Protein AF-0000000079066111 (afdb_homodimer)

Structure (mmCIF, N/CA/C/O backbone):
data_AF-0000000079066111-model_v1
#
loop_
_entity.id
_entity.type
_entity.pdbx_description
1 polymer 'Family 1 glycosylhydrolase'
#
loop_
_atom_site.group_PDB
_atom_site.id
_atom_site.type_symbol
_atom_site.label_atom_id
_atom_site.label_alt_id
_atom_site.label_comp_id
_atom_site.label_asym_id
_atom_site.label_entity_id
_atom_site.label_seq_id
_atom_site.pdbx_PDB_ins_code
_atom_site.Cartn_x
_atom_site.Cartn_y
_atom_site.Cartn_z
_atom_site.occupancy
_atom_site.B_iso_or_equiv
_atom_site.auth_seq_id
_atom_site.auth_comp_id
_atom_site.auth_asym_id
_atom_site.auth_atom_id
_atom_site.pdbx_PDB_model_num
ATOM 1 N N . MET A 1 1 ? -6.266 -58.594 0.038 1 38.34 1 MET A N 1
ATOM 2 C CA . MET A 1 1 ? -5.582 -57.531 0.809 1 38.34 1 MET A CA 1
ATOM 3 C C . MET A 1 1 ? -5.059 -56.438 -0.106 1 38.34 1 MET A C 1
ATOM 5 O O . MET A 1 1 ? -4.258 -56.719 -1.003 1 38.34 1 MET A O 1
ATOM 9 N N . THR A 1 2 ? -5.836 -55.469 -0.441 1 48.97 2 THR A N 1
ATOM 10 C CA . THR A 1 2 ? -5.512 -54.5 -1.471 1 48.97 2 THR A CA 1
ATOM 11 C C . THR A 1 2 ? -4.16 -53.844 -1.193 1 48.97 2 THR A C 1
ATOM 13 O O . THR A 1 2 ? -3.957 -53.25 -0.135 1 48.97 2 THR A O 1
ATOM 16 N N . ASN A 1 3 ? -3.055 -54.312 -1.551 1 56.44 3 ASN A N 1
ATOM 17 C CA . ASN A 1 3 ? -1.661 -54 -1.243 1 56.44 3 ASN A CA 1
ATOM 18 C C . ASN A 1 3 ? -1.297 -52.562 -1.631 1 56.44 3 ASN A C 1
ATOM 20 O O . ASN A 1 3 ? -1.183 -52.25 -2.816 1 56.44 3 ASN A O 1
ATOM 24 N N . THR A 1 4 ? -1.567 -51.594 -0.716 1 74.12 4 THR A N 1
ATOM 25 C CA . THR A 1 4 ? -1.062 -50.25 -0.922 1 74.12 4 THR A CA 1
ATOM 26 C C . THR A 1 4 ? 0.464 -50.219 -0.949 1 74.12 4 THR A C 1
ATOM 28 O O . THR A 1 4 ? 1.109 -50.688 -0.011 1 74.12 4 THR A O 1
ATOM 31 N N . PRO A 1 5 ? 0.958 -49.875 -2.152 1 80.81 5 PRO A N 1
ATOM 32 C CA . PRO A 1 5 ? 2.42 -49.812 -2.227 1 80.81 5 PRO A CA 1
ATOM 33 C C . PRO A 1 5 ? 3.023 -48.969 -1.094 1 80.81 5 PRO A C 1
ATOM 35 O O . PRO A 1 5 ? 2.332 -48.156 -0.49 1 80.81 5 PRO A O 1
ATOM 38 N N . ALA A 1 6 ? 4.27 -49.219 -0.738 1 88.12 6 ALA A N 1
ATOM 39 C CA . ALA A 1 6 ? 5.004 -48.5 0.298 1 88.12 6 ALA A CA 1
ATOM 40 C C . ALA A 1 6 ? 5.223 -47.031 -0.095 1 88.12 6 ALA A C 1
ATOM 42 O O . ALA A 1 6 ? 5.352 -46.719 -1.28 1 88.12 6 ALA A O 1
ATOM 43 N N . PRO A 1 7 ? 5.211 -46.188 0.885 1 92 7 PRO A N 1
ATOM 44 C CA . PRO A 1 7 ? 5.516 -44.781 0.597 1 92 7 PRO A CA 1
ATOM 45 C C . PRO A 1 7 ? 6.895 -44.594 -0.033 1 92 7 PRO A C 1
ATOM 47 O O . PRO A 1 7 ? 7.762 -45.469 0.102 1 92 7 PRO A O 1
ATOM 50 N N . VAL A 1 8 ? 7.039 -43.562 -0.779 1 95.25 8 VAL A N 1
ATOM 51 C CA . VAL A 1 8 ? 8.289 -43.219 -1.453 1 95.25 8 VAL A CA 1
ATOM 52 C C . VAL A 1 8 ? 8.977 -42.062 -0.714 1 95.25 8 VAL A C 1
ATOM 54 O O . VAL A 1 8 ? 8.375 -41.031 -0.484 1 95.25 8 VAL A O 1
ATOM 57 N N . PRO A 1 9 ? 10.227 -42.25 -0.341 1 96.69 9 PRO A N 1
ATOM 58 C CA . PRO A 1 9 ? 10.922 -41.188 0.369 1 96.69 9 PRO A CA 1
ATOM 59 C C . PRO A 1 9 ? 11.156 -39.969 -0.505 1 96.69 9 PRO A C 1
ATOM 61 O O . PRO A 1 9 ? 11.344 -40.094 -1.718 1 96.69 9 PRO A O 1
ATOM 64 N N . PHE A 1 10 ? 11.172 -38.781 0.158 1 96.5 10 PHE A N 1
ATOM 65 C CA . PHE A 1 10 ? 11.578 -37.562 -0.538 1 96.5 10 PHE A CA 1
ATOM 66 C C . PHE A 1 10 ? 12.992 -37.719 -1.092 1 96.5 10 PHE A C 1
ATOM 68 O O . PHE A 1 10 ? 13.891 -38.188 -0.396 1 96.5 10 PHE A O 1
ATOM 75 N N . PRO A 1 11 ? 13.172 -37.344 -2.369 1 96.75 11 PRO A N 1
ATOM 76 C CA . PRO A 1 11 ? 14.57 -37.156 -2.779 1 96.75 11 PRO A CA 1
ATOM 77 C C . PRO A 1 11 ? 15.312 -36.156 -1.908 1 96.75 11 PRO A C 1
ATOM 79 O O . PRO A 1 11 ? 14.688 -35.344 -1.215 1 96.75 11 PRO A O 1
ATOM 82 N N . GLU A 1 12 ? 16.656 -36.219 -1.906 1 95.25 12 GLU A N 1
ATOM 83 C CA . GLU A 1 12 ? 17.453 -35.25 -1.168 1 95.25 12 GLU A CA 1
ATOM 84 C C . GLU A 1 12 ? 17.172 -33.844 -1.65 1 95.25 12 GLU A C 1
ATOM 86 O O . GLU A 1 12 ? 17.141 -33.594 -2.855 1 95.25 12 GLU A O 1
ATOM 91 N N . GLY A 1 13 ? 16.891 -32.938 -0.754 1 95.88 13 GLY A N 1
ATOM 92 C CA . GLY A 1 13 ? 16.688 -31.547 -1.09 1 95.88 13 GLY A CA 1
ATOM 93 C C . GLY A 1 13 ? 15.305 -31.266 -1.646 1 95.88 13 GLY A C 1
ATOM 94 O O . GLY A 1 13 ? 15.023 -30.156 -2.107 1 95.88 13 GLY A O 1
ATOM 95 N N . PHE A 1 14 ? 14.406 -32.219 -1.533 1 98.38 14 PHE A N 1
ATOM 96 C CA . PHE A 1 14 ? 13.07 -32.125 -2.098 1 98.38 14 PHE A CA 1
ATOM 97 C C . PHE A 1 14 ? 12.305 -30.969 -1.48 1 98.38 14 PHE A C 1
ATOM 99 O O . PHE A 1 14 ? 12.164 -30.891 -0.259 1 98.38 14 PHE A O 1
ATOM 106 N N . LEU A 1 15 ? 11.875 -30.031 -2.359 1 98.75 15 LEU A N 1
ATOM 107 C CA . LEU A 1 15 ? 11.07 -28.906 -1.89 1 98.75 15 LEU A CA 1
ATOM 108 C C . LEU A 1 15 ? 9.664 -29.359 -1.512 1 98.75 15 LEU A C 1
ATOM 110 O O . LEU A 1 15 ? 9.023 -30.094 -2.264 1 98.75 15 LEU A O 1
ATOM 114 N N . TRP A 1 16 ? 9.188 -28.969 -0.365 1 98.88 16 TRP A N 1
ATOM 115 C CA . TRP A 1 16 ? 7.859 -29.297 0.13 1 98.88 16 TRP A CA 1
ATOM 116 C C . TRP A 1 16 ? 7.168 -28.078 0.713 1 98.88 16 TRP A C 1
ATOM 118 O O . TRP A 1 16 ? 7.523 -27.609 1.798 1 98.88 16 TRP A O 1
ATOM 128 N N . GLY A 1 17 ? 6.215 -27.516 0.001 1 98.69 17 GLY A N 1
ATOM 129 C CA . GLY A 1 17 ? 5.617 -26.297 0.512 1 98.69 17 GLY A CA 1
ATOM 130 C C . GLY A 1 17 ? 4.309 -25.938 -0.17 1 98.69 17 GLY A C 1
ATOM 131 O O . GLY A 1 17 ? 3.584 -26.828 -0.63 1 98.69 17 GLY A O 1
ATOM 132 N N . ALA A 1 18 ? 3.91 -24.734 -0.039 1 98.81 18 ALA A N 1
ATOM 133 C CA . ALA A 1 18 ? 2.707 -24.172 -0.644 1 98.81 18 ALA A CA 1
ATOM 134 C C . ALA A 1 18 ? 3.029 -22.891 -1.422 1 98.81 18 ALA A C 1
ATOM 136 O O . ALA A 1 18 ? 4.09 -22.297 -1.232 1 98.81 18 ALA A O 1
ATOM 137 N N . SER A 1 19 ? 2.137 -22.547 -2.293 1 98.88 19 SER A N 1
ATOM 138 C CA . SER A 1 19 ? 2.342 -21.406 -3.176 1 98.88 19 SER A CA 1
ATOM 139 C C . SER A 1 19 ? 1.239 -20.359 -3 1 98.88 19 SER A C 1
ATOM 141 O O . SER A 1 19 ? 0.108 -20.703 -2.648 1 98.88 19 SER A O 1
ATOM 143 N N . THR A 1 20 ? 1.582 -19.141 -3.143 1 98.88 20 THR A N 1
ATOM 144 C CA . THR A 1 20 ? 0.655 -18.016 -3.268 1 98.88 20 THR A CA 1
ATOM 145 C C . THR A 1 20 ? 1.082 -17.094 -4.398 1 98.88 20 THR A C 1
ATOM 147 O O . THR A 1 20 ? 2.107 -17.312 -5.043 1 98.88 20 THR A O 1
ATOM 150 N N . ALA A 1 21 ? 0.278 -16.141 -4.707 1 98.69 21 ALA A N 1
ATOM 151 C CA . ALA A 1 21 ? 0.57 -15.094 -5.672 1 98.69 21 ALA A CA 1
ATOM 152 C C . ALA A 1 21 ? 0.113 -13.734 -5.152 1 98.69 21 ALA A C 1
ATOM 154 O O . ALA A 1 21 ? -0.992 -13.602 -4.617 1 98.69 21 ALA A O 1
ATOM 155 N N . ALA A 1 22 ? 0.893 -12.781 -5.355 1 98.69 22 ALA A N 1
ATOM 156 C CA . ALA A 1 22 ? 0.767 -11.477 -4.711 1 98.69 22 ALA A CA 1
ATOM 157 C C . ALA A 1 22 ? -0.623 -10.891 -4.93 1 98.69 22 ALA A C 1
ATOM 159 O O . ALA A 1 22 ? -1.352 -10.625 -3.973 1 98.69 22 ALA A O 1
ATOM 160 N N . HIS A 1 23 ? -1.064 -10.75 -6.164 1 98.69 23 HIS A N 1
ATOM 161 C CA . HIS A 1 23 ? -2.338 -10.109 -6.465 1 98.69 23 HIS A CA 1
ATOM 162 C C . HIS A 1 23 ? -3.502 -10.859 -5.832 1 98.69 23 HIS A C 1
ATOM 164 O O . HIS A 1 23 ? -4.504 -10.258 -5.445 1 98.69 23 HIS A O 1
ATOM 170 N N . GLN A 1 24 ? -3.387 -12.125 -5.707 1 98.69 24 GLN A N 1
ATOM 171 C CA . GLN A 1 24 ? -4.504 -12.961 -5.277 1 98.69 24 GLN A CA 1
ATOM 172 C C . GLN A 1 24 ? -4.625 -12.984 -3.756 1 98.69 24 GLN A C 1
ATOM 174 O O . GLN A 1 24 ? -5.648 -13.406 -3.215 1 98.69 24 GLN A O 1
ATOM 179 N N . ILE A 1 25 ? -3.533 -12.516 -3.045 1 98.88 25 ILE A N 1
ATOM 180 C CA . ILE A 1 25 ? -3.652 -12.672 -1.601 1 98.88 25 ILE A CA 1
ATOM 181 C C . ILE A 1 25 ? -3.287 -11.359 -0.909 1 98.88 25 ILE A C 1
ATOM 183 O O . ILE A 1 25 ? -3.682 -11.125 0.235 1 98.88 25 ILE A O 1
ATOM 187 N N . GLU A 1 26 ? -2.471 -10.461 -1.505 1 98.81 26 GLU A N 1
ATOM 188 C CA . GLU A 1 26 ? -1.911 -9.312 -0.792 1 98.81 26 GLU A CA 1
ATOM 189 C C . GLU A 1 26 ? -2.965 -8.234 -0.568 1 98.81 26 GLU A C 1
ATOM 191 O O . GLU A 1 26 ? -3.006 -7.609 0.495 1 98.81 26 GLU A O 1
ATOM 196 N N . GLY A 1 27 ? -3.785 -8.016 -1.603 1 98.38 27 GLY A N 1
ATOM 197 C CA . GLY A 1 27 ? -4.828 -7.008 -1.504 1 98.38 27 GLY A CA 1
ATOM 198 C C . GLY A 1 27 ? -4.363 -5.625 -1.923 1 98.38 27 GLY A C 1
ATOM 199 O O . GLY A 1 27 ? -3.164 -5.348 -1.943 1 98.38 27 GLY A O 1
ATOM 200 N N . ASN A 1 28 ? -5.277 -4.773 -2.361 1 98.12 28 ASN A N 1
ATOM 201 C CA . ASN A 1 28 ? -5.117 -3.355 -2.664 1 98.12 28 ASN A CA 1
ATOM 202 C C . ASN A 1 28 ? -3.973 -3.117 -3.643 1 98.12 28 ASN A C 1
ATOM 204 O O . ASN A 1 28 ? -3.143 -2.23 -3.432 1 98.12 28 ASN A O 1
ATOM 208 N N . ASN A 1 29 ? -3.838 -4.016 -4.59 1 98.12 29 ASN A N 1
ATOM 209 C CA . ASN A 1 29 ? -2.891 -3.828 -5.684 1 98.12 29 ASN A CA 1
ATOM 210 C C . ASN A 1 29 ? -3.402 -2.812 -6.699 1 98.12 29 ASN A C 1
ATOM 212 O O . ASN A 1 29 ? -3.588 -3.141 -7.875 1 98.12 29 ASN A O 1
ATOM 216 N N . THR A 1 30 ? -3.535 -1.548 -6.25 1 97.56 30 THR A N 1
ATOM 217 C CA . THR A 1 30 ? -4.332 -0.535 -6.934 1 97.56 30 THR A CA 1
ATOM 218 C C . THR A 1 30 ? -3.623 -0.043 -8.188 1 97.56 30 THR A C 1
ATOM 220 O O . THR A 1 30 ? -4.242 0.581 -9.055 1 97.56 30 THR A O 1
ATOM 223 N N . ASN A 1 31 ? -2.344 -0.291 -8.32 1 97.31 31 ASN A N 1
ATOM 224 C CA . ASN A 1 31 ? -1.555 0.231 -9.43 1 97.31 31 ASN A CA 1
ATOM 225 C C . ASN A 1 31 ? -1.329 -0.829 -10.5 1 97.31 31 ASN A C 1
ATOM 227 O O . ASN A 1 31 ? -0.495 -0.649 -11.391 1 97.31 31 ASN A O 1
ATOM 231 N N . SER A 1 32 ? -2.066 -1.927 -10.484 1 98.19 32 SER A N 1
ATOM 232 C CA . SER A 1 32 ? -1.919 -3.01 -11.453 1 98.19 32 SER A CA 1
ATOM 233 C C . SER A 1 32 ? -2.969 -2.914 -12.555 1 98.19 32 SER A C 1
ATOM 235 O O . SER A 1 32 ? -4.004 -2.268 -12.383 1 98.19 32 SER A O 1
ATOM 237 N N . ASP A 1 33 ? -2.719 -3.545 -13.68 1 97.62 33 ASP A N 1
ATOM 238 C CA . ASP A 1 33 ? -3.664 -3.613 -14.789 1 97.62 33 ASP A CA 1
ATOM 239 C C . ASP A 1 33 ? -4.938 -4.348 -14.383 1 97.62 33 ASP A C 1
ATOM 241 O O . ASP A 1 33 ? -6.035 -3.986 -14.812 1 97.62 33 ASP A O 1
ATOM 245 N N . TRP A 1 34 ? -4.816 -5.371 -13.547 1 97.81 34 TRP A N 1
ATOM 246 C CA . TRP A 1 34 ? -5.977 -6.148 -13.125 1 97.81 34 TRP A CA 1
ATOM 247 C C . TRP A 1 34 ? -6.91 -5.316 -12.258 1 97.81 34 TRP A C 1
ATOM 249 O O . TRP A 1 34 ? -8.133 -5.48 -12.312 1 97.81 34 TRP A O 1
ATOM 259 N N . TRP A 1 35 ? -6.348 -4.41 -11.445 1 97.81 35 TRP A N 1
ATOM 260 C CA . TRP A 1 35 ? -7.211 -3.523 -10.672 1 97.81 35 TRP A CA 1
ATOM 261 C C . TRP A 1 35 ? -8.109 -2.703 -11.594 1 97.81 35 TRP A C 1
ATOM 263 O O . TRP A 1 35 ? -9.305 -2.561 -11.336 1 97.81 35 TRP A O 1
ATOM 273 N N . ILE A 1 36 ? -7.527 -2.18 -12.633 1 96.06 36 ILE A N 1
ATOM 274 C CA . ILE A 1 36 ? -8.305 -1.412 -13.602 1 96.06 36 ILE A CA 1
ATOM 275 C C . ILE A 1 36 ? -9.391 -2.299 -14.211 1 96.06 36 ILE A C 1
ATOM 277 O O . ILE A 1 36 ? -10.555 -1.904 -14.289 1 96.06 36 ILE A O 1
ATOM 281 N N . LYS A 1 37 ? -8.984 -3.527 -14.594 1 95.5 37 LYS A N 1
ATOM 282 C CA . LYS A 1 37 ? -9.938 -4.457 -15.188 1 95.5 37 LYS A CA 1
ATOM 283 C C . LYS A 1 37 ? -11.086 -4.758 -14.227 1 95.5 37 LYS A C 1
ATOM 285 O O . LYS A 1 37 ? -12.242 -4.812 -14.641 1 95.5 37 LYS A O 1
ATOM 290 N N . GLU A 1 38 ? -10.789 -4.961 -13.008 1 97.44 38 GLU A N 1
ATOM 291 C CA . GLU A 1 38 ? -11.75 -5.34 -11.984 1 97.44 38 GLU A CA 1
ATOM 292 C C . GLU A 1 38 ? -12.758 -4.223 -11.727 1 97.44 38 GLU A C 1
ATOM 294 O O . GLU A 1 38 ? -13.883 -4.48 -11.297 1 97.44 38 GLU A O 1
ATOM 299 N N . HIS A 1 39 ? -12.375 -2.947 -12.016 1 96.19 39 HIS A N 1
ATOM 300 C CA . HIS A 1 39 ? -13.195 -1.832 -11.562 1 96.19 39 HIS A CA 1
ATOM 301 C C . HIS A 1 39 ? -13.68 -0.995 -12.742 1 96.19 39 HIS A C 1
ATOM 303 O O . HIS A 1 39 ? -14.336 0.034 -12.555 1 96.19 39 HIS A O 1
ATOM 309 N N . SER A 1 40 ? -13.375 -1.439 -13.906 1 94.19 40 SER A N 1
ATOM 310 C CA . SER A 1 40 ? -13.82 -0.725 -15.102 1 94.19 40 SER A CA 1
ATOM 311 C C . SER A 1 40 ? -15.32 -0.895 -15.32 1 94.19 40 SER A C 1
ATOM 313 O O . SER A 1 40 ? -15.883 -1.938 -14.984 1 94.19 40 SER A O 1
ATOM 315 N N . THR A 1 41 ? -15.898 0.193 -15.852 1 91.25 41 THR A N 1
ATOM 316 C CA . THR A 1 41 ? -17.312 0.097 -16.219 1 91.25 41 THR A CA 1
ATOM 317 C C . THR A 1 41 ? -17.516 -0.987 -17.281 1 91.25 41 THR A C 1
ATOM 319 O O . THR A 1 41 ? -16.781 -1.048 -18.266 1 91.25 41 THR A O 1
ATOM 322 N N . GLY A 1 42 ? -18.469 -1.86 -17.078 1 90.06 42 GLY A N 1
ATOM 323 C CA . GLY A 1 42 ? -18.766 -2.895 -18.047 1 90.06 42 GLY A CA 1
ATOM 324 C C . GLY A 1 42 ? -17.859 -4.102 -17.938 1 90.06 42 GLY A C 1
ATOM 325 O O . GLY A 1 42 ? -17.875 -4.977 -18.812 1 90.06 42 GLY A O 1
ATOM 326 N N . THR A 1 43 ? -17.094 -4.184 -16.969 1 90 43 THR A N 1
ATOM 327 C CA . THR A 1 43 ? -16.172 -5.301 -16.797 1 90 43 THR A CA 1
ATOM 328 C C . THR A 1 43 ? -16.938 -6.621 -16.703 1 90 43 THR A C 1
ATOM 330 O O . THR A 1 43 ? -18.062 -6.66 -16.188 1 90 43 THR A O 1
ATOM 333 N N . HIS A 1 44 ? -16.234 -7.688 -17.203 1 88.56 44 HIS A N 1
ATOM 334 C CA . HIS A 1 44 ? -16.797 -9.031 -17.125 1 88.56 44 HIS A CA 1
ATOM 335 C C . HIS A 1 44 ? -16.359 -9.734 -15.844 1 88.56 44 HIS A C 1
ATOM 337 O O . HIS A 1 44 ? -16.812 -10.852 -15.555 1 88.56 44 HIS A O 1
ATOM 343 N N . ILE A 1 45 ? -15.461 -9.109 -15.172 1 93.06 45 ILE A N 1
ATOM 344 C CA . ILE A 1 45 ? -14.992 -9.68 -13.914 1 93.06 45 ILE A CA 1
ATOM 345 C C . ILE A 1 45 ? -16.094 -9.609 -12.867 1 93.06 45 ILE A C 1
ATOM 347 O O . ILE A 1 45 ? -16.609 -8.531 -12.562 1 93.06 45 ILE A O 1
ATOM 351 N N . GLN A 1 46 ? -16.453 -10.688 -12.305 1 93.56 46 GLN A N 1
ATOM 352 C CA . GLN A 1 46 ? -17.641 -10.812 -11.445 1 93.56 46 GLN A CA 1
ATOM 353 C C . GLN A 1 46 ? -17.438 -10.094 -10.117 1 93.56 46 GLN A C 1
ATOM 355 O O . GLN A 1 46 ? -18.344 -9.422 -9.625 1 93.56 46 GLN A O 1
ATOM 360 N N . GLU A 1 47 ? -16.234 -10.312 -9.508 1 95.81 47 GLU A N 1
ATOM 361 C CA . GLU A 1 47 ? -15.922 -9.734 -8.203 1 95.81 47 GLU A CA 1
ATOM 362 C C . GLU A 1 47 ? -14.492 -9.195 -8.172 1 95.81 47 GLU A C 1
ATOM 364 O O . GLU A 1 47 ? -13.555 -9.867 -8.609 1 95.81 47 GLU A O 1
ATOM 369 N N . PRO A 1 48 ? -14.352 -7.957 -7.629 1 97.75 48 PRO A N 1
ATOM 370 C CA . PRO A 1 48 ? -12.992 -7.418 -7.531 1 97.75 48 PRO A CA 1
ATOM 371 C C . PRO A 1 48 ? -12.203 -8.023 -6.375 1 97.75 48 PRO A C 1
ATOM 373 O O . PRO A 1 48 ? -12.789 -8.562 -5.434 1 97.75 48 PRO A O 1
ATOM 376 N N . SER A 1 49 ? -10.914 -7.934 -6.422 1 98.38 49 SER A N 1
ATOM 377 C CA . SER A 1 49 ? -10.016 -8.539 -5.441 1 98.38 49 SER A CA 1
ATOM 378 C C . SER A 1 49 ? -10.031 -7.762 -4.129 1 98.38 49 SER A C 1
ATOM 380 O O . SER A 1 49 ? -9.977 -8.352 -3.049 1 98.38 49 SER A O 1
ATOM 382 N N . LEU A 1 50 ? -10.031 -6.324 -4.191 1 98.25 50 LEU A N 1
ATOM 383 C CA . LEU A 1 50 ? -10.07 -5.434 -3.037 1 98.25 50 LEU A CA 1
ATOM 384 C C . LEU A 1 50 ? -9.008 -5.816 -2.018 1 98.25 50 LEU A C 1
ATOM 386 O O . LEU A 1 50 ? -7.816 -5.832 -2.332 1 98.25 50 LEU A O 1
ATOM 390 N N . ASP A 1 51 ? -9.305 -6.23 -0.877 1 98.62 51 ASP A N 1
ATOM 391 C CA . ASP A 1 51 ? -8.367 -6.523 0.203 1 98.62 51 ASP A CA 1
ATOM 392 C C . ASP A 1 51 ? -7.73 -7.898 0.022 1 98.62 51 ASP A C 1
ATOM 394 O O . ASP A 1 51 ? -6.75 -8.227 0.692 1 98.62 51 ASP A O 1
ATOM 398 N N . ALA A 1 52 ? -8.328 -8.727 -0.882 1 98.5 52 ALA A N 1
ATOM 399 C CA . ALA A 1 52 ? -7.957 -10.133 -0.963 1 98.5 52 ALA A CA 1
ATOM 400 C C . ALA A 1 52 ? -7.859 -10.758 0.427 1 98.5 52 ALA A C 1
ATOM 402 O O . ALA A 1 52 ? -8.828 -10.734 1.192 1 98.5 52 ALA A O 1
ATOM 403 N N . CYS A 1 53 ? -6.688 -11.328 0.769 1 98.75 53 CYS A N 1
ATOM 404 C CA . CYS A 1 53 ? -6.523 -11.953 2.074 1 98.75 53 CYS A CA 1
ATOM 405 C C . CYS A 1 53 ? -5.812 -11.016 3.045 1 98.75 53 CYS A C 1
ATOM 407 O O . CYS A 1 53 ? -5.477 -11.414 4.164 1 98.75 53 CYS A O 1
ATOM 409 N N . ASP A 1 54 ? -5.457 -9.828 2.662 1 98.69 54 ASP A N 1
ATOM 410 C CA . ASP A 1 54 ? -4.652 -8.867 3.408 1 98.69 54 ASP A CA 1
ATOM 411 C C . ASP A 1 54 ? -3.289 -9.453 3.77 1 98.69 54 ASP A C 1
ATOM 413 O O . ASP A 1 54 ? -2.727 -9.141 4.82 1 98.69 54 ASP A O 1
ATOM 417 N N . SER A 1 55 ? -2.793 -10.32 2.9 1 98.88 55 SER A N 1
ATOM 418 C CA . SER A 1 55 ? -1.504 -10.953 3.166 1 98.88 55 SER A CA 1
ATOM 419 C C . SER A 1 55 ? -0.365 -9.945 3.086 1 98.88 55 SER A C 1
ATOM 421 O O . SER A 1 55 ? 0.726 -10.188 3.605 1 98.88 55 SER A O 1
ATOM 423 N N . TYR A 1 56 ? -0.588 -8.773 2.453 1 98.75 56 TYR A N 1
ATOM 424 C CA . TYR A 1 56 ? 0.43 -7.73 2.418 1 98.75 56 TYR A CA 1
ATOM 425 C C . TYR A 1 56 ? 0.86 -7.344 3.826 1 98.75 56 TYR A C 1
ATOM 427 O O . TYR A 1 56 ? 2.045 -7.113 4.082 1 98.75 56 TYR A O 1
ATOM 435 N N . HIS A 1 57 ? -0.108 -7.273 4.734 1 98.56 57 HIS A N 1
ATOM 436 C CA . HIS A 1 57 ? 0.18 -6.891 6.113 1 98.56 57 HIS A CA 1
ATOM 437 C C . HIS A 1 57 ? 0.406 -8.117 6.992 1 98.56 57 HIS A C 1
ATOM 439 O O . HIS A 1 57 ? 1.067 -8.031 8.031 1 98.56 57 HIS A O 1
ATOM 445 N N . ARG A 1 58 ? -0.094 -9.273 6.539 1 98.62 58 ARG A N 1
ATOM 446 C CA . ARG A 1 58 ? -0.221 -10.398 7.453 1 98.62 58 ARG A CA 1
ATOM 447 C C . ARG A 1 58 ? 0.687 -11.555 7.035 1 98.62 58 ARG A C 1
ATOM 449 O O . ARG A 1 58 ? 0.531 -12.68 7.508 1 98.62 58 ARG A O 1
ATOM 456 N N . TRP A 1 59 ? 1.636 -11.297 6.172 1 98.69 59 TRP A N 1
ATOM 457 C CA . TRP A 1 59 ? 2.521 -12.344 5.66 1 98.69 59 TRP A CA 1
ATOM 458 C C . TRP A 1 59 ? 3.236 -13.055 6.801 1 98.69 59 TRP A C 1
ATOM 460 O O . TRP A 1 59 ? 3.508 -14.258 6.719 1 98.69 59 TRP A O 1
ATOM 470 N N . PRO A 1 60 ? 3.588 -12.336 7.926 1 98.75 60 PRO A N 1
ATOM 471 C CA . PRO A 1 60 ? 4.219 -13.102 9.008 1 98.75 60 PRO A CA 1
ATOM 472 C C . PRO A 1 60 ? 3.314 -14.203 9.555 1 98.75 60 PRO A C 1
ATOM 474 O O . PRO A 1 60 ? 3.775 -15.32 9.797 1 98.75 60 PRO A O 1
ATOM 477 N N . GLU A 1 61 ? 2.027 -13.859 9.734 1 98.75 61 GLU A N 1
ATOM 478 C CA . GLU A 1 61 ? 1.053 -14.828 10.219 1 98.75 61 GLU A CA 1
ATOM 479 C C . GLU A 1 61 ? 0.926 -16 9.25 1 98.75 61 GLU A C 1
ATOM 481 O O . GLU A 1 61 ? 0.842 -17.156 9.672 1 98.75 61 GLU A O 1
ATOM 486 N N . ASP A 1 62 ? 0.9 -15.742 8 1 98.88 62 ASP A N 1
ATOM 487 C CA . ASP A 1 62 ? 0.804 -16.766 6.969 1 98.88 62 ASP A CA 1
ATOM 488 C C . ASP A 1 62 ? 1.99 -17.734 7.039 1 98.88 62 ASP A C 1
ATOM 490 O O . ASP A 1 62 ? 1.812 -18.953 7.016 1 98.88 62 ASP A O 1
ATOM 494 N N . MET A 1 63 ? 3.199 -17.172 7.156 1 98.88 63 MET A N 1
ATOM 495 C CA . MET A 1 63 ? 4.414 -17.984 7.148 1 98.88 63 MET A CA 1
ATOM 496 C C . MET A 1 63 ? 4.555 -18.766 8.453 1 98.88 63 MET A C 1
ATOM 498 O O . MET A 1 63 ? 5.055 -19.891 8.461 1 98.88 63 MET A O 1
ATOM 502 N N . ASP A 1 64 ? 4.074 -18.141 9.586 1 98.88 64 ASP A N 1
ATOM 503 C CA . ASP A 1 64 ? 4.039 -18.875 10.852 1 98.88 64 ASP A CA 1
ATOM 504 C C . ASP A 1 64 ? 3.184 -20.125 10.727 1 98.88 64 ASP A C 1
ATOM 506 O O . ASP A 1 64 ? 3.58 -21.203 11.188 1 98.88 64 ASP A O 1
ATOM 510 N N . LEU A 1 65 ? 2.07 -19.969 10.102 1 98.88 65 LEU A N 1
ATOM 511 C CA . LEU A 1 65 ? 1.154 -21.094 9.945 1 98.88 65 LEU A CA 1
ATOM 512 C C . LEU A 1 65 ? 1.751 -22.156 9.039 1 98.88 65 LEU A C 1
ATOM 514 O O . LEU A 1 65 ? 1.685 -23.359 9.344 1 98.88 65 LEU A O 1
ATOM 518 N N . LEU A 1 66 ? 2.359 -21.75 7.93 1 98.88 66 LEU A N 1
ATOM 519 C CA . LEU A 1 66 ? 2.969 -22.719 7.02 1 98.88 66 LEU A CA 1
ATOM 520 C C . LEU A 1 66 ? 4.055 -23.516 7.723 1 98.88 66 LEU A C 1
ATOM 522 O O . LEU A 1 66 ? 4.098 -24.75 7.613 1 98.88 66 LEU A O 1
ATOM 526 N N . ALA A 1 67 ? 4.926 -22.812 8.438 1 98.81 67 ALA A N 1
ATOM 527 C CA . ALA A 1 67 ? 6 -23.469 9.172 1 98.81 67 ALA A CA 1
ATOM 528 C C . ALA A 1 67 ? 5.438 -24.422 10.227 1 98.81 67 ALA A C 1
ATOM 530 O O . ALA A 1 67 ? 5.895 -25.562 10.352 1 98.81 67 ALA A O 1
ATOM 531 N N . SER A 1 68 ? 4.395 -23.984 10.922 1 98.62 68 SER A N 1
ATOM 532 C CA . SER A 1 68 ? 3.816 -24.781 12 1 98.62 68 SER A CA 1
ATOM 533 C C . SER A 1 68 ? 3.158 -26.047 11.461 1 98.62 68 SER A C 1
ATOM 535 O O . SER A 1 68 ? 3.109 -27.062 12.148 1 98.62 68 SER A O 1
ATOM 537 N N . LEU A 1 69 ? 2.678 -26 10.266 1 98.56 69 LEU A N 1
ATOM 538 C CA . LEU A 1 69 ? 1.992 -27.125 9.648 1 98.56 69 LEU A CA 1
ATOM 539 C C . LEU A 1 69 ? 2.99 -28.203 9.211 1 98.56 69 LEU A C 1
ATOM 541 O O . LEU A 1 69 ? 2.611 -29.344 8.969 1 98.56 69 LEU A O 1
ATOM 545 N N . GLY A 1 70 ? 4.262 -27.766 9.016 1 98.25 70 GLY A N 1
ATOM 546 C CA . GLY A 1 70 ? 5.289 -28.734 8.672 1 98.25 70 GLY A CA 1
ATOM 547 C C . GLY A 1 70 ? 5.855 -28.531 7.277 1 98.25 70 GLY A C 1
ATOM 548 O O . GLY A 1 70 ? 6.688 -29.312 6.816 1 98.25 70 GLY A O 1
ATOM 549 N N . PHE A 1 71 ? 5.449 -27.469 6.633 1 98.75 71 PHE A N 1
ATOM 550 C CA . PHE A 1 71 ? 6.02 -27.156 5.328 1 98.75 71 PHE A CA 1
ATOM 551 C C . PHE A 1 71 ? 7.438 -26.609 5.473 1 98.75 71 PHE A C 1
ATOM 553 O O . PHE A 1 71 ? 7.77 -26 6.484 1 98.75 71 PHE A O 1
ATOM 560 N N . THR A 1 72 ? 8.258 -26.859 4.445 1 98.44 72 THR A N 1
ATOM 561 C CA . THR A 1 72 ? 9.648 -26.438 4.496 1 98.44 72 THR A CA 1
ATOM 562 C C . THR A 1 72 ? 9.93 -25.359 3.457 1 98.44 72 THR A C 1
ATOM 564 O O . THR A 1 72 ? 10.969 -24.703 3.496 1 98.44 72 THR A O 1
ATOM 567 N N . ASP A 1 73 ? 9.016 -25.141 2.561 1 98.81 73 ASP A N 1
ATOM 568 C CA . ASP A 1 73 ? 9.211 -24.219 1.45 1 98.81 73 ASP A CA 1
ATOM 569 C C . ASP A 1 73 ? 7.965 -23.359 1.222 1 98.81 73 ASP A C 1
ATOM 571 O O . ASP A 1 73 ? 6.855 -23.766 1.586 1 98.81 73 ASP A O 1
ATOM 575 N N . TYR A 1 74 ? 8.141 -22.219 0.726 1 98.88 74 TYR A N 1
ATOM 576 C CA . TYR A 1 74 ? 7.051 -21.297 0.422 1 98.88 74 TYR A CA 1
ATOM 577 C C . TYR A 1 74 ? 7.34 -20.516 -0.858 1 98.88 74 TYR A C 1
ATOM 579 O O . TYR A 1 74 ? 8.344 -19.812 -0.951 1 98.88 74 TYR A O 1
ATOM 587 N N . ARG A 1 75 ? 6.504 -20.703 -1.871 1 98.94 75 ARG A N 1
ATOM 588 C CA . ARG A 1 75 ? 6.605 -19.938 -3.115 1 98.94 75 ARG A CA 1
ATOM 589 C C . ARG A 1 75 ? 5.652 -18.75 -3.115 1 98.94 75 ARG A C 1
ATOM 591 O O . ARG A 1 75 ? 4.438 -18.938 -2.988 1 98.94 75 ARG A O 1
ATOM 598 N N . PHE A 1 76 ? 6.172 -17.578 -3.172 1 98.94 76 PHE A N 1
ATOM 599 C CA . PHE A 1 76 ? 5.363 -16.375 -3.291 1 98.94 76 PHE A CA 1
ATOM 600 C C . PHE A 1 76 ? 5.898 -15.469 -4.395 1 98.94 76 PHE A C 1
ATOM 602 O O . PHE A 1 76 ? 7.02 -15.664 -4.871 1 98.94 76 PHE A O 1
ATOM 609 N N . SER A 1 77 ? 5.074 -14.602 -4.875 1 98.88 77 SER A N 1
ATOM 610 C CA . SER A 1 77 ? 5.508 -13.695 -5.934 1 98.88 77 SER A CA 1
ATOM 611 C C . SER A 1 77 ? 5.688 -12.273 -5.406 1 98.88 77 SER A C 1
ATOM 613 O O . SER A 1 77 ? 5.164 -11.93 -4.344 1 98.88 77 SER A O 1
ATOM 615 N N . VAL A 1 78 ? 6.512 -11.547 -6.035 1 98.62 78 VAL A N 1
ATOM 616 C CA . VAL A 1 78 ? 6.605 -10.109 -5.82 1 98.62 78 VAL A CA 1
ATOM 617 C C . VAL A 1 78 ? 5.773 -9.375 -6.871 1 98.62 78 VAL A C 1
ATOM 619 O O . VAL A 1 78 ? 5.52 -9.906 -7.953 1 98.62 78 VAL A O 1
ATOM 622 N N . GLU A 1 79 ? 5.328 -8.219 -6.555 1 98.81 79 GLU A N 1
ATOM 623 C CA . GLU A 1 79 ? 4.383 -7.504 -7.402 1 98.81 79 GLU A CA 1
ATOM 624 C C . GLU A 1 79 ? 5.074 -6.371 -8.164 1 98.81 79 GLU A C 1
ATOM 626 O O . GLU A 1 79 ? 5.461 -5.367 -7.566 1 98.81 79 GLU A O 1
ATOM 631 N N . TRP A 1 80 ? 5.211 -6.555 -9.516 1 98.94 80 TRP A N 1
ATOM 632 C CA . TRP A 1 80 ? 5.871 -5.578 -10.383 1 98.94 80 TRP A CA 1
ATOM 633 C C . TRP A 1 80 ? 5.223 -4.207 -10.242 1 98.94 80 TRP A C 1
ATOM 635 O O . TRP A 1 80 ? 5.914 -3.188 -10.18 1 98.94 80 TRP A O 1
ATOM 645 N N . ALA A 1 81 ? 3.957 -4.121 -10.086 1 98.69 81 ALA A N 1
ATOM 646 C CA . ALA A 1 81 ? 3.219 -2.861 -10.016 1 98.69 81 ALA A CA 1
ATOM 647 C C . ALA A 1 81 ? 3.557 -2.104 -8.734 1 98.69 81 ALA A C 1
ATOM 649 O O . ALA A 1 81 ? 3.49 -0.872 -8.695 1 98.69 81 ALA A O 1
ATOM 650 N N . ARG A 1 82 ? 3.906 -2.828 -7.652 1 98.69 82 ARG A N 1
ATOM 651 C CA . ARG A 1 82 ? 4.332 -2.197 -6.406 1 98.69 82 ARG A CA 1
ATOM 652 C C . ARG A 1 82 ? 5.797 -1.767 -6.484 1 98.69 82 ARG A C 1
ATOM 654 O O . ARG A 1 82 ? 6.156 -0.685 -6.016 1 98.69 82 ARG A O 1
ATOM 661 N N . ILE A 1 83 ? 6.605 -2.557 -7.086 1 98.81 83 ILE A N 1
ATOM 662 C CA . ILE A 1 83 ? 8.047 -2.342 -7.121 1 98.81 83 ILE A CA 1
ATOM 663 C C . ILE A 1 83 ? 8.375 -1.199 -8.078 1 98.81 83 ILE A C 1
ATOM 665 O O . ILE A 1 83 ? 9.281 -0.4 -7.82 1 98.81 83 ILE A O 1
ATOM 669 N N . GLU A 1 84 ? 7.672 -1.1 -9.195 1 98.75 84 GLU A N 1
ATOM 670 C CA . GLU A 1 84 ? 7.84 -0.037 -10.18 1 98.75 84 GLU A CA 1
ATOM 671 C C . GLU A 1 84 ? 6.512 0.65 -10.484 1 98.75 84 GLU A C 1
ATOM 673 O O . GLU A 1 84 ? 5.98 0.523 -11.586 1 98.75 84 GLU A O 1
ATOM 678 N N . PRO A 1 85 ? 6.035 1.434 -9.523 1 97.94 85 PRO A N 1
ATOM 679 C CA . PRO A 1 85 ? 4.707 2.025 -9.695 1 97.94 85 PRO A CA 1
ATOM 680 C C . PRO A 1 85 ? 4.641 3.008 -10.859 1 97.94 85 PRO A C 1
ATOM 682 O O . PRO A 1 85 ? 3.568 3.23 -11.422 1 97.94 85 PRO A O 1
ATOM 685 N N . VAL A 1 86 ? 5.762 3.648 -11.172 1 96.62 86 VAL A N 1
ATOM 686 C CA . VAL A 1 86 ? 5.938 4.504 -12.336 1 96.62 86 VAL A CA 1
ATOM 687 C C . VAL A 1 86 ? 7.156 4.051 -13.141 1 96.62 86 VAL A C 1
ATOM 689 O O . VAL A 1 86 ? 8.141 3.574 -12.562 1 96.62 86 VAL A O 1
ATOM 692 N N . GLU A 1 87 ? 6.992 4.133 -14.484 1 96.88 87 GLU A N 1
ATOM 693 C CA . GLU A 1 87 ? 8.07 3.637 -15.336 1 96.88 87 GLU A CA 1
ATOM 694 C C . GLU A 1 87 ? 9.414 4.246 -14.938 1 96.88 87 GLU A C 1
ATOM 696 O O . GLU A 1 87 ? 9.555 5.473 -14.906 1 96.88 87 GLU A O 1
ATOM 701 N N . GLY A 1 88 ? 10.289 3.387 -14.578 1 96.88 88 GLY A N 1
ATOM 702 C CA . GLY A 1 88 ? 11.656 3.824 -14.328 1 96.88 88 GLY A CA 1
ATOM 703 C C . GLY A 1 88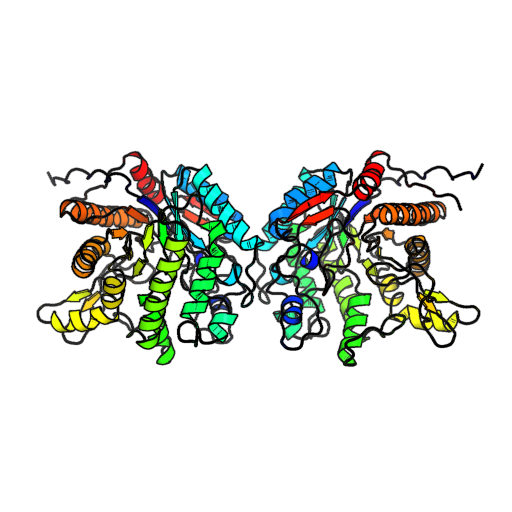 ? 11.922 4.16 -12.875 1 96.88 88 GLY A C 1
ATOM 704 O O . GLY A 1 88 ? 13.062 4.398 -12.484 1 96.88 88 GLY A O 1
ATOM 705 N N . SER A 1 89 ? 10.953 4.227 -12.055 1 96.62 89 SER A N 1
ATOM 706 C CA . SER A 1 89 ? 11.117 4.504 -10.625 1 96.62 89 SER A CA 1
ATOM 707 C C . SER A 1 89 ? 10.852 3.256 -9.789 1 96.62 89 SER A C 1
ATOM 709 O O . SER A 1 89 ? 9.695 2.871 -9.586 1 96.62 89 SER A O 1
ATOM 711 N N . PHE A 1 90 ? 11.906 2.666 -9.273 1 98.5 90 PHE A N 1
ATOM 712 C CA . PHE A 1 90 ? 11.797 1.452 -8.469 1 98.5 90 PHE A CA 1
ATOM 713 C C . PHE A 1 90 ? 11.695 1.791 -6.984 1 98.5 90 PHE A C 1
ATOM 715 O O . PHE A 1 90 ? 12.578 2.457 -6.434 1 98.5 90 PHE A O 1
ATOM 722 N N . SER A 1 91 ? 10.672 1.416 -6.359 1 98.75 91 SER A N 1
ATOM 723 C CA . SER A 1 91 ? 10.414 1.71 -4.953 1 98.75 91 SER A CA 1
ATOM 724 C C . SER A 1 91 ? 11.352 0.927 -4.039 1 98.75 91 SER A C 1
ATOM 726 O O . SER A 1 91 ? 11.273 -0.302 -3.971 1 98.75 91 SER A O 1
ATOM 728 N N . ARG A 1 92 ? 12.172 1.607 -3.289 1 98.56 92 ARG A N 1
ATOM 729 C CA . ARG A 1 92 ? 13.039 0.962 -2.307 1 98.56 92 ARG A CA 1
ATOM 730 C C . ARG A 1 92 ? 12.227 0.424 -1.133 1 98.56 92 ARG A C 1
ATOM 732 O O . ARG A 1 92 ? 12.578 -0.604 -0.548 1 98.56 92 ARG A O 1
ATOM 739 N N . ALA A 1 93 ? 11.148 1.123 -0.853 1 98.69 93 ALA A N 1
ATOM 740 C CA . ALA A 1 93 ? 10.266 0.7 0.232 1 98.69 93 ALA A CA 1
ATOM 741 C C . ALA A 1 93 ? 9.641 -0.659 -0.067 1 98.69 93 ALA A C 1
ATOM 743 O O . ALA A 1 93 ? 9.609 -1.537 0.798 1 98.69 93 ALA A O 1
ATOM 744 N N . GLU A 1 94 ? 9.141 -0.867 -1.312 1 98.81 94 GLU A N 1
ATOM 745 C CA . GLU A 1 94 ? 8.5 -2.123 -1.688 1 98.81 94 GLU A CA 1
ATOM 746 C C . GLU A 1 94 ? 9.531 -3.24 -1.844 1 98.81 94 GLU A C 1
ATOM 748 O O . GLU A 1 94 ? 9.258 -4.395 -1.501 1 98.81 94 GLU A O 1
ATOM 753 N N . LEU A 1 95 ? 10.703 -2.889 -2.359 1 98.81 95 LEU A N 1
ATOM 754 C CA . LEU A 1 95 ? 11.789 -3.865 -2.387 1 98.81 95 LEU A CA 1
ATOM 755 C C . LEU A 1 95 ? 12.148 -4.32 -0.977 1 98.81 95 LEU A C 1
ATOM 757 O O . LEU A 1 95 ? 12.344 -5.512 -0.736 1 98.81 95 LEU A O 1
ATOM 761 N N . ALA A 1 96 ? 12.188 -3.367 -0.048 1 98.5 96 ALA A N 1
ATOM 762 C CA . ALA A 1 96 ? 12.484 -3.699 1.344 1 98.5 96 ALA A CA 1
ATOM 763 C C . ALA A 1 96 ? 11.391 -4.582 1.941 1 98.5 96 ALA A C 1
ATOM 765 O O . ALA A 1 96 ? 11.68 -5.488 2.727 1 98.5 96 ALA A O 1
ATOM 766 N N . HIS A 1 97 ? 10.164 -4.312 1.574 1 98.62 97 HIS A N 1
ATOM 767 C CA . HIS A 1 97 ? 9.047 -5.129 2.033 1 98.62 97 HIS A CA 1
ATOM 768 C C . HIS A 1 97 ? 9.219 -6.586 1.614 1 98.62 97 HIS A C 1
ATOM 770 O O . HIS A 1 97 ? 9.117 -7.492 2.443 1 98.62 97 HIS A O 1
ATOM 776 N N . TYR A 1 98 ? 9.477 -6.848 0.4 1 98.88 98 TYR A N 1
ATOM 777 C CA . TYR A 1 98 ? 9.602 -8.219 -0.088 1 98.88 98 TYR A CA 1
ATOM 778 C C . TYR A 1 98 ? 10.891 -8.852 0.415 1 98.88 98 TYR A C 1
ATOM 780 O O . TYR A 1 98 ? 10.938 -10.062 0.657 1 98.88 98 TYR A O 1
ATOM 788 N N . ARG A 1 99 ? 11.93 -8.023 0.602 1 98.75 99 ARG A N 1
ATOM 789 C CA . ARG A 1 99 ? 13.133 -8.531 1.253 1 98.75 99 ARG A CA 1
ATOM 790 C C . ARG A 1 99 ? 12.828 -9.016 2.664 1 98.75 99 ARG A C 1
ATOM 792 O O . ARG A 1 99 ? 13.312 -10.078 3.076 1 98.75 99 ARG A O 1
ATOM 799 N N . LEU A 1 100 ? 12.023 -8.25 3.361 1 98.56 100 LEU A N 1
ATOM 800 C CA . LEU A 1 100 ? 11.625 -8.641 4.711 1 98.56 100 LEU A CA 1
ATOM 801 C C . LEU A 1 100 ? 10.844 -9.945 4.688 1 98.56 100 LEU A C 1
ATOM 803 O O . LEU A 1 100 ? 10.945 -10.75 5.617 1 98.56 100 LEU A O 1
ATOM 807 N N . MET A 1 101 ? 10.055 -10.148 3.68 1 98.88 101 MET A N 1
ATOM 808 C CA . MET A 1 101 ? 9.328 -11.406 3.543 1 98.88 101 MET A CA 1
ATOM 809 C C . MET A 1 101 ? 10.289 -12.578 3.381 1 98.88 101 MET A C 1
ATOM 811 O O . MET A 1 101 ? 10.109 -13.625 3.992 1 98.88 101 MET A O 1
ATOM 815 N N . VAL A 1 102 ? 11.312 -12.391 2.539 1 98.88 102 VAL A N 1
ATOM 816 C CA . VAL A 1 102 ? 12.32 -13.422 2.346 1 98.88 102 VAL A CA 1
ATOM 817 C C . VAL A 1 102 ? 13.008 -13.734 3.674 1 98.88 102 VAL A C 1
ATOM 819 O O . VAL A 1 102 ? 13.117 -14.891 4.07 1 98.88 102 VAL A O 1
ATOM 822 N N . GLU A 1 103 ? 13.398 -12.68 4.395 1 98.81 103 GLU A N 1
ATOM 823 C CA . GLU A 1 103 ? 14.039 -12.859 5.691 1 98.81 103 GLU A CA 1
ATOM 824 C C . GLU A 1 103 ? 13.102 -13.539 6.684 1 98.81 103 GLU A C 1
ATOM 826 O O . GLU A 1 103 ? 13.531 -14.375 7.48 1 98.81 103 GLU A O 1
ATOM 831 N N . GLY A 1 104 ? 11.867 -13.141 6.605 1 98.81 104 GLY A N 1
ATOM 832 C CA . GLY A 1 104 ? 10.859 -13.75 7.469 1 98.81 104 GLY A CA 1
ATOM 833 C C . GLY A 1 104 ? 10.68 -15.234 7.223 1 98.81 104 GLY A C 1
ATOM 834 O O . GLY A 1 104 ? 10.547 -16.016 8.164 1 98.81 104 GLY A O 1
ATOM 835 N N . ALA A 1 105 ? 10.672 -15.609 5.969 1 98.88 105 ALA A N 1
ATOM 836 C CA . ALA A 1 105 ? 10.586 -17.031 5.633 1 98.88 105 ALA A CA 1
ATOM 837 C C . ALA A 1 105 ? 11.758 -17.797 6.219 1 98.88 105 ALA A C 1
ATOM 839 O O . ALA A 1 105 ? 11.57 -18.812 6.902 1 98.88 105 ALA A O 1
ATOM 840 N N . ILE A 1 106 ? 12.945 -17.281 6.039 1 98.81 106 ILE A N 1
ATOM 841 C CA . ILE A 1 106 ? 14.172 -17.938 6.473 1 98.81 106 ILE A CA 1
ATOM 842 C C . ILE A 1 106 ? 14.188 -18.047 7.996 1 98.81 106 ILE A C 1
ATOM 844 O O . ILE A 1 106 ? 14.531 -19.094 8.547 1 98.81 106 ILE A O 1
ATOM 848 N N . ALA A 1 107 ? 13.758 -17 8.641 1 98.69 107 ALA A N 1
ATOM 849 C CA . ALA A 1 107 ? 13.742 -16.984 10.102 1 98.69 107 ALA A CA 1
ATOM 850 C C . ALA A 1 107 ? 12.812 -18.047 10.656 1 98.69 107 ALA A C 1
ATOM 852 O O . ALA A 1 107 ? 12.977 -18.5 11.789 1 98.69 107 ALA A O 1
ATOM 853 N N . ARG A 1 108 ? 11.883 -18.516 9.852 1 98.56 108 ARG A N 1
ATOM 854 C CA . ARG A 1 108 ? 10.883 -19.5 10.273 1 98.56 108 ARG A CA 1
ATOM 855 C C . ARG A 1 108 ? 11.234 -20.891 9.758 1 98.56 108 ARG A C 1
ATOM 857 O O . ARG A 1 108 ? 10.43 -21.828 9.883 1 98.56 108 ARG A O 1
ATOM 864 N N . GLY A 1 109 ? 12.367 -20.984 9.031 1 98.06 109 GLY A N 1
ATOM 865 C CA . GLY A 1 109 ? 12.828 -22.266 8.508 1 98.06 109 GLY A CA 1
ATOM 866 C C . GLY A 1 109 ? 12.219 -22.594 7.16 1 98.06 109 GLY A C 1
ATOM 867 O O . GLY A 1 109 ? 12.281 -23.75 6.715 1 98.06 109 GLY A O 1
ATOM 868 N N . LEU A 1 110 ? 11.547 -21.641 6.562 1 98.69 110 LEU A N 1
ATOM 869 C CA . LEU A 1 110 ? 10.984 -21.828 5.227 1 98.69 110 LEU A CA 1
ATOM 870 C C . LEU A 1 110 ? 11.984 -21.406 4.156 1 98.69 110 LEU A C 1
ATOM 872 O O . LEU A 1 110 ? 12.609 -20.359 4.266 1 98.69 110 LEU A O 1
ATOM 876 N N . ARG A 1 111 ? 12.234 -22.297 3.162 1 98.5 111 ARG A N 1
ATOM 877 C CA . ARG A 1 111 ? 12.992 -21.875 1.987 1 98.5 111 ARG A CA 1
ATOM 878 C C . ARG A 1 111 ? 12.102 -21.109 1.01 1 98.5 111 ARG A C 1
ATOM 880 O O . ARG A 1 111 ? 11.109 -21.656 0.514 1 98.5 111 ARG A O 1
ATOM 887 N N . PRO A 1 112 ? 12.43 -19.828 0.726 1 98.81 112 PRO A N 1
ATOM 888 C CA . PRO A 1 112 ? 11.586 -19.047 -0.186 1 98.81 112 PRO A CA 1
ATOM 889 C C . PRO A 1 112 ? 11.891 -19.328 -1.656 1 98.81 112 PRO A C 1
ATOM 891 O O . PRO A 1 112 ? 13.055 -19.438 -2.039 1 98.81 112 PRO A O 1
ATOM 894 N N . MET A 1 113 ? 10.914 -19.578 -2.438 1 98.88 113 MET A N 1
ATOM 895 C CA . MET A 1 113 ? 10.945 -19.5 -3.895 1 98.88 113 MET A CA 1
ATOM 896 C C . MET A 1 113 ? 10.227 -18.25 -4.383 1 98.88 113 MET A C 1
ATOM 898 O O . MET A 1 113 ? 9.039 -18.062 -4.117 1 98.88 113 MET A O 1
ATOM 902 N N . VAL A 1 114 ? 10.938 -17.391 -5.066 1 98.94 114 VAL A N 1
ATOM 903 C CA . VAL A 1 114 ? 10.367 -16.094 -5.434 1 98.94 114 VAL A CA 1
ATOM 904 C C . VAL A 1 114 ? 9.969 -16.109 -6.906 1 98.94 114 VAL A C 1
ATOM 906 O O . VAL A 1 114 ? 10.773 -16.469 -7.77 1 98.94 114 VAL A O 1
ATOM 909 N N . THR A 1 115 ? 8.727 -15.805 -7.16 1 98.94 115 THR A N 1
ATOM 910 C CA . THR A 1 115 ? 8.234 -15.602 -8.516 1 98.94 115 THR A CA 1
ATOM 911 C C . THR A 1 115 ? 8.25 -14.117 -8.883 1 98.94 115 THR A C 1
ATOM 913 O O . THR A 1 115 ? 7.66 -13.297 -8.18 1 98.94 115 THR A O 1
ATOM 916 N N . LEU A 1 116 ? 8.867 -13.797 -10.008 1 98.94 116 LEU A N 1
ATOM 917 C CA . LEU A 1 116 ? 9.094 -12.406 -10.359 1 98.94 116 LEU A CA 1
ATOM 918 C C . LEU A 1 116 ? 7.887 -11.828 -11.102 1 98.94 116 LEU A C 1
ATOM 920 O O . LEU A 1 116 ? 7.672 -10.609 -11.094 1 98.94 116 LEU A O 1
ATOM 924 N N . HIS A 1 117 ? 7.125 -12.68 -11.766 1 98.94 117 HIS A N 1
ATOM 925 C CA . HIS A 1 117 ? 5.926 -12.227 -12.469 1 98.94 117 HIS A CA 1
ATOM 926 C C . HIS A 1 117 ? 4.809 -13.258 -12.367 1 98.94 117 HIS A C 1
ATOM 928 O O . HIS A 1 117 ? 4.992 -14.422 -12.75 1 98.94 117 HIS A O 1
ATOM 934 N N . HIS A 1 118 ? 3.695 -12.875 -11.852 1 98.75 118 HIS A N 1
ATOM 935 C CA . HIS A 1 118 ? 2.498 -13.703 -11.758 1 98.75 118 HIS A CA 1
ATOM 936 C C . HIS A 1 118 ? 1.267 -12.961 -12.258 1 98.75 118 HIS A C 1
ATOM 938 O O . HIS A 1 118 ? 0.42 -12.547 -11.461 1 98.75 118 HIS A O 1
ATOM 944 N N . PHE A 1 119 ? 1.111 -12.773 -13.57 1 98 119 PHE A N 1
ATOM 945 C CA . PHE A 1 119 ? -0.022 -12.344 -14.383 1 98 119 PHE A CA 1
ATOM 946 C C . PHE A 1 119 ? -0.162 -10.828 -14.359 1 98 119 PHE A C 1
ATOM 948 O O . PHE A 1 119 ? -0.225 -10.195 -15.414 1 98 119 PHE A O 1
ATOM 955 N N . THR A 1 120 ? -0.157 -10.102 -13.195 1 98.44 120 THR A N 1
ATOM 956 C CA . THR A 1 120 ? -0.411 -8.672 -13.133 1 98.44 120 THR A CA 1
ATOM 957 C C . THR A 1 120 ? 0.825 -7.879 -13.555 1 98.44 120 THR A C 1
ATOM 959 O O . THR A 1 120 ? 1.954 -8.289 -13.273 1 98.44 120 THR A O 1
ATOM 962 N N . VAL A 1 121 ? 0.612 -6.82 -14.203 1 98.75 121 VAL A N 1
ATOM 963 C CA . VAL A 1 121 ? 1.661 -5.891 -14.602 1 98.75 121 VAL A CA 1
ATOM 964 C C . VAL A 1 121 ? 1.283 -4.473 -14.18 1 98.75 121 VAL A C 1
ATOM 966 O O . VAL A 1 121 ? 0.12 -4.199 -13.867 1 98.75 121 VAL A O 1
ATOM 969 N N . PRO A 1 122 ? 2.295 -3.568 -14.086 1 98.69 122 PRO A N 1
ATOM 970 C CA . PRO A 1 122 ? 1.951 -2.172 -13.805 1 98.69 122 PRO A CA 1
ATOM 971 C C . PRO A 1 122 ? 1.027 -1.566 -14.859 1 98.69 122 PRO A C 1
ATOM 973 O O . PRO A 1 122 ? 1.142 -1.89 -16.047 1 98.69 122 PRO A O 1
ATOM 976 N N . GLN A 1 123 ? 0.195 -0.61 -14.422 1 97.5 123 GLN A N 1
ATOM 977 C CA . GLN A 1 123 ? -0.707 0.079 -15.344 1 97.5 123 GLN A CA 1
ATOM 978 C C . GLN A 1 123 ? 0.067 0.743 -16.469 1 97.5 123 GLN A C 1
ATOM 980 O O . GLN A 1 123 ? -0.367 0.713 -17.625 1 97.5 123 GLN A O 1
ATOM 985 N N . TRP A 1 124 ? 1.207 1.369 -16.156 1 97.5 124 TRP A N 1
ATOM 986 C CA . TRP A 1 124 ? 1.982 2.076 -17.172 1 97.5 124 TRP A CA 1
ATOM 987 C C . TRP A 1 124 ? 2.508 1.11 -18.219 1 97.5 124 TRP A C 1
ATOM 989 O O . TRP A 1 124 ? 2.621 1.466 -19.391 1 97.5 124 TRP A O 1
ATOM 999 N N . PHE A 1 125 ? 2.893 -0.16 -17.891 1 98.62 125 PHE A N 1
ATOM 1000 C CA . PHE A 1 125 ? 3.371 -1.172 -18.828 1 98.62 125 PHE A CA 1
ATOM 1001 C C . PHE A 1 125 ? 2.25 -1.623 -19.75 1 98.62 125 PHE A C 1
ATOM 1003 O O . PHE A 1 125 ? 2.451 -1.748 -20.969 1 98.62 125 PHE A O 1
ATOM 1010 N N . GLU A 1 126 ? 1.072 -1.859 -19.156 1 97.94 126 GLU A N 1
ATOM 1011 C CA . GLU A 1 126 ? -0.101 -2.201 -19.953 1 97.94 126 GLU A CA 1
ATOM 1012 C C . GLU A 1 126 ? -0.442 -1.088 -20.938 1 97.94 126 GLU A C 1
ATOM 1014 O O . GLU A 1 126 ? -0.777 -1.355 -22.094 1 97.94 126 GLU A O 1
ATOM 1019 N N . ALA A 1 127 ? -0.37 0.143 -20.469 1 96 127 ALA A N 1
ATOM 1020 C CA . ALA A 1 127 ? -0.696 1.302 -21.297 1 96 127 ALA A CA 1
ATOM 1021 C C . ALA A 1 127 ? 0.247 1.404 -22.484 1 96 127 ALA A C 1
ATOM 1023 O O . ALA A 1 127 ? -0.137 1.903 -23.547 1 96 127 ALA A O 1
ATOM 1024 N N . ARG A 1 128 ? 1.443 0.851 -22.391 1 96.19 128 ARG A N 1
ATOM 1025 C CA . ARG A 1 128 ? 2.432 0.868 -23.453 1 96.19 128 ARG A CA 1
ATOM 1026 C C . ARG A 1 128 ? 2.129 -0.205 -24.5 1 96.19 128 ARG A C 1
ATOM 1028 O O . ARG A 1 128 ? 2.703 -0.199 -25.594 1 96.19 128 ARG A O 1
ATOM 1035 N N . GLY A 1 129 ? 1.312 -1.122 -24.141 1 96.38 129 GLY A N 1
ATOM 1036 C CA . GLY A 1 129 ? 1.024 -2.229 -25.047 1 96.38 129 GLY A CA 1
ATOM 1037 C C . GLY A 1 129 ? 1.381 -3.582 -24.453 1 96.38 129 GLY A C 1
ATOM 1038 O O . GLY A 1 129 ? 1.289 -4.602 -25.141 1 96.38 129 GLY A O 1
ATOM 1039 N N . GLY A 1 130 ? 1.816 -3.582 -23.188 1 97.88 130 GLY A N 1
ATOM 1040 C CA . GLY A 1 130 ? 2.09 -4.836 -22.5 1 97.88 130 GLY A CA 1
ATOM 1041 C C . GLY A 1 130 ? 3.281 -5.582 -23.062 1 97.88 130 GLY A C 1
ATOM 1042 O O . GLY A 1 130 ? 4.285 -4.969 -23.438 1 97.88 130 GLY A O 1
ATOM 1043 N N . TRP A 1 131 ? 3.217 -6.859 -23.156 1 98.44 131 TRP A N 1
ATOM 1044 C CA . TRP A 1 131 ? 4.328 -7.742 -23.484 1 98.44 131 TRP A CA 1
ATOM 1045 C C . TRP A 1 131 ? 4.75 -7.555 -24.938 1 98.44 131 TRP A C 1
ATOM 1047 O O . TRP A 1 131 ? 5.883 -7.875 -25.312 1 98.44 131 TRP A O 1
ATOM 1057 N N . THR A 1 132 ? 3.859 -7.078 -25.75 1 97.56 132 THR A N 1
ATOM 1058 C CA . THR A 1 132 ? 4.168 -6.969 -27.172 1 97.56 132 THR A CA 1
ATOM 1059 C C . THR A 1 132 ? 4.609 -5.551 -27.516 1 97.56 132 THR A C 1
ATOM 1061 O O . THR A 1 132 ? 4.82 -5.234 -28.688 1 97.56 132 THR A O 1
ATOM 1064 N N . ALA A 1 133 ? 4.66 -4.68 -26.516 1 97.81 133 ALA A N 1
ATOM 1065 C CA . ALA A 1 133 ? 5.16 -3.324 -26.734 1 97.81 133 ALA A CA 1
ATOM 1066 C C . ALA A 1 133 ? 6.633 -3.338 -27.125 1 97.81 133 ALA A C 1
ATOM 1068 O O . ALA A 1 133 ? 7.363 -4.27 -26.766 1 97.81 133 ALA A O 1
ATOM 1069 N N . GLU A 1 134 ? 7.051 -2.277 -27.891 1 97.44 134 GLU A N 1
ATOM 1070 C CA . GLU A 1 134 ? 8.469 -2.107 -28.188 1 97.44 134 GLU A CA 1
ATOM 1071 C C . GLU A 1 134 ? 9.289 -1.975 -26.891 1 97.44 134 GLU A C 1
ATOM 1073 O O . GLU A 1 134 ? 8.945 -1.182 -26.016 1 97.44 134 GLU A O 1
ATOM 1078 N N . GLY A 1 135 ? 10.273 -2.822 -26.75 1 98.12 135 GLY A N 1
ATOM 1079 C CA . GLY A 1 135 ? 11.164 -2.721 -25.609 1 98.12 135 GLY A CA 1
ATOM 1080 C C . GLY A 1 135 ? 10.664 -3.459 -24.375 1 98.12 135 GLY A C 1
ATOM 1081 O O . GLY A 1 135 ? 11.266 -3.381 -23.312 1 98.12 135 GLY A O 1
ATOM 1082 N N . ALA A 1 136 ? 9.586 -4.191 -24.516 1 98.56 136 ALA A N 1
ATOM 1083 C CA . ALA A 1 136 ? 8.961 -4.855 -23.375 1 98.56 136 ALA A CA 1
ATOM 1084 C C . ALA A 1 136 ? 9.922 -5.828 -22.703 1 98.56 136 ALA A C 1
ATOM 1086 O O . ALA A 1 136 ? 9.992 -5.902 -21.469 1 98.56 136 ALA A O 1
ATOM 1087 N N . THR A 1 137 ? 10.656 -6.621 -23.516 1 98.62 137 THR A N 1
ATOM 1088 C CA . THR A 1 137 ? 11.617 -7.582 -22.984 1 98.62 137 THR A CA 1
ATOM 1089 C C . THR A 1 137 ? 12.664 -6.883 -22.125 1 98.62 137 THR A C 1
ATOM 1091 O O . THR A 1 137 ? 12.969 -7.324 -21.016 1 98.62 137 THR A O 1
ATOM 1094 N N . GLU A 1 138 ? 13.133 -5.746 -22.594 1 98.56 138 GLU A N 1
ATOM 1095 C CA . GLU A 1 138 ? 14.148 -4.973 -21.891 1 98.56 138 GLU A CA 1
ATOM 1096 C C . GLU A 1 138 ? 13.578 -4.355 -20.609 1 98.56 138 GLU A C 1
ATOM 1098 O O . GLU A 1 138 ? 14.266 -4.285 -19.594 1 98.56 138 GLU A O 1
ATOM 1103 N N . LEU A 1 139 ? 12.375 -3.863 -20.719 1 98.75 139 LEU A N 1
ATOM 1104 C CA . LEU A 1 139 ? 11.719 -3.289 -19.562 1 98.75 139 LEU A CA 1
ATOM 1105 C C . LEU A 1 139 ? 11.555 -4.336 -18.453 1 98.75 139 LEU A C 1
ATOM 1107 O O . LEU A 1 139 ? 11.789 -4.051 -17.281 1 98.75 139 LEU A O 1
ATOM 1111 N N . PHE A 1 140 ? 11.203 -5.574 -18.828 1 98.88 140 PHE A N 1
ATOM 1112 C CA . PHE A 1 140 ? 11.055 -6.648 -17.844 1 98.88 140 PHE A CA 1
ATOM 1113 C C . PHE A 1 140 ? 12.406 -7.031 -17.25 1 98.88 140 PHE A C 1
ATOM 1115 O O . PHE A 1 140 ? 12.531 -7.234 -16.047 1 98.88 140 PHE A O 1
ATOM 1122 N N . ALA A 1 141 ? 13.383 -7.129 -18.094 1 98.81 141 ALA A N 1
ATOM 1123 C CA . ALA A 1 141 ? 14.734 -7.441 -17.625 1 98.81 141 ALA A CA 1
ATOM 1124 C C . ALA A 1 141 ? 15.219 -6.402 -16.609 1 98.81 141 ALA A C 1
ATOM 1126 O O . ALA A 1 141 ? 15.859 -6.742 -15.617 1 98.81 141 ALA A O 1
ATOM 1127 N N . ARG A 1 142 ? 14.953 -5.125 -16.906 1 98.69 142 ARG A N 1
ATOM 1128 C CA . ARG A 1 142 ? 15.32 -4.031 -16 1 98.69 142 ARG A CA 1
ATOM 1129 C C . ARG A 1 142 ? 14.633 -4.184 -14.656 1 98.69 142 ARG A C 1
ATOM 1131 O O . ARG A 1 142 ? 15.25 -3.979 -13.609 1 98.69 142 ARG A O 1
ATOM 1138 N N . TYR A 1 143 ? 13.375 -4.527 -14.695 1 98.88 143 TYR A N 1
ATOM 1139 C CA . TYR A 1 143 ? 12.617 -4.809 -13.477 1 98.88 143 TYR A CA 1
ATOM 1140 C C . TYR A 1 143 ? 13.227 -5.977 -12.711 1 98.88 143 TYR A C 1
ATOM 1142 O O . TYR A 1 143 ? 13.391 -5.91 -11.492 1 98.88 143 TYR A O 1
ATOM 1150 N N . VAL A 1 144 ? 13.555 -7.062 -13.406 1 98.88 144 VAL A N 1
ATOM 1151 C CA . VAL A 1 144 ? 14.172 -8.234 -12.781 1 98.88 144 VAL A CA 1
ATOM 1152 C C . VAL A 1 144 ? 15.469 -7.828 -12.094 1 98.88 144 VAL A C 1
ATOM 1154 O O . VAL A 1 144 ? 15.719 -8.203 -10.945 1 98.88 144 VAL A O 1
ATOM 1157 N N . ALA A 1 145 ? 16.281 -7.055 -12.766 1 98.62 145 ALA A N 1
ATOM 1158 C CA . ALA A 1 145 ? 17.516 -6.562 -12.188 1 98.62 145 ALA A CA 1
ATOM 1159 C C . ALA A 1 145 ? 17.25 -5.746 -10.93 1 98.62 145 ALA A C 1
ATOM 1161 O O . ALA A 1 145 ? 18 -5.84 -9.945 1 98.62 145 ALA A O 1
ATOM 1162 N N . ALA A 1 146 ? 16.219 -4.973 -10.961 1 98.56 146 ALA A N 1
ATOM 1163 C CA . ALA A 1 146 ? 15.859 -4.117 -9.828 1 98.56 146 ALA A CA 1
ATOM 1164 C C . ALA A 1 146 ? 15.438 -4.953 -8.625 1 98.56 146 ALA A C 1
ATOM 1166 O O . ALA A 1 146 ? 15.453 -4.469 -7.492 1 98.56 146 ALA A O 1
ATOM 1167 N N . CYS A 1 147 ? 15.078 -6.215 -8.781 1 98.69 147 CYS A N 1
ATOM 1168 C CA . CYS A 1 147 ? 14.641 -7.09 -7.707 1 98.69 147 CYS A CA 1
ATOM 1169 C C . CYS A 1 147 ? 15.828 -7.707 -6.98 1 98.69 147 CYS A C 1
ATOM 1171 O O . CYS A 1 147 ? 15.656 -8.508 -6.059 1 98.69 147 CYS A O 1
ATOM 1173 N N . ALA A 1 148 ? 17.047 -7.367 -7.305 1 98.44 148 ALA A N 1
ATOM 1174 C CA . ALA A 1 148 ? 18.266 -7.934 -6.75 1 98.44 148 ALA A CA 1
ATOM 1175 C C . ALA A 1 148 ? 18.25 -7.902 -5.223 1 98.44 148 ALA A C 1
ATOM 1177 O O . ALA A 1 148 ? 18.562 -8.898 -4.574 1 98.44 148 ALA A O 1
ATOM 1178 N N . PRO A 1 149 ? 17.781 -6.77 -4.598 1 97.69 149 PRO A N 1
ATOM 1179 C CA . PRO A 1 149 ? 17.797 -6.738 -3.133 1 97.69 149 PRO A CA 1
ATOM 1180 C C . PRO A 1 149 ? 16.922 -7.824 -2.512 1 97.69 149 PRO A C 1
ATOM 1182 O O . PRO A 1 149 ? 17.156 -8.234 -1.372 1 97.69 149 PRO A O 1
ATOM 1185 N N . VAL A 1 150 ? 15.961 -8.297 -3.254 1 98.62 150 VAL A N 1
ATOM 1186 C CA . VAL A 1 150 ? 15.016 -9.281 -2.736 1 98.62 150 VAL A CA 1
ATOM 1187 C C . VAL A 1 150 ? 15.594 -10.688 -2.891 1 98.62 150 VAL A C 1
ATOM 1189 O O . VAL A 1 150 ? 15.461 -11.523 -1.995 1 98.62 150 VAL A O 1
ATOM 1192 N N . ILE A 1 151 ? 16.344 -10.961 -3.984 1 98.19 151 ILE A N 1
ATOM 1193 C CA . ILE A 1 151 ? 16.562 -12.359 -4.32 1 98.19 151 ILE A CA 1
ATOM 1194 C C . ILE A 1 151 ? 18.047 -12.695 -4.199 1 98.19 151 ILE A C 1
ATOM 1196 O O . ILE A 1 151 ? 18.438 -13.859 -4.266 1 98.19 151 ILE A O 1
ATOM 1200 N N . SER A 1 152 ? 18.906 -11.766 -3.85 1 94.62 152 SER A N 1
ATOM 1201 C CA . SER A 1 152 ? 20.344 -11.984 -3.916 1 94.62 152 SER A CA 1
ATOM 1202 C C . SER A 1 152 ? 20.844 -12.742 -2.689 1 94.62 152 SER A C 1
ATOM 1204 O O . SER A 1 152 ? 21.938 -13.305 -2.703 1 94.62 152 SER A O 1
ATOM 1206 N N . GLU A 1 153 ? 20.078 -12.711 -1.64 1 96.19 153 GLU A N 1
ATOM 1207 C CA . GLU A 1 153 ? 20.469 -13.414 -0.421 1 96.19 153 GLU A CA 1
ATOM 1208 C C . GLU A 1 153 ? 19.328 -14.266 0.12 1 96.19 153 GLU A C 1
ATOM 1210 O O . GLU A 1 153 ? 18.234 -13.758 0.367 1 96.19 153 GLU A O 1
ATOM 1215 N N . GLY A 1 154 ? 19.594 -15.469 0.244 1 97.31 154 GLY A N 1
ATOM 1216 C CA . GLY A 1 154 ? 18.641 -16.328 0.944 1 97.31 154 GLY A CA 1
ATOM 1217 C C . GLY A 1 154 ? 17.609 -16.938 0.027 1 97.31 154 GLY A C 1
ATOM 1218 O O . GLY A 1 154 ? 16.766 -17.719 0.473 1 97.31 154 GLY A O 1
ATOM 1219 N N . VAL A 1 155 ? 17.625 -16.641 -1.228 1 98.44 155 VAL A N 1
ATOM 1220 C CA . VAL A 1 155 ? 16.703 -17.219 -2.199 1 98.44 155 VAL A CA 1
ATOM 1221 C C . VAL A 1 155 ? 17.438 -18.188 -3.107 1 98.44 155 VAL A C 1
ATOM 1223 O O . VAL A 1 155 ? 18.391 -17.812 -3.803 1 98.44 155 VAL A O 1
ATOM 1226 N N . THR A 1 156 ? 17.016 -19.391 -3.076 1 96.75 156 THR A N 1
ATOM 1227 C CA . THR A 1 156 ? 17.719 -20.406 -3.857 1 96.75 156 THR A CA 1
ATOM 1228 C C . THR A 1 156 ? 16.984 -20.688 -5.164 1 96.75 156 THR A C 1
ATOM 1230 O O . THR A 1 156 ? 17.594 -21.109 -6.148 1 96.75 156 THR A O 1
ATOM 1233 N N . HIS A 1 157 ? 15.695 -20.5 -5.18 1 98.75 157 HIS A N 1
ATOM 1234 C CA . HIS A 1 157 ? 14.898 -20.75 -6.375 1 98.75 157 HIS A CA 1
ATOM 1235 C C . HIS A 1 157 ? 14.141 -19.484 -6.809 1 98.75 157 HIS A C 1
ATOM 1237 O O . HIS A 1 157 ? 13.5 -18.844 -5.988 1 98.75 157 HIS A O 1
ATOM 1243 N N . VAL A 1 158 ? 14.234 -19.172 -8.047 1 98.94 158 VAL A N 1
ATOM 1244 C CA . VAL A 1 158 ? 13.523 -18.031 -8.617 1 98.94 158 VAL A CA 1
ATOM 1245 C C . VAL A 1 158 ? 12.703 -18.484 -9.828 1 98.94 158 VAL A C 1
ATOM 1247 O O . VAL A 1 158 ? 13.211 -19.219 -10.68 1 98.94 158 VAL A O 1
ATOM 1250 N N . CYS A 1 159 ? 11.438 -18.219 -9.805 1 98.94 159 CYS A N 1
ATOM 1251 C CA . CYS A 1 159 ? 10.562 -18.375 -10.969 1 98.94 159 CYS A CA 1
ATOM 1252 C C . CYS A 1 159 ? 10.43 -17.047 -11.719 1 98.94 159 CYS A C 1
ATOM 1254 O O . CYS A 1 159 ? 9.984 -16.047 -11.156 1 98.94 159 CYS A O 1
ATOM 1256 N N . THR A 1 160 ? 10.789 -17 -13.008 1 98.94 160 THR A N 1
ATOM 1257 C CA . THR A 1 160 ? 10.758 -15.742 -13.742 1 98.94 160 THR A CA 1
ATOM 1258 C C . THR A 1 160 ? 9.32 -15.336 -14.047 1 98.94 160 THR A C 1
ATOM 1260 O O . THR A 1 160 ? 8.883 -14.242 -13.68 1 98.94 160 THR A O 1
ATOM 1263 N N . ILE A 1 161 ? 8.594 -16.219 -14.727 1 98.94 161 ILE A N 1
ATOM 1264 C CA . ILE A 1 161 ? 7.223 -15.945 -15.141 1 98.94 161 ILE A CA 1
ATOM 1265 C C . ILE A 1 161 ? 6.336 -17.141 -14.828 1 98.94 161 ILE A C 1
ATOM 1267 O O . ILE A 1 161 ? 6.66 -18.281 -15.195 1 98.94 161 ILE A O 1
ATOM 1271 N N . ASN A 1 162 ? 5.27 -16.891 -14.07 1 98.94 162 ASN A N 1
ATOM 1272 C CA . ASN A 1 162 ? 4.258 -17.906 -13.836 1 98.94 162 ASN A CA 1
ATOM 1273 C C . ASN A 1 162 ? 3.332 -18.078 -15.039 1 98.94 162 ASN A C 1
ATOM 1275 O O . ASN A 1 162 ? 2.746 -17.094 -15.516 1 98.94 162 ASN A O 1
ATOM 1279 N N . GLU A 1 163 ? 3.193 -19.266 -15.562 1 98.88 163 GLU A N 1
ATOM 1280 C CA . GLU A 1 163 ? 2.238 -19.703 -16.578 1 98.88 163 GLU A CA 1
ATOM 1281 C C . GLU A 1 163 ? 2.285 -18.781 -17.812 1 98.88 163 GLU A C 1
ATOM 1283 O O . GLU A 1 163 ? 1.257 -18.266 -18.234 1 98.88 163 GLU A O 1
ATOM 1288 N N . PRO A 1 164 ? 3.426 -18.688 -18.438 1 98.81 164 PRO A N 1
ATOM 1289 C CA . PRO A 1 164 ? 3.535 -17.891 -19.656 1 98.81 164 PRO A CA 1
ATOM 1290 C C . PRO A 1 164 ? 2.557 -18.328 -20.734 1 98.81 164 PRO A C 1
ATOM 1292 O O . PRO A 1 164 ? 2.096 -17.5 -21.531 1 98.81 164 PRO A O 1
ATOM 1295 N N . ASN A 1 165 ? 2.246 -19.625 -20.766 1 98.62 165 ASN A N 1
ATOM 1296 C CA . ASN A 1 165 ? 1.312 -20.109 -21.766 1 98.62 165 ASN A CA 1
ATOM 1297 C C . ASN A 1 165 ? -0.086 -19.531 -21.562 1 98.62 165 ASN A C 1
ATOM 1299 O O . ASN A 1 165 ? -0.784 -19.234 -22.531 1 98.62 165 ASN A O 1
ATOM 1303 N N . MET A 1 166 ? -0.467 -19.344 -20.328 1 97.88 166 MET A N 1
ATOM 1304 C CA . MET A 1 166 ? -1.773 -18.75 -20.078 1 97.88 166 MET A CA 1
ATOM 1305 C C . MET A 1 166 ? -1.775 -17.266 -20.438 1 97.88 166 MET A C 1
ATOM 1307 O O . MET A 1 166 ? -2.791 -16.734 -20.875 1 97.88 166 MET A O 1
ATOM 1311 N N . ILE A 1 167 ? -0.656 -16.594 -20.25 1 98.19 167 ILE A N 1
ATOM 1312 C CA . ILE A 1 167 ? -0.532 -15.203 -20.672 1 98.19 167 ILE A CA 1
ATOM 1313 C C . ILE A 1 167 ? -0.798 -15.102 -22.172 1 98.19 167 ILE A C 1
ATOM 1315 O O . ILE A 1 167 ? -1.575 -14.258 -22.625 1 98.19 167 ILE A O 1
ATOM 1319 N N . ALA A 1 168 ? -0.211 -15.992 -22.938 1 98.25 168 ALA A N 1
ATOM 1320 C CA . ALA A 1 168 ? -0.363 -16 -24.391 1 98.25 168 ALA A CA 1
ATOM 1321 C C . ALA A 1 168 ? -1.791 -16.359 -24.781 1 98.25 168 ALA A C 1
ATOM 1323 O O . ALA A 1 168 ? -2.336 -15.797 -25.734 1 98.25 168 ALA A O 1
ATOM 1324 N N . VAL A 1 169 ? -2.4 -17.328 -24.094 1 97.06 169 VAL A N 1
ATOM 1325 C CA . VAL A 1 169 ? -3.77 -17.75 -24.359 1 97.06 169 VAL A CA 1
ATOM 1326 C C . VAL A 1 169 ? -4.73 -16.594 -24.125 1 97.06 169 VAL A C 1
ATOM 1328 O O . VAL A 1 169 ? -5.586 -16.312 -24.969 1 97.06 169 VAL A O 1
ATOM 1331 N N . MET A 1 170 ? -4.555 -15.914 -23.016 1 94.44 170 MET A N 1
ATOM 1332 C CA . MET A 1 170 ? -5.418 -14.781 -22.688 1 94.44 170 MET A CA 1
ATOM 1333 C C . MET A 1 170 ? -5.254 -13.656 -23.703 1 94.44 170 MET A C 1
ATOM 1335 O O . MET A 1 170 ? -6.23 -13 -24.062 1 94.44 170 MET A O 1
ATOM 1339 N N . ALA A 1 171 ? -4.039 -13.406 -24.125 1 95.12 171 ALA A N 1
ATOM 1340 C CA . ALA A 1 171 ? -3.793 -12.406 -25.156 1 95.12 171 ALA A CA 1
ATOM 1341 C C . ALA A 1 171 ? -4.508 -12.766 -26.453 1 95.12 171 ALA A C 1
ATOM 1343 O O . ALA A 1 171 ? -5.082 -11.898 -27.109 1 95.12 171 ALA A O 1
ATOM 1344 N N . GLY A 1 172 ? -4.434 -14.062 -26.812 1 94.19 172 GLY A N 1
ATOM 1345 C CA . GLY A 1 172 ? -5.125 -14.516 -28.016 1 94.19 172 GLY A CA 1
ATOM 1346 C C . GLY A 1 172 ? -6.629 -14.328 -27.938 1 94.19 172 GLY A C 1
ATOM 1347 O O . GLY A 1 172 ? -7.258 -13.914 -28.906 1 94.19 172 GLY A O 1
ATOM 1348 N N . GLN A 1 173 ? -7.113 -14.617 -26.812 1 92.19 173 GLN A N 1
ATOM 1349 C CA . GLN A 1 173 ? -8.539 -14.43 -26.562 1 92.19 173 GLN A CA 1
ATOM 1350 C C . GLN A 1 173 ? -8.93 -12.961 -26.688 1 92.19 173 GLN A C 1
ATOM 1352 O O . GLN A 1 173 ? -9.922 -12.625 -27.344 1 92.19 173 GLN A O 1
ATOM 1357 N N . ALA A 1 174 ? -8.227 -12.125 -26.047 1 88.69 174 ALA A N 1
ATOM 1358 C CA . ALA A 1 174 ? -8.508 -10.688 -26.062 1 88.69 174 ALA A CA 1
ATOM 1359 C C . ALA A 1 174 ? -8.484 -10.141 -27.484 1 88.69 174 ALA A C 1
ATOM 1361 O O . ALA A 1 174 ? -9.344 -9.336 -27.859 1 88.69 174 ALA A O 1
ATOM 1362 N N . LYS A 1 175 ? -7.531 -10.523 -28.266 1 89.12 175 LYS A N 1
ATOM 1363 C CA . LYS A 1 175 ? -7.387 -10.047 -29.625 1 89.12 175 LYS A CA 1
ATOM 1364 C C . LYS A 1 175 ? -8.586 -10.461 -30.484 1 89.12 175 LYS A C 1
ATOM 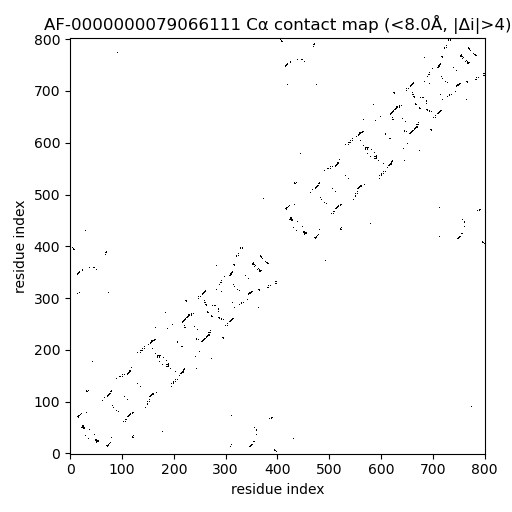1366 O O . LYS A 1 175 ? -8.961 -9.75 -31.422 1 89.12 175 LYS A O 1
ATOM 1371 N N . ARG A 1 176 ? -9.141 -11.539 -30.094 1 88 176 ARG A N 1
ATOM 1372 C CA . ARG A 1 176 ? -10.281 -12.031 -30.875 1 88 176 ARG A CA 1
ATOM 1373 C C . ARG A 1 176 ? -11.586 -11.438 -30.359 1 88 176 ARG A C 1
ATOM 1375 O O . ARG A 1 176 ? -12.648 -11.688 -30.922 1 88 176 ARG A O 1
ATOM 1382 N N . GLY A 1 177 ? -11.539 -10.656 -29.328 1 80.38 177 GLY A N 1
ATOM 1383 C CA . GLY A 1 177 ? -12.711 -10.008 -28.766 1 80.38 177 GLY A CA 1
ATOM 1384 C C . GLY A 1 177 ? -13.617 -10.953 -28.016 1 80.38 177 GLY A C 1
ATOM 1385 O O . GLY A 1 177 ? -14.82 -10.711 -27.891 1 80.38 177 GLY A O 1
ATOM 1386 N N . ASP A 1 178 ? -13.062 -12.102 -27.672 1 73.75 178 ASP A N 1
ATOM 1387 C CA . ASP A 1 178 ? -13.844 -13.094 -26.938 1 73.75 178 ASP A CA 1
ATOM 1388 C C . ASP A 1 178 ? -13.617 -12.969 -25.438 1 73.75 178 ASP A C 1
ATOM 1390 O O . ASP A 1 178 ? -12.5 -12.695 -24.984 1 73.75 178 ASP A O 1
ATOM 1394 N N . ASN A 1 179 ? -14.75 -12.891 -24.766 1 67.38 179 ASN A N 1
ATOM 1395 C CA . ASN A 1 179 ? -14.609 -12.695 -23.328 1 67.38 179 ASN A CA 1
ATOM 1396 C C . ASN A 1 179 ? -14.852 -14 -22.562 1 67.38 179 ASN A C 1
ATOM 1398 O O . ASN A 1 179 ? -14.836 -14.008 -21.328 1 67.38 179 ASN A O 1
ATOM 1402 N N . SER A 1 180 ? -15.109 -15.062 -23.344 1 67.75 180 SER A N 1
ATOM 1403 C CA . SER A 1 180 ? -15.375 -16.312 -22.641 1 67.75 180 SER A CA 1
ATOM 1404 C C . SER A 1 180 ? -14.508 -17.438 -23.172 1 67.75 180 SER A C 1
ATOM 1406 O O . SER A 1 180 ? -14.102 -17.422 -24.328 1 67.75 180 SER A O 1
ATOM 1408 N N . PHE A 1 181 ? -14.102 -18.312 -22.219 1 69.44 181 PHE A N 1
ATOM 1409 C CA . PHE A 1 181 ? -13.406 -19.531 -22.625 1 69.44 181 PHE A CA 1
ATOM 1410 C C . PHE A 1 181 ? -14.359 -20.484 -23.312 1 69.44 181 PHE A C 1
ATOM 1412 O O . PHE A 1 181 ? -15.555 -20.516 -23 1 69.44 181 PHE A O 1
ATOM 1419 N N . PRO A 1 182 ? -13.781 -21.188 -24.281 1 73.88 182 PRO A N 1
ATOM 1420 C CA . PRO A 1 182 ? -14.609 -22.188 -24.953 1 73.88 182 PRO A CA 1
ATOM 1421 C C . PRO A 1 182 ? -15.125 -23.281 -24.016 1 73.88 182 PRO A C 1
ATOM 1423 O O . PRO A 1 182 ? -14.602 -23.422 -22.906 1 73.88 182 PRO A O 1
ATOM 1426 N N . PRO A 1 183 ? -16.172 -23.906 -24.438 1 71.12 183 PRO A N 1
ATOM 1427 C CA . PRO A 1 183 ? -16.734 -24.953 -23.594 1 71.12 183 PRO A CA 1
ATOM 1428 C C . PRO A 1 183 ? -15.719 -26.016 -23.219 1 71.12 183 PRO A C 1
ATOM 1430 O O . PRO A 1 183 ? -15.883 -26.703 -22.203 1 71.12 183 PRO A O 1
ATOM 1433 N N . ALA A 1 184 ? -14.812 -26.203 -24.156 1 82.25 184 ALA A N 1
ATOM 1434 C CA . ALA A 1 184 ? -13.75 -27.156 -23.875 1 82.25 184 ALA A CA 1
ATOM 1435 C C . ALA A 1 184 ? -12.406 -26.672 -24.391 1 82.25 184 ALA A C 1
ATOM 1437 O O . ALA A 1 184 ? -12.328 -26.078 -25.469 1 82.25 184 ALA A O 1
ATOM 1438 N N . GLY A 1 185 ? -11.477 -26.984 -23.547 1 88.38 185 GLY A N 1
ATOM 1439 C CA . GLY A 1 185 ? -10.125 -26.609 -23.953 1 88.38 185 GLY A CA 1
ATOM 1440 C C . GLY A 1 185 ? -9.828 -25.141 -23.734 1 88.38 185 GLY A C 1
ATOM 1441 O O . GLY A 1 185 ? -10.484 -24.484 -22.922 1 88.38 185 GLY A O 1
ATOM 1442 N N . LEU A 1 186 ? -8.68 -24.641 -24.344 1 92 186 LEU A N 1
ATOM 1443 C CA . LEU A 1 186 ? -8.203 -23.266 -24.188 1 92 186 LEU A CA 1
ATOM 1444 C C . LEU A 1 186 ? -8.188 -22.547 -25.531 1 92 186 LEU A C 1
ATOM 1446 O O . LEU A 1 186 ? -7.988 -23.172 -26.578 1 92 186 LEU A O 1
ATOM 1450 N N . PRO A 1 187 ? -8.383 -21.219 -25.531 1 92.31 187 PRO A N 1
ATOM 1451 C CA . PRO A 1 187 ? -8.203 -20.453 -26.766 1 92.31 187 PRO A CA 1
ATOM 1452 C C . PRO A 1 187 ? -6.793 -20.578 -27.328 1 92.31 187 PRO A C 1
ATOM 1454 O O . PRO A 1 187 ? -5.859 -20.953 -26.609 1 92.31 187 PRO A O 1
ATOM 1457 N N . THR A 1 188 ? -6.738 -20.312 -28.641 1 93 188 THR A N 1
ATOM 1458 C CA . THR A 1 188 ? -5.43 -20.312 -29.281 1 93 188 THR A CA 1
ATOM 1459 C C . THR A 1 188 ? -4.578 -19.156 -28.766 1 93 188 THR A C 1
ATOM 1461 O O . THR A 1 188 ? -5.031 -18.016 -28.734 1 93 188 THR A O 1
ATOM 1464 N N . PRO A 1 189 ? -3.352 -19.438 -28.359 1 97.12 189 PRO A N 1
ATOM 1465 C CA . PRO A 1 189 ? -2.477 -18.375 -27.859 1 97.12 189 PRO A CA 1
ATOM 1466 C C . PRO A 1 189 ? -2.094 -17.375 -28.953 1 97.12 189 PRO A C 1
ATOM 1468 O O . PRO A 1 189 ? -2.117 -17.719 -30.141 1 97.12 189 PRO A O 1
ATOM 1471 N N . ASP A 1 190 ? -1.825 -16.172 -28.594 1 97.5 190 ASP A N 1
ATOM 1472 C CA . ASP A 1 190 ? -1.29 -15.172 -29.5 1 97.5 190 ASP A CA 1
ATOM 1473 C C . ASP A 1 190 ? 0.19 -15.414 -29.781 1 97.5 190 ASP A C 1
ATOM 1475 O O . ASP A 1 190 ? 1.007 -15.453 -28.859 1 97.5 190 ASP A O 1
ATOM 1479 N N . ASP A 1 191 ? 0.53 -15.516 -31.016 1 98 191 ASP A N 1
ATOM 1480 C CA . ASP A 1 191 ? 1.889 -15.859 -31.438 1 98 191 ASP A CA 1
ATOM 1481 C C . ASP A 1 191 ? 2.881 -14.781 -31 1 98 191 ASP A C 1
ATOM 1483 O O . ASP A 1 191 ? 3.99 -15.094 -30.562 1 98 191 ASP A O 1
ATOM 1487 N N . GLU A 1 192 ? 2.516 -13.57 -31.188 1 97.94 192 GLU A N 1
ATOM 1488 C CA . GLU A 1 192 ? 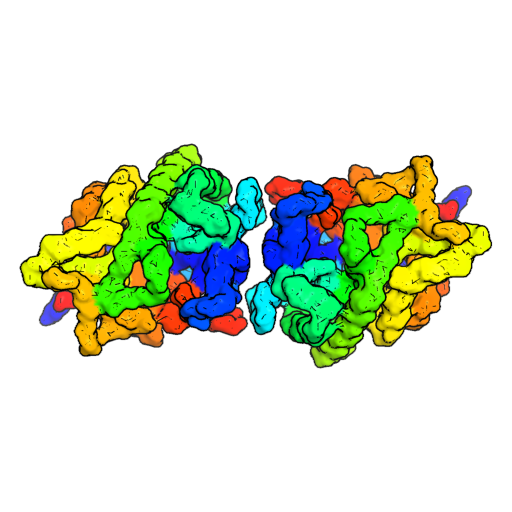3.404 -12.469 -30.828 1 97.94 192 GLU A CA 1
ATOM 1489 C C . GLU A 1 192 ? 3.676 -12.453 -29.328 1 97.94 192 GLU A C 1
ATOM 1491 O O . GLU A 1 192 ? 4.816 -12.273 -28.906 1 97.94 192 GLU A O 1
ATOM 1496 N N . THR A 1 193 ? 2.646 -12.633 -28.547 1 98.56 193 THR A N 1
ATOM 1497 C CA . THR A 1 193 ? 2.791 -12.68 -27.094 1 98.56 193 THR A CA 1
ATOM 1498 C C . THR A 1 193 ? 3.621 -13.891 -26.672 1 98.56 193 THR A C 1
ATOM 1500 O O . THR A 1 193 ? 4.453 -13.797 -25.766 1 98.56 193 THR A O 1
ATOM 1503 N N . THR A 1 194 ? 3.393 -15.031 -27.328 1 98.81 194 THR A N 1
ATOM 1504 C CA . THR A 1 194 ? 4.18 -16.234 -27.062 1 98.81 194 THR A CA 1
ATOM 1505 C C . THR A 1 194 ? 5.672 -15.945 -27.219 1 98.81 194 THR A C 1
ATOM 1507 O O . THR A 1 194 ? 6.457 -16.203 -26.297 1 98.81 194 THR A O 1
ATOM 1510 N N . ALA A 1 195 ? 5.988 -15.375 -28.344 1 98.75 195 ALA A N 1
ATOM 1511 C CA . ALA A 1 195 ? 7.387 -15.055 -28.609 1 98.75 195 ALA A CA 1
ATOM 1512 C C . ALA A 1 195 ? 7.926 -14.055 -27.594 1 98.75 195 ALA A C 1
ATOM 1514 O O . ALA A 1 195 ? 9.062 -14.18 -27.125 1 98.75 195 ALA A O 1
ATOM 1515 N N . ALA A 1 196 ? 7.141 -13.086 -27.266 1 98.75 196 ALA A N 1
ATOM 1516 C CA . ALA A 1 196 ? 7.547 -12.008 -26.375 1 98.75 196 ALA A CA 1
ATOM 1517 C C . ALA A 1 196 ? 7.816 -12.531 -24.969 1 98.75 196 ALA A C 1
ATOM 1519 O O . ALA A 1 196 ? 8.82 -12.18 -24.344 1 98.75 196 ALA A O 1
ATOM 1520 N N . VAL A 1 197 ? 6.953 -13.359 -24.422 1 98.88 197 VAL A N 1
ATOM 1521 C CA . VAL A 1 197 ? 7.109 -13.836 -23.047 1 98.88 197 VAL A CA 1
ATOM 1522 C C . VAL A 1 197 ? 8.273 -14.82 -22.969 1 98.88 197 VAL A C 1
ATOM 1524 O O . VAL A 1 197 ? 8.977 -14.883 -21.969 1 98.88 197 VAL A O 1
ATOM 1527 N N . ILE A 1 198 ? 8.508 -15.602 -24.047 1 98.94 198 ILE A N 1
ATOM 1528 C CA . ILE A 1 198 ? 9.664 -16.484 -24.094 1 98.94 198 ILE A CA 1
ATOM 1529 C C . ILE A 1 198 ? 10.945 -15.648 -24.078 1 98.94 198 ILE A C 1
ATOM 1531 O O . ILE A 1 198 ? 11.875 -15.945 -23.328 1 98.94 198 ILE A O 1
ATOM 1535 N N . ALA A 1 199 ? 10.945 -14.57 -24.875 1 98.88 199 ALA A N 1
ATOM 1536 C CA . ALA A 1 199 ? 12.094 -13.672 -24.891 1 98.88 199 ALA A CA 1
ATOM 1537 C C . ALA A 1 199 ? 12.312 -13.047 -23.516 1 98.88 199 ALA A C 1
ATOM 1539 O O . ALA A 1 199 ? 13.445 -12.93 -23.047 1 98.88 199 ALA A O 1
ATOM 1540 N N . ALA A 1 200 ? 11.25 -12.648 -22.891 1 98.94 200 ALA A N 1
ATOM 1541 C CA . ALA A 1 200 ? 11.32 -12.047 -21.562 1 98.94 200 ALA A CA 1
ATOM 1542 C C . ALA A 1 200 ? 11.875 -13.039 -20.547 1 98.94 200 ALA A C 1
ATOM 1544 O O . ALA A 1 200 ? 12.688 -12.672 -19.688 1 98.94 200 ALA A O 1
ATOM 1545 N N . HIS A 1 201 ? 11.461 -14.273 -20.625 1 98.94 201 HIS A N 1
ATOM 1546 C CA . HIS A 1 201 ? 11.977 -15.32 -19.75 1 98.94 201 HIS A CA 1
ATOM 1547 C C . HIS A 1 201 ? 13.484 -15.477 -19.906 1 98.94 201 HIS A C 1
ATOM 1549 O O . HIS A 1 201 ? 14.227 -15.453 -18.922 1 98.94 201 HIS A O 1
ATOM 1555 N N . HIS A 1 202 ? 13.898 -15.609 -21.125 1 98.88 202 HIS A N 1
ATOM 1556 C CA . HIS A 1 202 ? 15.32 -15.812 -21.375 1 98.88 202 HIS A CA 1
ATOM 1557 C C . HIS A 1 202 ? 16.141 -14.625 -20.906 1 98.88 202 HIS A C 1
ATOM 1559 O O . HIS A 1 202 ? 17.234 -14.797 -20.359 1 98.88 202 HIS A O 1
ATOM 1565 N N . ALA A 1 203 ? 15.625 -13.422 -21.109 1 98.81 203 ALA A N 1
ATOM 1566 C CA . ALA A 1 203 ? 16.297 -12.219 -20.625 1 98.81 203 ALA A CA 1
ATOM 1567 C C . ALA A 1 203 ? 16.359 -12.211 -19.094 1 98.81 203 ALA A C 1
ATOM 1569 O O . ALA A 1 203 ? 17.391 -11.836 -18.516 1 98.81 203 ALA A O 1
ATOM 1570 N N . ALA A 1 204 ? 15.305 -12.602 -18.453 1 98.88 204 ALA A N 1
ATOM 1571 C CA . ALA A 1 204 ? 15.25 -12.648 -17 1 98.88 204 ALA A CA 1
ATOM 1572 C C . ALA A 1 204 ? 16.234 -13.672 -16.438 1 98.88 204 ALA A C 1
ATOM 1574 O O . ALA A 1 204 ? 16.891 -13.422 -15.43 1 98.88 204 ALA A O 1
ATOM 1575 N N . VAL A 1 205 ? 16.328 -14.828 -17.094 1 98.81 205 VAL A N 1
ATOM 1576 C CA . VAL A 1 205 ? 17.266 -15.867 -16.672 1 98.81 205 VAL A CA 1
ATOM 1577 C C . VAL A 1 205 ? 18.688 -15.305 -16.672 1 98.81 205 VAL A C 1
ATOM 1579 O O . VAL A 1 205 ? 19.438 -15.516 -15.719 1 98.81 205 VAL A O 1
ATOM 1582 N N . LYS A 1 206 ? 19 -14.594 -17.719 1 98.44 206 LYS A N 1
ATOM 1583 C CA . LYS A 1 206 ? 20.328 -13.992 -17.812 1 98.44 206 LYS A CA 1
ATOM 1584 C C . LYS A 1 206 ? 20.578 -13.016 -16.672 1 98.44 206 LYS A C 1
ATOM 1586 O O . LYS A 1 206 ? 21.656 -13.008 -16.078 1 98.44 206 LYS A O 1
ATOM 1591 N N . GLU A 1 207 ? 19.578 -12.203 -16.359 1 98.44 207 GLU A N 1
ATOM 1592 C CA . GLU A 1 207 ? 19.703 -11.227 -15.281 1 98.44 207 GLU A CA 1
ATOM 1593 C C . GLU A 1 207 ? 19.906 -11.914 -13.938 1 98.44 207 GLU A C 1
ATOM 1595 O O . GLU A 1 207 ? 20.734 -11.492 -13.141 1 98.44 207 GLU A O 1
ATOM 1600 N N . VAL A 1 208 ? 19.125 -12.969 -13.633 1 98.62 208 VAL A N 1
ATOM 1601 C CA . VAL A 1 208 ? 19.188 -13.672 -12.359 1 98.62 208 VAL A CA 1
ATOM 1602 C C . VAL A 1 208 ? 20.547 -14.344 -12.211 1 98.62 208 VAL A C 1
ATOM 1604 O O . VAL A 1 208 ? 21.188 -14.266 -11.156 1 98.62 208 VAL A O 1
ATOM 1607 N N . ARG A 1 209 ? 21.047 -14.961 -13.266 1 97.56 209 ARG A N 1
ATOM 1608 C CA . ARG A 1 209 ? 22.344 -15.648 -13.242 1 97.56 209 ARG A CA 1
ATOM 1609 C C . ARG A 1 209 ? 23.484 -14.656 -13.047 1 97.56 209 ARG A C 1
ATOM 1611 O O . ARG A 1 209 ? 24.484 -14.969 -12.398 1 97.56 209 ARG A O 1
ATOM 1618 N N . ALA A 1 210 ? 23.297 -13.492 -13.633 1 96.88 210 ALA A N 1
ATOM 1619 C CA . ALA A 1 210 ? 24.297 -12.445 -13.484 1 96.88 210 ALA A CA 1
ATOM 1620 C C . ALA A 1 210 ? 24.359 -11.938 -12.047 1 96.88 210 ALA A C 1
ATOM 1622 O O . ALA A 1 210 ? 25.422 -11.531 -11.562 1 96.88 210 ALA A O 1
ATOM 1623 N N . LEU A 1 211 ? 23.281 -11.953 -11.375 1 94.94 211 LEU A N 1
ATOM 1624 C CA . LEU A 1 211 ? 23.203 -11.523 -9.984 1 94.94 211 LEU A CA 1
ATOM 1625 C C . LEU A 1 211 ? 23.891 -12.531 -9.07 1 94.94 211 LEU A C 1
ATOM 1627 O O . LEU A 1 211 ? 24.688 -12.148 -8.211 1 94.94 211 LEU A O 1
ATOM 1631 N N . ASP A 1 212 ? 23.531 -13.766 -9.234 1 93.06 212 ASP A N 1
ATOM 1632 C CA . ASP A 1 212 ? 24.094 -14.867 -8.445 1 93.06 212 ASP A CA 1
ATOM 1633 C C . ASP A 1 212 ? 23.953 -16.188 -9.188 1 93.06 212 ASP A C 1
ATOM 1635 O O . ASP A 1 212 ? 22.844 -16.719 -9.328 1 93.06 212 ASP A O 1
ATOM 1639 N N . ALA A 1 213 ? 25.031 -16.781 -9.477 1 91.69 213 ALA A N 1
ATOM 1640 C CA . ALA A 1 213 ? 25.047 -18.016 -10.25 1 91.69 213 ALA A CA 1
ATOM 1641 C C . ALA A 1 213 ? 24.531 -19.188 -9.422 1 91.69 213 ALA A C 1
ATOM 1643 O O . ALA A 1 213 ? 24.219 -20.25 -9.969 1 91.69 213 ALA A O 1
ATOM 1644 N N . GLY A 1 214 ? 24.484 -18.938 -8.188 1 95.19 214 GLY A N 1
ATOM 1645 C CA . GLY A 1 214 ? 24.016 -20 -7.309 1 95.19 214 GLY A CA 1
ATOM 1646 C C . GLY A 1 214 ? 22.5 -20.125 -7.27 1 95.19 214 GLY A C 1
ATOM 1647 O O . GLY A 1 214 ? 21.969 -21.141 -6.844 1 95.19 214 GLY A O 1
ATOM 1648 N N . ILE A 1 215 ? 21.75 -19.109 -7.703 1 97.81 215 ILE A N 1
ATOM 1649 C CA . ILE A 1 215 ? 20.297 -19.156 -7.734 1 97.81 215 ILE A CA 1
ATOM 1650 C C . ILE A 1 215 ? 19.828 -20.078 -8.844 1 97.81 215 ILE A C 1
ATOM 1652 O O . ILE A 1 215 ? 20.297 -19.984 -9.984 1 97.81 215 ILE A O 1
ATOM 1656 N N . GLN A 1 216 ? 19.016 -21.031 -8.523 1 98.44 216 GLN A N 1
ATOM 1657 C CA . GLN A 1 216 ? 18.359 -21.859 -9.516 1 98.44 216 GLN A CA 1
ATOM 1658 C C . GLN A 1 216 ? 17.156 -21.156 -10.133 1 98.44 216 GLN A C 1
ATOM 1660 O O . GLN A 1 216 ? 16.188 -20.828 -9.438 1 98.44 216 GLN A O 1
ATOM 1665 N N . VAL A 1 217 ? 17.219 -20.953 -11.438 1 98.75 217 VAL A N 1
ATOM 1666 C CA . VAL A 1 217 ? 16.203 -20.125 -12.078 1 98.75 217 VAL A CA 1
ATOM 1667 C C . VAL A 1 217 ? 15.461 -20.953 -13.125 1 98.75 217 VAL A C 1
ATOM 1669 O O . VAL A 1 217 ? 16.047 -21.797 -13.805 1 98.75 217 VAL A O 1
ATOM 1672 N N . GLY A 1 218 ? 14.203 -20.844 -13.234 1 98.88 218 GLY A N 1
ATOM 1673 C CA . GLY A 1 218 ? 13.289 -21.438 -14.188 1 98.88 218 GLY A CA 1
ATOM 1674 C C . GLY A 1 218 ? 11.961 -20.719 -14.281 1 98.88 218 GLY A C 1
ATOM 1675 O O . GLY A 1 218 ? 11.828 -19.578 -13.805 1 98.88 218 GLY A O 1
ATOM 1676 N N . TRP A 1 219 ? 11.008 -21.172 -15.039 1 98.88 219 TRP A N 1
ATOM 1677 C CA . TRP A 1 219 ? 9.633 -20.703 -15.047 1 98.88 219 TRP A CA 1
ATOM 1678 C C . TRP A 1 219 ? 8.656 -21.875 -14.93 1 98.88 219 TRP A C 1
ATOM 1680 O O . TRP A 1 219 ? 9.07 -23.016 -14.75 1 98.88 219 TRP A O 1
ATOM 1690 N N . THR A 1 220 ? 7.375 -21.609 -14.805 1 98.94 220 THR A N 1
ATOM 1691 C CA . THR A 1 220 ? 6.406 -22.656 -14.516 1 98.94 220 THR A CA 1
ATOM 1692 C C . THR A 1 220 ? 5.262 -22.625 -15.523 1 98.94 220 THR A C 1
ATOM 1694 O O . THR A 1 220 ? 4.797 -21.562 -15.914 1 98.94 220 THR A O 1
ATOM 1697 N N . ILE A 1 221 ? 4.836 -23.781 -15.984 1 98.75 221 ILE A N 1
ATOM 1698 C CA . ILE A 1 221 ? 3.889 -23.938 -17.094 1 98.75 221 ILE A CA 1
ATOM 1699 C C . ILE A 1 221 ? 2.549 -24.438 -16.547 1 98.75 221 ILE A C 1
ATOM 1701 O O . ILE A 1 221 ? 2.506 -25.312 -15.672 1 98.75 221 ILE A O 1
ATOM 1705 N N . ALA A 1 222 ? 1.48 -23.828 -17.031 1 98.56 222 ALA A N 1
ATOM 1706 C CA . ALA A 1 222 ? 0.154 -24.391 -16.781 1 98.56 222 ALA A CA 1
ATOM 1707 C C . ALA A 1 222 ? -0.109 -25.594 -17.672 1 98.56 222 ALA A C 1
ATOM 1709 O O . ALA A 1 222 ? -0.506 -25.453 -18.828 1 98.56 222 ALA A O 1
ATOM 1710 N N . ASN A 1 223 ? -0.013 -26.797 -17.141 1 98 223 ASN A N 1
ATOM 1711 C CA . ASN A 1 223 ? -0.207 -28.016 -17.906 1 98 223 ASN A CA 1
ATOM 1712 C C . ASN A 1 223 ? -1.675 -28.438 -17.938 1 98 223 ASN A C 1
ATOM 1714 O O . ASN A 1 223 ? -2.322 -28.531 -16.891 1 98 223 ASN A O 1
ATOM 1718 N N . GLN A 1 224 ? -2.201 -28.75 -19.094 1 94.88 224 GLN A N 1
ATOM 1719 C CA . GLN A 1 224 ? -3.625 -29.047 -19.25 1 94.88 224 GLN A CA 1
ATOM 1720 C C . GLN A 1 224 ? -3.871 -30.531 -19.406 1 94.88 224 GLN A C 1
ATOM 1722 O O . GLN A 1 224 ? -5.016 -31 -19.359 1 94.88 224 GLN A O 1
ATOM 1727 N N . VAL A 1 225 ? -2.809 -31.344 -19.547 1 97.06 225 VAL A N 1
ATOM 1728 C CA . VAL A 1 225 ? -2.893 -32.781 -19.734 1 97.06 225 VAL A CA 1
ATOM 1729 C C . VAL A 1 225 ? -3.822 -33.125 -20.891 1 97.06 225 VAL A C 1
ATOM 1731 O O . VAL A 1 225 ? -4.926 -33.625 -20.688 1 97.06 225 VAL A O 1
ATOM 1734 N N . TYR A 1 226 ? -3.35 -33 -22.125 1 97.62 226 TYR A N 1
ATOM 1735 C CA . TYR A 1 226 ? -4.117 -33.281 -23.328 1 97.62 226 TYR A CA 1
ATOM 1736 C C . TYR A 1 226 ? -4.117 -34.781 -23.625 1 97.62 226 TYR A C 1
ATOM 1738 O O . TYR A 1 226 ? -3.078 -35.344 -23.953 1 97.62 226 TYR A O 1
ATOM 1746 N N . GLN A 1 227 ? -5.266 -35.406 -23.516 1 97.62 227 GLN A N 1
ATOM 1747 C CA . GLN A 1 227 ? -5.406 -36.844 -23.766 1 97.62 227 GLN A CA 1
ATOM 1748 C C . GLN A 1 227 ? -6.066 -37.094 -25.109 1 97.62 227 GLN A C 1
ATOM 1750 O O . GLN A 1 227 ? -7.246 -36.781 -25.297 1 97.62 227 GLN A O 1
ATOM 1755 N N . ALA A 1 228 ? -5.328 -37.719 -25.953 1 97.69 228 ALA A N 1
ATOM 1756 C CA . ALA A 1 228 ? -5.836 -38 -27.297 1 97.69 228 ALA A CA 1
ATOM 1757 C C . ALA A 1 228 ? -6.801 -39.188 -27.266 1 97.69 228 ALA A C 1
ATOM 1759 O O . ALA A 1 228 ? -6.492 -40.25 -26.703 1 97.69 228 ALA A O 1
ATOM 1760 N N . LEU A 1 229 ? -7.969 -39 -27.844 1 96.62 229 LEU A N 1
ATOM 1761 C CA . LEU A 1 229 ? -8.781 -40.156 -28.172 1 96.62 229 LEU A CA 1
ATOM 1762 C C . LEU A 1 229 ? -8.133 -40.969 -29.297 1 96.62 229 LEU A C 1
ATOM 1764 O O . LEU A 1 229 ? -7.305 -40.438 -30.047 1 96.62 229 LEU A O 1
ATOM 1768 N N . PRO A 1 230 ? -8.57 -42.25 -29.328 1 96.62 230 PRO A N 1
ATOM 1769 C CA . PRO A 1 230 ? -7.98 -43.062 -30.391 1 96.62 230 PRO A CA 1
ATOM 1770 C C . PRO A 1 230 ? -8.117 -42.438 -31.766 1 96.62 230 PRO A C 1
ATOM 1772 O O . PRO A 1 230 ? -9.219 -42.031 -32.156 1 96.62 230 PRO A O 1
ATOM 1775 N N . GLY A 1 231 ? -6.961 -42.312 -32.438 1 96.94 231 GLY A N 1
ATOM 1776 C CA . GLY A 1 231 ? -6.961 -41.75 -33.781 1 96.94 231 GLY A CA 1
ATOM 1777 C C . GLY A 1 231 ? -6.758 -40.25 -33.812 1 96.94 231 GLY A C 1
ATOM 1778 O O . GLY A 1 231 ? -6.586 -39.656 -34.875 1 96.94 231 GLY A O 1
ATOM 1779 N N . ALA A 1 232 ? -6.73 -39.625 -32.656 1 98.12 232 ALA A N 1
ATOM 1780 C CA . ALA A 1 232 ? -6.652 -38.188 -32.625 1 98.12 232 ALA A CA 1
ATOM 1781 C C . ALA A 1 232 ? -5.277 -37.719 -32.156 1 98.12 232 ALA A C 1
ATOM 1783 O O . ALA A 1 232 ? -5.129 -36.594 -31.688 1 98.12 232 ALA A O 1
ATOM 1784 N N . GLU A 1 233 ? -4.305 -38.531 -32.188 1 97.75 233 GLU A N 1
ATOM 1785 C CA . GLU A 1 233 ? -2.975 -38.25 -31.672 1 97.75 233 GLU A CA 1
ATOM 1786 C C . GLU A 1 233 ? -2.367 -37.031 -32.375 1 97.75 233 GLU A C 1
ATOM 1788 O O . GLU A 1 233 ? -1.793 -36.156 -31.719 1 97.75 233 GLU A O 1
ATOM 1793 N N . ASP A 1 234 ? -2.514 -36.969 -33.719 1 97.81 234 ASP A N 1
ATOM 1794 C CA . ASP A 1 234 ? -1.959 -35.844 -34.469 1 97.81 234 ASP A CA 1
ATOM 1795 C C . ASP A 1 234 ? -2.689 -34.531 -34.156 1 97.81 234 ASP A C 1
ATOM 1797 O O . ASP A 1 234 ? -2.064 -33.5 -34 1 97.81 234 ASP A O 1
ATOM 1801 N N . VAL A 1 235 ? -3.967 -34.656 -34.062 1 97.81 235 VAL A N 1
ATOM 1802 C CA . VAL A 1 235 ? -4.781 -33.5 -33.719 1 97.81 235 VAL A CA 1
ATOM 1803 C C . VAL A 1 235 ? -4.383 -33 -32.312 1 97.81 235 VAL A C 1
ATOM 1805 O O . VAL A 1 235 ? -4.273 -31.797 -32.094 1 97.81 235 VAL A O 1
ATOM 1808 N N . THR A 1 236 ? -4.133 -33.875 -31.453 1 98.06 236 THR A N 1
ATOM 1809 C CA . THR A 1 236 ? -3.75 -33.531 -30.094 1 98.06 236 THR A CA 1
ATOM 1810 C C . THR A 1 236 ? -2.393 -32.844 -30.062 1 98.06 236 THR A C 1
ATOM 1812 O O . THR A 1 236 ? -2.221 -31.812 -29.391 1 98.06 236 THR A O 1
ATOM 1815 N N . ALA A 1 237 ? -1.449 -33.406 -30.75 1 97.81 237 ALA A N 1
ATOM 1816 C CA . ALA A 1 237 ? -0.115 -32.812 -30.797 1 97.81 237 ALA A CA 1
ATOM 1817 C C . ALA A 1 237 ? -0.166 -31.391 -31.375 1 97.81 237 ALA A C 1
ATOM 1819 O O . ALA A 1 237 ? 0.492 -30.484 -30.859 1 97.81 237 ALA A O 1
ATOM 1820 N N . ALA A 1 238 ? -0.915 -31.188 -32.406 1 97.69 238 ALA A N 1
ATOM 1821 C CA . ALA A 1 238 ? -1.049 -29.891 -33.062 1 97.69 238 ALA A CA 1
ATOM 1822 C C . ALA A 1 238 ? -1.734 -28.891 -32.125 1 97.69 238 ALA A C 1
ATOM 1824 O O . ALA A 1 238 ? -1.418 -27.703 -32.156 1 97.69 238 ALA A O 1
ATOM 1825 N N . TYR A 1 239 ? -2.68 -29.359 -31.391 1 97.56 239 TYR A N 1
ATOM 1826 C CA . TYR A 1 239 ? -3.408 -28.547 -30.422 1 97.56 239 TYR A CA 1
ATOM 1827 C C . TYR A 1 239 ? -2.518 -28.156 -29.25 1 97.56 239 TYR A C 1
ATOM 1829 O O . TYR A 1 239 ? -2.52 -27 -28.828 1 97.56 239 TYR A O 1
ATOM 1837 N N . ARG A 1 240 ? -1.72 -29.047 -28.797 1 97.94 240 ARG A N 1
ATOM 1838 C CA . ARG A 1 240 ? -0.928 -28.906 -27.578 1 97.94 240 ARG A CA 1
ATOM 1839 C C . ARG A 1 240 ? 0.294 -28.031 -27.812 1 97.94 240 ARG A C 1
ATOM 1841 O O . ARG A 1 240 ? 0.669 -27.234 -26.938 1 97.94 240 ARG A O 1
ATOM 1848 N N . HIS A 1 241 ? 0.889 -28.109 -28.906 1 98.25 241 HIS A N 1
ATOM 1849 C CA . HIS A 1 241 ? 2.209 -27.531 -29.141 1 98.25 241 HIS A CA 1
ATOM 1850 C C . HIS A 1 241 ? 2.195 -26.031 -28.906 1 98.25 241 HIS A C 1
ATOM 1852 O O . HIS A 1 241 ? 2.977 -25.516 -28.094 1 98.25 241 HIS A O 1
ATOM 1858 N N . PRO A 1 242 ? 1.262 -25.25 -29.547 1 98 242 PRO A N 1
ATOM 1859 C CA . PRO A 1 242 ? 1.287 -23.812 -29.312 1 98 242 PRO A CA 1
ATOM 1860 C C . PRO A 1 242 ? 0.814 -23.422 -27.922 1 98 242 PRO A C 1
ATOM 1862 O O . PRO A 1 242 ? 1.12 -22.312 -27.438 1 98 242 PRO A O 1
ATOM 1865 N N . ARG A 1 243 ? 0.14 -24.297 -27.25 1 98.12 243 ARG A N 1
ATOM 1866 C CA . ARG A 1 243 ? -0.493 -23.969 -25.969 1 98.12 243 ARG A CA 1
ATOM 1867 C C . ARG A 1 243 ? 0.389 -24.391 -24.797 1 98.12 243 ARG A C 1
ATOM 1869 O O . ARG A 1 243 ? 0.177 -23.938 -23.672 1 98.12 243 ARG A O 1
ATOM 1876 N N . GLU A 1 244 ? 1.344 -25.234 -25.062 1 98.44 244 GLU A N 1
ATOM 1877 C CA . GLU A 1 244 ? 2.08 -25.797 -23.922 1 98.44 244 GLU A CA 1
ATOM 1878 C C . GLU A 1 244 ? 3.514 -26.141 -24.312 1 98.44 244 GLU A C 1
ATOM 1880 O O . GLU A 1 244 ? 4.465 -25.609 -23.734 1 98.44 244 GLU A O 1
ATOM 1885 N N . ASP A 1 245 ? 3.801 -26.984 -25.375 1 98.75 245 ASP A N 1
ATOM 1886 C CA . ASP A 1 245 ? 5.102 -27.562 -25.688 1 98.75 245 ASP A CA 1
ATOM 1887 C C . ASP A 1 245 ? 6.117 -26.469 -26.047 1 98.75 245 ASP A C 1
ATOM 1889 O O . ASP A 1 245 ? 7.297 -26.578 -25.703 1 98.75 245 ASP A O 1
ATOM 1893 N N . VAL A 1 246 ? 5.648 -25.453 -26.781 1 98.81 246 VAL A N 1
ATOM 1894 C CA . VAL A 1 246 ? 6.562 -24.391 -27.188 1 98.81 246 VAL A CA 1
ATOM 1895 C C . VAL A 1 246 ? 7.184 -23.719 -25.969 1 98.81 246 VAL A C 1
ATOM 1897 O O . VAL A 1 246 ? 8.352 -23.344 -25.984 1 98.81 246 VAL A O 1
ATOM 1900 N N . PHE A 1 247 ? 6.477 -23.578 -24.906 1 98.94 247 PHE A N 1
ATOM 1901 C CA . PHE A 1 247 ? 6.961 -22.984 -23.672 1 98.94 247 PHE A CA 1
ATOM 1902 C C . PHE A 1 247 ? 7.844 -23.953 -22.906 1 98.94 247 PHE A C 1
ATOM 1904 O O . PHE A 1 247 ? 8.82 -23.547 -22.281 1 98.94 247 PHE A O 1
ATOM 1911 N N . ILE A 1 248 ? 7.473 -25.266 -22.891 1 98.94 248 ILE A N 1
ATOM 1912 C CA . ILE A 1 248 ? 8.305 -26.281 -22.25 1 98.94 248 ILE A CA 1
ATOM 1913 C C . ILE A 1 248 ? 9.664 -26.344 -22.953 1 98.94 248 ILE A C 1
ATOM 1915 O O . ILE A 1 248 ? 10.703 -26.391 -22.281 1 98.94 248 ILE A O 1
ATOM 1919 N N . GLU A 1 249 ? 9.648 -26.328 -24.234 1 98.88 249 GLU A N 1
ATOM 1920 C CA . GLU A 1 249 ? 10.883 -26.359 -25.016 1 98.88 249 GLU A CA 1
ATOM 1921 C C . GLU A 1 249 ? 11.758 -25.156 -24.703 1 98.88 249 GLU A C 1
ATOM 1923 O O . GLU A 1 249 ? 12.992 -25.266 -24.672 1 98.88 249 GLU A O 1
ATOM 1928 N N . ALA A 1 250 ? 11.133 -24.031 -24.422 1 98.81 250 ALA A N 1
ATOM 1929 C CA . ALA A 1 250 ? 11.852 -22.781 -24.156 1 98.81 250 ALA A CA 1
ATOM 1930 C C . ALA A 1 250 ? 12.594 -22.859 -22.828 1 98.81 250 ALA A C 1
ATOM 1932 O O . ALA A 1 250 ? 13.453 -22.031 -22.531 1 98.81 250 ALA A O 1
ATOM 1933 N N . ALA A 1 251 ? 12.289 -23.844 -22.047 1 98.75 251 ALA A N 1
ATOM 1934 C CA . ALA A 1 251 ? 12.898 -24 -20.719 1 98.75 251 ALA A CA 1
ATOM 1935 C C . ALA A 1 251 ? 14.172 -24.828 -20.797 1 98.75 251 ALA A C 1
ATOM 1937 O O . ALA A 1 251 ? 14.859 -25.016 -19.781 1 98.75 251 ALA A O 1
ATOM 1938 N N . ARG A 1 252 ? 14.461 -25.391 -22.047 1 98.38 252 ARG A N 1
ATOM 1939 C CA . ARG A 1 252 ? 15.719 -26.125 -22.188 1 98.38 252 ARG A CA 1
ATOM 1940 C C . ARG A 1 252 ? 16.906 -25.234 -21.812 1 98.38 252 ARG A C 1
ATOM 1942 O O . ARG A 1 252 ? 17.031 -24.125 -22.312 1 98.38 252 ARG A O 1
ATOM 1949 N N . GLY A 1 253 ? 17.719 -25.656 -20.844 1 96.62 253 GLY A N 1
ATOM 1950 C CA . GLY A 1 253 ? 18.844 -24.891 -20.344 1 96.62 253 GLY A CA 1
ATOM 1951 C C . GLY A 1 253 ? 18.594 -24.219 -19.016 1 96.62 253 GLY A C 1
ATOM 1952 O O . GLY A 1 253 ? 19.516 -23.75 -18.359 1 96.62 253 GLY A O 1
ATOM 1953 N N . ASP A 1 254 ? 17.328 -24.156 -18.594 1 98.56 254 ASP A N 1
ATOM 1954 C CA . ASP A 1 254 ? 17.016 -23.656 -17.266 1 98.56 254 ASP A CA 1
ATOM 1955 C C . ASP A 1 254 ? 17.516 -24.609 -16.188 1 98.56 254 ASP A C 1
ATOM 1957 O O . ASP A 1 254 ? 17.906 -25.734 -16.469 1 98.56 254 ASP A O 1
ATOM 1961 N N . ASP A 1 255 ? 17.547 -24.109 -14.961 1 98.75 255 ASP A N 1
ATOM 1962 C CA . ASP A 1 255 ? 17.938 -24.953 -13.844 1 98.75 255 ASP A CA 1
ATOM 1963 C C . ASP A 1 255 ? 16.797 -25.875 -13.414 1 98.75 255 ASP A C 1
ATOM 1965 O O . ASP A 1 255 ? 17.031 -26.922 -12.82 1 98.75 255 ASP A O 1
ATOM 1969 N N . TRP A 1 256 ? 15.625 -25.469 -13.695 1 98.88 256 TRP A N 1
ATOM 1970 C CA . TRP A 1 256 ? 14.43 -26.266 -13.43 1 98.88 256 TRP A CA 1
ATOM 1971 C C . TRP A 1 256 ? 13.242 -25.75 -14.234 1 98.88 256 TRP A C 1
ATOM 1973 O O . TRP A 1 256 ? 13.305 -24.656 -14.82 1 98.88 256 TRP A O 1
ATOM 1983 N N . ILE A 1 257 ? 12.188 -26.516 -14.367 1 98.94 257 ILE A N 1
ATOM 1984 C CA . ILE A 1 257 ? 10.914 -26.094 -14.945 1 98.94 257 ILE A CA 1
ATOM 1985 C C . ILE A 1 257 ? 9.766 -26.516 -14.023 1 98.94 257 ILE A C 1
ATOM 1987 O O . ILE A 1 257 ? 9.789 -27.609 -13.453 1 98.94 257 ILE A O 1
ATOM 1991 N N . GLY A 1 258 ? 8.852 -25.594 -13.844 1 98.94 258 GLY A N 1
ATOM 1992 C CA . GLY A 1 258 ? 7.711 -25.859 -12.977 1 98.94 258 GLY A CA 1
ATOM 1993 C C . GLY A 1 258 ? 6.535 -26.484 -13.711 1 98.94 258 GLY A C 1
ATOM 1994 O O . GLY A 1 258 ? 6.25 -26.125 -14.852 1 98.94 258 GLY A O 1
ATOM 1995 N N . VAL A 1 259 ? 5.828 -27.375 -13.031 1 98.88 259 VAL A N 1
ATOM 1996 C CA . VAL A 1 259 ? 4.633 -28.047 -13.531 1 98.88 259 VAL A CA 1
ATOM 1997 C C . VAL A 1 259 ? 3.43 -27.672 -12.672 1 98.88 259 VAL A C 1
ATOM 1999 O O . VAL A 1 259 ? 3.471 -27.797 -11.445 1 98.88 259 VAL A O 1
ATOM 2002 N N . GLN A 1 260 ? 2.459 -27.141 -13.297 1 98.88 260 GLN A N 1
ATOM 2003 C CA . GLN A 1 260 ? 1.179 -26.844 -12.664 1 98.88 260 GLN A CA 1
ATOM 2004 C C . GLN A 1 260 ? 0.035 -27.562 -13.375 1 98.88 260 GLN A C 1
ATOM 2006 O O . GLN A 1 260 ? -0.256 -27.297 -14.539 1 98.88 260 GLN A O 1
ATOM 2011 N N . SER A 1 261 ? -0.594 -28.469 -12.734 1 98.25 261 SER A N 1
ATOM 2012 C CA . SER A 1 261 ? -1.632 -29.266 -13.383 1 98.25 261 SER A CA 1
ATOM 2013 C C . SER A 1 261 ? -2.764 -29.594 -12.414 1 98.25 261 SER A C 1
ATOM 2015 O O . SER A 1 261 ? -2.516 -29.953 -11.266 1 98.25 261 SER A O 1
ATOM 2017 N N . TYR A 1 262 ? -4.004 -29.516 -12.93 1 96.69 262 TYR A N 1
ATOM 2018 C CA . TYR A 1 262 ? -5.172 -29.641 -12.062 1 96.69 262 TYR A CA 1
ATOM 2019 C C . TYR A 1 262 ? -6.172 -30.625 -12.633 1 96.69 262 TYR A C 1
ATOM 2021 O O . TYR A 1 262 ? -6.973 -31.203 -11.898 1 96.69 262 TYR A O 1
ATOM 2029 N N . THR A 1 263 ? -6.184 -30.734 -13.93 1 95.38 263 THR A N 1
ATOM 2030 C CA . THR A 1 263 ? -7.203 -31.531 -14.602 1 95.38 263 THR A CA 1
ATOM 2031 C C . THR A 1 263 ? -6.703 -32.031 -15.961 1 95.38 263 THR A C 1
ATOM 2033 O O . THR A 1 263 ? -5.496 -32.031 -16.203 1 95.38 263 THR A O 1
ATOM 2036 N N . ARG A 1 264 ? -7.672 -32.594 -16.734 1 96.06 264 ARG A N 1
ATOM 2037 C CA . ARG A 1 264 ? -7.34 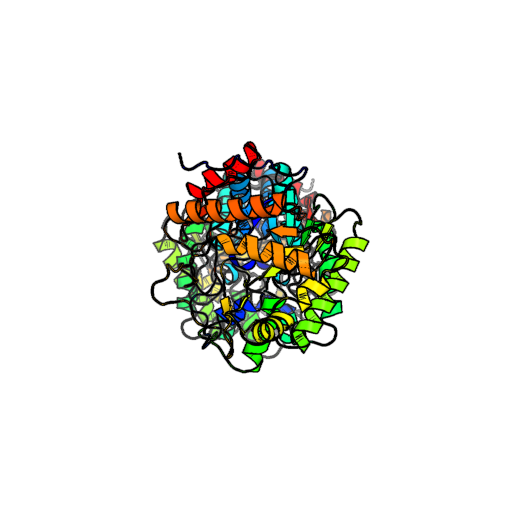-33.125 -18.062 1 96.06 264 ARG A CA 1
ATOM 2038 C C . ARG A 1 264 ? -8.266 -32.531 -19.125 1 96.06 264 ARG A C 1
ATOM 2040 O O . ARG A 1 264 ? -9.328 -32 -18.797 1 96.06 264 ARG A O 1
ATOM 2047 N N . THR A 1 265 ? -7.797 -32.5 -20.297 1 95.75 265 THR A N 1
ATOM 2048 C CA . THR A 1 265 ? -8.57 -32.188 -21.484 1 95.75 265 THR A CA 1
ATOM 2049 C C . THR A 1 265 ? -8.5 -33.312 -22.5 1 95.75 265 THR A C 1
ATOM 2051 O O . THR A 1 265 ? -7.422 -33.656 -23 1 95.75 265 THR A O 1
ATOM 2054 N N . ARG A 1 266 ? -9.641 -33.844 -22.812 1 96.5 266 ARG A N 1
ATOM 2055 C CA . ARG A 1 266 ? -9.688 -34.844 -23.859 1 96.5 266 ARG A CA 1
ATOM 2056 C C . ARG A 1 266 ? -9.812 -34.219 -25.234 1 96.5 266 ARG A C 1
ATOM 2058 O O . ARG A 1 266 ? -10.5 -33.219 -25.406 1 96.5 266 ARG A O 1
ATOM 2065 N N . ILE A 1 267 ? -9.039 -34.844 -26.172 1 97.69 267 ILE A N 1
ATOM 2066 C CA . ILE A 1 267 ? -9.016 -34.281 -27.531 1 97.69 267 ILE A CA 1
ATOM 2067 C C . ILE A 1 267 ? -9.469 -35.344 -28.531 1 97.69 267 ILE A C 1
ATOM 2069 O O . ILE A 1 267 ? -8.898 -36.438 -28.562 1 97.69 267 ILE A O 1
ATOM 2073 N N . GLY A 1 268 ? -10.508 -35.031 -29.297 1 96.81 268 GLY A N 1
ATOM 2074 C CA . GLY A 1 268 ? -10.961 -35.875 -30.391 1 96.81 268 GLY A CA 1
ATOM 2075 C C . GLY A 1 268 ? -10.484 -35.375 -31.75 1 96.81 268 GLY A C 1
ATOM 2076 O O . GLY A 1 268 ? -9.68 -34.438 -31.828 1 96.81 268 GLY A O 1
ATOM 2077 N N . PRO A 1 269 ? -10.992 -36.062 -32.781 1 95.62 269 PRO A N 1
ATOM 2078 C CA . PRO A 1 269 ? -10.555 -35.688 -34.125 1 95.62 269 PRO A CA 1
ATOM 2079 C C . PRO A 1 269 ? -10.883 -34.25 -34.469 1 95.62 269 PRO A C 1
ATOM 2081 O O . PRO A 1 269 ? -10.211 -33.656 -35.312 1 95.62 269 PRO A O 1
ATOM 2084 N N . ASP A 1 270 ? -11.914 -33.688 -33.844 1 94.19 270 ASP A N 1
ATOM 2085 C CA . ASP A 1 270 ? -12.344 -32.344 -34.156 1 94.19 270 ASP A CA 1
ATOM 2086 C C . ASP A 1 270 ? -11.859 -31.344 -33.125 1 94.19 270 ASP A C 1
ATOM 2088 O O . ASP A 1 270 ? -12.258 -30.172 -33.125 1 94.19 270 ASP A O 1
ATOM 2092 N N . GLY A 1 271 ? -11.023 -31.859 -32.188 1 95 271 GLY A N 1
ATOM 2093 C CA . GLY A 1 271 ? -10.516 -30.953 -31.156 1 95 271 GLY A CA 1
ATOM 2094 C C . GLY A 1 271 ? -10.945 -31.344 -29.75 1 95 271 GLY A C 1
ATOM 2095 O O . GLY A 1 271 ? -11.32 -32.5 -29.5 1 95 271 GLY A O 1
ATOM 2096 N N . PRO A 1 272 ? -10.836 -30.391 -28.812 1 95.81 272 PRO A N 1
ATOM 2097 C CA . PRO A 1 272 ? -11.164 -30.688 -27.422 1 95.81 272 PRO A CA 1
ATOM 2098 C C . PRO A 1 272 ? -12.625 -31.109 -27.234 1 95.81 272 PRO A C 1
ATOM 2100 O O . PRO A 1 272 ? -13.516 -30.547 -27.875 1 95.81 272 PRO A O 1
ATOM 2103 N N . ILE A 1 273 ? -12.828 -32 -26.312 1 93.94 273 ILE A N 1
ATOM 2104 C CA . ILE A 1 273 ? -14.156 -32.5 -25.969 1 93.94 273 ILE A CA 1
ATOM 2105 C C . ILE A 1 273 ? -14.492 -32.125 -24.531 1 93.94 273 ILE A C 1
ATOM 2107 O O . ILE A 1 273 ? -13.68 -32.312 -23.625 1 93.94 273 ILE A O 1
ATOM 2111 N N . PRO A 1 274 ? -15.68 -31.641 -24.312 1 91.06 274 PRO A N 1
ATOM 2112 C CA . PRO A 1 274 ? -16.062 -31.344 -22.938 1 91.06 274 PRO A CA 1
ATOM 2113 C C . PRO A 1 274 ? -16.062 -32.594 -22.047 1 91.06 274 PRO A C 1
ATOM 2115 O O . PRO A 1 274 ? -16.281 -33.688 -22.531 1 91.06 274 PRO A O 1
ATOM 2118 N N . ALA A 1 275 ? -15.773 -32.375 -20.781 1 89.69 275 ALA A N 1
ATOM 2119 C CA . ALA A 1 275 ? -15.906 -33.469 -19.828 1 89.69 275 ALA A CA 1
ATOM 2120 C C . ALA A 1 275 ? -17.328 -34 -19.812 1 89.69 275 ALA A C 1
ATOM 2122 O O . ALA A 1 275 ? -18.297 -33.25 -20.031 1 89.69 275 ALA A O 1
ATOM 2123 N N . ALA A 1 276 ? -17.391 -35.25 -19.547 1 90 276 ALA A N 1
ATOM 2124 C CA . ALA A 1 276 ? -18.719 -35.875 -19.484 1 90 276 ALA A CA 1
ATOM 2125 C C . ALA A 1 276 ? -19.578 -35.219 -18.406 1 90 276 ALA A C 1
ATOM 2127 O O . ALA A 1 276 ? -19.062 -34.719 -17.422 1 90 276 ALA A O 1
ATOM 2128 N N . ASP A 1 277 ? -20.844 -35.281 -18.625 1 90 277 ASP A N 1
ATOM 2129 C CA . ASP A 1 277 ? -21.781 -34.625 -17.703 1 90 277 ASP A CA 1
ATOM 2130 C C . ASP A 1 277 ? -21.766 -35.281 -16.344 1 90 277 ASP A C 1
ATOM 2132 O O . ASP A 1 277 ? -22.062 -34.656 -15.328 1 90 277 ASP A O 1
ATOM 2136 N N . ASP A 1 278 ? -21.406 -36.469 -16.234 1 92.81 278 ASP A N 1
ATOM 2137 C CA . ASP A 1 278 ? -21.594 -37.219 -15.008 1 92.81 278 ASP A CA 1
ATOM 2138 C C . ASP A 1 278 ? -20.297 -37.312 -14.219 1 92.81 278 ASP A C 1
ATOM 2140 O O . ASP A 1 278 ? -20.219 -38 -13.203 1 92.81 278 ASP A O 1
ATOM 2144 N N . VAL A 1 279 ? -19.344 -36.594 -14.641 1 93.44 279 VAL A N 1
ATOM 2145 C CA . VAL A 1 279 ? -18.078 -36.625 -13.891 1 93.44 279 VAL A CA 1
ATOM 2146 C C . VAL A 1 279 ? -18.156 -35.688 -12.688 1 93.44 279 VAL A C 1
ATOM 2148 O O . VAL A 1 279 ? -18.906 -34.719 -12.711 1 93.44 279 VAL A O 1
ATOM 2151 N N . GLU A 1 280 ? -17.453 -36.062 -11.648 1 95.94 280 GLU A N 1
ATOM 2152 C CA . GLU A 1 280 ? -17.312 -35.156 -10.531 1 95.94 280 GLU A CA 1
ATOM 2153 C C . GLU A 1 280 ? -16.547 -33.875 -10.93 1 95.94 280 GLU A C 1
ATOM 2155 O O . GLU A 1 280 ? -15.508 -33.969 -11.594 1 95.94 280 GLU A O 1
ATOM 2160 N N . ARG A 1 281 ? -17.109 -32.719 -10.578 1 95.31 281 ARG A N 1
ATOM 2161 C CA . ARG A 1 281 ? -16.484 -31.438 -10.938 1 95.31 281 ARG A CA 1
ATOM 2162 C C . ARG A 1 281 ? -16.125 -30.641 -9.695 1 95.31 281 ARG A C 1
ATOM 2164 O O . ARG A 1 281 ? -16.766 -30.766 -8.648 1 95.31 281 ARG A O 1
ATOM 2171 N N . THR A 1 282 ? -15.102 -29.891 -9.82 1 95.88 282 THR A N 1
ATOM 2172 C CA . THR A 1 282 ? -14.633 -28.984 -8.766 1 95.88 282 THR A CA 1
ATOM 2173 C C . THR A 1 282 ? -15.406 -27.672 -8.797 1 95.88 282 THR A C 1
ATOM 2175 O O . THR A 1 282 ? -16.266 -27.469 -9.656 1 95.88 282 THR A O 1
ATOM 2178 N N . LEU A 1 283 ? -15.07 -26.766 -7.848 1 95 283 LEU A N 1
ATOM 2179 C CA . LEU A 1 283 ? -15.758 -25.484 -7.773 1 95 283 LEU A CA 1
ATOM 2180 C C . LEU A 1 283 ? -15.406 -24.609 -8.977 1 95 283 LEU A C 1
ATOM 2182 O O . LEU A 1 283 ? -16.109 -23.625 -9.266 1 95 283 LEU A O 1
ATOM 2186 N N . THR A 1 284 ? -14.312 -24.875 -9.695 1 92.5 284 THR A N 1
ATOM 2187 C CA . THR A 1 284 ? -13.953 -24.172 -10.93 1 92.5 284 THR A CA 1
ATOM 2188 C C . THR A 1 284 ? -14.586 -24.859 -12.141 1 92.5 284 THR A C 1
ATOM 2190 O O . THR A 1 284 ? -14.297 -24.5 -13.281 1 92.5 284 THR A O 1
ATOM 2193 N N . THR A 1 285 ? -15.312 -25.922 -11.891 1 90.62 285 THR A N 1
ATOM 2194 C CA . THR A 1 285 ? -16.047 -26.703 -12.883 1 90.62 285 THR A CA 1
ATOM 2195 C C . THR A 1 285 ? -15.094 -27.594 -13.672 1 90.62 285 THR A C 1
ATOM 2197 O O . THR A 1 285 ? -15.461 -28.125 -14.734 1 90.62 285 THR A O 1
ATOM 2200 N N . TRP A 1 286 ? -13.922 -27.797 -13.203 1 92.81 286 TRP A N 1
ATOM 2201 C CA . TRP A 1 286 ? -12.984 -28.75 -13.789 1 92.81 286 TRP A CA 1
ATOM 2202 C C . TRP A 1 286 ? -13.305 -30.172 -13.352 1 92.81 286 TRP A C 1
ATOM 2204 O O . TRP A 1 286 ? -13.852 -30.391 -12.266 1 92.81 286 TRP A O 1
ATOM 2214 N N . GLU A 1 287 ? -13 -31.109 -14.227 1 95.44 287 GLU A N 1
ATOM 2215 C CA . GLU A 1 287 ? -13.141 -32.5 -13.828 1 95.44 287 GLU A CA 1
ATOM 2216 C C . GLU A 1 287 ? -12.219 -32.844 -12.656 1 95.44 287 GLU A C 1
ATOM 2218 O O . GLU A 1 287 ? -11.062 -32.438 -12.633 1 95.44 287 GLU A O 1
ATOM 2223 N N . TYR A 1 288 ? -12.789 -33.562 -11.648 1 97.19 288 TYR A N 1
ATOM 2224 C CA . TYR A 1 288 ? -11.969 -34.125 -10.586 1 97.19 288 TYR A CA 1
ATOM 2225 C C . TYR A 1 288 ? -11.023 -35.188 -11.133 1 97.19 288 TYR A C 1
ATOM 2227 O O . TYR A 1 288 ? -11.461 -36.281 -11.492 1 97.19 288 TYR A O 1
ATOM 2235 N N . TYR A 1 289 ? -9.758 -34.906 -11.211 1 97 289 TYR A N 1
ATOM 2236 C CA . TYR A 1 289 ? -8.789 -35.781 -11.828 1 97 289 TYR A CA 1
ATOM 2237 C C . TYR A 1 289 ? -7.422 -35.656 -11.18 1 97 289 TYR A C 1
ATOM 2239 O O . TYR A 1 289 ? -6.488 -35.125 -11.781 1 97 289 TYR A O 1
ATOM 2247 N N . PRO A 1 290 ? -7.195 -36.281 -10 1 97.31 290 PRO A N 1
ATOM 2248 C CA . PRO A 1 290 ? -5.945 -36.156 -9.25 1 97.31 290 PRO A CA 1
ATOM 2249 C C . PRO A 1 290 ? -4.73 -36.625 -10.039 1 97.31 290 PRO A C 1
ATOM 2251 O O . PRO A 1 290 ? -3.609 -36.188 -9.789 1 97.31 290 PRO A O 1
ATOM 2254 N N . GLY A 1 291 ? -4.895 -37.5 -11.016 1 97.44 291 GLY A N 1
ATOM 2255 C CA . GLY A 1 291 ? -3.803 -38.094 -11.789 1 97.44 291 GLY A CA 1
ATOM 2256 C C . GLY A 1 291 ? -3.176 -37.094 -12.758 1 97.44 291 GLY A C 1
ATOM 2257 O O . GLY A 1 291 ? -2.102 -37.375 -13.305 1 97.44 291 GLY A O 1
ATOM 2258 N N . ALA A 1 292 ? -3.77 -35.906 -12.883 1 98.25 292 ALA A N 1
ATOM 2259 C CA . ALA A 1 292 ? -3.328 -34.938 -13.867 1 98.25 292 ALA A CA 1
ATOM 2260 C C . ALA A 1 292 ? -1.853 -34.594 -13.68 1 98.25 292 ALA A C 1
ATOM 2262 O O . ALA A 1 292 ? -1.095 -34.5 -14.648 1 98.25 292 ALA A O 1
ATOM 2263 N N . VAL A 1 293 ? -1.434 -34.406 -12.453 1 98.69 293 VAL A N 1
ATOM 2264 C CA . VAL A 1 293 ? -0.072 -33.969 -12.172 1 98.69 293 VAL A CA 1
ATOM 2265 C C . VAL A 1 293 ? 0.922 -35.031 -12.633 1 98.69 293 VAL A C 1
ATOM 2267 O O . VAL A 1 293 ? 1.989 -34.688 -13.156 1 98.69 293 VAL A O 1
ATOM 2270 N N . GLY A 1 294 ? 0.654 -36.312 -12.438 1 98.56 294 GLY A N 1
ATOM 2271 C CA . GLY A 1 294 ? 1.527 -37.375 -12.914 1 98.56 294 GLY A CA 1
ATOM 2272 C C . GLY A 1 294 ? 1.695 -37.375 -14.422 1 98.56 294 GLY A C 1
ATOM 2273 O O . GLY A 1 294 ? 2.811 -37.5 -14.93 1 98.56 294 GLY A O 1
ATOM 2274 N N . GLU A 1 295 ? 0.588 -37.219 -15.086 1 98.56 295 GLU A N 1
ATOM 2275 C CA . GLU A 1 295 ? 0.625 -37.188 -16.547 1 98.56 295 GLU A CA 1
ATOM 2276 C C . GLU A 1 295 ? 1.38 -35.938 -17.031 1 98.56 295 GLU A C 1
ATOM 2278 O O . GLU A 1 295 ? 2.15 -36.031 -18 1 98.56 295 GLU A O 1
ATOM 2283 N N . ALA A 1 296 ? 1.157 -34.844 -16.406 1 98.81 296 ALA A N 1
ATOM 2284 C CA . ALA A 1 296 ? 1.842 -33.594 -16.766 1 98.81 296 ALA A CA 1
ATOM 2285 C C . ALA A 1 296 ? 3.35 -33.719 -16.562 1 98.81 296 ALA A C 1
ATOM 2287 O O . ALA A 1 296 ? 4.133 -33.281 -17.406 1 98.81 296 ALA A O 1
ATOM 2288 N N . LEU A 1 297 ? 3.762 -34.312 -15.445 1 98.88 297 LEU A N 1
ATOM 2289 C CA . LEU A 1 297 ? 5.176 -34.531 -15.156 1 98.88 297 LEU A CA 1
ATOM 2290 C C . LEU A 1 297 ? 5.832 -35.375 -16.234 1 98.88 297 LEU A C 1
ATOM 2292 O O . LEU A 1 297 ? 6.895 -35.031 -16.75 1 98.88 297 LEU A O 1
ATOM 2296 N N . ARG A 1 298 ? 5.223 -36.469 -16.609 1 98.62 298 ARG A N 1
ATOM 2297 C CA . ARG A 1 298 ? 5.785 -37.375 -17.609 1 98.62 298 ARG A CA 1
ATOM 2298 C C . ARG A 1 298 ? 5.887 -36.688 -18.969 1 98.62 298 ARG A C 1
ATOM 2300 O O . ARG A 1 298 ? 6.91 -36.812 -19.641 1 98.62 298 ARG A O 1
ATOM 2307 N N . HIS A 1 299 ? 4.828 -35.969 -19.328 1 98.62 299 HIS A N 1
ATOM 2308 C CA . HIS A 1 299 ? 4.852 -35.281 -20.609 1 98.62 299 HIS A CA 1
ATOM 2309 C C . HIS A 1 299 ? 5.938 -34.188 -20.625 1 98.62 299 HIS A C 1
ATOM 2311 O O . HIS A 1 299 ? 6.684 -34.094 -21.609 1 98.62 299 HIS A O 1
ATOM 2317 N N . THR A 1 300 ? 5.988 -33.344 -19.578 1 98.88 300 THR A N 1
ATOM 2318 C CA . THR A 1 300 ? 6.973 -32.281 -19.516 1 98.88 300 THR A CA 1
ATOM 2319 C C . THR A 1 300 ? 8.391 -32.844 -19.578 1 98.88 300 THR A C 1
ATOM 2321 O O . THR A 1 300 ? 9.242 -32.312 -20.281 1 98.88 300 THR A O 1
ATOM 2324 N N . ALA A 1 301 ? 8.633 -33.906 -18.844 1 98.75 301 ALA A N 1
ATOM 2325 C CA . ALA A 1 301 ? 9.945 -34.562 -18.875 1 98.75 301 ALA A CA 1
ATOM 2326 C C . ALA A 1 301 ? 10.312 -35 -20.297 1 98.75 301 ALA A C 1
ATOM 2328 O O . ALA A 1 301 ? 11.453 -34.812 -20.719 1 98.75 301 ALA A O 1
ATOM 2329 N N . GLU A 1 302 ? 9.367 -35.562 -20.938 1 98.25 302 GLU A N 1
ATOM 2330 C CA . GLU A 1 302 ? 9.594 -36.031 -22.312 1 98.25 302 GLU A CA 1
ATOM 2331 C C . GLU A 1 302 ? 9.984 -34.875 -23.234 1 98.25 302 GLU A C 1
ATOM 2333 O O . GLU A 1 302 ? 10.852 -35.031 -24.078 1 98.25 302 GLU A O 1
ATOM 2338 N N . VAL A 1 303 ? 9.359 -33.781 -23.109 1 98.69 303 VAL A N 1
ATOM 2339 C CA . VAL A 1 303 ? 9.516 -32.656 -24.031 1 98.69 303 VAL A CA 1
ATOM 2340 C C . VAL A 1 303 ? 10.797 -31.891 -23.703 1 98.69 303 VAL A C 1
ATOM 2342 O O . VAL A 1 303 ? 11.578 -31.547 -24.594 1 98.69 303 VAL A O 1
ATOM 2345 N N . VAL A 1 304 ? 11.039 -31.641 -22.406 1 98.69 304 VAL A N 1
ATOM 2346 C CA . VAL A 1 304 ? 12.094 -30.703 -22.016 1 98.69 304 VAL A CA 1
ATOM 2347 C C . VAL A 1 304 ? 13.422 -31.438 -21.891 1 98.69 304 VAL A C 1
ATOM 2349 O O . VAL A 1 304 ? 14.492 -30.828 -21.938 1 98.69 304 VAL A O 1
ATOM 2352 N N . GLY A 1 305 ? 13.453 -32.75 -21.656 1 97 305 GLY A N 1
ATOM 2353 C CA . GLY A 1 305 ? 14.68 -33.531 -21.531 1 97 305 GLY A CA 1
ATOM 2354 C C . GLY A 1 305 ? 15.234 -33.562 -20.125 1 97 305 GLY A C 1
ATOM 2355 O O . GLY A 1 305 ? 14.516 -33.906 -19.172 1 97 305 GLY A O 1
ATOM 2356 N N . ASP A 1 306 ? 16.406 -33.094 -19.875 1 96.81 306 ASP A N 1
ATOM 2357 C CA . ASP A 1 306 ? 17.156 -33.344 -18.641 1 96.81 306 ASP A CA 1
ATOM 2358 C C . ASP A 1 306 ? 16.906 -32.219 -17.625 1 96.81 306 ASP A C 1
ATOM 2360 O O . ASP A 1 306 ? 17.516 -32.219 -16.562 1 96.81 306 ASP A O 1
ATOM 2364 N N . VAL A 1 307 ? 16.062 -31.328 -17.922 1 98.62 307 VAL A N 1
ATOM 2365 C CA . VAL A 1 307 ? 15.766 -30.234 -17 1 98.62 307 VAL A CA 1
ATOM 2366 C C . VAL A 1 307 ? 14.953 -30.766 -15.82 1 98.62 307 VAL A C 1
ATOM 2368 O O . VAL A 1 307 ? 13.914 -31.391 -16.016 1 98.62 307 VAL A O 1
ATOM 2371 N N . PRO A 1 308 ? 15.477 -30.594 -14.539 1 98.75 308 PRO A N 1
ATOM 2372 C CA . PRO A 1 308 ? 14.711 -31.047 -13.367 1 98.75 308 PRO A CA 1
ATOM 2373 C C . PRO A 1 308 ? 13.32 -30.406 -13.312 1 98.75 308 PRO A C 1
ATOM 2375 O O . PRO A 1 308 ? 13.117 -29.297 -13.789 1 98.75 308 PRO A O 1
ATOM 2378 N N . LEU A 1 309 ? 12.367 -31.172 -12.734 1 98.94 309 LEU A N 1
ATOM 2379 C CA . LEU A 1 309 ? 10.984 -30.703 -12.617 1 98.94 309 LEU A CA 1
ATOM 2380 C C . LEU A 1 309 ? 10.648 -30.375 -11.164 1 98.94 309 LEU A C 1
ATOM 2382 O O . LEU A 1 309 ? 11.148 -31.016 -10.242 1 98.94 309 LEU A O 1
ATOM 2386 N N . ILE A 1 310 ? 9.867 -29.359 -10.953 1 98.94 310 ILE A N 1
ATOM 2387 C CA . ILE A 1 310 ? 9.258 -29.016 -9.664 1 98.94 310 ILE A CA 1
ATOM 2388 C C . ILE A 1 310 ? 7.754 -28.828 -9.836 1 98.94 310 ILE A C 1
ATOM 2390 O O . ILE A 1 310 ? 7.312 -28.078 -10.711 1 98.94 310 ILE A O 1
ATOM 2394 N N . VAL A 1 311 ? 6.926 -29.562 -9.094 1 98.94 311 VAL A N 1
ATOM 2395 C CA . VAL A 1 311 ? 5.508 -29.219 -9.047 1 98.94 311 VAL A CA 1
ATOM 2396 C C . VAL A 1 311 ? 5.316 -27.922 -8.258 1 98.94 311 VAL A C 1
ATOM 2398 O O . VAL A 1 311 ? 5.426 -27.922 -7.031 1 98.94 311 VAL A O 1
ATOM 2401 N N . THR A 1 312 ? 4.98 -26.875 -8.984 1 98.94 312 THR A N 1
ATOM 2402 C CA . THR A 1 312 ? 4.941 -25.562 -8.336 1 98.94 312 THR A CA 1
ATOM 2403 C C . THR A 1 312 ? 3.516 -25.203 -7.93 1 98.94 312 THR A C 1
ATOM 2405 O O . THR A 1 312 ? 3.305 -24.297 -7.125 1 98.94 312 THR A O 1
ATOM 2408 N N . GLU A 1 313 ? 2.559 -25.812 -8.555 1 98.88 313 GLU A N 1
ATOM 2409 C CA . GLU A 1 313 ? 1.163 -25.688 -8.148 1 98.88 313 GLU A CA 1
ATOM 2410 C C . GLU A 1 313 ? 0.382 -26.969 -8.422 1 98.88 313 GLU A C 1
ATOM 2412 O O . GLU A 1 313 ? 0.534 -27.578 -9.477 1 98.88 313 GLU A O 1
ATOM 2417 N N . ASN A 1 314 ? -0.369 -27.391 -7.555 1 98.81 314 ASN A N 1
ATOM 2418 C CA . ASN A 1 314 ? -1.327 -28.484 -7.656 1 98.81 314 ASN A CA 1
ATOM 2419 C C . ASN A 1 314 ? -2.355 -28.438 -6.527 1 98.81 314 ASN A C 1
ATOM 2421 O O . ASN A 1 314 ? -2.037 -28.031 -5.41 1 98.81 314 ASN A O 1
ATOM 2425 N N . GLY A 1 315 ? -3.463 -28.828 -6.852 1 98.19 315 GLY A N 1
ATOM 2426 C CA . GLY A 1 315 ? -4.512 -28.797 -5.844 1 98.19 315 GLY A CA 1
ATOM 2427 C C . GLY A 1 315 ? -5.91 -28.859 -6.434 1 98.19 315 GLY A C 1
ATOM 2428 O O . GLY A 1 315 ? -6.09 -29.312 -7.562 1 98.19 315 GLY A O 1
ATOM 2429 N N . ILE A 1 316 ? -6.934 -28.469 -5.605 1 98.38 316 ILE A N 1
ATOM 2430 C CA . ILE A 1 316 ? -8.328 -28.594 -5.996 1 98.38 316 ILE A CA 1
ATOM 2431 C C . ILE A 1 316 ? -9.148 -27.469 -5.352 1 98.38 316 ILE A C 1
ATOM 2433 O O . ILE A 1 316 ? -8.93 -27.125 -4.191 1 98.38 316 ILE A O 1
ATOM 2437 N N . ALA A 1 317 ? -10.055 -26.859 -6.164 1 98.25 317 ALA A N 1
ATOM 2438 C CA . ALA A 1 317 ? -11.062 -25.969 -5.598 1 98.25 317 ALA A CA 1
ATOM 2439 C C . ALA A 1 317 ? -12.266 -26.766 -5.09 1 98.25 317 ALA A C 1
ATOM 2441 O O . ALA A 1 317 ? -13.008 -27.359 -5.879 1 98.25 317 ALA A O 1
ATOM 2442 N N . THR A 1 318 ? -12.453 -26.781 -3.787 1 98.12 318 THR A N 1
ATOM 2443 C CA . THR A 1 318 ? -13.547 -27.562 -3.201 1 98.12 318 THR A CA 1
ATOM 2444 C C . THR A 1 318 ? -13.953 -26.984 -1.853 1 98.12 318 THR A C 1
ATOM 2446 O O . THR A 1 318 ? -13.195 -26.234 -1.231 1 98.12 318 THR A O 1
ATOM 2449 N N . ASP A 1 319 ? -15.188 -27.203 -1.499 1 96.62 319 ASP A N 1
ATOM 2450 C CA . ASP A 1 319 ? -15.664 -26.812 -0.175 1 96.62 319 ASP A CA 1
ATOM 2451 C C . ASP A 1 319 ? -15.688 -28.016 0.771 1 96.62 319 ASP A C 1
ATOM 2453 O O . ASP A 1 319 ? -16.109 -27.891 1.926 1 96.62 319 ASP A O 1
ATOM 2457 N N . ASP A 1 320 ? -15.227 -29.156 0.283 1 98.06 320 ASP A N 1
ATOM 2458 C CA . ASP A 1 320 ? -15.125 -30.375 1.069 1 98.06 320 ASP A CA 1
ATOM 2459 C C . ASP A 1 320 ? -13.664 -30.719 1.353 1 98.06 320 ASP A C 1
ATOM 2461 O O . ASP A 1 320 ? -12.969 -31.281 0.496 1 98.06 320 ASP A O 1
ATOM 2465 N N . ASP A 1 321 ? -13.289 -30.547 2.555 1 98.44 321 ASP A N 1
ATOM 2466 C CA . ASP A 1 321 ? -11.875 -30.688 2.912 1 98.44 321 ASP A CA 1
ATOM 2467 C C . ASP A 1 321 ? -11.43 -32.156 2.836 1 98.44 321 ASP A C 1
ATOM 2469 O O . ASP A 1 321 ? -10.258 -32.438 2.592 1 98.44 321 ASP A O 1
ATOM 2473 N N . SER A 1 322 ? -12.312 -33.031 3.1 1 98.12 322 SER A N 1
ATOM 2474 C CA . SER A 1 322 ? -11.953 -34.438 2.951 1 98.12 322 SER A CA 1
ATOM 2475 C C . SER A 1 322 ? -11.648 -34.781 1.498 1 98.12 322 SER A C 1
ATOM 2477 O O . SER A 1 322 ? -10.742 -35.594 1.22 1 98.12 322 SER A O 1
ATOM 2479 N N . ARG A 1 323 ? -12.445 -34.188 0.623 1 97.62 323 ARG A N 1
ATOM 2480 C CA . ARG A 1 323 ? -12.195 -34.406 -0.801 1 97.62 323 ARG A CA 1
ATOM 2481 C C . ARG A 1 323 ? -10.875 -33.75 -1.225 1 97.62 323 ARG A C 1
ATOM 2483 O O . ARG A 1 323 ? -10.188 -34.25 -2.115 1 97.62 323 ARG A O 1
ATOM 2490 N N . ARG A 1 324 ? -10.531 -32.688 -0.559 1 98.44 324 ARG A N 1
ATOM 2491 C CA . ARG A 1 324 ? -9.234 -32.062 -0.785 1 98.44 324 ARG A CA 1
ATOM 2492 C C . ARG A 1 324 ? -8.094 -33 -0.421 1 98.44 324 ARG A C 1
ATOM 2494 O O . ARG A 1 324 ? -7.152 -33.188 -1.193 1 98.44 324 ARG A O 1
ATOM 2501 N N . ALA A 1 325 ? -8.227 -33.594 0.708 1 98.12 325 ALA A N 1
ATOM 2502 C CA . ALA A 1 325 ? -7.219 -34.562 1.144 1 98.12 325 ALA A CA 1
ATOM 2503 C C . ALA A 1 325 ? -7.113 -35.719 0.164 1 98.12 325 ALA A C 1
ATOM 2505 O O . ALA A 1 325 ? -6.012 -36.188 -0.152 1 98.12 325 ALA A O 1
ATOM 2506 N N . ASP A 1 326 ? -8.305 -36.188 -0.247 1 98 326 ASP A N 1
ATOM 2507 C CA . ASP A 1 326 ? -8.32 -37.25 -1.221 1 98 326 ASP A CA 1
ATOM 2508 C C . ASP A 1 326 ? -7.594 -36.875 -2.502 1 98 326 ASP A C 1
ATOM 2510 O O . ASP A 1 326 ? -6.852 -37.656 -3.074 1 98 326 ASP A O 1
ATOM 2514 N N . TYR A 1 327 ? -7.844 -35.688 -2.936 1 98.44 327 TYR A N 1
ATOM 2515 C CA . TYR A 1 327 ? -7.203 -35.188 -4.148 1 98.44 327 TYR A CA 1
ATOM 2516 C C . TYR A 1 327 ? -5.688 -35.188 -4 1 98.44 327 TYR A C 1
ATOM 2518 O O . TYR A 1 327 ? -4.969 -35.688 -4.859 1 98.44 327 TYR A O 1
ATOM 2526 N N . TYR A 1 328 ? -5.191 -34.625 -2.898 1 98.5 328 TYR A N 1
ATOM 2527 C CA . TYR A 1 328 ? -3.752 -34.562 -2.676 1 98.5 328 TYR A CA 1
ATOM 2528 C C . TYR A 1 328 ? -3.15 -35.969 -2.574 1 98.5 328 TYR A C 1
ATOM 2530 O O . TYR A 1 328 ? -2.062 -36.219 -3.1 1 98.5 328 TYR A O 1
ATOM 2538 N N . ALA A 1 329 ? -3.844 -36.844 -1.918 1 97.75 329 ALA A N 1
ATOM 2539 C CA . ALA A 1 329 ? -3.338 -38.219 -1.79 1 97.75 329 ALA A CA 1
ATOM 2540 C C . ALA A 1 329 ? -3.176 -38.875 -3.158 1 97.75 329 ALA A C 1
ATOM 2542 O O . ALA A 1 329 ? -2.164 -39.5 -3.424 1 97.75 329 ALA A O 1
ATOM 2543 N N . GLY A 1 330 ? -4.207 -38.688 -3.949 1 98 330 GLY A N 1
ATOM 2544 C CA . GLY A 1 330 ? -4.129 -39.219 -5.301 1 98 330 GLY A CA 1
ATOM 2545 C C . GLY A 1 330 ? -3.029 -38.594 -6.133 1 98 330 GLY A C 1
ATOM 2546 O O . GLY A 1 330 ? -2.295 -39.281 -6.836 1 98 330 GLY A O 1
ATOM 2547 N N . ALA A 1 331 ? -2.92 -37.312 -6.102 1 98.56 331 ALA A N 1
ATOM 2548 C CA . ALA A 1 331 ? -1.902 -36.562 -6.848 1 98.56 331 ALA A CA 1
ATOM 2549 C C . ALA A 1 331 ? -0.498 -37 -6.414 1 98.56 331 ALA A C 1
ATOM 2551 O O . ALA A 1 331 ? 0.365 -37.25 -7.254 1 98.56 331 ALA A O 1
ATOM 2552 N N . LEU A 1 332 ? -0.306 -37.062 -5.102 1 98.5 332 LEU A N 1
ATOM 2553 C CA . LEU A 1 332 ? 1.013 -37.375 -4.566 1 98.5 332 LEU A CA 1
ATOM 2554 C C . LEU A 1 332 ? 1.401 -38.812 -4.902 1 98.5 332 LEU A C 1
ATOM 2556 O O . LEU A 1 332 ? 2.58 -39.094 -5.117 1 98.5 332 LEU A O 1
ATOM 2560 N N . SER A 1 333 ? 0.399 -39.656 -4.91 1 98.06 333 SER A N 1
ATOM 2561 C CA . SER A 1 333 ? 0.668 -41.031 -5.355 1 98.06 333 SER A CA 1
ATOM 2562 C C . SER A 1 333 ? 1.206 -41.031 -6.785 1 98.06 333 SER A C 1
ATOM 2564 O O . SER A 1 333 ? 2.096 -41.812 -7.109 1 98.06 333 SER A O 1
ATOM 2566 N N . GLU A 1 334 ? 0.662 -40.219 -7.605 1 97.81 334 GLU A N 1
ATOM 2567 C CA . GLU A 1 334 ? 1.122 -40.094 -8.984 1 97.81 334 GLU A CA 1
ATOM 2568 C C . GLU A 1 334 ? 2.52 -39.5 -9.055 1 97.81 334 GLU A C 1
ATOM 2570 O O . GLU A 1 334 ? 3.326 -39.875 -9.914 1 97.81 334 GLU A O 1
ATOM 2575 N N . VAL A 1 335 ? 2.83 -38.531 -8.25 1 98.69 335 VAL A N 1
ATOM 2576 C CA . VAL A 1 335 ? 4.168 -37.938 -8.188 1 98.69 335 VAL A CA 1
ATOM 2577 C C . VAL A 1 335 ? 5.176 -39 -7.773 1 98.69 335 VAL A C 1
ATOM 2579 O O . VAL A 1 335 ? 6.25 -39.125 -8.367 1 98.69 335 VAL A O 1
ATOM 2582 N N . ALA A 1 336 ? 4.789 -39.781 -6.742 1 98.12 336 ALA A N 1
ATOM 2583 C CA . ALA A 1 336 ? 5.637 -40.875 -6.285 1 98.12 336 ALA A CA 1
ATOM 2584 C C . ALA A 1 336 ? 5.926 -41.875 -7.422 1 98.12 336 ALA A C 1
ATOM 2586 O O . ALA A 1 336 ? 7.066 -42.312 -7.598 1 98.12 336 ALA A O 1
ATOM 2587 N N . SER A 1 337 ? 4.887 -42.188 -8.102 1 97.44 337 SER A N 1
ATOM 2588 C CA . SER A 1 337 ? 5.035 -43.094 -9.234 1 97.44 337 SER A CA 1
ATOM 2589 C C . SER A 1 337 ? 5.98 -42.531 -10.281 1 97.44 337 SER A C 1
ATOM 2591 O O . SER A 1 337 ? 6.805 -43.25 -10.852 1 97.44 337 SER A O 1
ATOM 2593 N N . ALA A 1 338 ? 5.84 -41.25 -10.594 1 98 338 ALA A N 1
ATOM 2594 C CA . ALA A 1 338 ? 6.715 -40.594 -11.555 1 98 338 ALA A CA 1
ATOM 2595 C C . ALA A 1 338 ? 8.164 -40.594 -11.086 1 98 338 ALA A C 1
ATOM 2597 O O . ALA A 1 338 ? 9.086 -40.75 -11.891 1 98 338 ALA A O 1
ATOM 2598 N N . LEU A 1 339 ? 8.383 -40.438 -9.805 1 97.88 339 LEU A N 1
ATOM 2599 C CA . LEU A 1 339 ? 9.719 -40.531 -9.227 1 97.88 339 LEU A CA 1
ATOM 2600 C C . LEU A 1 339 ? 10.289 -41.938 -9.445 1 97.88 339 LEU A C 1
ATOM 2602 O O . LEU A 1 339 ? 11.453 -42.094 -9.82 1 97.88 339 LEU A O 1
ATOM 2606 N N . GLU A 1 340 ? 9.484 -42.875 -9.227 1 96.06 340 GLU A N 1
ATOM 2607 C CA . GLU A 1 340 ? 9.914 -44.25 -9.391 1 96.06 340 GLU A CA 1
ATOM 2608 C C . GLU A 1 340 ? 10.227 -44.562 -10.852 1 96.06 340 GLU A C 1
ATOM 2610 O O . GLU A 1 340 ? 11.055 -45.438 -11.141 1 96.06 340 GLU A O 1
ATOM 2615 N N . ASP A 1 341 ? 9.555 -43.875 -11.727 1 95.75 341 ASP A N 1
ATOM 2616 C CA . ASP A 1 341 ? 9.836 -44 -13.156 1 95.75 341 ASP A CA 1
ATOM 2617 C C . ASP A 1 341 ? 11.18 -43.375 -13.516 1 95.75 341 ASP A C 1
ATOM 2619 O O . ASP A 1 341 ? 11.633 -43.469 -14.656 1 95.75 341 ASP A O 1
ATOM 2623 N N . GLY A 1 342 ? 11.789 -42.719 -12.609 1 97.06 342 GLY A N 1
ATOM 2624 C CA . GLY A 1 342 ? 13.109 -42.156 -12.828 1 97.06 342 GLY A CA 1
ATOM 2625 C C . GLY A 1 342 ? 13.086 -40.688 -13.211 1 97.06 342 GLY A C 1
ATOM 2626 O O . GLY A 1 342 ? 14.125 -40.094 -13.547 1 97.06 342 GLY A O 1
ATOM 2627 N N . ILE A 1 343 ? 11.93 -40.031 -13.219 1 98.38 343 ILE A N 1
ATOM 2628 C CA . ILE A 1 343 ? 11.828 -38.625 -13.555 1 98.38 343 ILE A CA 1
ATOM 2629 C C . ILE A 1 343 ? 12.438 -37.781 -12.43 1 98.38 343 ILE A C 1
ATOM 2631 O O . ILE A 1 343 ? 12.211 -38.062 -11.25 1 98.38 343 ILE A O 1
ATOM 2635 N N . ASP A 1 344 ? 13.273 -36.781 -12.734 1 98.62 344 ASP A N 1
ATOM 2636 C CA . ASP A 1 344 ? 13.945 -35.906 -11.781 1 98.62 344 ASP A CA 1
ATOM 2637 C C . ASP A 1 344 ? 13 -34.844 -11.25 1 98.62 344 ASP A C 1
ATOM 2639 O O . ASP A 1 344 ? 12.984 -33.719 -11.75 1 98.62 344 ASP A O 1
ATOM 2643 N N . ILE A 1 345 ? 12.227 -35.219 -10.305 1 98.81 345 ILE A N 1
ATOM 2644 C CA . ILE A 1 345 ? 11.289 -34.312 -9.633 1 98.81 345 ILE A CA 1
ATOM 2645 C C . ILE A 1 345 ? 11.891 -33.844 -8.32 1 98.81 345 ILE A C 1
ATOM 2647 O O . ILE A 1 345 ? 12.234 -34.656 -7.449 1 98.81 345 ILE A O 1
ATOM 2651 N N . ARG A 1 346 ? 11.914 -32.469 -8.117 1 98.81 346 ARG A N 1
ATOM 2652 C CA . ARG A 1 346 ? 12.711 -31.984 -7.004 1 98.81 346 ARG A CA 1
ATOM 2653 C C . ARG A 1 346 ? 11.844 -31.219 -6.004 1 98.81 346 ARG A C 1
ATOM 2655 O O . ARG A 1 346 ? 12.352 -30.609 -5.066 1 98.81 346 ARG A O 1
ATOM 2662 N N . GLY A 1 347 ? 10.539 -31.281 -6.199 1 98.81 347 GLY A N 1
ATOM 2663 C CA . GLY A 1 347 ? 9.703 -30.609 -5.219 1 98.81 347 GLY A CA 1
ATOM 2664 C C . GLY A 1 347 ? 8.227 -30.688 -5.539 1 98.81 347 GLY A C 1
ATOM 2665 O O . GLY A 1 347 ? 7.844 -31.047 -6.656 1 98.81 347 GLY A O 1
ATOM 2666 N N . TYR A 1 348 ? 7.426 -30.344 -4.574 1 98.88 348 TYR A N 1
ATOM 2667 C CA . TYR A 1 348 ? 5.969 -30.266 -4.645 1 98.88 348 TYR A CA 1
ATOM 2668 C C . TYR A 1 348 ? 5.441 -29.125 -3.781 1 98.88 348 TYR A C 1
ATOM 2670 O O . TYR A 1 348 ? 5.574 -29.156 -2.555 1 98.88 348 TYR A O 1
ATOM 2678 N N . LEU A 1 349 ? 4.887 -28.172 -4.414 1 98.94 349 LEU A N 1
ATOM 2679 C CA . LEU A 1 349 ? 4.27 -27.031 -3.738 1 98.94 349 LEU A CA 1
ATOM 2680 C C . LEU A 1 349 ? 2.771 -26.984 -4.012 1 98.94 349 LEU A C 1
ATOM 2682 O O . LEU A 1 349 ? 2.35 -26.922 -5.172 1 98.94 349 LEU A O 1
ATOM 2686 N N . ALA A 1 350 ? 2.025 -26.969 -3.01 1 98.81 350 ALA A N 1
ATOM 2687 C CA . ALA A 1 350 ? 0.567 -26.984 -3.104 1 98.81 350 ALA A CA 1
ATOM 2688 C C . ALA A 1 350 ? 0.027 -25.625 -3.51 1 98.81 350 ALA A C 1
ATOM 2690 O O . ALA A 1 350 ? 0.613 -24.594 -3.17 1 98.81 350 ALA A O 1
ATOM 2691 N N . TRP A 1 351 ? -0.939 -25.656 -4.32 1 98.62 351 TRP A N 1
ATOM 2692 C CA . TRP A 1 351 ? -1.806 -24.5 -4.543 1 98.62 351 TRP A CA 1
ATOM 2693 C C . TRP A 1 351 ? -3.188 -24.734 -3.939 1 98.62 351 TRP A C 1
ATOM 2695 O O . TRP A 1 351 ? -3.857 -25.719 -4.266 1 98.62 351 TRP A O 1
ATOM 2705 N N . SER A 1 352 ? -3.525 -23.797 -3.061 1 98.5 352 SER A N 1
ATOM 2706 C CA . SER A 1 352 ? -2.76 -22.641 -2.602 1 98.5 352 SER A CA 1
ATOM 2707 C C . SER A 1 352 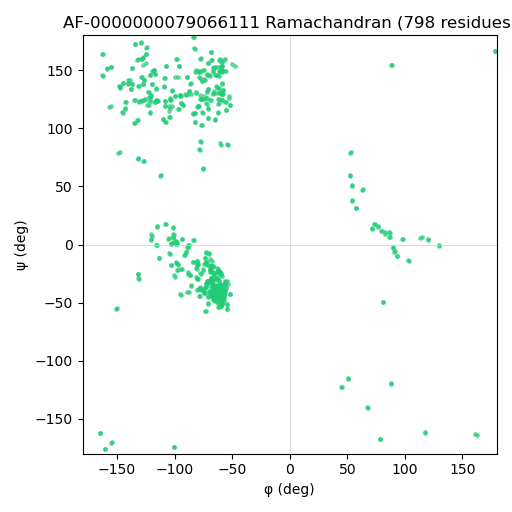? -2.635 -22.625 -1.082 1 98.5 352 SER A C 1
ATOM 2709 O O . SER A 1 352 ? -3.297 -23.406 -0.394 1 98.5 352 SER A O 1
ATOM 2711 N N . ALA A 1 353 ? -1.713 -21.844 -0.586 1 98.88 353 ALA A N 1
ATOM 2712 C CA . ALA A 1 353 ? -1.573 -21.719 0.863 1 98.88 353 ALA A CA 1
ATOM 2713 C C . ALA A 1 353 ? -2.859 -21.203 1.499 1 98.88 353 ALA A C 1
ATOM 2715 O O . ALA A 1 353 ? -3.359 -21.781 2.465 1 98.88 353 ALA A O 1
ATOM 2716 N N . LEU A 1 354 ? -3.414 -20.172 0.912 1 98.88 354 LEU A N 1
ATOM 2717 C CA . LEU A 1 354 ? -4.605 -19.5 1.428 1 98.88 354 LEU A CA 1
ATOM 2718 C C . LEU A 1 354 ? -5.762 -19.625 0.443 1 98.88 354 LEU A C 1
ATOM 2720 O O . LEU A 1 354 ? -5.551 -19.641 -0.772 1 98.88 354 LEU A O 1
ATOM 2724 N N . ASP A 1 355 ? -7.027 -19.719 1.036 1 98.5 355 ASP A N 1
ATOM 2725 C CA . ASP A 1 355 ? -8.117 -19.344 0.141 1 98.5 355 ASP A CA 1
ATOM 2726 C C . ASP A 1 355 ? -7.902 -17.938 -0.418 1 98.5 355 ASP A C 1
ATOM 2728 O O . ASP A 1 355 ? -7.75 -16.969 0.34 1 98.5 355 ASP A O 1
ATOM 2732 N N . ASN A 1 356 ? -7.73 -17.891 -1.73 1 98.19 356 ASN A N 1
ATOM 2733 C CA . ASN A 1 356 ? -7.352 -16.609 -2.332 1 98.19 356 ASN A CA 1
ATOM 2734 C C . ASN A 1 356 ? -8.328 -16.188 -3.426 1 98.19 356 ASN A C 1
ATOM 2736 O O . ASN A 1 356 ? -9.266 -16.938 -3.744 1 98.19 356 ASN A O 1
ATOM 2740 N N . TYR A 1 357 ? -8.203 -14.938 -3.904 1 98.31 357 TYR A N 1
ATOM 2741 C CA . TYR A 1 357 ? -8.953 -14.406 -5.039 1 98.31 357 TYR A CA 1
ATOM 2742 C C . TYR A 1 357 ? -8.633 -15.18 -6.312 1 98.31 357 TYR A C 1
ATOM 2744 O O . TYR A 1 357 ? -7.465 -15.422 -6.625 1 98.31 357 TYR A O 1
ATOM 2752 N N . GLU A 1 358 ? -9.625 -15.695 -6.984 1 96.94 358 GLU A N 1
ATOM 2753 C CA . GLU A 1 358 ? -9.414 -16.484 -8.195 1 96.94 358 GLU A CA 1
ATOM 2754 C C . GLU A 1 358 ? -9.938 -15.758 -9.43 1 96.94 358 GLU A C 1
ATOM 2756 O O . GLU A 1 358 ? -10.859 -16.234 -10.094 1 96.94 358 GLU A O 1
ATOM 2761 N N . TRP A 1 359 ? -9.391 -14.586 -9.688 1 95.12 359 TRP A N 1
ATOM 2762 C CA . TRP A 1 359 ? -9.539 -13.797 -10.906 1 95.12 359 TRP A CA 1
ATOM 2763 C C . TRP A 1 359 ? -11.008 -13.57 -11.227 1 95.12 359 TRP A C 1
ATOM 2765 O O . TRP A 1 359 ? -11.445 -13.797 -12.359 1 95.12 359 TRP A O 1
ATOM 2775 N N . GLY A 1 360 ? -11.75 -13.125 -10.281 1 96 360 GLY A N 1
ATOM 2776 C CA . GLY A 1 360 ? -13.133 -12.734 -10.484 1 96 360 GLY A CA 1
ATOM 2777 C C . GLY A 1 360 ? -14.086 -13.367 -9.484 1 96 360 GLY A C 1
ATOM 2778 O O . GLY A 1 360 ? -15.297 -13.117 -9.523 1 96 360 GLY A O 1
ATOM 2779 N N . THR A 1 361 ? -13.484 -14.219 -8.539 1 96.19 361 THR A N 1
ATOM 2780 C CA . THR A 1 361 ? -14.383 -14.844 -7.57 1 96.19 361 THR A CA 1
ATOM 2781 C C . THR A 1 361 ? -13.609 -15.289 -6.332 1 96.19 361 THR A C 1
ATOM 2783 O O . THR A 1 361 ? -12.406 -15.578 -6.414 1 96.19 361 THR A O 1
ATOM 2786 N N . TYR A 1 362 ? -14.281 -15.312 -5.246 1 96.88 362 TYR A N 1
ATOM 2787 C CA . TYR A 1 362 ? -13.75 -15.883 -4.016 1 96.88 362 TYR A CA 1
ATOM 2788 C C . TYR A 1 362 ? -14.391 -17.234 -3.715 1 96.88 362 TYR A C 1
ATOM 2790 O O . TYR A 1 362 ? -14.062 -17.875 -2.715 1 96.88 362 TYR A O 1
ATOM 2798 N N . LYS A 1 363 ? -15.18 -17.688 -4.59 1 95.81 363 LYS A N 1
ATOM 2799 C CA . LYS A 1 363 ? -15.945 -18.906 -4.352 1 95.81 363 LYS A CA 1
ATOM 2800 C C . LYS A 1 363 ? -15.094 -20.156 -4.574 1 95.81 363 LYS A C 1
ATOM 2802 O O . LYS A 1 363 ? -15.383 -21.219 -4.023 1 95.81 363 LYS A O 1
ATOM 2807 N N . ALA A 1 364 ? -14.109 -20.078 -5.465 1 96.31 364 ALA A N 1
ATOM 2808 C CA . ALA A 1 364 ? -13.219 -21.203 -5.738 1 96.31 364 ALA A CA 1
ATOM 2809 C C . ALA A 1 364 ? -12.172 -21.359 -4.637 1 96.31 364 ALA A C 1
ATOM 2811 O O . ALA A 1 364 ? -11.062 -20.844 -4.754 1 96.31 364 ALA A O 1
ATOM 2812 N N . THR A 1 365 ? -12.523 -22.109 -3.631 1 97.19 365 THR A N 1
ATOM 2813 C CA . THR A 1 365 ? -11.641 -22.234 -2.475 1 97.19 365 THR A CA 1
ATOM 2814 C C . THR A 1 365 ? -10.555 -23.281 -2.736 1 97.19 365 THR A C 1
ATOM 2816 O O . THR A 1 365 ? -10.805 -24.484 -2.635 1 97.19 365 THR A O 1
ATOM 2819 N N . PHE A 1 366 ? -9.312 -22.828 -2.992 1 97.75 366 PHE A N 1
ATOM 2820 C CA . PHE A 1 366 ? -8.148 -23.672 -3.236 1 97.75 366 PHE A CA 1
ATOM 2821 C C . PHE A 1 366 ? -7.309 -23.812 -1.971 1 97.75 366 PHE A C 1
ATOM 2823 O O . PHE A 1 366 ? -6.48 -24.719 -1.869 1 97.75 366 PHE A O 1
ATOM 2830 N N . GLY A 1 367 ? -7.527 -23 -1.021 1 98.62 367 GLY A N 1
ATOM 2831 C CA . GLY A 1 367 ? -6.562 -22.781 0.045 1 98.62 367 GLY A CA 1
ATOM 2832 C C . GLY A 1 367 ? -6.5 -23.922 1.041 1 98.62 367 GLY A C 1
ATOM 2833 O O . GLY A 1 367 ? -7.535 -24.469 1.434 1 98.62 367 GLY A O 1
ATOM 2834 N N . LEU A 1 368 ? -5.289 -24.234 1.512 1 98.81 368 LEU A N 1
ATOM 2835 C CA . LEU A 1 368 ? -5.051 -25.078 2.672 1 98.81 368 LEU A CA 1
ATOM 2836 C C . LEU A 1 368 ? -5.5 -24.391 3.955 1 98.81 368 LEU A C 1
ATOM 2838 O O . LEU A 1 368 ? -5.855 -25.062 4.934 1 98.81 368 LEU A O 1
ATOM 2842 N N . ILE A 1 369 ? -5.445 -23.125 3.939 1 98.88 369 ILE A N 1
ATOM 2843 C CA . ILE A 1 369 ? -5.852 -22.281 5.055 1 98.88 369 ILE A CA 1
ATOM 2844 C C . ILE A 1 369 ? -7.07 -21.453 4.656 1 98.88 369 ILE A C 1
ATOM 2846 O O . ILE A 1 369 ? -7.035 -20.734 3.66 1 98.88 369 ILE A O 1
ATOM 2850 N N . ALA A 1 370 ? -8.125 -21.562 5.398 1 98.75 370 ALA A N 1
ATOM 2851 C CA . ALA A 1 370 ? -9.336 -20.781 5.172 1 98.75 370 ALA A CA 1
ATOM 2852 C C . ALA A 1 370 ? -9.18 -19.359 5.695 1 98.75 370 ALA A C 1
ATOM 2854 O O . ALA A 1 370 ? -8.469 -19.125 6.68 1 98.75 370 ALA A O 1
ATOM 2855 N N . ILE A 1 371 ? -9.859 -18.438 5.039 1 98.5 371 ILE A N 1
ATOM 2856 C CA . ILE A 1 371 ? -9.781 -17.031 5.406 1 98.5 371 ILE A CA 1
ATOM 2857 C C . ILE A 1 371 ? -11.18 -16.5 5.73 1 98.5 371 ILE A C 1
ATOM 2859 O O . ILE A 1 371 ? -12.125 -16.719 4.965 1 98.5 371 ILE A O 1
ATOM 2863 N N . ASP A 1 372 ? -11.375 -15.906 6.859 1 97.94 372 ASP A N 1
ATOM 2864 C CA . ASP A 1 372 ? -12.539 -15.062 7.105 1 97.94 372 ASP A CA 1
ATOM 2865 C C . ASP A 1 372 ? -12.398 -13.711 6.41 1 97.94 372 ASP A C 1
ATOM 2867 O O . ASP A 1 372 ? -11.562 -12.891 6.805 1 97.94 372 ASP A O 1
ATOM 2871 N N . TRP A 1 373 ? -13.195 -13.445 5.457 1 94.56 373 TRP A N 1
ATOM 2872 C CA . TRP A 1 373 ? -12.992 -12.312 4.566 1 94.56 373 TRP A CA 1
ATOM 2873 C C . TRP A 1 373 ? -13.32 -11 5.273 1 94.56 373 TRP A C 1
ATOM 2875 O O . TRP A 1 373 ? -13 -9.922 4.773 1 94.56 373 TRP A O 1
ATOM 2885 N N . GLU A 1 374 ? -13.922 -11.039 6.418 1 94.19 374 GLU A N 1
ATOM 2886 C CA . GLU A 1 374 ? -14.25 -9.844 7.184 1 94.19 374 GLU A CA 1
ATOM 2887 C C . GLU A 1 374 ? -13.164 -9.531 8.211 1 94.19 374 GLU A C 1
ATOM 2889 O O . GLU A 1 374 ? -12.734 -8.383 8.352 1 94.19 374 GLU A O 1
ATOM 2894 N N . THR A 1 375 ? -12.688 -10.57 8.898 1 96.94 375 THR A N 1
ATOM 2895 C CA . THR A 1 375 ? -11.75 -10.367 10 1 96.94 375 THR A CA 1
ATOM 2896 C C . THR A 1 375 ? -10.328 -10.711 9.562 1 96.94 375 THR A C 1
ATOM 2898 O O . THR A 1 375 ? -9.367 -10.375 10.258 1 96.94 375 THR A O 1
ATOM 2901 N N . PHE A 1 376 ? -10.188 -11.469 8.445 1 98.19 376 PHE A N 1
ATOM 2902 C CA . PHE A 1 376 ? -8.945 -11.969 7.875 1 98.19 376 PHE A CA 1
ATOM 2903 C C . PHE A 1 376 ? -8.359 -13.078 8.734 1 98.19 376 PHE A C 1
ATOM 2905 O O . PHE A 1 376 ? -7.191 -13.445 8.578 1 98.19 376 PHE A O 1
ATOM 2912 N N . GLU A 1 377 ? -9.203 -13.594 9.672 1 98.56 377 GLU A N 1
ATOM 2913 C CA . GLU A 1 377 ? -8.727 -14.711 10.477 1 98.56 377 GLU A CA 1
ATOM 2914 C C . GLU A 1 377 ? -8.344 -15.906 9.602 1 98.56 377 GLU A C 1
ATOM 2916 O O . GLU A 1 377 ? -9.047 -16.219 8.641 1 98.56 377 GLU A O 1
ATOM 2921 N N . ARG A 1 378 ? -7.219 -16.594 9.922 1 98.75 378 ARG A N 1
ATOM 2922 C CA . ARG A 1 378 ? -6.711 -17.781 9.227 1 98.75 378 ARG A CA 1
ATOM 2923 C C . ARG A 1 378 ? -7.023 -19.047 10.008 1 98.75 378 ARG A C 1
ATOM 2925 O O . ARG A 1 378 ? -6.773 -19.125 11.211 1 98.75 378 ARG A O 1
ATOM 2932 N N . THR A 1 379 ? -7.527 -19.984 9.266 1 98.75 379 THR A N 1
ATOM 2933 C CA . THR A 1 379 ? -7.836 -21.281 9.891 1 98.75 379 THR A CA 1
ATOM 2934 C C . THR A 1 379 ? -7.293 -22.422 9.047 1 98.75 379 THR A C 1
ATOM 2936 O O . THR A 1 379 ? -7.855 -22.75 8 1 98.75 379 THR A O 1
ATOM 2939 N N . PRO A 1 380 ? -6.227 -23.062 9.516 1 98.75 380 PRO A N 1
ATOM 2940 C CA . PRO A 1 380 ? -5.727 -24.219 8.781 1 98.75 380 PRO A CA 1
ATOM 2941 C C . PRO A 1 380 ? -6.73 -25.375 8.734 1 98.75 380 PRO A C 1
ATOM 2943 O O . PRO A 1 380 ? -7.344 -25.703 9.758 1 98.75 380 PRO A O 1
ATOM 2946 N N . ARG A 1 381 ? -6.902 -25.984 7.59 1 98.69 381 ARG A N 1
ATOM 2947 C CA . ARG A 1 381 ? -7.793 -27.125 7.418 1 98.69 381 ARG A CA 1
ATOM 2948 C C . ARG A 1 381 ? -7.105 -28.422 7.84 1 98.69 381 ARG A C 1
ATOM 2950 O O . ARG A 1 381 ? -5.887 -28.453 8.016 1 98.69 381 ARG A O 1
ATOM 2957 N N . ASP A 1 382 ? -7.891 -29.438 7.941 1 98.62 382 ASP A N 1
ATOM 2958 C CA . ASP A 1 382 ? -7.324 -30.734 8.273 1 98.62 382 ASP A CA 1
ATOM 2959 C C . ASP A 1 382 ? -6.449 -31.266 7.137 1 98.62 382 ASP A C 1
ATOM 2961 O O . ASP A 1 382 ? -5.434 -31.922 7.379 1 98.62 382 ASP A O 1
ATOM 2965 N N . SER A 1 383 ? -6.859 -31.016 5.914 1 98.62 383 SER A N 1
ATOM 2966 C CA . SER A 1 383 ? -6.031 -31.391 4.77 1 98.62 383 SER A CA 1
ATOM 2967 C C . SER A 1 383 ? -4.664 -30.703 4.836 1 98.62 383 SER A C 1
ATOM 2969 O O . SER A 1 383 ? -3.658 -31.297 4.422 1 98.62 383 SER A O 1
ATOM 2971 N N . ALA A 1 384 ? -4.641 -29.5 5.34 1 98.75 384 ALA A N 1
ATOM 2972 C CA . ALA A 1 384 ? -3.383 -28.781 5.492 1 98.75 384 ALA A CA 1
ATOM 2973 C C . ALA A 1 384 ? -2.477 -29.469 6.516 1 98.75 384 ALA A C 1
ATOM 2975 O O . ALA A 1 384 ? -1.274 -29.609 6.289 1 98.75 384 ALA A O 1
ATOM 2976 N N . LYS A 1 385 ? -3.055 -29.812 7.617 1 98.62 385 LYS A N 1
ATOM 2977 C CA . LYS A 1 385 ? -2.305 -30.516 8.656 1 98.62 385 LYS A CA 1
ATOM 2978 C C . LYS A 1 385 ? -1.729 -31.828 8.125 1 98.62 385 LYS A C 1
ATOM 2980 O O . LYS A 1 385 ? -0.565 -32.156 8.375 1 98.62 385 LYS A O 1
ATOM 2985 N N . TRP A 1 386 ? -2.574 -32.5 7.453 1 98.44 386 TRP A N 1
ATOM 2986 C CA . TRP A 1 386 ? -2.143 -33.781 6.879 1 98.44 386 TRP A CA 1
ATOM 2987 C C . TRP A 1 386 ? -1.016 -33.562 5.875 1 98.44 386 TRP A C 1
ATOM 2989 O O . TRP A 1 386 ? 0.037 -34.188 5.969 1 98.44 386 TRP A O 1
ATOM 2999 N N . LEU A 1 387 ? -1.23 -32.719 4.93 1 98.56 387 LEU A N 1
ATOM 3000 C CA . LEU A 1 387 ? -0.243 -32.469 3.887 1 98.56 387 LEU A CA 1
ATOM 3001 C C . LEU A 1 387 ? 1.07 -31.969 4.488 1 98.56 387 LEU A C 1
ATOM 3003 O O . LEU A 1 387 ? 2.145 -32.438 4.105 1 98.56 387 LEU A O 1
ATOM 3007 N N . GLY A 1 388 ? 0.958 -31.016 5.402 1 98.25 388 GLY A N 1
ATOM 3008 C CA . GLY A 1 388 ? 2.145 -30.484 6.066 1 98.25 388 GLY A CA 1
ATOM 3009 C C . GLY A 1 388 ? 2.916 -31.562 6.824 1 98.25 388 GLY A C 1
ATOM 3010 O O . GLY A 1 388 ? 4.148 -31.531 6.863 1 98.25 388 GLY A O 1
ATOM 3011 N N . SER A 1 389 ? 2.24 -32.469 7.406 1 97.25 389 SER A N 1
ATOM 3012 C CA . SER A 1 389 ? 2.873 -33.531 8.203 1 97.25 389 SER A CA 1
ATOM 3013 C C . SER A 1 389 ? 3.785 -34.406 7.348 1 97.25 389 SER A C 1
ATOM 3015 O O . SER A 1 389 ? 4.746 -34.969 7.855 1 97.25 389 SER A O 1
ATOM 3017 N N . LEU A 1 390 ? 3.51 -34.406 6.062 1 97.75 390 LEU A N 1
ATOM 3018 C CA . LEU A 1 390 ? 4.355 -35.188 5.156 1 97.75 390 LEU A CA 1
ATOM 3019 C C . LEU A 1 390 ? 5.742 -34.562 5.043 1 97.75 390 LEU A C 1
ATOM 3021 O O . LEU A 1 390 ? 6.707 -35.25 4.688 1 97.75 390 LEU A O 1
ATOM 3025 N N . GLY A 1 391 ? 5.824 -33.312 5.359 1 96.25 391 GLY A N 1
ATOM 3026 C CA . GLY A 1 391 ? 7.117 -32.625 5.402 1 96.25 391 GLY A CA 1
ATOM 3027 C C . GLY A 1 391 ? 7.988 -33.094 6.555 1 96.25 391 GLY A C 1
ATOM 3028 O O . GLY A 1 391 ? 9.211 -33 6.5 1 96.25 391 GLY A O 1
ATOM 3029 N N . ARG A 1 392 ? 7.379 -33.656 7.512 1 94.94 392 ARG A N 1
ATOM 3030 C CA . ARG A 1 392 ? 8.102 -34.156 8.672 1 94.94 392 ARG A CA 1
ATOM 3031 C C . ARG A 1 392 ? 8.547 -35.594 8.445 1 94.94 392 ARG A C 1
ATOM 3033 O O . ARG A 1 392 ? 9.672 -35.969 8.797 1 94.94 392 ARG A O 1
ATOM 3040 N N . THR A 1 393 ? 7.648 -36.344 7.844 1 94.88 393 THR A N 1
ATOM 3041 C CA . THR A 1 393 ? 7.969 -37.75 7.609 1 94.88 393 THR A CA 1
ATOM 3042 C C . THR A 1 393 ? 8.844 -37.906 6.371 1 94.88 393 THR A C 1
ATOM 3044 O O . THR A 1 393 ? 9.547 -38.906 6.223 1 94.88 393 THR A O 1
ATOM 3047 N N . ARG A 1 394 ? 8.68 -37.031 5.492 1 97.06 394 ARG A N 1
ATOM 3048 C CA . ARG A 1 394 ? 9.469 -36.938 4.262 1 97.06 394 ARG A CA 1
ATOM 3049 C C . ARG A 1 394 ? 9.234 -38.188 3.396 1 97.06 394 ARG A C 1
ATOM 3051 O O . ARG A 1 394 ? 10.195 -38.812 2.939 1 97.06 394 ARG A O 1
ATOM 3058 N N . GLU A 1 395 ? 8.016 -38.5 3.254 1 96.62 395 GLU A N 1
ATOM 3059 C CA . GLU A 1 395 ? 7.59 -39.594 2.412 1 96.62 395 GLU A CA 1
ATOM 3060 C C . GLU A 1 395 ? 6.316 -39.25 1.643 1 96.62 395 GLU A C 1
ATOM 3062 O O . GLU A 1 395 ? 5.414 -38.625 2.186 1 96.62 395 GLU A O 1
ATOM 3067 N N . LEU A 1 396 ? 6.289 -39.625 0.388 1 96.81 396 LEU A N 1
ATOM 3068 C CA . LEU A 1 396 ? 5.086 -39.5 -0.426 1 96.81 396 LEU A CA 1
ATOM 3069 C C . LEU A 1 396 ? 4.172 -40.719 -0.257 1 96.81 396 LEU A C 1
ATOM 3071 O O . LEU A 1 396 ? 4.613 -41.844 -0.4 1 96.81 396 LEU A O 1
ATOM 3075 N N . PRO A 1 397 ? 2.949 -40.438 0.012 1 93.62 397 PRO A N 1
ATOM 3076 C CA . PRO A 1 397 ? 2.018 -41.562 0.165 1 93.62 397 PRO A CA 1
ATOM 3077 C C . PRO A 1 397 ? 1.708 -42.25 -1.159 1 93.62 397 PRO A C 1
ATOM 3079 O O . PRO A 1 397 ? 1.895 -41.656 -2.229 1 93.62 397 PRO A O 1
ATOM 3082 N N . ARG A 1 398 ? 1.306 -43.531 -1.03 1 93.38 398 ARG A N 1
ATOM 3083 C CA . ARG A 1 398 ? 0.84 -44.312 -2.172 1 93.38 398 ARG A CA 1
ATOM 3084 C C . ARG A 1 398 ? -0.589 -44.781 -1.957 1 93.38 398 ARG A C 1
ATOM 3086 O O . ARG A 1 398 ? -0.956 -45.188 -0.849 1 93.38 398 ARG A O 1
ATOM 3093 N N . THR A 1 399 ? -1.362 -44.5 -2.887 1 84.88 399 THR A N 1
ATOM 3094 C CA . THR A 1 399 ? -2.734 -45 -2.812 1 84.88 399 THR A CA 1
ATOM 3095 C C . THR A 1 399 ? -2.896 -46.281 -3.615 1 84.88 399 THR A C 1
ATOM 3097 O O . THR A 1 399 ? -2.127 -46.531 -4.543 1 84.88 399 THR A O 1
ATOM 3100 N N . ALA A 1 400 ? -3.717 -47.156 -3.107 1 73.75 400 ALA A N 1
ATOM 3101 C CA . ALA A 1 400 ? -3.998 -48.406 -3.812 1 73.75 400 ALA A CA 1
ATOM 3102 C C . ALA A 1 400 ? -4.594 -48.156 -5.191 1 73.75 400 ALA A C 1
ATOM 3104 O O . ALA A 1 400 ? -5.355 -47.188 -5.367 1 73.75 400 ALA A O 1
ATOM 3105 N N . ALA A 1 401 ? -3.863 -48.938 -6.332 1 55.62 401 ALA A N 1
ATOM 3106 C CA . ALA A 1 401 ? -4.379 -48.844 -7.695 1 55.62 401 ALA A CA 1
ATOM 3107 C C . ALA A 1 401 ? -5.84 -49.281 -7.754 1 55.62 401 ALA A C 1
ATOM 3109 O O . ALA A 1 401 ? -6.258 -50.188 -7.02 1 55.62 401 ALA A O 1
ATOM 3110 N N . MET B 1 1 ? 21.797 42.312 33.844 1 38.06 1 MET B N 1
ATOM 3111 C CA . MET B 1 1 ? 21.484 40.875 33.906 1 38.06 1 MET B CA 1
ATOM 3112 C C . MET B 1 1 ? 20.188 40.594 33.156 1 38.06 1 MET B C 1
ATOM 3114 O O . MET B 1 1 ? 19.141 41.125 33.469 1 38.06 1 MET B O 1
ATOM 3118 N N . THR B 1 2 ? 20.25 40.375 31.875 1 49.16 2 THR B N 1
ATOM 3119 C CA . THR B 1 2 ? 19.062 40.281 31.031 1 49.16 2 THR B CA 1
ATOM 3120 C C . THR B 1 2 ? 18.062 39.25 31.578 1 49.16 2 THR B C 1
ATOM 3122 O O . THR B 1 2 ? 18.406 38.094 31.719 1 49.16 2 THR B O 1
ATOM 3125 N N . ASN B 1 3 ? 17.203 39.5 32.438 1 57.38 3 ASN B N 1
ATOM 3126 C CA . ASN B 1 3 ? 16.312 38.688 33.25 1 57.38 3 ASN B CA 1
ATOM 3127 C C . ASN B 1 3 ? 15.359 37.875 32.375 1 57.38 3 ASN B C 1
ATOM 3129 O O . ASN B 1 3 ? 14.438 38.406 31.766 1 57.38 3 ASN B O 1
ATOM 3133 N N . THR B 1 4 ? 15.805 36.656 31.938 1 75.5 4 THR B N 1
ATOM 3134 C CA . THR B 1 4 ? 14.898 35.719 31.281 1 75.5 4 THR B CA 1
ATOM 3135 C C . THR B 1 4 ? 13.773 35.281 32.219 1 75.5 4 THR B C 1
ATOM 3137 O O . THR B 1 4 ? 14.031 34.812 33.344 1 75.5 4 THR B O 1
ATOM 3140 N N . PRO B 1 5 ? 12.578 35.719 31.828 1 81.94 5 PRO B N 1
ATOM 3141 C CA . PRO B 1 5 ? 11.453 35.281 32.656 1 81.94 5 PRO B CA 1
ATOM 3142 C C . PRO B 1 5 ? 11.469 33.781 32.969 1 81.94 5 PRO B C 1
ATOM 3144 O O . PRO B 1 5 ? 12.102 33.031 32.25 1 81.94 5 PRO B O 1
ATOM 3147 N N . ALA B 1 6 ? 10.867 33.406 34.062 1 88.44 6 ALA B N 1
ATOM 3148 C CA . ALA B 1 6 ? 10.766 32 34.5 1 88.44 6 ALA B CA 1
ATOM 3149 C C . ALA B 1 6 ? 9.945 31.188 33.5 1 88.44 6 ALA B C 1
ATOM 3151 O O . ALA B 1 6 ? 9.016 31.703 32.875 1 88.44 6 ALA B O 1
ATOM 3152 N N . PRO B 1 7 ? 10.312 29.953 33.344 1 92.69 7 PRO B N 1
ATOM 3153 C CA . PRO B 1 7 ? 9.508 29.078 32.5 1 92.69 7 PRO B CA 1
ATOM 3154 C C . PRO B 1 7 ? 8.062 28.953 32.969 1 92.69 7 PRO B C 1
ATOM 3156 O O . PRO B 1 7 ? 7.766 29.234 34.125 1 92.69 7 PRO B O 1
ATOM 3159 N N . VAL B 1 8 ? 7.199 28.672 32.062 1 95.56 8 VAL B N 1
ATOM 3160 C CA . VAL B 1 8 ? 5.773 28.516 32.312 1 95.56 8 VAL B CA 1
ATOM 3161 C C . VAL B 1 8 ? 5.402 27.031 32.312 1 95.56 8 VAL B C 1
ATOM 3163 O O . VAL B 1 8 ? 5.684 26.312 31.359 1 95.56 8 VAL B O 1
ATOM 3166 N N . PRO B 1 9 ? 4.777 26.578 33.375 1 96.88 9 PRO B N 1
ATOM 3167 C CA . PRO B 1 9 ? 4.402 25.156 33.438 1 96.88 9 PRO B CA 1
ATOM 3168 C C . PRO B 1 9 ? 3.334 24.797 32.406 1 96.88 9 PRO B C 1
ATOM 3170 O O . PRO B 1 9 ? 2.477 25.625 32.062 1 96.88 9 PRO B O 1
ATOM 3173 N N . PHE B 1 10 ? 3.389 23.547 31.922 1 96.81 10 PHE B N 1
ATOM 3174 C CA . PHE B 1 10 ? 2.309 23.031 31.094 1 96.81 10 PHE B CA 1
ATOM 3175 C C . PHE B 1 10 ? 0.977 23.094 31.828 1 96.81 10 PHE B C 1
ATOM 3177 O O . PHE B 1 10 ? 0.893 22.719 33 1 96.81 10 PHE B O 1
ATOM 3184 N N . PRO B 1 11 ? -0.06 23.609 31.141 1 96.94 11 PRO B N 1
ATOM 3185 C CA . PRO B 1 11 ? -1.38 23.359 31.719 1 96.94 11 PRO B CA 1
ATOM 3186 C C . PRO B 1 11 ? -1.668 21.875 31.906 1 96.94 11 PRO B C 1
ATOM 3188 O O . PRO B 1 11 ? -1.013 21.031 31.297 1 96.94 11 PRO B O 1
ATOM 3191 N N . GLU B 1 12 ? -2.633 21.531 32.812 1 95.38 12 GLU B N 1
ATOM 3192 C CA . GLU B 1 12 ? -3.029 20.141 33 1 95.38 12 GLU B CA 1
ATOM 3193 C C . GLU B 1 12 ? -3.531 19.531 31.672 1 95.38 12 GLU B C 1
ATOM 3195 O O . GLU B 1 12 ? -4.332 20.141 30.969 1 95.38 12 GLU B O 1
ATOM 3200 N N . GLY B 1 13 ? -3.018 18.406 31.312 1 95.94 13 GLY B N 1
ATOM 3201 C CA . GLY B 1 13 ? -3.475 17.703 30.125 1 95.94 13 GLY B CA 1
ATOM 3202 C C . GLY B 1 13 ? -2.9 18.266 28.844 1 95.94 13 GLY B C 1
ATOM 3203 O O . GLY B 1 13 ? -3.303 17.859 27.75 1 95.94 13 GLY B O 1
ATOM 3204 N N . PHE B 1 14 ? -1.91 19.125 28.969 1 98.38 14 PHE B N 1
ATOM 3205 C CA . PHE B 1 14 ? -1.321 19.797 27.812 1 98.38 14 PHE B CA 1
ATOM 3206 C C . PHE B 1 14 ? -0.714 18.797 26.844 1 98.38 14 PHE B C 1
ATOM 3208 O O . PHE B 1 14 ? 0.135 17.984 27.234 1 98.38 14 PHE B O 1
ATOM 3215 N N . LEU B 1 15 ? -1.217 18.828 25.594 1 98.75 15 LEU B N 1
ATOM 3216 C CA . LEU B 1 15 ? -0.659 17.953 24.562 1 98.75 15 LEU B CA 1
ATOM 3217 C C . LEU B 1 15 ? 0.731 18.422 24.141 1 98.75 15 LEU B C 1
ATOM 3219 O O . LEU B 1 15 ? 0.942 19.609 23.906 1 98.75 15 LEU B O 1
ATOM 3223 N N . TRP B 1 16 ? 1.678 17.531 24.078 1 98.88 16 TRP B N 1
ATOM 3224 C CA . TRP B 1 16 ? 3.053 17.812 23.688 1 98.88 16 TRP B CA 1
ATOM 3225 C C . TRP B 1 16 ? 3.57 16.766 22.703 1 98.88 16 TRP B C 1
ATOM 3227 O O . TRP B 1 16 ? 3.838 15.633 23.094 1 98.88 16 TRP B O 1
ATOM 3237 N N . GLY B 1 17 ? 3.668 17.109 21.453 1 98.75 17 GLY B N 1
ATOM 3238 C CA . GLY B 1 17 ? 4.07 16.094 20.5 1 98.75 17 GLY B CA 1
ATOM 3239 C C . GLY B 1 17 ? 4.5 16.656 19.156 1 98.75 17 GLY B C 1
ATOM 3240 O O . GLY B 1 17 ? 5.004 17.781 19.094 1 98.75 17 GLY B O 1
ATOM 3241 N N . ALA B 1 18 ? 4.527 15.844 18.172 1 98.81 18 ALA B N 1
ATOM 3242 C CA . ALA B 1 18 ? 4.867 16.188 16.797 1 98.81 18 ALA B CA 1
ATOM 3243 C C . ALA B 1 18 ? 3.785 15.711 15.828 1 98.81 18 ALA B C 1
ATOM 3245 O O . ALA B 1 18 ? 2.959 14.859 16.188 1 98.81 18 ALA B O 1
ATOM 3246 N N . SER B 1 19 ? 3.795 16.281 14.672 1 98.88 19 SER B N 1
ATOM 3247 C CA . SER B 1 19 ? 2.773 16 13.672 1 98.88 19 SER B CA 1
ATOM 3248 C C . SER B 1 19 ? 3.395 15.469 12.383 1 98.88 19 SER B C 1
ATOM 3250 O O . SER B 1 19 ? 4.535 15.797 12.055 1 98.88 19 SER B O 1
ATOM 3252 N N . THR B 1 20 ? 2.713 14.609 11.742 1 98.88 20 THR B N 1
ATOM 3253 C CA . THR B 1 20 ? 2.996 14.164 10.383 1 98.88 20 THR B CA 1
ATOM 3254 C C . THR B 1 20 ? 1.718 14.133 9.547 1 98.88 20 THR B C 1
ATOM 3256 O O . THR B 1 20 ? 0.632 14.422 10.055 1 98.88 20 THR B O 1
ATOM 3259 N N . ALA B 1 21 ? 1.849 13.898 8.305 1 98.62 21 ALA B N 1
ATOM 3260 C CA . ALA B 1 21 ? 0.74 13.703 7.371 1 98.62 21 ALA B CA 1
ATOM 3261 C C . ALA B 1 21 ? 1.013 12.531 6.43 1 98.62 21 ALA B C 1
ATOM 3263 O O . ALA B 1 21 ? 2.113 12.414 5.883 1 98.62 21 ALA B O 1
ATOM 3264 N N . ALA B 1 22 ? 0.045 11.773 6.207 1 98.69 22 ALA B N 1
ATOM 3265 C CA . ALA B 1 22 ? 0.172 10.469 5.559 1 98.69 22 ALA B CA 1
ATOM 3266 C C . ALA B 1 22 ? 0.878 10.594 4.211 1 98.69 22 ALA B C 1
ATOM 3268 O O . ALA B 1 22 ? 1.934 9.992 3.998 1 98.69 22 ALA B O 1
ATOM 3269 N N . HIS B 1 23 ? 0.388 11.422 3.314 1 98.69 23 HIS B N 1
ATOM 3270 C CA . HIS B 1 23 ? 0.943 11.531 1.97 1 98.69 23 HIS B CA 1
ATOM 3271 C C . HIS B 1 23 ? 2.398 11.984 2.008 1 98.69 23 HIS B C 1
ATOM 3273 O O . HIS B 1 23 ? 3.195 11.594 1.149 1 98.69 23 HIS B O 1
ATOM 3279 N N . GLN B 1 24 ? 2.758 12.758 2.965 1 98.69 24 GLN B N 1
ATOM 3280 C CA . GLN B 1 24 ? 4.074 13.383 2.998 1 98.69 24 GLN B CA 1
ATOM 3281 C C . GLN B 1 24 ? 5.117 12.438 3.6 1 98.69 24 GLN B C 1
ATOM 3283 O O . GLN B 1 24 ? 6.32 12.672 3.473 1 98.69 24 GLN B O 1
ATOM 3288 N N . ILE B 1 25 ? 4.629 11.344 4.281 1 98.88 25 ILE B N 1
ATOM 3289 C CA . ILE B 1 25 ? 5.66 10.539 4.934 1 98.88 25 ILE B CA 1
ATOM 3290 C C . ILE B 1 25 ? 5.449 9.062 4.605 1 98.88 25 ILE B C 1
ATOM 3292 O O . ILE B 1 25 ? 6.383 8.258 4.703 1 98.88 25 ILE B O 1
ATOM 3296 N N . GLU B 1 26 ? 4.227 8.586 4.27 1 98.81 26 GLU B N 1
ATOM 3297 C CA . GLU B 1 26 ? 3.939 7.16 4.18 1 98.81 26 GLU B CA 1
ATOM 3298 C C . GLU B 1 26 ? 4.547 6.555 2.916 1 98.81 26 GLU B C 1
ATOM 3300 O O . GLU B 1 26 ? 5.066 5.438 2.943 1 98.81 26 GLU B O 1
ATOM 3305 N N . GLY B 1 27 ? 4.438 7.309 1.82 1 98.38 27 GLY B N 1
ATOM 3306 C CA . GLY B 1 27 ? 4.977 6.836 0.556 1 98.38 27 GLY B CA 1
ATOM 3307 C C . GLY B 1 27 ? 3.986 6 -0.238 1 98.38 27 GLY B C 1
ATOM 3308 O O . GLY B 1 27 ? 3.029 5.465 0.322 1 98.38 27 GLY B O 1
ATOM 3309 N N . ASN B 1 28 ? 4.133 5.957 -1.546 1 98.12 28 ASN B N 1
ATOM 3310 C CA . ASN B 1 28 ? 3.428 5.113 -2.504 1 98.12 28 ASN B CA 1
ATOM 3311 C C . ASN B 1 28 ? 1.914 5.254 -2.365 1 98.12 28 ASN B C 1
ATOM 3313 O O . ASN B 1 28 ? 1.194 4.254 -2.342 1 98.12 28 ASN B O 1
ATOM 3317 N N . ASN B 1 29 ? 1.463 6.457 -2.107 1 98 29 ASN B N 1
ATOM 3318 C CA . ASN B 1 29 ? 0.034 6.754 -2.129 1 98 29 ASN B CA 1
ATOM 3319 C C . ASN B 1 29 ? -0.497 6.852 -3.557 1 98 29 ASN B C 1
ATOM 3321 O O . ASN B 1 29 ? -0.993 7.902 -3.965 1 98 29 ASN B O 1
ATOM 3325 N N . THR B 1 30 ? -0.469 5.715 -4.262 1 97.5 30 THR B N 1
ATOM 3326 C CA . THR B 1 30 ? -0.591 5.68 -5.715 1 97.5 30 THR B CA 1
ATOM 3327 C C . THR B 1 30 ? -2.029 5.953 -6.145 1 97.5 30 THR B C 1
ATOM 3329 O O . THR B 1 30 ? -2.289 6.246 -7.312 1 97.5 30 THR B O 1
ATOM 3332 N N . ASN B 1 31 ? -2.971 5.855 -5.246 1 97.38 31 ASN B N 1
ATOM 3333 C CA . ASN B 1 31 ? -4.387 5.98 -5.582 1 97.38 31 ASN B CA 1
ATOM 3334 C C . ASN B 1 31 ? -4.93 7.359 -5.211 1 97.38 31 ASN B C 1
ATOM 3336 O O . ASN B 1 31 ? -6.141 7.57 -5.199 1 97.38 31 ASN B O 1
ATOM 3340 N N . SER B 1 32 ? -4.066 8.336 -4.934 1 98.19 32 SER B N 1
ATOM 3341 C CA . SER B 1 32 ? -4.473 9.688 -4.555 1 98.19 32 SER B CA 1
ATOM 3342 C C . SER B 1 32 ? -4.43 10.633 -5.75 1 98.19 32 SER B C 1
ATOM 3344 O O . SER B 1 32 ? -3.754 10.359 -6.742 1 98.19 32 SER B O 1
ATOM 3346 N N . ASP B 1 33 ? -5.137 11.734 -5.672 1 97.62 33 ASP B N 1
ATOM 3347 C CA . ASP B 1 33 ? -5.117 12.773 -6.699 1 97.62 33 ASP B CA 1
ATOM 3348 C C . ASP B 1 33 ? -3.727 13.383 -6.844 1 97.62 33 ASP B C 1
ATOM 3350 O O . ASP B 1 33 ? -3.299 13.719 -7.949 1 97.62 33 ASP B O 1
ATOM 3354 N N . TRP B 1 34 ? -3.006 13.531 -5.738 1 97.75 34 TRP B N 1
ATOM 3355 C CA . TRP B 1 34 ? -1.679 14.141 -5.777 1 97.75 34 TRP B CA 1
ATOM 3356 C C . TRP B 1 34 ? -0.696 13.25 -6.527 1 97.75 34 TRP B C 1
ATOM 3358 O O . TRP B 1 34 ? 0.208 13.742 -7.207 1 97.75 34 TRP B O 1
ATOM 3368 N N . TRP B 1 35 ? -0.859 11.914 -6.422 1 97.75 35 TRP B N 1
ATOM 3369 C CA . TRP B 1 35 ? -0.002 11.031 -7.203 1 97.75 35 TRP B CA 1
ATOM 3370 C C . TRP B 1 35 ? -0.15 11.312 -8.695 1 97.75 35 TRP B C 1
ATOM 3372 O O . TRP B 1 35 ? 0.843 11.375 -9.422 1 97.75 35 TRP B O 1
ATOM 3382 N N . ILE B 1 36 ? -1.373 11.469 -9.125 1 96 36 ILE B N 1
ATOM 3383 C CA . ILE B 1 36 ? -1.623 11.797 -10.531 1 96 36 ILE B CA 1
ATOM 3384 C C . ILE B 1 36 ? -0.953 13.117 -10.883 1 96 36 ILE B C 1
ATOM 3386 O O . ILE B 1 36 ? -0.26 13.219 -11.898 1 96 36 ILE B O 1
ATOM 3390 N N . LYS B 1 37 ? -1.14 14.109 -9.984 1 95.44 37 LYS B N 1
ATOM 3391 C CA . LYS B 1 37 ? -0.547 15.422 -10.234 1 95.44 37 LYS B CA 1
ATOM 3392 C C . LYS B 1 37 ? 0.973 15.328 -10.328 1 95.44 37 LYS B C 1
ATOM 3394 O O . LYS B 1 37 ? 1.583 15.961 -11.195 1 95.44 37 LYS B O 1
ATOM 3399 N N . GLU B 1 38 ? 1.569 14.586 -9.484 1 97.44 38 GLU B N 1
ATOM 3400 C CA . GLU B 1 38 ? 3.02 14.453 -9.391 1 97.44 38 GLU B CA 1
ATOM 3401 C C . GLU B 1 38 ? 3.598 13.789 -10.633 1 97.44 38 GLU B C 1
ATOM 3403 O O . GLU B 1 38 ? 4.758 14.008 -10.984 1 97.44 38 GLU B O 1
ATOM 3408 N N . HIS B 1 39 ? 2.781 12.969 -11.352 1 96.19 39 HIS B N 1
ATOM 3409 C CA . HIS B 1 39 ? 3.348 12.133 -12.398 1 96.19 39 HIS B CA 1
ATOM 3410 C C . HIS B 1 39 ? 2.729 12.453 -13.758 1 96.19 39 HIS B C 1
ATOM 3412 O O . HIS B 1 39 ? 3.027 11.789 -14.75 1 96.19 39 HIS B O 1
ATOM 3418 N N . SER B 1 40 ? 1.903 13.438 -13.789 1 94.12 40 SER B N 1
ATOM 3419 C CA . SER B 1 40 ? 1.286 13.844 -15.047 1 94.12 40 SER B CA 1
ATOM 3420 C C . SER B 1 40 ? 2.295 14.523 -15.969 1 94.12 40 SER B C 1
ATOM 3422 O O . SER B 1 40 ? 3.217 15.195 -15.492 1 94.12 40 SER B O 1
ATOM 3424 N N . THR B 1 41 ? 2.072 14.281 -17.266 1 91.25 41 THR B N 1
ATOM 3425 C CA . THR B 1 41 ? 2.896 14.984 -18.234 1 91.25 41 THR B CA 1
ATOM 3426 C C . THR B 1 41 ? 2.707 16.5 -18.125 1 91.25 41 THR B C 1
ATOM 3428 O O . THR B 1 41 ? 1.575 16.984 -18.047 1 91.25 41 THR B O 1
ATOM 3431 N N . GLY B 1 42 ? 3.771 17.234 -18.047 1 89.81 42 GLY B N 1
ATOM 3432 C CA . GLY B 1 42 ? 3.691 18.688 -17.984 1 89.81 42 GLY B CA 1
ATOM 3433 C C . GLY B 1 42 ? 3.434 19.203 -16.578 1 89.81 42 GLY B C 1
ATOM 3434 O O . GLY B 1 42 ? 3.154 20.391 -16.406 1 89.81 42 GLY B O 1
ATOM 3435 N N . THR B 1 43 ? 3.518 18.391 -15.633 1 89.75 43 THR B N 1
ATOM 3436 C CA . THR B 1 43 ? 3.271 18.812 -14.258 1 89.75 43 THR B CA 1
ATOM 3437 C C . THR B 1 43 ? 4.254 19.891 -13.828 1 89.75 43 THR B C 1
ATOM 3439 O O . THR B 1 43 ? 5.402 19.906 -14.281 1 89.75 43 THR B O 1
ATOM 3442 N N . HIS B 1 44 ? 3.725 20.781 -12.906 1 88.44 44 HIS B N 1
ATOM 3443 C CA . HIS B 1 44 ? 4.559 21.828 -12.344 1 88.44 44 HIS B CA 1
ATOM 3444 C C . HIS B 1 44 ? 5.238 21.359 -11.055 1 88.44 44 HIS B C 1
ATOM 3446 O O . HIS B 1 44 ? 6.051 22.094 -10.484 1 88.44 44 HIS B O 1
ATOM 3452 N N . ILE B 1 45 ? 4.824 20.234 -10.617 1 92.94 45 ILE B N 1
ATOM 3453 C CA . ILE B 1 45 ? 5.422 19.672 -9.406 1 92.94 45 ILE B CA 1
ATOM 3454 C C . ILE B 1 45 ? 6.863 19.266 -9.688 1 92.94 45 ILE B C 1
ATOM 3456 O O . ILE B 1 45 ? 7.117 18.453 -10.578 1 92.94 45 ILE B O 1
ATOM 3460 N N . GLN B 1 46 ? 7.777 19.75 -8.961 1 93.44 46 GLN B N 1
ATOM 3461 C CA . GLN B 1 46 ? 9.203 19.609 -9.242 1 93.44 46 GLN B CA 1
ATOM 3462 C C . GLN B 1 46 ? 9.68 18.188 -9.008 1 93.44 46 GLN B C 1
ATOM 3464 O O . GLN B 1 46 ? 10.469 17.641 -9.797 1 93.44 46 GLN B O 1
ATOM 3469 N N . GLU B 1 47 ? 9.242 17.594 -7.867 1 95.75 47 GLU B N 1
ATOM 3470 C CA . GLU B 1 47 ? 9.656 16.25 -7.484 1 95.75 47 GLU B CA 1
ATOM 3471 C C . GLU B 1 47 ? 8.484 15.438 -6.938 1 95.75 47 GLU B C 1
ATOM 3473 O O . GLU B 1 47 ? 7.715 15.938 -6.109 1 95.75 47 GLU B O 1
ATOM 3478 N N . PRO B 1 48 ? 8.367 14.172 -7.414 1 97.75 48 PRO B N 1
ATOM 3479 C CA . PRO B 1 48 ? 7.285 13.344 -6.879 1 97.75 48 PRO B CA 1
ATOM 3480 C C . PRO B 1 48 ? 7.598 12.789 -5.492 1 97.75 48 PRO B C 1
ATOM 3482 O O . PRO B 1 48 ? 8.766 12.719 -5.102 1 97.75 48 PRO B O 1
ATOM 3485 N N . SER B 1 49 ? 6.602 12.406 -4.766 1 98.31 49 SER B N 1
ATOM 3486 C CA . SER B 1 49 ? 6.73 11.938 -3.391 1 98.31 49 SER B CA 1
ATOM 3487 C C . SER B 1 49 ? 7.336 10.539 -3.336 1 98.31 49 SER B C 1
ATOM 3489 O O . SER B 1 49 ? 8.141 10.242 -2.449 1 98.31 49 SER B O 1
ATOM 3491 N N . LEU B 1 50 ? 6.887 9.562 -4.297 1 98.19 50 LEU B N 1
ATOM 3492 C CA . LEU B 1 50 ? 7.387 8.195 -4.402 1 98.19 50 LEU B CA 1
ATOM 3493 C C . LEU B 1 50 ? 7.359 7.5 -3.045 1 98.19 50 LEU B C 1
ATOM 3495 O O . LEU B 1 50 ? 6.297 7.379 -2.428 1 98.19 50 LEU B O 1
ATOM 3499 N N . ASP B 1 51 ? 8.398 7.133 -2.475 1 98.62 51 ASP B N 1
ATOM 3500 C CA . ASP B 1 51 ? 8.469 6.371 -1.234 1 98.62 51 ASP B CA 1
ATOM 3501 C C . ASP B 1 51 ? 8.289 7.277 -0.019 1 98.62 51 ASP B C 1
ATOM 3503 O O . ASP B 1 51 ? 8.086 6.793 1.098 1 98.62 51 ASP B O 1
ATOM 3507 N N . ALA B 1 52 ? 8.391 8.609 -0.243 1 98.5 52 ALA B N 1
ATOM 3508 C CA . ALA B 1 52 ? 8.477 9.555 0.87 1 98.5 52 ALA B CA 1
ATOM 3509 C C . ALA B 1 52 ? 9.445 9.055 1.939 1 98.5 52 ALA B C 1
ATOM 3511 O O . ALA B 1 52 ? 10.617 8.805 1.656 1 98.5 52 ALA B O 1
ATOM 3512 N N . CYS B 1 53 ? 8.969 8.906 3.188 1 98.75 53 CYS B N 1
ATOM 3513 C CA . CYS B 1 53 ? 9.836 8.445 4.266 1 98.75 53 CYS B CA 1
ATOM 3514 C C . CYS B 1 53 ? 9.648 6.953 4.516 1 98.75 53 CYS B C 1
ATOM 3516 O O . CYS B 1 53 ? 10.211 6.402 5.465 1 98.75 53 CYS B O 1
ATOM 3518 N N . ASP B 1 54 ? 8.82 6.258 3.793 1 98.69 54 ASP B N 1
ATOM 3519 C CA . ASP B 1 54 ? 8.422 4.871 3.99 1 98.69 54 ASP B CA 1
ATOM 3520 C C . ASP B 1 54 ? 7.812 4.664 5.379 1 98.69 54 ASP B C 1
ATOM 3522 O O . ASP B 1 54 ? 7.957 3.592 5.969 1 98.69 54 ASP B O 1
ATOM 3526 N N . SER B 1 55 ? 7.168 5.695 5.879 1 98.88 55 SER B N 1
ATOM 3527 C CA . SER B 1 55 ? 6.57 5.598 7.207 1 98.88 55 SER B CA 1
ATOM 3528 C C . SER B 1 55 ? 5.398 4.621 7.215 1 98.88 55 SER B C 1
ATOM 3530 O O . SER B 1 55 ? 4.992 4.141 8.273 1 98.88 55 SER B O 1
ATOM 3532 N N . TYR B 1 56 ? 4.828 4.281 6.043 1 98.75 56 TYR B N 1
ATOM 3533 C CA . TYR B 1 56 ? 3.77 3.281 5.977 1 98.75 56 TYR B CA 1
ATOM 3534 C C . TYR B 1 56 ? 4.219 1.965 6.594 1 98.75 56 TYR B C 1
ATOM 3536 O O . TYR B 1 56 ? 3.447 1.302 7.289 1 98.75 56 TYR B O 1
ATOM 3544 N N . HIS B 1 57 ? 5.477 1.596 6.344 1 98.56 57 HIS B N 1
ATOM 3545 C CA . HIS B 1 57 ? 6.016 0.345 6.867 1 98.56 57 HIS B CA 1
ATOM 3546 C C . HIS B 1 57 ? 6.746 0.568 8.188 1 98.56 57 HIS B C 1
ATOM 3548 O O . HIS B 1 57 ? 6.875 -0.355 8.992 1 98.56 57 HIS B O 1
ATOM 3554 N N . ARG B 1 58 ? 7.168 1.817 8.438 1 98.69 58 ARG B N 1
ATOM 3555 C CA . ARG B 1 58 ? 8.148 2.045 9.492 1 98.69 58 ARG B CA 1
ATOM 3556 C C . ARG B 1 58 ? 7.555 2.873 10.625 1 98.69 58 ARG B C 1
ATOM 3558 O O . ARG B 1 58 ? 8.281 3.4 11.469 1 98.69 58 ARG B O 1
ATOM 3565 N N . TRP B 1 59 ? 6.25 2.994 10.68 1 98.69 59 TRP B N 1
ATOM 3566 C CA . TRP B 1 59 ? 5.582 3.812 11.688 1 98.69 59 TRP B CA 1
ATOM 3567 C C . TRP B 1 59 ? 5.977 3.371 13.094 1 98.69 59 TRP B C 1
ATOM 3569 O O . TRP B 1 59 ? 6.066 4.195 14.008 1 98.69 59 TRP B O 1
ATOM 3579 N N . PRO B 1 60 ? 6.219 2.029 13.328 1 98.75 60 PRO B N 1
ATOM 3580 C CA . PRO B 1 60 ? 6.645 1.687 14.688 1 98.75 60 PRO B CA 1
ATOM 3581 C C . PRO B 1 60 ? 7.957 2.361 15.086 1 98.75 60 PRO B C 1
ATOM 3583 O O . PRO B 1 60 ? 8.086 2.857 16.203 1 98.75 60 PRO B O 1
ATOM 3586 N N . GLU B 1 61 ? 8.906 2.359 14.141 1 98.75 61 GLU B N 1
ATOM 3587 C CA . GLU B 1 61 ? 10.195 3.01 14.375 1 98.75 61 GLU B CA 1
ATOM 3588 C C . GLU B 1 61 ? 10.016 4.5 14.641 1 98.75 61 GLU B C 1
ATOM 3590 O O . GLU B 1 61 ? 10.672 5.062 15.523 1 98.75 61 GLU B O 1
ATOM 3595 N N . ASP B 1 62 ? 9.188 5.141 13.906 1 98.88 62 ASP B N 1
ATOM 3596 C CA . ASP B 1 62 ? 8.906 6.566 14.07 1 98.88 62 ASP B CA 1
ATOM 3597 C C . ASP B 1 62 ? 8.352 6.859 15.461 1 98.88 62 ASP B C 1
ATOM 3599 O O . ASP B 1 62 ? 8.812 7.785 16.141 1 98.88 62 ASP B O 1
ATOM 3603 N N . MET B 1 63 ? 7.391 6.051 15.906 1 98.88 63 MET B N 1
ATOM 3604 C CA . MET B 1 63 ? 6.727 6.281 17.188 1 98.88 63 MET B CA 1
ATOM 3605 C C . MET B 1 63 ? 7.652 5.934 18.344 1 98.88 63 MET B C 1
ATOM 3607 O O . MET B 1 63 ? 7.605 6.582 19.391 1 98.88 63 MET B O 1
ATOM 3611 N N . ASP B 1 64 ? 8.531 4.887 18.141 1 98.88 64 ASP B N 1
ATOM 3612 C CA . ASP B 1 64 ? 9.547 4.59 19.141 1 98.88 64 ASP B CA 1
ATOM 3613 C C . ASP B 1 64 ? 10.453 5.797 19.375 1 98.88 64 ASP B C 1
ATOM 3615 O O . ASP B 1 64 ? 10.758 6.137 20.531 1 98.88 64 ASP B O 1
ATOM 3619 N N . LEU B 1 65 ? 10.836 6.402 18.312 1 98.88 65 LEU B N 1
ATOM 3620 C CA . LEU B 1 65 ? 11.727 7.551 18.406 1 98.88 65 LEU B CA 1
ATOM 3621 C C . LEU B 1 65 ? 11.031 8.727 19.078 1 98.88 65 LEU B C 1
ATOM 3623 O O . LEU B 1 65 ? 11.609 9.383 19.938 1 98.88 65 LEU B O 1
ATOM 3627 N N . LEU B 1 66 ? 9.781 8.992 18.703 1 98.88 66 LEU B N 1
ATOM 3628 C CA . LEU B 1 66 ? 9.039 10.094 19.312 1 98.88 66 LEU B CA 1
ATOM 3629 C C . LEU B 1 66 ? 8.914 9.891 20.828 1 98.88 66 LEU B C 1
ATOM 3631 O O . LEU B 1 66 ? 9.164 10.812 21.609 1 98.88 66 LEU B O 1
ATOM 3635 N N . ALA B 1 67 ? 8.523 8.68 21.219 1 98.81 67 ALA B N 1
ATOM 3636 C CA . ALA B 1 67 ? 8.391 8.359 22.625 1 98.81 67 ALA B CA 1
ATOM 3637 C C . ALA B 1 67 ? 9.719 8.508 23.359 1 98.81 67 ALA B C 1
ATOM 3639 O O . ALA B 1 67 ? 9.789 9.094 24.438 1 98.81 67 ALA B O 1
ATOM 3640 N N . SER B 1 68 ? 10.781 8.039 22.719 1 98.62 68 SER B N 1
ATOM 3641 C CA . SER B 1 68 ? 12.094 8.062 23.344 1 98.62 68 SER B CA 1
ATOM 3642 C C . SER B 1 68 ? 12.602 9.492 23.531 1 98.62 68 SER B C 1
ATOM 3644 O O . SER B 1 68 ? 13.359 9.773 24.469 1 98.62 68 SER B O 1
ATOM 3646 N N . LEU B 1 69 ? 12.195 10.383 22.688 1 98.5 69 LEU B N 1
ATOM 3647 C CA . LEU B 1 69 ? 12.625 11.773 22.734 1 98.5 69 LEU B CA 1
ATOM 3648 C C . LEU B 1 69 ? 11.93 12.531 23.859 1 98.5 69 LEU B C 1
ATOM 3650 O O . LEU B 1 69 ? 12.367 13.609 24.25 1 98.5 69 LEU B O 1
ATOM 3654 N N . GLY B 1 70 ? 10.766 11.977 24.297 1 98.25 70 GLY B N 1
ATOM 3655 C CA . GLY B 1 70 ? 10.07 12.602 25.406 1 98.25 70 GLY B CA 1
ATOM 3656 C C . GLY B 1 70 ? 8.734 13.203 25.031 1 98.25 70 GLY B C 1
ATOM 3657 O O . GLY B 1 70 ? 8.055 13.812 25.859 1 98.25 70 GLY B O 1
ATOM 3658 N N . PHE B 1 71 ? 8.32 12.984 23.812 1 98.75 71 PHE B N 1
ATOM 3659 C CA . PHE B 1 71 ? 7.004 13.453 23.391 1 98.75 71 PHE B CA 1
ATOM 3660 C C . PHE B 1 71 ? 5.906 12.57 23.969 1 98.75 71 PHE B C 1
ATOM 3662 O O . PHE B 1 71 ? 6.121 11.383 24.219 1 98.75 71 PHE B O 1
ATOM 3669 N N . THR B 1 72 ? 4.738 13.172 24.203 1 98.44 72 THR B N 1
ATOM 3670 C CA . THR B 1 72 ? 3.631 12.445 24.812 1 98.44 72 THR B CA 1
ATOM 3671 C C . THR B 1 72 ? 2.479 12.289 23.828 1 98.44 72 THR B C 1
ATOM 3673 O O . THR B 1 72 ? 1.553 11.508 24.062 1 98.44 72 THR B O 1
ATOM 3676 N N . ASP B 1 73 ? 2.525 12.977 22.75 1 98.81 73 ASP B N 1
ATOM 3677 C CA . ASP B 1 73 ? 1.431 13 21.781 1 98.81 73 ASP B CA 1
ATOM 3678 C C . ASP B 1 73 ? 1.957 12.906 20.344 1 98.81 73 ASP B C 1
ATOM 3680 O O . ASP B 1 73 ? 3.104 13.266 20.078 1 98.81 73 ASP B O 1
ATOM 3684 N N . TYR B 1 74 ? 1.206 12.383 19.5 1 98.88 74 TYR B N 1
ATOM 3685 C CA . TYR B 1 74 ? 1.549 12.234 18.094 1 98.88 74 TYR B CA 1
ATOM 3686 C C . TYR B 1 74 ? 0.324 12.445 17.203 1 98.88 74 TYR B C 1
ATOM 3688 O O . TYR B 1 74 ? -0.668 11.727 17.328 1 98.88 74 TYR B O 1
ATOM 3696 N N . ARG B 1 75 ? 0.353 13.469 16.359 1 98.94 75 ARG B N 1
ATOM 3697 C CA . ARG B 1 75 ? -0.71 13.727 15.391 1 98.94 75 ARG B CA 1
ATOM 3698 C C . ARG B 1 75 ? -0.348 13.156 14.023 1 98.94 75 ARG B C 1
ATOM 3700 O O . ARG B 1 75 ? 0.67 13.539 13.438 1 98.94 75 ARG B O 1
ATOM 3707 N N . PHE B 1 76 ? -1.095 12.227 13.562 1 98.94 76 PHE B N 1
ATOM 3708 C CA . PHE B 1 76 ? -0.918 11.688 12.219 1 98.94 76 PHE B CA 1
ATOM 3709 C C . PHE B 1 76 ? -2.252 11.609 11.484 1 98.94 76 PHE B C 1
ATOM 3711 O O . PHE B 1 76 ? -3.312 11.727 12.102 1 98.94 76 PHE B O 1
ATOM 3718 N N . SER B 1 77 ? -2.197 11.555 10.188 1 98.88 77 SER B N 1
ATOM 3719 C CA . SER B 1 77 ? -3.43 11.492 9.406 1 98.88 77 SER B CA 1
ATOM 3720 C C . SER B 1 77 ? -3.633 10.102 8.812 1 98.88 77 SER B C 1
ATOM 3722 O O . SER B 1 77 ? -2.689 9.312 8.727 1 98.88 77 SER B O 1
ATOM 3724 N N . VAL B 1 78 ? -4.836 9.766 8.57 1 98.62 78 VAL B N 1
ATOM 3725 C CA . VAL B 1 78 ? -5.184 8.594 7.777 1 98.62 78 VAL B CA 1
ATOM 3726 C C . VAL B 1 78 ? -5.434 9 6.328 1 98.62 78 VAL B C 1
ATOM 3728 O O . VAL B 1 78 ? -5.773 10.156 6.051 1 98.62 78 VAL B O 1
ATOM 3731 N N . GLU B 1 79 ? -5.234 8.109 5.426 1 98.81 79 GLU B N 1
ATOM 3732 C CA . GLU B 1 79 ? -5.293 8.422 4 1 98.81 79 GLU B CA 1
ATOM 3733 C C . GLU B 1 79 ? -6.594 7.926 3.381 1 98.81 79 GLU B C 1
ATOM 3735 O O . GLU B 1 79 ? -6.797 6.719 3.23 1 98.81 79 GLU B O 1
ATOM 3740 N N . TRP B 1 80 ? -7.484 8.906 3.012 1 98.94 80 TRP B N 1
ATOM 3741 C CA . TRP B 1 80 ? -8.781 8.586 2.418 1 98.94 80 TRP B CA 1
ATOM 3742 C C . TRP B 1 80 ? -8.609 7.715 1.181 1 98.94 80 TRP B C 1
ATOM 3744 O O . TRP B 1 80 ? -9.367 6.762 0.981 1 98.94 80 TRP B O 1
ATOM 3754 N N . ALA B 1 81 ? -7.625 7.906 0.397 1 98.69 81 ALA B N 1
ATOM 3755 C CA . ALA B 1 81 ? -7.398 7.176 -0.847 1 98.69 81 ALA B CA 1
ATOM 3756 C C . ALA B 1 81 ? -7.059 5.715 -0.571 1 98.69 81 ALA B C 1
ATOM 3758 O O . ALA B 1 81 ? -7.348 4.84 -1.391 1 98.69 81 ALA B O 1
ATOM 3759 N N . ARG B 1 82 ? -6.43 5.418 0.585 1 98.69 82 ARG B N 1
ATOM 3760 C CA . ARG B 1 82 ? -6.145 4.043 0.981 1 98.69 82 ARG B CA 1
ATOM 3761 C C . ARG B 1 82 ? -7.383 3.379 1.577 1 98.69 82 ARG B C 1
ATOM 3763 O O . ARG B 1 82 ? -7.66 2.211 1.298 1 98.69 82 ARG B O 1
ATOM 3770 N N . ILE B 1 83 ? -8.133 4.105 2.332 1 98.81 83 ILE B N 1
ATOM 3771 C CA . ILE B 1 83 ? -9.266 3.568 3.07 1 98.81 83 ILE B CA 1
ATOM 3772 C C . ILE B 1 83 ? -10.422 3.295 2.111 1 98.81 83 ILE B C 1
ATOM 3774 O O . ILE B 1 83 ? -11.141 2.303 2.262 1 98.81 83 ILE B O 1
ATOM 3778 N N . GLU B 1 84 ? -10.625 4.145 1.127 1 98.75 84 GLU B N 1
ATOM 3779 C CA . GLU B 1 84 ? -11.664 3.992 0.111 1 98.75 84 GLU B CA 1
ATOM 3780 C C . GLU B 1 84 ? -11.07 4.086 -1.295 1 98.75 84 GLU B C 1
ATOM 3782 O O . GLU B 1 84 ? -11.336 5.047 -2.021 1 98.75 84 GLU B O 1
ATOM 3787 N N . PRO B 1 85 ? -10.344 3.041 -1.684 1 97.94 85 PRO B N 1
ATOM 3788 C CA . PRO B 1 85 ? -9.648 3.113 -2.967 1 97.94 85 PRO B CA 1
ATOM 3789 C C . PRO B 1 85 ? -10.602 3.203 -4.156 1 97.94 85 PRO B C 1
ATOM 3791 O O . PRO B 1 85 ? -10.227 3.719 -5.215 1 97.94 85 PRO B O 1
ATOM 3794 N N . VAL B 1 86 ? -11.797 2.641 -4.016 1 96.62 86 VAL B N 1
ATOM 3795 C CA . VAL B 1 86 ? -12.891 2.748 -4.977 1 96.62 86 VAL B CA 1
ATOM 3796 C C . VAL B 1 86 ? -14.156 3.24 -4.27 1 96.62 86 VAL B C 1
ATOM 3798 O O . VAL B 1 86 ? -14.383 2.922 -3.102 1 96.62 86 VAL B O 1
ATOM 3801 N N . GLU B 1 87 ? -14.891 4.102 -5 1 96.94 87 GLU B N 1
ATOM 3802 C CA . GLU B 1 87 ? -16.062 4.699 -4.375 1 96.94 87 GLU B CA 1
ATOM 3803 C C . GLU B 1 87 ? -16.969 3.627 -3.77 1 96.94 87 GLU B C 1
ATOM 3805 O O . GLU B 1 87 ? -17.406 2.705 -4.465 1 96.94 87 GLU B O 1
ATOM 3810 N N . GLY B 1 88 ? -17.141 3.746 -2.502 1 96.88 88 GLY B N 1
ATOM 3811 C CA . GLY B 1 88 ? -18.094 2.889 -1.831 1 96.88 88 GLY B CA 1
ATOM 3812 C C . GLY B 1 88 ? -17.484 1.627 -1.258 1 96.88 88 GLY B C 1
ATOM 3813 O O . GLY B 1 88 ? -18.141 0.877 -0.537 1 96.88 88 GLY B O 1
ATOM 3814 N N . SER B 1 89 ? -16.297 1.317 -1.552 1 96.69 89 SER B N 1
ATOM 3815 C CA . SER B 1 89 ? -15.602 0.149 -1.014 1 96.69 89 SER B CA 1
ATOM 3816 C C . SER B 1 89 ? -14.539 0.555 0.001 1 96.69 89 SER B C 1
ATOM 3818 O O . SER B 1 89 ? -13.453 1.013 -0.374 1 96.69 89 SER B O 1
ATOM 3820 N N . PHE B 1 90 ? -14.828 0.328 1.273 1 98.56 90 PHE B N 1
ATOM 3821 C CA . PHE B 1 90 ? -13.914 0.689 2.346 1 98.56 90 PHE B CA 1
ATOM 3822 C C . PHE B 1 90 ? -13.008 -0.485 2.703 1 98.56 90 PHE B C 1
ATOM 3824 O O . PHE B 1 90 ? -13.492 -1.564 3.049 1 98.56 90 PHE B O 1
ATOM 3831 N N . SER B 1 91 ? -11.766 -0.335 2.586 1 98.75 91 SER B N 1
ATOM 3832 C CA . SER B 1 91 ? -10.781 -1.382 2.84 1 98.75 91 SER B CA 1
ATOM 3833 C C . SER B 1 91 ? -10.672 -1.691 4.328 1 98.75 91 SER B C 1
ATOM 3835 O O . SER B 1 91 ? -10.227 -0.851 5.113 1 98.75 91 SER B O 1
ATOM 3837 N N . ARG B 1 92 ? -11 -2.889 4.723 1 98.56 92 ARG B N 1
ATOM 3838 C CA . ARG B 1 92 ? -10.836 -3.32 6.105 1 98.56 92 ARG B CA 1
ATOM 3839 C C . ARG B 1 92 ? -9.359 -3.48 6.461 1 98.56 92 ARG B C 1
ATOM 3841 O O . ARG B 1 92 ? -8.961 -3.242 7.602 1 98.56 92 ARG B O 1
ATOM 3848 N N . ALA B 1 93 ? -8.594 -3.848 5.457 1 98.69 93 ALA B N 1
ATOM 3849 C CA . ALA B 1 93 ? -7.156 -4.008 5.652 1 98.69 93 ALA B CA 1
ATOM 3850 C C . ALA B 1 93 ? -6.5 -2.68 6.023 1 98.69 93 ALA B C 1
ATOM 3852 O O . ALA B 1 93 ? -5.688 -2.617 6.945 1 98.69 93 ALA B O 1
ATOM 3853 N N . GLU B 1 94 ? -6.859 -1.58 5.309 1 98.81 94 GLU B N 1
ATOM 3854 C CA . GLU B 1 94 ? -6.27 -0.27 5.566 1 98.81 94 GLU B CA 1
ATOM 3855 C C . GLU B 1 94 ? -6.797 0.327 6.867 1 98.81 94 GLU B C 1
ATOM 3857 O O . GLU B 1 94 ? -6.059 0.993 7.598 1 98.81 94 GLU B O 1
ATOM 3862 N N . LEU B 1 95 ? -8.07 0.087 7.145 1 98.81 95 LEU B N 1
ATOM 3863 C CA . LEU B 1 95 ? -8.602 0.486 8.445 1 98.81 95 LEU B CA 1
ATOM 3864 C C . LEU B 1 95 ? -7.855 -0.216 9.578 1 98.81 95 LEU B C 1
ATOM 3866 O O . LEU B 1 95 ? -7.512 0.409 10.578 1 98.81 95 LEU B O 1
ATOM 3870 N N . ALA B 1 96 ? -7.574 -1.504 9.367 1 98.5 96 ALA B N 1
ATOM 3871 C CA . ALA B 1 96 ? -6.832 -2.264 10.375 1 98.5 96 ALA B CA 1
ATOM 3872 C C . ALA B 1 96 ? -5.414 -1.723 10.531 1 98.5 96 ALA B C 1
ATOM 3874 O O . ALA B 1 96 ? -4.879 -1.68 11.641 1 98.5 96 ALA B O 1
ATOM 3875 N N . HIS B 1 97 ? -4.816 -1.326 9.43 1 98.62 97 HIS B N 1
ATOM 3876 C CA . HIS B 1 97 ? -3.484 -0.734 9.469 1 98.62 97 HIS B CA 1
ATOM 3877 C C . HIS B 1 97 ? -3.461 0.512 10.344 1 98.62 97 HIS B C 1
ATOM 3879 O O . HIS B 1 97 ? -2.615 0.633 11.234 1 98.62 97 HIS B O 1
ATOM 3885 N N . TYR B 1 98 ? -4.336 1.41 10.156 1 98.88 98 TYR B N 1
ATOM 3886 C CA . TYR B 1 98 ? -4.344 2.654 10.914 1 98.88 98 TYR B CA 1
ATOM 3887 C C . TYR B 1 98 ? -4.789 2.41 12.352 1 98.88 98 TYR B C 1
ATOM 3889 O O . TYR B 1 98 ? -4.332 3.086 13.273 1 98.88 98 TYR B O 1
ATOM 3897 N N . ARG B 1 99 ? -5.66 1.414 12.539 1 98.75 99 ARG B N 1
ATOM 3898 C CA . ARG B 1 99 ? -5.996 1.001 13.898 1 98.75 99 ARG B CA 1
ATOM 3899 C C . ARG B 1 99 ? -4.758 0.509 14.641 1 98.75 99 ARG B C 1
ATOM 3901 O O . ARG B 1 99 ? -4.555 0.845 15.812 1 98.75 99 ARG B O 1
ATOM 3908 N N . LEU B 1 100 ? -3.951 -0.257 13.945 1 98.56 100 LEU B N 1
ATOM 3909 C CA . LEU B 1 100 ? -2.713 -0.753 14.531 1 98.56 100 LEU B CA 1
ATOM 3910 C C . LEU B 1 100 ? -1.78 0.4 14.891 1 98.56 100 LEU B C 1
ATOM 3912 O O . LEU B 1 100 ? -1.049 0.33 15.883 1 98.56 100 LEU B O 1
ATOM 3916 N N . MET B 1 101 ? -1.778 1.421 14.086 1 98.88 101 MET B N 1
ATOM 3917 C CA . MET B 1 101 ? -0.975 2.6 14.391 1 98.88 101 MET B CA 1
ATOM 3918 C C . MET B 1 101 ? -1.447 3.256 15.688 1 98.88 101 MET B C 1
ATOM 3920 O O . MET B 1 101 ? -0.631 3.652 16.516 1 98.88 101 MET B O 1
ATOM 3924 N N . VAL B 1 102 ? -2.764 3.383 15.844 1 98.88 102 VAL B N 1
ATOM 3925 C CA . VAL B 1 102 ? -3.326 3.953 17.062 1 98.88 102 VAL B CA 1
ATOM 3926 C C . VAL B 1 102 ? -2.914 3.107 18.266 1 98.88 102 VAL B C 1
ATOM 3928 O O . VAL B 1 102 ? -2.418 3.637 19.266 1 98.88 102 VAL B O 1
ATOM 3931 N N . GLU B 1 103 ? -3.049 1.786 18.125 1 98.81 103 GLU B N 1
ATOM 3932 C CA . GLU B 1 103 ? -2.656 0.882 19.203 1 98.81 103 GLU B CA 1
ATOM 3933 C C . GLU B 1 103 ? -1.16 0.98 19.484 1 98.81 103 GLU B C 1
ATOM 3935 O O . GLU B 1 103 ? -0.739 0.931 20.641 1 98.81 103 GLU B O 1
ATOM 3940 N N . GLY B 1 104 ? -0.414 1.099 18.438 1 98.81 104 GLY B N 1
ATOM 3941 C CA . GLY B 1 104 ? 1.025 1.249 18.578 1 98.81 104 GLY B CA 1
ATOM 3942 C C . GLY B 1 104 ? 1.423 2.506 19.328 1 98.81 104 GLY B C 1
ATOM 3943 O O . GLY B 1 104 ? 2.332 2.477 20.156 1 98.81 104 GLY B O 1
ATOM 3944 N N . ALA B 1 105 ? 0.747 3.592 19.016 1 98.88 105 ALA B N 1
ATOM 3945 C CA . ALA B 1 105 ? 1.001 4.832 19.75 1 98.88 105 ALA B CA 1
ATOM 3946 C C . ALA B 1 105 ? 0.729 4.664 21.234 1 98.88 105 ALA B C 1
ATOM 3948 O O . ALA B 1 105 ? 1.582 4.98 22.062 1 98.88 105 ALA B O 1
ATOM 3949 N N . ILE B 1 106 ? -0.395 4.07 21.547 1 98.81 106 ILE B N 1
ATOM 3950 C CA . ILE B 1 106 ? -0.832 3.904 22.938 1 98.81 106 ILE B CA 1
ATOM 3951 C C . ILE B 1 106 ? 0.139 2.988 23.672 1 98.81 106 ILE B C 1
ATOM 3953 O O . ILE B 1 106 ? 0.527 3.271 24.812 1 98.81 106 ILE B O 1
ATOM 3957 N N . ALA B 1 107 ? 0.555 1.953 23 1 98.69 107 ALA B N 1
ATOM 3958 C CA . ALA B 1 107 ? 1.473 0.991 23.609 1 98.69 107 ALA B CA 1
ATOM 3959 C C . ALA B 1 107 ? 2.801 1.65 23.969 1 98.69 107 ALA B C 1
ATOM 3961 O O . ALA B 1 107 ? 3.514 1.183 24.859 1 98.69 107 ALA B O 1
ATOM 3962 N N . ARG B 1 108 ? 3.109 2.768 23.344 1 98.56 108 ARG B N 1
ATOM 3963 C CA . ARG B 1 108 ? 4.375 3.463 23.547 1 98.56 108 ARG B CA 1
ATOM 3964 C C . ARG B 1 108 ? 4.191 4.684 24.453 1 98.56 108 ARG B C 1
ATOM 3966 O O . ARG B 1 108 ? 5.109 5.488 24.609 1 98.56 108 ARG B O 1
ATOM 3973 N N . GLY B 1 109 ? 2.938 4.891 24.906 1 98.06 109 GLY B N 1
ATOM 3974 C CA . GLY B 1 109 ? 2.633 6 25.797 1 98.06 109 GLY B CA 1
ATOM 3975 C C . GLY B 1 109 ? 2.338 7.293 25.062 1 98.06 109 GLY B C 1
ATOM 3976 O O . GLY B 1 109 ? 2.35 8.367 25.656 1 98.06 109 GLY B O 1
ATOM 3977 N N . LEU B 1 110 ? 2.176 7.191 23.766 1 98.69 110 LEU B N 1
ATOM 3978 C CA . LEU B 1 110 ? 1.806 8.359 22.969 1 98.69 110 LEU B CA 1
ATOM 3979 C C . LEU B 1 110 ? 0.29 8.477 22.844 1 98.69 110 LEU B C 1
ATOM 3981 O O . LEU B 1 110 ? -0.399 7.484 22.609 1 98.69 110 LEU B O 1
ATOM 3985 N N . ARG B 1 111 ? -0.256 9.68 23.141 1 98.5 111 ARG B N 1
ATOM 3986 C CA . ARG B 1 111 ? -1.657 9.938 22.828 1 98.5 111 ARG B CA 1
ATOM 3987 C C . ARG B 1 111 ? -1.827 10.297 21.359 1 98.5 111 ARG B C 1
ATOM 3989 O O . ARG B 1 111 ? -1.259 11.281 20.875 1 98.5 111 ARG B O 1
ATOM 3996 N N . PRO B 1 112 ? -2.602 9.477 20.594 1 98.81 112 PRO B N 1
ATOM 3997 C CA . PRO B 1 112 ? -2.775 9.766 19.172 1 98.81 112 PRO B CA 1
ATOM 3998 C C . PRO B 1 112 ? -3.832 10.836 18.906 1 98.81 112 PRO B C 1
ATOM 4000 O O . PRO B 1 112 ? -4.891 10.828 19.531 1 98.81 112 PRO B O 1
ATOM 4003 N N . MET B 1 113 ? -3.529 11.812 18.141 1 98.88 113 MET B N 1
ATOM 4004 C CA . MET B 1 113 ? -4.48 12.695 17.469 1 98.88 113 MET B CA 1
ATOM 4005 C C . MET B 1 113 ? -4.617 12.328 15.992 1 98.88 113 MET B C 1
ATOM 4007 O O . MET B 1 113 ? -3.633 12.359 15.25 1 98.88 113 MET B O 1
ATOM 4011 N N . VAL B 1 114 ? -5.812 11.969 15.57 1 98.94 114 VAL B N 1
ATOM 4012 C CA . VAL B 1 114 ? -5.984 11.461 14.211 1 98.94 114 VAL B CA 1
ATOM 4013 C C . VAL B 1 114 ? -6.609 12.547 13.336 1 98.94 114 VAL B C 1
ATOM 4015 O O . VAL B 1 114 ? -7.637 13.125 13.688 1 98.94 114 VAL B O 1
ATOM 4018 N N . THR B 1 115 ? -5.945 12.859 12.266 1 98.94 115 THR B N 1
ATOM 4019 C CA . THR B 1 115 ? -6.488 13.734 11.234 1 98.94 115 THR B CA 1
ATOM 4020 C C . THR B 1 115 ? -7.148 12.922 10.125 1 98.94 115 THR B C 1
ATOM 4022 O O . THR B 1 115 ? -6.508 12.062 9.516 1 98.94 115 THR B O 1
ATOM 4025 N N . LEU B 1 116 ? -8.391 13.258 9.812 1 98.94 116 LEU B N 1
ATOM 4026 C CA . LEU B 1 116 ? -9.172 12.445 8.891 1 98.94 116 LEU B CA 1
ATOM 4027 C C . LEU B 1 116 ? -8.914 12.867 7.441 1 98.94 116 LEU B C 1
ATOM 4029 O O . LEU B 1 116 ? -9.102 12.07 6.52 1 98.94 116 LEU B O 1
ATOM 4033 N N . HIS B 1 117 ? -8.539 14.117 7.238 1 98.94 117 HIS B N 1
ATOM 4034 C CA . HIS B 1 117 ? -8.219 14.594 5.895 1 98.94 117 HIS B CA 1
ATOM 4035 C C . HIS B 1 117 ? -7.051 15.57 5.914 1 98.94 117 HIS B C 1
ATOM 4037 O O . HIS B 1 117 ? -7.098 16.594 6.613 1 98.94 117 HIS B O 1
ATOM 4043 N N . HIS B 1 118 ? -6.02 15.281 5.195 1 98.75 118 HIS B N 1
ATOM 4044 C CA . HIS B 1 118 ? -4.852 16.141 5.035 1 98.75 118 HIS B CA 1
ATOM 4045 C C . HIS B 1 118 ? -4.477 16.281 3.566 1 98.75 118 HIS B C 1
ATOM 4047 O O . HIS B 1 118 ? -3.471 15.727 3.115 1 98.75 118 HIS B O 1
ATOM 4053 N N . PHE B 1 119 ? -5.234 17.047 2.777 1 97.94 119 PHE B N 1
ATOM 4054 C CA . PHE B 1 119 ? -5.039 17.594 1.442 1 97.94 119 PHE B CA 1
ATOM 4055 C C . PHE B 1 119 ? -5.352 16.562 0.375 1 97.94 119 PHE B C 1
ATOM 4057 O O . PHE B 1 119 ? -6.145 16.812 -0.536 1 97.94 119 PHE B O 1
ATOM 4064 N N . THR B 1 120 ? -4.84 15.305 0.401 1 98.44 120 THR B N 1
ATOM 4065 C CA . THR B 1 120 ? -5.02 14.32 -0.664 1 98.44 120 THR B CA 1
ATOM 4066 C C . THR B 1 120 ? -6.41 13.695 -0.591 1 98.44 120 THR B C 1
ATOM 4068 O O . THR B 1 120 ? -6.945 13.484 0.499 1 98.44 120 THR B O 1
ATOM 4071 N N . VAL B 1 121 ? -6.965 13.438 -1.694 1 98.75 121 VAL B N 1
ATOM 4072 C CA . VAL B 1 121 ? -8.242 12.742 -1.824 1 98.75 121 VAL B CA 1
ATOM 4073 C C . VAL B 1 121 ? -8.102 11.578 -2.799 1 98.75 121 VAL B C 1
ATOM 4075 O O . VAL B 1 121 ? -7.137 11.516 -3.568 1 98.75 121 VAL B O 1
ATOM 4078 N N . PRO B 1 122 ? -9.039 10.594 -2.725 1 98.69 122 PRO B N 1
ATOM 4079 C CA . PRO B 1 122 ? -9.008 9.523 -3.727 1 98.69 122 PRO B CA 1
ATOM 4080 C C . PRO B 1 122 ? -9.156 10.047 -5.152 1 98.69 122 PRO B C 1
ATOM 4082 O O . PRO B 1 122 ? -9.883 11.016 -5.387 1 98.69 122 PRO B O 1
ATOM 4085 N N . GLN B 1 123 ? -8.547 9.32 -6.105 1 97.56 123 GLN B N 1
ATOM 4086 C CA . GLN B 1 123 ? -8.648 9.695 -7.512 1 97.56 123 GLN B CA 1
ATOM 4087 C C . GLN B 1 123 ? -10.109 9.742 -7.961 1 97.56 123 GLN B C 1
ATOM 4089 O O . GLN B 1 123 ? -10.5 10.641 -8.711 1 97.56 123 GLN B O 1
ATOM 4094 N N . TRP B 1 124 ? -10.914 8.773 -7.52 1 97.5 124 TRP B N 1
ATOM 4095 C CA . TRP B 1 124 ? -12.312 8.719 -7.938 1 97.5 124 TRP B CA 1
ATOM 4096 C C . TRP B 1 124 ? -13.078 9.938 -7.441 1 97.5 124 TRP B C 1
ATOM 4098 O O . TRP B 1 124 ? -13.992 10.422 -8.117 1 97.5 124 TRP B O 1
ATOM 4108 N N . PHE B 1 125 ? -12.797 10.508 -6.227 1 98.62 125 PHE B N 1
ATOM 4109 C CA . PHE B 1 125 ? -13.445 11.688 -5.672 1 98.62 125 PHE B CA 1
ATOM 4110 C C . PHE B 1 125 ? -13.07 12.93 -6.477 1 98.62 125 PHE B C 1
ATOM 4112 O O . PHE B 1 125 ? -13.938 13.758 -6.789 1 98.62 125 PHE B O 1
ATOM 4119 N N . GLU B 1 126 ? -11.773 13.039 -6.793 1 97.94 126 GLU B N 1
ATOM 4120 C CA . GLU B 1 126 ? -11.32 14.133 -7.645 1 97.94 126 GLU B CA 1
ATOM 4121 C C . GLU B 1 126 ? -12 14.094 -9.008 1 97.94 126 GLU B C 1
ATOM 4123 O O . GLU B 1 126 ? -12.398 15.133 -9.539 1 97.94 126 GLU B O 1
ATOM 4128 N N . ALA B 1 127 ? -12.094 12.898 -9.555 1 96 127 ALA B N 1
ATOM 4129 C CA . ALA B 1 127 ? -12.703 12.719 -10.875 1 96 127 ALA B CA 1
ATOM 4130 C C . ALA B 1 127 ? -14.164 13.156 -10.875 1 96 127 ALA B C 1
ATOM 4132 O O . ALA B 1 127 ? -14.68 13.609 -11.898 1 96 127 ALA B O 1
ATOM 4133 N N . ARG B 1 128 ? -14.82 13.141 -9.734 1 96.19 128 ARG B N 1
ATOM 4134 C CA . ARG B 1 128 ? -16.219 13.547 -9.594 1 96.19 128 ARG B CA 1
ATOM 4135 C C . ARG B 1 128 ? -16.344 15.062 -9.531 1 96.19 128 ARG B C 1
ATOM 4137 O O . ARG B 1 128 ? -17.438 15.609 -9.648 1 96.19 128 ARG B O 1
ATOM 4144 N N . GLY B 1 129 ? -15.266 15.711 -9.281 1 96.31 129 GLY B N 1
ATOM 4145 C CA . GLY B 1 129 ? -15.297 17.156 -9.125 1 96.31 129 GLY B CA 1
ATOM 4146 C C . GLY B 1 129 ? -14.812 17.625 -7.766 1 96.31 129 GLY B C 1
ATOM 4147 O O . GLY B 1 129 ? -14.875 18.812 -7.449 1 96.31 129 GLY B O 1
ATOM 4148 N N . GLY B 1 130 ? -14.336 16.672 -6.938 1 97.81 130 GLY B N 1
ATOM 4149 C CA . GLY B 1 130 ? -13.75 17.016 -5.652 1 97.81 130 GLY B CA 1
ATOM 4150 C C . GLY B 1 130 ? -14.766 17.578 -4.672 1 97.81 130 GLY B C 1
ATOM 4151 O O . GLY B 1 130 ? -15.898 17.094 -4.602 1 97.81 130 GLY B O 1
ATOM 4152 N N . TRP B 1 131 ? -14.406 18.562 -3.928 1 98.44 131 TRP B N 1
ATOM 4153 C CA . TRP B 1 131 ? -15.18 19.078 -2.807 1 98.44 131 TRP B CA 1
ATOM 4154 C C . TRP B 1 131 ? -16.453 19.781 -3.297 1 98.44 131 TRP B C 1
ATOM 4156 O O . TRP B 1 131 ? -17.406 19.922 -2.545 1 98.44 131 TRP B O 1
ATOM 4166 N N . THR B 1 132 ? -16.438 20.219 -4.516 1 97.44 132 THR B N 1
ATOM 4167 C CA . THR B 1 132 ? -17.578 20.969 -5.008 1 97.44 132 THR B CA 1
ATOM 4168 C C . THR B 1 132 ? -18.516 20.078 -5.809 1 97.44 132 THR B C 1
ATOM 4170 O O . THR B 1 132 ? -19.484 20.562 -6.391 1 97.44 132 THR B O 1
ATOM 4173 N N . ALA B 1 133 ? -18.188 18.797 -5.895 1 97.75 133 ALA B N 1
ATOM 4174 C CA . ALA B 1 133 ? -19.062 17.844 -6.562 1 97.75 133 ALA B CA 1
ATOM 4175 C C . ALA B 1 133 ? -20.375 17.688 -5.805 1 97.75 133 ALA B C 1
ATOM 4177 O O . ALA B 1 133 ? -20.438 17.922 -4.594 1 97.75 133 ALA B O 1
ATOM 4178 N N . GLU B 1 134 ? -21.453 17.328 -6.574 1 97.5 134 GLU B N 1
ATOM 4179 C CA . GLU B 1 134 ? -22.719 17 -5.926 1 97.5 134 GLU B CA 1
ATOM 4180 C C . GLU B 1 134 ? -22.562 15.844 -4.949 1 97.5 134 GLU B C 1
ATOM 4182 O O . GLU B 1 134 ? -21.984 14.805 -5.301 1 97.5 134 GLU B O 1
ATOM 4187 N N . GLY B 1 135 ? -22.938 16.062 -3.715 1 98.12 135 GLY B N 1
ATOM 4188 C CA . GLY B 1 135 ? -22.922 15 -2.729 1 98.12 135 GLY B CA 1
ATOM 4189 C C . GLY B 1 135 ? -21.578 14.859 -2.031 1 98.12 135 GLY B C 1
ATOM 4190 O O . GLY B 1 135 ? -21.375 13.938 -1.245 1 98.12 135 GLY B O 1
ATOM 4191 N N . ALA B 1 136 ? -20.672 15.758 -2.291 1 98.5 136 ALA B N 1
ATOM 4192 C CA . ALA B 1 136 ? -19.312 15.664 -1.754 1 98.5 136 ALA B CA 1
ATOM 4193 C C . ALA B 1 136 ? -19.328 15.641 -0.228 1 98.5 136 ALA B C 1
ATOM 4195 O O . ALA B 1 136 ? -18.594 14.875 0.394 1 98.5 136 ALA B O 1
ATOM 4196 N N . THR B 1 137 ? -20.156 16.531 0.398 1 98.62 137 THR B N 1
ATOM 4197 C CA . THR B 1 137 ? -20.25 16.578 1.853 1 98.62 137 THR B CA 1
ATOM 4198 C C . THR B 1 137 ? -20.672 15.234 2.42 1 98.62 137 THR B C 1
ATOM 4200 O O . THR B 1 137 ? -20.078 14.742 3.383 1 98.62 137 THR B O 1
ATOM 4203 N N . GLU B 1 138 ? -21.625 14.609 1.766 1 98.56 138 GLU B N 1
ATOM 4204 C CA . GLU B 1 138 ? -22.141 13.312 2.203 1 98.56 138 GLU B CA 1
ATOM 4205 C C . GLU B 1 138 ? -21.109 12.211 1.994 1 98.56 138 GLU B C 1
ATOM 4207 O O . GLU B 1 138 ? -21 11.297 2.816 1 98.56 138 GLU B O 1
ATOM 4212 N N . LEU B 1 139 ? -20.438 12.281 0.876 1 98.75 139 LEU B N 1
ATOM 4213 C CA . LEU B 1 139 ? -19.406 11.297 0.598 1 98.75 139 LEU B CA 1
ATOM 4214 C C . LEU B 1 139 ? -18.297 11.367 1.649 1 98.75 139 LEU B C 1
ATOM 4216 O O . LEU B 1 139 ? -17.812 10.336 2.117 1 98.75 139 LEU B O 1
ATOM 4220 N N . PHE B 1 140 ? -17.891 12.578 2.074 1 98.88 140 PHE B N 1
ATOM 4221 C CA . PHE B 1 140 ? -16.875 12.727 3.109 1 98.88 140 PHE B CA 1
ATOM 4222 C C . PHE B 1 140 ? -17.391 12.227 4.453 1 98.88 140 PHE B C 1
ATOM 4224 O O . PHE B 1 140 ? -16.672 11.539 5.18 1 98.88 140 PHE B O 1
ATOM 4231 N N . ALA B 1 141 ? -18.609 12.57 4.766 1 98.81 141 ALA B N 1
ATOM 4232 C CA . ALA B 1 141 ? -19.203 12.102 6.012 1 98.81 141 ALA B CA 1
ATOM 4233 C C . ALA B 1 141 ? -19.234 10.578 6.062 1 98.81 141 ALA B C 1
ATOM 4235 O O . ALA B 1 141 ? -18.969 9.977 7.113 1 98.81 141 ALA B O 1
ATOM 4236 N N . ARG B 1 142 ? -19.578 9.938 4.953 1 98.69 142 ARG B N 1
ATOM 4237 C CA . ARG B 1 142 ? -19.594 8.484 4.855 1 98.69 142 ARG B CA 1
ATOM 4238 C C . ARG B 1 142 ? -18.203 7.902 5.109 1 98.69 142 ARG B C 1
ATOM 4240 O O . ARG B 1 142 ? -18.078 6.898 5.816 1 98.69 142 ARG B O 1
ATOM 4247 N N . TYR B 1 143 ? -17.219 8.523 4.527 1 98.88 143 TYR B N 1
ATOM 4248 C CA . TYR B 1 143 ? -15.828 8.141 4.766 1 98.88 143 TYR B CA 1
ATOM 4249 C C . TYR B 1 143 ? -15.469 8.289 6.238 1 98.88 143 TYR B C 1
ATOM 4251 O O . TYR B 1 143 ? -14.852 7.398 6.824 1 98.88 143 TYR B O 1
ATOM 4259 N N . VAL B 1 144 ? -15.828 9.406 6.859 1 98.88 144 VAL B N 1
ATOM 4260 C CA . VAL B 1 144 ? -15.555 9.648 8.273 1 98.88 144 VAL B CA 1
ATOM 4261 C C . VAL B 1 144 ? -16.203 8.547 9.117 1 98.88 144 VAL B C 1
ATOM 4263 O O . VAL B 1 144 ? -15.555 7.992 10.016 1 98.88 144 VAL B O 1
ATOM 4266 N N . ALA B 1 145 ? -17.422 8.219 8.82 1 98.62 145 ALA B N 1
ATOM 4267 C CA . ALA B 1 145 ? -18.109 7.141 9.523 1 98.62 145 ALA B CA 1
ATOM 4268 C C . ALA B 1 145 ? -17.359 5.82 9.375 1 98.62 145 ALA B C 1
ATOM 4270 O O . ALA B 1 145 ? -17.266 5.035 10.32 1 98.62 145 ALA B O 1
ATOM 4271 N N . ALA B 1 146 ? -16.844 5.59 8.203 1 98.62 146 ALA B N 1
ATOM 4272 C CA . ALA B 1 146 ? -16.125 4.355 7.914 1 98.62 146 ALA B CA 1
ATOM 4273 C C . ALA B 1 146 ? -14.828 4.277 8.719 1 98.62 146 ALA B C 1
ATOM 4275 O O . ALA B 1 146 ? -14.273 3.191 8.906 1 98.62 146 ALA B O 1
ATOM 4276 N N . CYS B 1 147 ? -14.312 5.367 9.25 1 98.69 147 CYS B N 1
ATOM 4277 C CA . CYS B 1 147 ? -13.07 5.406 10.008 1 98.69 147 CYS B CA 1
ATOM 4278 C C . CYS B 1 147 ? -13.312 5.027 11.469 1 98.69 147 CYS B C 1
ATOM 4280 O O . CYS B 1 147 ? -12.383 5.035 12.273 1 98.69 147 CYS B O 1
ATOM 4282 N N . ALA B 1 148 ? -14.492 4.66 11.867 1 98.44 148 ALA B N 1
ATOM 4283 C CA . ALA B 1 148 ? -14.883 4.352 13.234 1 98.44 148 ALA B CA 1
ATOM 4284 C C . ALA B 1 148 ? -13.93 3.342 13.867 1 98.44 148 ALA B C 1
ATOM 4286 O O . ALA B 1 148 ? -13.477 3.529 15 1 98.44 148 ALA B O 1
ATOM 4287 N N . PRO B 1 149 ? -13.523 2.27 13.117 1 97.69 149 PRO B N 1
ATOM 4288 C CA . PRO B 1 149 ? -12.633 1.286 13.742 1 97.69 149 PRO B CA 1
ATOM 4289 C C . PRO B 1 149 ? -11.297 1.89 14.164 1 97.69 149 PRO B C 1
ATOM 4291 O O . PRO B 1 149 ? -10.641 1.365 15.07 1 97.69 149 PRO B O 1
ATOM 4294 N N . VAL B 1 150 ? -10.93 2.977 13.555 1 98.62 150 VAL B N 1
ATOM 4295 C CA . VAL B 1 150 ? -9.641 3.594 13.836 1 98.62 150 VAL B CA 1
ATOM 4296 C C . VAL B 1 150 ? -9.758 4.52 15.039 1 98.62 150 VAL B C 1
ATOM 4298 O O . VAL B 1 150 ? -8.859 4.559 15.891 1 98.62 150 VAL B O 1
ATOM 4301 N N . ILE B 1 151 ? -10.898 5.207 15.219 1 98.19 151 ILE B N 1
ATOM 4302 C CA . ILE B 1 151 ? -10.867 6.348 16.125 1 98.19 151 ILE B CA 1
ATOM 4303 C C . ILE B 1 151 ? -11.789 6.078 17.328 1 98.19 151 ILE B C 1
ATOM 4305 O O . ILE B 1 151 ? -11.789 6.836 18.297 1 98.19 151 ILE B O 1
ATOM 4309 N N . SER B 1 152 ? -12.453 4.957 17.391 1 94.56 152 SER B N 1
ATOM 4310 C CA . SER B 1 152 ? -13.477 4.742 18.406 1 94.56 152 SER B CA 1
ATOM 4311 C C . SER B 1 152 ? -12.859 4.344 19.75 1 94.56 152 SER B C 1
ATOM 4313 O O . SER B 1 152 ? -13.508 4.449 20.797 1 94.56 152 SER B O 1
ATOM 4315 N N . GLU B 1 153 ? -11.656 3.859 19.703 1 96.19 153 GLU B N 1
ATOM 4316 C CA . GLU B 1 153 ? -10.984 3.451 20.938 1 96.19 153 GLU B CA 1
ATOM 4317 C C . GLU B 1 153 ? -9.578 4.027 21.016 1 96.19 153 GLU B C 1
ATOM 4319 O O . GLU B 1 153 ? -8.766 3.822 20.094 1 96.19 153 GLU B O 1
ATOM 4324 N N . GLY B 1 154 ? -9.352 4.707 22.016 1 97.31 154 GLY B N 1
ATOM 4325 C CA . GLY B 1 154 ? -7.984 5.125 22.281 1 97.31 154 GLY B CA 1
ATOM 4326 C C . GLY B 1 154 ? -7.625 6.453 21.641 1 97.31 154 GLY B C 1
ATOM 4327 O O . GLY B 1 154 ? -6.512 6.949 21.812 1 97.31 154 GLY B O 1
ATOM 4328 N N . VAL B 1 155 ? -8.5 7.047 20.906 1 98.38 155 VAL B N 1
ATOM 4329 C CA . VAL B 1 155 ? -8.273 8.344 20.281 1 98.38 155 VAL B CA 1
ATOM 4330 C C . VAL B 1 155 ? -9.109 9.414 20.984 1 98.38 155 VAL B C 1
ATOM 4332 O O . VAL B 1 155 ? -10.336 9.328 21.016 1 98.38 155 VAL B O 1
ATOM 4335 N N . THR B 1 156 ? -8.43 10.367 21.531 1 96.69 156 THR B N 1
ATOM 4336 C CA . THR B 1 156 ? -9.148 11.375 22.281 1 96.69 156 THR B CA 1
ATOM 4337 C C . THR B 1 156 ? -9.344 12.641 21.453 1 96.69 156 THR B C 1
ATOM 4339 O O . THR B 1 156 ? -10.281 13.406 21.688 1 96.69 156 THR B O 1
ATOM 4342 N N . HIS B 1 157 ? -8.469 12.883 20.5 1 98.75 157 HIS B N 1
ATOM 4343 C CA . HIS B 1 157 ? -8.562 14.062 19.656 1 98.75 157 HIS B CA 1
ATOM 4344 C C . HIS B 1 157 ? -8.641 13.68 18.188 1 98.75 157 HIS B C 1
ATOM 4346 O O . HIS B 1 157 ? -7.848 12.859 17.703 1 98.75 157 HIS B O 1
ATOM 4352 N N . VAL B 1 158 ? -9.57 14.234 17.5 1 98.94 158 VAL B N 1
ATOM 4353 C CA . VAL B 1 158 ? -9.727 14.008 16.062 1 98.94 158 VAL B CA 1
ATOM 4354 C C . VAL B 1 158 ? -9.75 15.352 15.328 1 98.94 158 VAL B C 1
ATOM 4356 O O . VAL B 1 158 ? -10.445 16.281 15.75 1 98.94 158 VAL B O 1
ATOM 4359 N N . CYS B 1 159 ? -8.891 15.508 14.375 1 98.94 159 CYS B N 1
ATOM 4360 C CA . CYS B 1 159 ? -8.93 16.625 13.422 1 98.94 159 CYS B CA 1
ATOM 4361 C C . CYS B 1 159 ? -9.672 16.219 12.156 1 98.94 159 CYS B C 1
ATOM 4363 O O . CYS B 1 159 ? -9.281 15.281 11.469 1 98.94 159 CYS B O 1
ATOM 4365 N N . THR B 1 160 ? -10.758 16.922 11.789 1 98.94 160 THR B N 1
ATOM 4366 C CA . THR B 1 160 ? -11.547 16.531 10.625 1 98.94 160 THR B CA 1
ATOM 4367 C C . THR B 1 160 ? -10.797 16.844 9.336 1 98.94 160 THR B C 1
ATOM 4369 O O . THR B 1 160 ? -10.555 15.961 8.516 1 98.94 160 THR B O 1
ATOM 4372 N N . ILE B 1 161 ? -10.438 18.109 9.172 1 98.94 161 ILE B N 1
ATOM 4373 C CA . ILE B 1 161 ? -9.773 18.578 7.961 1 98.94 161 ILE B CA 1
ATOM 4374 C C . ILE B 1 161 ? -8.594 19.484 8.336 1 98.94 161 ILE B C 1
ATOM 4376 O O . ILE B 1 161 ? -8.742 20.422 9.117 1 98.94 161 ILE B O 1
ATOM 4380 N N . ASN B 1 162 ? -7.422 19.109 7.828 1 98.94 162 ASN B N 1
ATOM 4381 C CA . ASN B 1 162 ? -6.25 19.953 7.973 1 98.94 162 ASN B CA 1
ATOM 4382 C C . ASN B 1 162 ? -6.277 21.109 6.98 1 98.94 162 ASN B C 1
ATOM 4384 O O . ASN B 1 162 ? -6.414 20.906 5.773 1 98.94 162 ASN B O 1
ATOM 4388 N N . GLU B 1 163 ? -6.168 22.344 7.441 1 98.88 163 GLU B N 1
ATOM 4389 C CA . GLU B 1 163 ? -5.98 23.578 6.688 1 98.88 163 GLU B CA 1
ATOM 4390 C C . GLU B 1 163 ? -7.035 23.719 5.594 1 98.88 163 GLU B C 1
ATOM 4392 O O . GLU B 1 163 ? -6.703 23.922 4.422 1 98.88 163 GLU B O 1
ATOM 4397 N N . PRO B 1 164 ? -8.289 23.734 5.965 1 98.81 164 PRO B N 1
ATOM 4398 C CA . PRO B 1 164 ? -9.359 23.938 4.98 1 98.81 164 PRO B CA 1
ATOM 4399 C C . PRO B 1 164 ? -9.188 25.234 4.188 1 98.81 164 PRO B C 1
ATOM 4401 O O . PRO B 1 164 ? -9.578 25.297 3.018 1 98.81 164 PRO B O 1
ATOM 4404 N N . ASN B 1 165 ? -8.609 26.25 4.828 1 98.62 165 ASN B N 1
ATOM 4405 C CA . ASN B 1 165 ? -8.406 27.516 4.129 1 98.62 165 ASN B CA 1
ATOM 4406 C C . ASN B 1 165 ? -7.426 27.375 2.969 1 98.62 165 ASN B C 1
ATOM 4408 O O . ASN B 1 165 ? -7.602 27.984 1.916 1 98.62 165 ASN B O 1
ATOM 4412 N N . MET B 1 166 ? -6.434 26.547 3.145 1 97.81 166 MET B N 1
ATOM 4413 C CA . MET B 1 166 ? -5.488 26.328 2.055 1 97.81 166 MET B CA 1
ATOM 4414 C C . MET B 1 166 ? -6.133 25.516 0.931 1 97.81 166 MET B C 1
ATOM 4416 O O . MET B 1 166 ? -5.824 25.719 -0.243 1 97.81 166 MET B O 1
ATOM 4420 N N . ILE B 1 167 ? -7.023 24.594 1.269 1 98.19 167 ILE B N 1
ATOM 4421 C CA . ILE B 1 167 ? -7.781 23.859 0.254 1 98.19 167 ILE B CA 1
ATOM 4422 C C . ILE B 1 167 ? -8.547 24.844 -0.624 1 98.19 167 ILE B C 1
ATOM 4424 O O . ILE B 1 167 ? -8.5 24.766 -1.854 1 98.19 167 ILE B O 1
ATOM 4428 N N . ALA B 1 168 ? -9.195 25.797 -0.004 1 98.19 168 ALA B N 1
ATOM 4429 C CA . ALA B 1 168 ? -9.992 26.797 -0.723 1 98.19 168 ALA B CA 1
ATOM 4430 C C . ALA B 1 168 ? -9.094 27.719 -1.551 1 98.19 168 ALA B C 1
ATOM 4432 O O . ALA B 1 168 ? -9.453 28.094 -2.666 1 98.19 168 ALA B O 1
ATOM 4433 N N . VAL B 1 169 ? -7.941 28.125 -1.001 1 96.94 169 VAL B N 1
ATOM 4434 C CA . VAL B 1 169 ? -6.992 28.984 -1.69 1 96.94 169 VAL B CA 1
ATOM 4435 C C . VAL B 1 169 ? -6.477 28.281 -2.949 1 96.94 169 VAL B C 1
ATOM 4437 O O . VAL B 1 169 ? -6.453 28.891 -4.027 1 96.94 169 VAL B O 1
ATOM 4440 N N . MET B 1 170 ? -6.105 27.031 -2.807 1 94.31 170 MET B N 1
ATOM 4441 C CA . MET B 1 170 ? -5.586 26.266 -3.936 1 94.31 170 MET B CA 1
ATOM 4442 C C . MET B 1 170 ? -6.656 26.094 -5.008 1 94.31 170 MET B C 1
ATOM 4444 O O . MET B 1 170 ? -6.359 26.141 -6.203 1 94.31 170 MET B O 1
ATOM 4448 N N . ALA B 1 171 ? -7.875 25.859 -4.59 1 95 171 ALA B N 1
ATOM 4449 C CA . ALA B 1 171 ? -8.984 25.75 -5.539 1 95 171 ALA B CA 1
ATOM 4450 C C . ALA B 1 171 ? -9.164 27.062 -6.309 1 95 171 ALA B C 1
ATOM 4452 O O . ALA B 1 171 ? -9.406 27.047 -7.52 1 95 171 ALA B O 1
ATOM 4453 N N . GLY B 1 172 ? -9.086 28.172 -5.582 1 94 172 GLY B N 1
ATOM 4454 C CA . GLY B 1 172 ? -9.188 29.469 -6.23 1 94 172 GLY B CA 1
ATOM 4455 C C . GLY B 1 172 ? -8.094 29.719 -7.254 1 94 172 GLY B C 1
ATOM 4456 O O . GLY B 1 172 ? -8.359 30.234 -8.336 1 94 172 GLY B O 1
ATOM 4457 N N . GLN B 1 173 ? -6.961 29.312 -6.875 1 92 173 GLN B N 1
ATOM 4458 C CA . GLN B 1 173 ? -5.824 29.438 -7.781 1 92 173 GLN B CA 1
ATOM 4459 C C . GLN B 1 173 ? -6.031 28.594 -9.039 1 92 173 GLN B C 1
ATOM 4461 O O . GLN B 1 173 ? -5.801 29.062 -10.156 1 92 173 GLN B O 1
ATOM 4466 N N . ALA B 1 174 ? -6.387 27.391 -8.867 1 88.5 174 ALA B N 1
ATOM 4467 C CA . ALA B 1 174 ? -6.602 26.469 -9.984 1 88.5 174 ALA B CA 1
ATOM 4468 C C . ALA B 1 174 ? -7.656 27.016 -10.945 1 88.5 174 ALA B C 1
ATOM 4470 O O . ALA B 1 174 ? -7.492 26.938 -12.164 1 88.5 174 ALA B O 1
ATOM 4471 N N . LYS B 1 175 ? -8.727 27.516 -10.43 1 88.88 175 LYS B N 1
ATOM 4472 C CA . LYS B 1 175 ? -9.812 28.047 -11.25 1 88.88 175 LYS B CA 1
ATOM 4473 C C . LYS B 1 175 ? -9.352 29.234 -12.094 1 88.88 175 LYS B C 1
ATOM 4475 O O . LYS B 1 175 ? -9.859 29.453 -13.195 1 88.88 175 LYS B O 1
ATOM 4480 N N . ARG B 1 176 ? -8.406 29.891 -11.562 1 87.75 176 ARG B N 1
ATOM 4481 C CA . ARG B 1 176 ? -7.91 31.062 -12.281 1 87.75 176 ARG B CA 1
ATOM 4482 C C . ARG B 1 176 ? -6.805 30.688 -13.258 1 87.75 176 ARG B C 1
ATOM 4484 O O . ARG B 1 176 ? -6.312 31.531 -14.008 1 87.75 176 ARG B O 1
ATOM 4491 N N . GLY B 1 177 ? -6.434 29.453 -13.281 1 80 177 GLY B N 1
ATOM 4492 C CA . GLY B 1 177 ? -5.414 28.969 -14.195 1 80 177 GLY B CA 1
ATOM 4493 C C . GLY B 1 177 ? -4.012 29.391 -13.812 1 80 177 GLY B C 1
ATOM 4494 O O . GLY B 1 177 ? -3.127 29.469 -14.664 1 80 177 GLY B O 1
ATOM 4495 N N . ASP B 1 178 ? -3.881 29.797 -12.578 1 73.06 178 ASP B N 1
ATOM 4496 C CA . ASP B 1 178 ? -2.572 30.234 -12.102 1 73.06 178 ASP B CA 1
ATOM 4497 C C . ASP B 1 178 ? -1.832 29.094 -11.398 1 73.06 178 ASP B C 1
ATOM 4499 O O . ASP B 1 178 ? -2.449 28.281 -10.711 1 73.06 178 ASP B O 1
ATOM 4503 N N . ASN B 1 179 ? -0.618 28.922 -11.867 1 67.19 179 ASN B N 1
ATOM 4504 C CA . ASN B 1 179 ? 0.122 27.812 -11.289 1 67.19 179 ASN B CA 1
ATOM 4505 C C . ASN B 1 179 ? 1.146 28.297 -10.266 1 67.19 179 ASN B C 1
ATOM 4507 O O . ASN B 1 179 ? 1.92 27.484 -9.734 1 67.19 179 ASN B O 1
ATOM 4511 N N . SER B 1 180 ? 1.16 29.625 -10.055 1 67.25 180 SER B N 1
ATOM 4512 C CA . SER B 1 180 ? 2.152 30.109 -9.102 1 67.25 180 SER B CA 1
ATOM 4513 C C . SER B 1 180 ? 1.512 31.016 -8.055 1 67.25 180 SER B C 1
ATOM 4515 O O . SER B 1 180 ? 0.48 31.641 -8.305 1 67.25 180 SER B O 1
ATOM 4517 N N . PHE B 1 181 ? 2.062 30.875 -6.82 1 69.12 181 PHE B N 1
ATOM 4518 C CA . PHE B 1 181 ? 1.654 31.797 -5.766 1 69.12 181 PHE B CA 1
ATOM 4519 C C . PHE B 1 181 ? 2.184 33.219 -6.035 1 69.12 181 PHE B C 1
ATOM 4521 O O . PHE B 1 181 ? 3.254 33.375 -6.625 1 69.12 181 PHE B O 1
ATOM 4528 N N . PRO B 1 182 ? 1.348 34.156 -5.633 1 73.69 182 PRO B N 1
ATOM 4529 C CA . PRO B 1 182 ? 1.812 35.531 -5.789 1 73.69 182 PRO B CA 1
ATOM 4530 C C . PRO B 1 182 ? 3.084 35.812 -4.992 1 73.69 182 PRO B C 1
ATOM 4532 O O . PRO B 1 182 ? 3.438 35.062 -4.094 1 73.69 182 PRO B O 1
ATOM 4535 N N . PRO B 1 183 ? 3.752 36.844 -5.418 1 70.94 183 PRO B N 1
ATOM 4536 C CA . PRO B 1 183 ? 4.992 37.219 -4.723 1 70.94 183 PRO B CA 1
ATOM 4537 C C . PRO B 1 183 ? 4.785 37.406 -3.223 1 70.94 183 PRO B C 1
ATOM 4539 O O . PRO B 1 183 ? 5.73 37.281 -2.443 1 70.94 183 PRO B O 1
ATOM 4542 N N . ALA B 1 184 ? 3.592 37.906 -2.953 1 82 184 ALA B N 1
ATOM 4543 C CA . ALA B 1 184 ? 3.266 38.094 -1.543 1 82 184 ALA B CA 1
ATOM 4544 C C . ALA B 1 184 ? 1.819 37.688 -1.255 1 82 184 ALA B C 1
ATOM 4546 O O . ALA B 1 184 ? 0.924 37.969 -2.059 1 82 184 ALA B O 1
ATOM 4547 N N . GLY B 1 185 ? 1.751 37.094 -0.102 1 88.31 185 GLY B N 1
ATOM 4548 C CA . GLY B 1 185 ? 0.412 36.719 0.315 1 88.31 185 GLY B CA 1
ATOM 4549 C C . GLY B 1 185 ? -0.085 35.469 -0.366 1 88.31 185 GLY B C 1
ATOM 4550 O O . GLY B 1 185 ? 0.712 34.656 -0.845 1 88.31 185 GLY B O 1
ATOM 4551 N N . LEU B 1 186 ? -1.445 35.188 -0.241 1 91.81 186 LEU B N 1
ATOM 4552 C CA . LEU B 1 186 ? -2.088 34 -0.778 1 91.81 186 LEU B CA 1
ATOM 4553 C C . LEU B 1 186 ? -3.141 34.344 -1.818 1 91.81 186 LEU B C 1
ATOM 4555 O O . LEU B 1 186 ? -3.752 35.438 -1.735 1 91.81 186 LEU B O 1
ATOM 4559 N N . PRO B 1 187 ? -3.361 33.469 -2.789 1 92.06 187 PRO B N 1
ATOM 4560 C CA . PRO B 1 187 ? -4.48 33.688 -3.713 1 92.06 187 PRO B CA 1
ATOM 4561 C C . PRO B 1 187 ? -5.828 33.75 -3 1 92.06 187 PRO B C 1
ATOM 4563 O O . PRO B 1 187 ? -5.957 33.281 -1.868 1 92.06 187 PRO B O 1
ATOM 4566 N N . THR B 1 188 ? -6.75 34.406 -3.715 1 92.88 188 THR B N 1
ATOM 4567 C CA . THR B 1 188 ? -8.109 34.438 -3.18 1 92.88 188 THR B CA 1
ATOM 4568 C C . THR B 1 188 ? -8.742 33.062 -3.178 1 92.88 188 THR B C 1
ATOM 4570 O O . THR B 1 188 ? -8.719 32.375 -4.191 1 92.88 188 THR B O 1
ATOM 4573 N N . PRO B 1 189 ? -9.297 32.656 -2.049 1 97.06 189 PRO B N 1
ATOM 4574 C CA . PRO B 1 189 ? -9.938 31.344 -1.987 1 97.06 189 PRO B CA 1
ATOM 4575 C C . PRO B 1 189 ? -11.18 31.25 -2.871 1 97.06 189 PRO B C 1
ATOM 4577 O O . PRO B 1 189 ? -11.805 32.281 -3.174 1 97.06 189 PRO B O 1
ATOM 4580 N N . ASP B 1 190 ? -11.484 30.094 -3.32 1 97.44 190 ASP B N 1
ATOM 4581 C CA . ASP B 1 190 ? -12.727 29.828 -4.039 1 97.44 190 ASP B CA 1
ATOM 4582 C C . ASP B 1 190 ? -13.914 29.75 -3.084 1 97.44 190 ASP B C 1
ATOM 4584 O O . ASP B 1 190 ? -13.922 28.953 -2.152 1 97.44 190 ASP B O 1
ATOM 4588 N N . ASP B 1 191 ? -14.906 30.531 -3.348 1 97.94 191 ASP B N 1
ATOM 4589 C CA . ASP B 1 191 ? -16.062 30.656 -2.457 1 97.94 191 ASP B CA 1
ATOM 4590 C C . ASP B 1 191 ? -16.812 29.328 -2.354 1 97.94 191 ASP B C 1
ATOM 4592 O O . ASP B 1 191 ? -17.266 28.953 -1.27 1 97.94 191 ASP B O 1
ATOM 4596 N N . GLU B 1 192 ? -17.016 28.719 -3.461 1 97.94 192 GLU B N 1
ATOM 4597 C CA . GLU B 1 192 ? -17.734 27.453 -3.471 1 97.94 192 GLU B CA 1
ATOM 4598 C C . GLU B 1 192 ? -17.016 26.391 -2.662 1 97.94 192 GLU B C 1
ATOM 4600 O O . GLU B 1 192 ? -17.625 25.656 -1.889 1 97.94 192 GLU B O 1
ATOM 4605 N N . THR B 1 193 ? -15.727 26.297 -2.848 1 98.56 193 THR B N 1
ATOM 4606 C CA . THR B 1 193 ? -14.914 25.344 -2.1 1 98.56 193 THR B CA 1
ATOM 4607 C C . THR B 1 193 ? -14.914 25.688 -0.612 1 98.56 193 THR B C 1
ATOM 4609 O O . THR B 1 193 ? -14.977 24.781 0.234 1 98.56 193 THR B O 1
ATOM 4612 N N . THR B 1 194 ? -14.828 26.984 -0.287 1 98.81 194 THR B N 1
ATOM 4613 C CA . THR B 1 194 ? -14.898 27.422 1.1 1 98.81 194 THR B CA 1
ATOM 4614 C C . THR B 1 194 ? -16.156 26.891 1.773 1 98.81 194 THR B C 1
ATOM 4616 O O . THR B 1 194 ? -16.094 26.266 2.83 1 98.81 194 THR B O 1
ATOM 4619 N N . ALA B 1 195 ? -17.25 27.141 1.115 1 98.75 195 ALA B N 1
ATOM 4620 C CA . ALA B 1 195 ? -18.531 26.688 1.66 1 98.75 195 ALA B CA 1
ATOM 4621 C C . ALA B 1 195 ? -18.578 25.172 1.782 1 98.75 195 ALA B C 1
ATOM 4623 O O . ALA B 1 195 ? -19.078 24.641 2.773 1 98.75 195 ALA B O 1
ATOM 4624 N N . ALA B 1 196 ? -18.078 24.5 0.804 1 98.75 196 ALA B N 1
ATOM 4625 C CA . ALA B 1 196 ? -18.125 23.047 0.738 1 98.75 196 ALA B CA 1
ATOM 4626 C C . ALA B 1 196 ? -17.297 22.422 1.856 1 98.75 196 ALA B C 1
ATOM 4628 O O . ALA B 1 196 ? -17.734 21.484 2.516 1 98.75 196 ALA B O 1
ATOM 4629 N N . VAL B 1 197 ? -16.094 22.891 2.096 1 98.88 197 VAL B N 1
ATOM 4630 C CA . VAL B 1 197 ? -15.211 22.281 3.096 1 98.88 197 VAL B CA 1
ATOM 4631 C C . VAL B 1 197 ? -15.734 22.594 4.496 1 98.88 197 VAL B C 1
ATOM 4633 O O . VAL B 1 197 ? -15.602 21.781 5.41 1 98.88 197 VAL B O 1
ATOM 4636 N N . ILE B 1 198 ? -16.359 23.797 4.684 1 98.94 198 ILE B N 1
ATOM 4637 C CA . ILE B 1 198 ? -16.984 24.109 5.965 1 98.94 198 ILE B CA 1
ATOM 4638 C C . ILE B 1 198 ? -18.141 23.141 6.223 1 98.94 198 ILE B C 1
ATOM 4640 O O . ILE B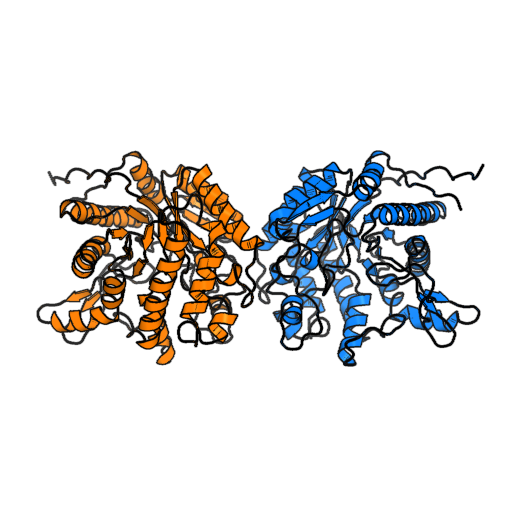 1 198 ? -18.266 22.594 7.324 1 98.94 198 ILE B O 1
ATOM 4644 N N . ALA B 1 199 ? -18.938 22.906 5.172 1 98.88 199 ALA B N 1
ATOM 4645 C CA . ALA B 1 199 ? -20.031 21.953 5.297 1 98.88 199 ALA B CA 1
ATOM 4646 C C . ALA B 1 199 ? -19.5 20.562 5.617 1 98.88 199 ALA B C 1
ATOM 4648 O O . ALA B 1 199 ? -20.078 19.844 6.449 1 98.88 199 ALA B O 1
ATOM 4649 N N . ALA B 1 200 ? -18.469 20.172 4.965 1 98.94 200 ALA B N 1
ATOM 4650 C CA . ALA B 1 200 ? -17.859 18.859 5.191 1 98.94 200 ALA B CA 1
ATOM 4651 C C . ALA B 1 200 ? -17.359 18.734 6.625 1 98.94 200 ALA B C 1
ATOM 4653 O O . ALA B 1 200 ? -17.516 17.688 7.258 1 98.94 200 ALA B O 1
ATOM 4654 N N . HIS B 1 201 ? -16.75 19.781 7.141 1 98.94 201 HIS B N 1
ATOM 4655 C CA . HIS B 1 201 ? -16.297 19.797 8.523 1 98.94 201 HIS B CA 1
ATOM 4656 C C . HIS B 1 201 ? -17.438 19.578 9.5 1 98.94 201 HIS B C 1
ATOM 4658 O O . HIS B 1 201 ? -17.375 18.719 10.375 1 98.94 201 HIS B O 1
ATOM 4664 N N . HIS B 1 202 ? -18.469 20.359 9.32 1 98.88 202 HIS B N 1
ATOM 4665 C CA . HIS B 1 202 ? -19.609 20.266 10.227 1 98.88 202 HIS B CA 1
ATOM 4666 C C . HIS B 1 202 ? -20.25 18.875 10.172 1 98.88 202 HIS B C 1
ATOM 4668 O O . HIS B 1 202 ? -20.656 18.328 11.195 1 98.88 202 HIS B O 1
ATOM 4674 N N . ALA B 1 203 ? -20.328 18.312 8.969 1 98.88 203 ALA B N 1
ATOM 4675 C CA . ALA B 1 203 ? -20.859 16.969 8.82 1 98.88 203 ALA B CA 1
ATOM 4676 C C . ALA B 1 203 ? -19.953 15.945 9.516 1 98.88 203 ALA B C 1
ATOM 4678 O O . ALA B 1 203 ? -20.438 15.008 10.148 1 98.88 203 ALA B O 1
ATOM 4679 N N . ALA B 1 204 ? -18.688 16.094 9.383 1 98.88 204 ALA B N 1
ATOM 4680 C CA . ALA B 1 204 ? -17.719 15.203 10.008 1 98.88 204 ALA B CA 1
ATOM 4681 C C . ALA B 1 204 ? -17.812 15.273 11.531 1 98.88 204 ALA B C 1
ATOM 4683 O O . ALA B 1 204 ? -17.719 14.25 12.211 1 98.88 204 ALA B O 1
ATOM 4684 N N . VAL B 1 205 ? -17.953 16.484 12.07 1 98.81 205 VAL B N 1
ATOM 4685 C CA . VAL B 1 205 ? -18.078 16.672 13.508 1 98.81 205 VAL B CA 1
ATOM 4686 C C . VAL B 1 205 ? -19.281 15.875 14.023 1 98.81 205 VAL B C 1
ATOM 4688 O O . VAL B 1 205 ? -19.172 15.188 15.039 1 98.81 205 VAL B O 1
ATOM 4691 N N . LYS B 1 206 ? -20.359 15.961 13.297 1 98.44 206 LYS B N 1
ATOM 4692 C CA . LYS B 1 206 ? -21.562 15.227 13.688 1 98.44 206 LYS B CA 1
ATOM 4693 C C . LYS B 1 206 ? -21.297 13.727 13.695 1 98.44 206 LYS B C 1
ATOM 4695 O O . LYS B 1 206 ? -21.719 13.023 14.617 1 98.44 206 LYS B O 1
ATOM 4700 N N . GLU B 1 207 ? -20.609 13.234 12.68 1 98.44 207 GLU B N 1
ATOM 4701 C CA . GLU B 1 207 ? -20.297 11.812 12.586 1 98.44 207 GLU B CA 1
ATOM 4702 C C . GLU B 1 207 ? -19.422 11.359 13.75 1 98.44 207 GLU B C 1
ATOM 4704 O O . GLU B 1 207 ? -19.656 10.305 14.336 1 98.44 207 GLU B O 1
ATOM 4709 N N . VAL B 1 208 ? -18.359 12.125 14.086 1 98.62 208 VAL B N 1
ATOM 4710 C CA . VAL B 1 208 ? -17.422 11.773 15.141 1 98.62 208 VAL B CA 1
ATOM 4711 C C . VAL B 1 208 ? -18.125 11.766 16.484 1 98.62 208 VAL B C 1
ATOM 4713 O O . VAL B 1 208 ? -17.953 10.844 17.281 1 98.62 208 VAL B O 1
ATOM 4716 N N . ARG B 1 209 ? -18.984 12.75 16.734 1 97.62 209 ARG B N 1
ATOM 4717 C CA . ARG B 1 209 ? -19.719 12.852 18 1 97.62 209 ARG B CA 1
ATOM 4718 C C . ARG B 1 209 ? -20.719 11.703 18.156 1 97.62 209 ARG B C 1
ATOM 4720 O O . ARG B 1 209 ? -20.953 11.219 19.266 1 97.62 209 ARG B O 1
ATOM 4727 N N . ALA B 1 210 ? -21.266 11.32 17.031 1 96.88 210 ALA B N 1
ATOM 4728 C CA . ALA B 1 210 ? -22.203 10.203 17.047 1 96.88 210 ALA B CA 1
ATOM 4729 C C . ALA B 1 210 ? -21.5 8.891 17.375 1 96.88 210 ALA B C 1
ATOM 4731 O O . ALA B 1 210 ? -22.094 7.996 17.984 1 96.88 210 ALA B O 1
ATOM 4732 N N . LEU B 1 211 ? -20.297 8.781 16.984 1 95 211 LEU B N 1
ATOM 4733 C CA . LEU B 1 211 ? -19.5 7.59 17.266 1 95 211 LEU B CA 1
ATOM 4734 C C . LEU B 1 211 ? -19.141 7.508 18.75 1 95 211 LEU B C 1
ATOM 4736 O O . LEU B 1 211 ? -19.297 6.457 19.375 1 95 211 LEU B O 1
ATOM 4740 N N . ASP B 1 212 ? -18.609 8.578 19.266 1 93.06 212 ASP B N 1
ATOM 4741 C CA . ASP B 1 212 ? -18.219 8.688 20.672 1 93.06 212 ASP B CA 1
ATOM 4742 C C . ASP B 1 212 ? -18.203 10.141 21.125 1 93.06 212 ASP B C 1
ATOM 4744 O O . ASP B 1 212 ? -17.344 10.914 20.719 1 93.06 212 ASP B O 1
ATOM 4748 N N . ALA B 1 213 ? -19 10.43 22.062 1 91.69 213 ALA B N 1
ATOM 4749 C CA . ALA B 1 213 ? -19.156 11.805 22.531 1 91.69 213 ALA B CA 1
ATOM 4750 C C . ALA B 1 213 ? -17.922 12.234 23.328 1 91.69 213 ALA B C 1
ATOM 4752 O O . ALA B 1 213 ? -17.734 13.422 23.594 1 91.69 213 ALA B O 1
ATOM 4753 N N . GLY B 1 214 ? -17.188 11.266 23.672 1 95.19 214 GLY B N 1
ATOM 4754 C CA . GLY B 1 214 ? -16 11.57 24.453 1 95.19 214 GLY B CA 1
ATOM 4755 C C . GLY B 1 214 ? -14.844 12.055 23.594 1 95.19 214 GLY B C 1
ATOM 4756 O O . GLY B 1 214 ? -13.891 12.648 24.125 1 95.19 214 GLY B O 1
ATOM 4757 N N . ILE B 1 215 ? -14.859 11.828 22.297 1 97.81 215 ILE B N 1
ATOM 4758 C CA . ILE B 1 215 ? -13.797 12.281 21.406 1 97.81 215 ILE B CA 1
ATOM 4759 C C . ILE B 1 215 ? -13.883 13.797 21.234 1 97.81 215 ILE B C 1
ATOM 4761 O O . ILE B 1 215 ? -14.953 14.344 20.953 1 97.81 215 ILE B O 1
ATOM 4765 N N . GLN B 1 216 ? -12.82 14.484 21.484 1 98.44 216 GLN B N 1
ATOM 4766 C CA . GLN B 1 216 ? -12.719 15.914 21.188 1 98.44 216 GLN B CA 1
ATOM 4767 C C . GLN B 1 216 ? -12.438 16.156 19.703 1 98.44 216 GLN B C 1
ATOM 4769 O O . GLN B 1 216 ? -11.391 15.742 19.203 1 98.44 216 GLN B O 1
ATOM 4774 N N . VAL B 1 217 ? -13.352 16.844 19.047 1 98.75 217 VAL B N 1
ATOM 4775 C CA . VAL B 1 217 ? -13.242 16.984 17.609 1 98.75 217 VAL B CA 1
ATOM 4776 C C . VAL B 1 217 ? -13.117 18.453 17.219 1 98.75 217 VAL B C 1
ATOM 4778 O O . VAL B 1 217 ? -13.734 19.312 17.844 1 98.75 217 VAL B O 1
ATOM 4781 N N . GLY B 1 218 ? -12.297 18.797 16.328 1 98.88 218 GLY B N 1
ATOM 4782 C CA . GLY B 1 218 ? -12.055 20.109 15.734 1 98.88 218 GLY B CA 1
ATOM 4783 C C . GLY B 1 218 ? -11.352 20.031 14.398 1 98.88 218 GLY B C 1
ATOM 4784 O O . GLY B 1 218 ? -11.281 18.953 13.789 1 98.88 218 GLY B O 1
ATOM 4785 N N . TRP B 1 219 ? -11 21.109 13.773 1 98.88 219 TRP B N 1
ATOM 4786 C CA . TRP B 1 219 ? -10.133 21.188 12.602 1 98.88 219 TRP B CA 1
ATOM 4787 C C . TRP B 1 219 ? -9.016 22.203 12.805 1 98.88 219 TRP B C 1
ATOM 4789 O O . TRP B 1 219 ? -8.875 22.766 13.898 1 98.88 219 TRP B O 1
ATOM 4799 N N . THR B 1 220 ? -8.086 22.297 11.898 1 98.94 220 THR B N 1
ATOM 4800 C CA . THR B 1 220 ? -6.902 23.125 12.109 1 98.94 220 THR B CA 1
ATOM 4801 C C . THR B 1 220 ? -6.699 24.094 10.938 1 98.94 220 THR B C 1
ATOM 4803 O O . THR B 1 220 ? -6.91 23.719 9.781 1 98.94 220 THR B O 1
ATOM 4806 N N . ILE B 1 221 ? -6.344 25.328 11.227 1 98.75 221 ILE B N 1
ATOM 4807 C CA . ILE B 1 221 ? -6.293 26.422 10.266 1 98.75 221 ILE B CA 1
ATOM 4808 C C . ILE B 1 221 ? -4.84 26.797 9.984 1 98.75 221 ILE B C 1
ATOM 4810 O O . ILE B 1 221 ? -4.02 26.844 10.906 1 98.75 221 ILE B O 1
ATOM 4814 N N . ALA B 1 222 ? -4.535 27 8.711 1 98.56 222 ALA B N 1
ATOM 4815 C CA . ALA B 1 222 ? -3.256 27.594 8.359 1 98.56 222 ALA B CA 1
ATOM 4816 C C . ALA B 1 222 ? -3.279 29.109 8.602 1 98.56 222 ALA B C 1
ATOM 4818 O O . ALA B 1 222 ? -3.754 29.875 7.754 1 98.56 222 ALA B O 1
ATOM 4819 N N . ASN B 1 223 ? -2.674 29.562 9.672 1 98 223 ASN B N 1
ATOM 4820 C CA . ASN B 1 223 ? -2.664 30.984 10.023 1 98 223 ASN B CA 1
ATOM 4821 C C . ASN B 1 223 ? -1.498 31.719 9.367 1 98 223 ASN B C 1
ATOM 4823 O O . ASN B 1 223 ? -0.348 31.281 9.484 1 98 223 ASN B O 1
ATOM 4827 N N . GLN B 1 224 ? -1.741 32.844 8.758 1 94.94 224 GLN B N 1
ATOM 4828 C CA . GLN B 1 224 ? -0.712 33.562 7.992 1 94.94 224 GLN B CA 1
ATOM 4829 C C . GLN B 1 224 ? -0.215 34.781 8.742 1 94.94 224 GLN B C 1
ATOM 4831 O O . GLN B 1 224 ? 0.775 35.406 8.344 1 94.94 224 GLN B O 1
ATOM 4836 N N . VAL B 1 225 ? -0.837 35.125 9.859 1 97.19 225 VAL B N 1
ATOM 4837 C CA . VAL B 1 225 ? -0.474 36.281 10.68 1 97.19 225 VAL B CA 1
ATOM 4838 C C . VAL B 1 225 ? -0.437 37.531 9.805 1 97.19 225 VAL B C 1
ATOM 4840 O O . VAL B 1 225 ? 0.636 38.094 9.539 1 97.19 225 VAL B O 1
ATOM 4843 N N . TYR B 1 226 ? -1.584 38.125 9.5 1 97.69 226 TYR B N 1
ATOM 4844 C CA . TYR B 1 226 ? -1.694 39.344 8.688 1 97.69 226 TYR B CA 1
ATOM 4845 C C . TYR B 1 226 ? -1.459 40.594 9.531 1 97.69 226 TYR B C 1
ATOM 4847 O O . TYR B 1 226 ? -2.256 40.906 10.414 1 97.69 226 TYR B O 1
ATOM 4855 N N . GLN B 1 227 ? -0.371 41.281 9.258 1 97.69 227 GLN B N 1
ATOM 4856 C CA . GLN B 1 227 ? -0.015 42.469 9.992 1 97.69 227 GLN B CA 1
ATOM 4857 C C . GLN B 1 227 ? -0.293 43.75 9.172 1 97.69 227 GLN B C 1
ATOM 4859 O O . GLN B 1 227 ? 0.372 43.969 8.164 1 97.69 227 GLN B O 1
ATOM 4864 N N . ALA B 1 228 ? -1.189 44.5 9.656 1 97.75 228 ALA B N 1
ATOM 4865 C CA . ALA B 1 228 ? -1.565 45.75 8.953 1 97.75 228 ALA B CA 1
ATOM 4866 C C . ALA B 1 228 ? -0.506 46.812 9.133 1 97.75 228 ALA B C 1
ATOM 4868 O O . ALA B 1 228 ? -0.084 47.094 10.258 1 97.75 228 ALA B O 1
ATOM 4869 N N . LEU B 1 229 ? -0.062 47.375 8.047 1 96.69 229 LEU B N 1
ATOM 4870 C CA . LEU B 1 229 ? 0.647 48.656 8.148 1 96.69 229 LEU B CA 1
ATOM 4871 C C . LEU B 1 229 ? -0.296 49.781 8.586 1 96.69 229 LEU B C 1
ATOM 4873 O O . LEU B 1 229 ? -1.515 49.656 8.445 1 96.69 229 LEU B O 1
ATOM 4877 N N . PRO B 1 230 ? 0.365 50.844 9.133 1 96.69 230 PRO B N 1
ATOM 4878 C CA . PRO B 1 230 ? -0.504 51.938 9.562 1 96.69 230 PRO B CA 1
ATOM 4879 C C . PRO B 1 230 ? -1.443 52.406 8.453 1 96.69 230 PRO B C 1
ATOM 4881 O O . PRO B 1 230 ? -0.994 52.688 7.344 1 96.69 230 PRO B O 1
ATOM 4884 N N . GLY B 1 231 ? -2.74 52.438 8.812 1 96.94 231 GLY B N 1
ATOM 4885 C CA . GLY B 1 231 ? -3.732 52.906 7.867 1 96.94 231 GLY B CA 1
ATOM 4886 C C . GLY B 1 231 ? -4.324 51.812 7.008 1 96.94 231 GLY B C 1
ATOM 4887 O O . GLY B 1 231 ? -5.273 52.062 6.258 1 96.94 231 GLY B O 1
ATOM 4888 N N . ALA B 1 232 ? -3.787 50.625 7.133 1 98.12 232 ALA B N 1
ATOM 4889 C CA . ALA B 1 232 ? -4.234 49.531 6.246 1 98.12 232 ALA B CA 1
ATOM 4890 C C . ALA B 1 232 ? -5.078 48.531 7 1 98.12 232 ALA B C 1
ATOM 4892 O O . ALA B 1 232 ? -5.219 47.375 6.559 1 98.12 232 ALA B O 1
ATOM 4893 N N . GLU B 1 233 ? -5.578 48.875 8.125 1 97.81 233 GLU B N 1
ATOM 4894 C CA . GLU B 1 233 ? -6.309 47.938 8.992 1 97.81 233 GLU B CA 1
ATOM 4895 C C . GLU B 1 233 ? -7.527 47.375 8.273 1 97.81 233 GLU B C 1
ATOM 4897 O O . GLU B 1 233 ? -7.785 46.156 8.352 1 97.81 233 GLU B O 1
ATOM 4902 N N . ASP B 1 234 ? -8.266 48.219 7.555 1 97.81 234 ASP B N 1
ATOM 4903 C CA . ASP B 1 234 ? -9.461 47.781 6.844 1 97.81 234 ASP B CA 1
ATOM 4904 C C . ASP B 1 234 ? -9.094 46.844 5.684 1 97.81 234 ASP B C 1
ATOM 4906 O O . ASP B 1 234 ? -9.766 45.844 5.445 1 97.81 234 ASP B O 1
ATOM 4910 N N . VAL B 1 235 ? -8.07 47.25 5.008 1 97.81 235 VAL B N 1
ATOM 4911 C CA . VAL B 1 235 ? -7.582 46.438 3.902 1 97.81 235 VAL B CA 1
ATOM 4912 C C . VAL B 1 235 ? -7.156 45.062 4.422 1 97.81 235 VAL B C 1
ATOM 4914 O O . VAL B 1 235 ? -7.441 44.031 3.795 1 97.81 235 VAL B O 1
ATOM 4917 N N . THR B 1 236 ? -6.559 45.031 5.516 1 98.06 236 THR B N 1
ATOM 4918 C CA . THR B 1 236 ? -6.086 43.781 6.129 1 98.06 236 THR B CA 1
ATOM 4919 C C . THR B 1 236 ? -7.262 42.906 6.527 1 98.06 236 THR B C 1
ATOM 4921 O O . THR B 1 236 ? -7.254 41.688 6.266 1 98.06 236 THR B O 1
ATOM 4924 N N . ALA B 1 237 ? -8.219 43.5 7.184 1 97.81 237 ALA B N 1
ATOM 4925 C CA . ALA B 1 237 ? -9.391 42.75 7.602 1 97.81 237 ALA B CA 1
ATOM 4926 C C . ALA B 1 237 ? -10.109 42.125 6.402 1 97.81 237 ALA B C 1
ATOM 4928 O O . ALA B 1 237 ? -10.523 40.969 6.449 1 97.81 237 ALA B O 1
ATOM 4929 N N . ALA B 1 238 ? -10.266 42.875 5.352 1 97.69 238 ALA B N 1
ATOM 4930 C CA . ALA B 1 238 ? -10.938 42.406 4.141 1 97.69 238 ALA B CA 1
ATOM 4931 C C . ALA B 1 238 ? -10.141 41.281 3.469 1 97.69 238 ALA B C 1
ATOM 4933 O O . ALA B 1 238 ? -10.719 40.375 2.883 1 97.69 238 ALA B O 1
ATOM 4934 N N . TYR B 1 239 ? -8.852 41.406 3.518 1 97.56 239 TYR B N 1
ATOM 4935 C CA . TYR B 1 239 ? -7.957 40.406 2.947 1 97.56 239 TYR B CA 1
ATOM 4936 C C . TYR B 1 239 ? -7.992 39.125 3.76 1 97.56 239 TYR B C 1
ATOM 4938 O O . TYR B 1 239 ? -8.047 38.031 3.195 1 97.56 239 TYR B O 1
ATOM 4946 N N . ARG B 1 240 ? -8.039 39.219 5.035 1 97.88 240 ARG B N 1
ATOM 4947 C CA . ARG B 1 240 ? -7.898 38.125 5.977 1 97.88 240 ARG B CA 1
ATOM 4948 C C . ARG B 1 240 ? -9.188 37.312 6.066 1 97.88 240 ARG B C 1
ATOM 4950 O O . ARG B 1 240 ? -9.141 36.094 6.16 1 97.88 240 ARG B O 1
ATOM 4957 N N . HIS B 1 241 ? -10.281 37.906 6.012 1 98.25 241 HIS B N 1
ATOM 4958 C CA . HIS B 1 241 ? -11.547 37.281 6.359 1 98.25 241 HIS B CA 1
ATOM 4959 C C . HIS B 1 241 ? -11.82 36.062 5.473 1 98.25 241 HIS B C 1
ATOM 4961 O O . HIS B 1 241 ? -12.031 34.969 5.977 1 98.25 241 HIS B O 1
ATOM 4967 N N . PRO B 1 242 ? -11.758 36.219 4.109 1 98 242 PRO B N 1
ATOM 4968 C CA . PRO B 1 242 ? -12.047 35.031 3.275 1 98 242 PRO B CA 1
ATOM 4969 C C . PRO B 1 242 ? -10.945 34 3.332 1 98 242 PRO B C 1
ATOM 4971 O O . PRO B 1 242 ? -11.18 32.812 3.021 1 98 242 PRO B O 1
ATOM 4974 N N . ARG B 1 243 ? -9.773 34.344 3.779 1 98.12 243 ARG B N 1
ATOM 4975 C CA . ARG B 1 243 ? -8.617 33.469 3.717 1 98.12 243 ARG B CA 1
ATOM 4976 C C . ARG B 1 243 ? -8.414 32.75 5.043 1 98.12 243 ARG B C 1
ATOM 4978 O O . ARG B 1 243 ? -7.68 31.75 5.109 1 98.12 243 ARG B O 1
ATOM 4985 N N . GLU B 1 244 ? -9.023 33.25 6.07 1 98.44 244 GLU B N 1
ATOM 4986 C CA . GLU B 1 244 ? -8.703 32.688 7.383 1 98.44 244 GLU B CA 1
ATOM 4987 C C . GLU B 1 244 ? -9.891 32.781 8.328 1 98.44 244 GLU B C 1
ATOM 4989 O O . GLU B 1 244 ? -10.375 31.766 8.836 1 98.44 244 GLU B O 1
ATOM 4994 N N . ASP B 1 245 ? -10.531 33.969 8.602 1 98.75 245 ASP B N 1
ATOM 4995 C CA . ASP B 1 245 ? -11.508 34.219 9.656 1 98.75 245 ASP B CA 1
ATOM 4996 C C . ASP B 1 245 ? -12.781 33.406 9.43 1 98.75 245 ASP B C 1
ATOM 4998 O O . ASP B 1 245 ? -13.398 32.938 10.383 1 98.75 245 ASP B O 1
ATOM 5002 N N . VAL B 1 246 ? -13.18 33.281 8.156 1 98.81 246 VAL B N 1
ATOM 5003 C CA . VAL B 1 246 ? -14.406 32.562 7.859 1 98.81 246 VAL B CA 1
ATOM 5004 C C . VAL B 1 246 ? -14.289 31.125 8.344 1 98.81 246 VAL B C 1
ATOM 5006 O O . VAL B 1 246 ? -15.266 30.531 8.812 1 98.81 246 VAL B O 1
ATOM 5009 N N . PHE B 1 247 ? -13.148 30.531 8.266 1 98.94 247 PHE B N 1
ATOM 5010 C CA . PHE B 1 247 ? -12.914 29.156 8.711 1 98.94 247 PHE B CA 1
ATOM 5011 C C . PHE B 1 247 ? -12.797 29.094 10.227 1 98.94 247 PHE B C 1
ATOM 5013 O O . PHE B 1 247 ? -13.234 28.125 10.844 1 98.94 247 PHE B O 1
ATOM 5020 N N . ILE B 1 248 ? -12.148 30.109 10.859 1 98.94 248 ILE B N 1
ATOM 5021 C CA . ILE B 1 248 ? -12.07 30.188 12.32 1 98.94 248 ILE B CA 1
ATOM 5022 C C . ILE B 1 248 ? -13.477 30.297 12.906 1 98.94 248 ILE B C 1
ATOM 5024 O O . ILE B 1 248 ? -13.805 29.609 13.875 1 98.94 248 ILE B O 1
ATOM 5028 N N . GLU B 1 249 ? -14.273 31.141 12.328 1 98.88 249 GLU B N 1
ATOM 5029 C CA . GLU B 1 249 ? -15.648 31.312 12.766 1 98.88 249 GLU B CA 1
ATOM 5030 C C . GLU B 1 249 ? -16.438 30.016 12.672 1 98.88 249 GLU B C 1
ATOM 5032 O O . GLU B 1 249 ? -17.281 29.719 13.516 1 98.88 249 GLU B O 1
ATOM 5037 N N . ALA B 1 250 ? -16.125 29.219 11.656 1 98.81 250 ALA B N 1
ATOM 5038 C CA . ALA B 1 250 ? -16.828 27.953 11.414 1 98.81 250 ALA B CA 1
ATOM 5039 C C . ALA B 1 250 ? -16.531 26.938 12.508 1 98.81 250 ALA B C 1
ATOM 5041 O O . ALA B 1 250 ? -17.219 25.922 12.633 1 98.81 250 ALA B O 1
ATOM 5042 N N . ALA B 1 251 ? -15.539 27.203 13.297 1 98.75 251 ALA B N 1
ATOM 5043 C CA . ALA B 1 251 ? -15.117 26.266 14.336 1 98.75 251 ALA B CA 1
ATOM 5044 C C . ALA B 1 251 ? -15.859 26.531 15.648 1 98.75 251 ALA B C 1
ATOM 5046 O O . ALA B 1 251 ? -15.68 25.812 16.625 1 98.75 251 ALA B O 1
ATOM 5047 N N . ARG B 1 252 ? -16.672 27.672 15.656 1 98.38 252 ARG B N 1
ATOM 5048 C CA . ARG B 1 252 ? -17.469 27.922 16.859 1 98.38 252 ARG B CA 1
ATOM 5049 C C . ARG B 1 252 ? -18.359 26.719 17.188 1 98.38 252 ARG B C 1
ATOM 5051 O O . ARG B 1 252 ? -19.062 26.203 16.312 1 98.38 252 ARG B O 1
ATOM 5058 N N . GLY B 1 253 ? -18.219 26.156 18.375 1 96.56 253 GLY B N 1
ATOM 5059 C CA . GLY B 1 253 ? -18.953 24.969 18.797 1 96.56 253 GLY B CA 1
ATOM 5060 C C . GLY B 1 253 ? -18.125 23.703 18.781 1 96.56 253 GLY B C 1
ATOM 5061 O O . GLY B 1 253 ? -18.531 22.688 19.344 1 96.56 253 GLY B O 1
ATOM 5062 N N . ASP B 1 254 ? -16.984 23.75 18.141 1 98.56 254 ASP B N 1
ATOM 5063 C CA . ASP B 1 254 ? -16.062 22.609 18.172 1 98.56 254 ASP B CA 1
ATOM 5064 C C . ASP B 1 254 ? -15.477 22.438 19.578 1 98.56 254 ASP B C 1
ATOM 5066 O O . ASP B 1 254 ? -15.617 23.312 20.438 1 98.56 254 ASP B O 1
ATOM 5070 N N . ASP B 1 255 ? -14.883 21.281 19.797 1 98.75 255 ASP B N 1
ATOM 5071 C CA . ASP B 1 255 ? -14.234 21.016 21.078 1 98.75 255 ASP B CA 1
ATOM 5072 C C . ASP B 1 255 ? -12.875 21.719 21.156 1 98.75 255 ASP B C 1
ATOM 5074 O O . ASP B 1 255 ? -12.375 22 22.234 1 98.75 255 ASP B O 1
ATOM 5078 N N . TRP B 1 256 ? -12.305 21.953 20.031 1 98.88 256 TRP B N 1
ATOM 5079 C CA . TRP B 1 256 ? -11.047 22.688 19.922 1 98.88 256 TRP B CA 1
ATOM 5080 C C . TRP B 1 256 ? -10.828 23.172 18.5 1 98.88 256 TRP B C 1
ATOM 5082 O O . TRP B 1 256 ? -11.547 22.781 17.578 1 98.88 256 TRP B O 1
ATOM 5092 N N . ILE B 1 257 ? -9.922 24.109 18.281 1 98.94 257 ILE B N 1
ATOM 5093 C CA . ILE B 1 257 ? -9.469 24.547 16.969 1 98.94 257 ILE B CA 1
ATOM 5094 C C . ILE B 1 257 ? -7.945 24.562 16.922 1 98.94 257 ILE B C 1
ATOM 5096 O O . ILE B 1 257 ? -7.297 24.953 17.906 1 98.94 257 ILE B O 1
ATOM 5100 N N . GLY B 1 258 ? -7.426 24.062 15.836 1 98.94 258 GLY B N 1
ATOM 5101 C CA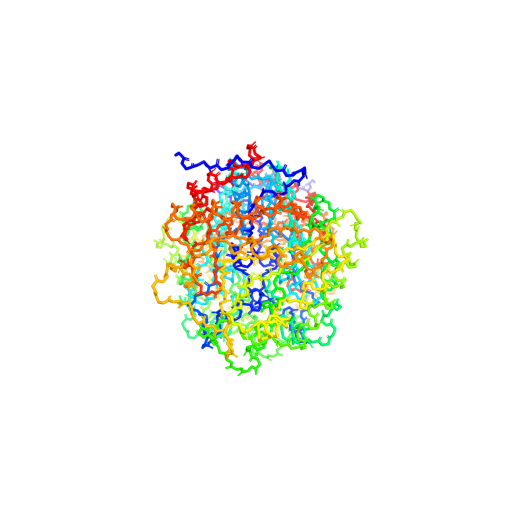 . GLY B 1 258 ? -5.98 24 15.672 1 98.94 258 GLY B CA 1
ATOM 5102 C C . GLY B 1 258 ? -5.406 25.25 15.023 1 98.94 258 GLY B C 1
ATOM 5103 O O . GLY B 1 258 ? -6.02 25.828 14.125 1 98.94 258 GLY B O 1
ATOM 5104 N N . VAL B 1 259 ? -4.211 25.625 15.461 1 98.88 259 VAL B N 1
ATOM 5105 C CA . VAL B 1 259 ? -3.463 26.766 14.93 1 98.88 259 VAL B CA 1
ATOM 5106 C C . VAL B 1 259 ? -2.154 26.281 14.312 1 98.88 259 VAL B C 1
ATOM 5108 O O . VAL B 1 259 ? -1.387 25.562 14.953 1 98.88 259 VAL B O 1
ATOM 5111 N N . GLN B 1 260 ? -1.983 26.594 13.086 1 98.88 260 GLN B N 1
ATOM 5112 C CA . GLN B 1 260 ? -0.736 26.344 12.367 1 98.88 260 GLN B CA 1
ATOM 5113 C C . GLN B 1 260 ? -0.136 27.625 11.828 1 98.88 260 GLN B C 1
ATOM 5115 O O . GLN B 1 260 ? -0.726 28.281 10.961 1 98.88 260 GLN B O 1
ATOM 5120 N N . SER B 1 261 ? 0.976 28.031 12.312 1 98.25 261 SER B N 1
ATOM 5121 C CA . SER B 1 261 ? 1.553 29.312 11.906 1 98.25 261 SER B CA 1
ATOM 5122 C C . SER B 1 261 ? 3.074 29.234 11.844 1 98.25 261 SER B C 1
ATOM 5124 O O . SER B 1 261 ? 3.711 28.672 12.734 1 98.25 261 SER B O 1
ATOM 5126 N N . TYR B 1 262 ? 3.639 29.859 10.789 1 96.75 262 TYR B N 1
ATOM 5127 C CA . TYR B 1 262 ? 5.066 29.703 10.523 1 96.75 262 TYR B CA 1
ATOM 5128 C C . TYR B 1 262 ? 5.723 31.062 10.305 1 96.75 262 TYR B C 1
ATOM 5130 O O . TYR B 1 262 ? 6.93 31.219 10.508 1 96.75 262 TYR B O 1
ATOM 5138 N N . THR B 1 263 ? 4.953 31.984 9.797 1 95.62 263 THR B N 1
ATOM 5139 C CA . THR B 1 263 ? 5.508 33.281 9.406 1 95.62 263 THR B CA 1
ATOM 5140 C C . THR B 1 263 ? 4.43 34.344 9.438 1 95.62 263 THR B C 1
ATOM 5142 O O . THR B 1 263 ? 3.395 34.188 10.086 1 95.62 263 THR B O 1
ATOM 5145 N N . ARG B 1 264 ? 4.828 35.562 8.891 1 96.19 264 ARG B N 1
ATOM 5146 C CA . ARG B 1 264 ? 3.902 36.688 8.859 1 96.19 264 ARG B CA 1
ATOM 5147 C C . ARG B 1 264 ? 3.742 37.219 7.434 1 96.19 264 ARG B C 1
ATOM 5149 O O . ARG B 1 264 ? 4.57 36.938 6.566 1 96.19 264 ARG B O 1
ATOM 5156 N N . THR B 1 265 ? 2.664 37.844 7.215 1 95.81 265 THR B N 1
ATOM 5157 C CA . THR B 1 265 ? 2.389 38.594 5.996 1 95.81 265 THR B CA 1
ATOM 5158 C C . THR B 1 265 ? 2.025 40.031 6.332 1 95.81 265 THR B C 1
ATOM 5160 O O . THR B 1 265 ? 1.025 40.281 7.004 1 95.81 265 THR B O 1
ATOM 5163 N N . ARG B 1 266 ? 2.82 40.938 5.82 1 96.56 266 ARG B N 1
ATOM 5164 C CA . ARG B 1 266 ? 2.5 42.344 6 1 96.56 266 ARG B CA 1
ATOM 5165 C C . ARG B 1 266 ? 1.55 42.844 4.914 1 96.56 266 ARG B C 1
ATOM 5167 O O . ARG B 1 266 ? 1.666 42.438 3.754 1 96.56 266 ARG B O 1
ATOM 5174 N N . ILE B 1 267 ? 0.572 43.656 5.387 1 97.69 267 ILE B N 1
ATOM 5175 C CA . ILE B 1 267 ? -0.442 44.156 4.457 1 97.69 267 ILE B CA 1
ATOM 5176 C C . ILE B 1 267 ? -0.43 45.688 4.438 1 97.69 267 ILE B C 1
ATOM 5178 O O . ILE B 1 267 ? -0.559 46.312 5.48 1 97.69 267 ILE B O 1
ATOM 5182 N N . GLY B 1 268 ? -0.24 46.25 3.24 1 96.81 268 GLY B N 1
ATOM 5183 C CA . GLY B 1 268 ? -0.363 47.688 3.02 1 96.81 268 GLY B CA 1
ATOM 5184 C C . GLY B 1 268 ? -1.69 48.094 2.404 1 96.81 268 GLY B C 1
ATOM 5185 O O . GLY B 1 268 ? -2.592 47.25 2.268 1 96.81 268 GLY B O 1
ATOM 5186 N N . PRO B 1 269 ? -1.756 49.375 2.096 1 95.69 269 PRO B N 1
ATOM 5187 C CA . PRO B 1 269 ? -3.016 49.875 1.541 1 95.69 269 PRO B CA 1
ATOM 5188 C C . PRO B 1 269 ? -3.408 49.156 0.243 1 95.69 269 PRO B C 1
ATOM 5190 O O . PRO B 1 269 ? -4.594 49.094 -0.096 1 95.69 269 PRO B O 1
ATOM 5193 N N . ASP B 1 270 ? -2.416 48.656 -0.476 1 94.19 270 ASP B N 1
ATOM 5194 C CA . ASP B 1 270 ? -2.691 48.031 -1.767 1 94.19 270 ASP B CA 1
ATOM 5195 C C . ASP B 1 270 ? -2.674 46.5 -1.654 1 94.19 270 ASP B C 1
ATOM 5197 O O . ASP B 1 270 ? -2.719 45.812 -2.666 1 94.19 270 ASP B O 1
ATOM 5201 N N . GLY B 1 271 ? -2.553 46.031 -0.397 1 95.06 271 GLY B N 1
ATOM 5202 C CA . GLY B 1 271 ? -2.541 44.594 -0.216 1 95.06 271 GLY B CA 1
ATOM 5203 C C . GLY B 1 271 ? -1.244 44.062 0.374 1 95.06 271 GLY B C 1
ATOM 5204 O O . GLY B 1 271 ? -0.492 44.812 0.993 1 95.06 271 GLY B O 1
ATOM 5205 N N . PRO B 1 272 ? -1.007 42.75 0.215 1 95.75 272 PRO B N 1
ATOM 5206 C CA . PRO B 1 272 ? 0.185 42.156 0.818 1 95.75 272 PRO B CA 1
ATOM 5207 C C . PRO B 1 272 ? 1.483 42.75 0.262 1 95.75 272 PRO B C 1
ATOM 5209 O O . PRO B 1 272 ? 1.579 43 -0.937 1 95.75 272 PRO B O 1
ATOM 5212 N N . ILE B 1 273 ? 2.459 42.844 1.131 1 93.94 273 ILE B N 1
ATOM 5213 C CA . ILE B 1 273 ? 3.781 43.344 0.782 1 93.94 273 ILE B CA 1
ATOM 5214 C C . ILE B 1 273 ? 4.82 42.25 0.951 1 93.94 273 ILE B C 1
ATOM 5216 O O . ILE B 1 273 ? 4.844 41.562 1.974 1 93.94 273 ILE B O 1
ATOM 5220 N N . PRO B 1 274 ? 5.672 42.094 -0.009 1 91.06 274 PRO B N 1
ATOM 5221 C CA . PRO B 1 274 ? 6.73 41.094 0.155 1 91.06 274 PRO B CA 1
ATOM 5222 C C . PRO B 1 274 ? 7.637 41.375 1.35 1 91.06 274 PRO B C 1
ATOM 5224 O O . PRO B 1 274 ? 7.816 42.531 1.727 1 91.06 274 PRO B O 1
ATOM 5227 N N . ALA B 1 275 ? 8.148 40.312 1.924 1 89.81 275 ALA B N 1
ATOM 5228 C CA . ALA B 1 275 ? 9.148 40.5 2.971 1 89.81 275 ALA B CA 1
ATOM 5229 C C . ALA B 1 275 ? 10.352 41.281 2.447 1 89.81 275 ALA B C 1
ATOM 5231 O O . ALA B 1 275 ? 10.711 41.156 1.272 1 89.81 275 ALA B O 1
ATOM 5232 N N . ALA B 1 276 ? 10.922 42 3.33 1 90.19 276 ALA B N 1
ATOM 5233 C CA . ALA B 1 276 ? 12.094 42.781 2.936 1 90.19 276 ALA B CA 1
ATOM 5234 C C . ALA B 1 276 ? 13.219 41.844 2.455 1 90.19 276 ALA B C 1
ATOM 5236 O O . ALA B 1 276 ? 13.305 40.688 2.867 1 90.19 276 ALA B O 1
ATOM 5237 N N . ASP B 1 277 ? 14.023 42.375 1.608 1 90.25 277 ASP B N 1
ATOM 5238 C CA . ASP B 1 277 ? 15.086 41.594 0.997 1 90.25 277 ASP B CA 1
ATOM 5239 C C . ASP B 1 277 ? 16.125 41.188 2.035 1 90.25 277 ASP B C 1
ATOM 5241 O O . ASP B 1 277 ? 16.781 40.156 1.882 1 90.25 277 ASP B O 1
ATOM 5245 N N . ASP B 1 278 ? 16.25 41.844 3.074 1 93 278 ASP B N 1
ATOM 5246 C CA . ASP B 1 278 ? 17.359 41.625 3.994 1 93 278 ASP B CA 1
ATOM 5247 C C . ASP B 1 278 ? 16.922 40.781 5.199 1 93 278 ASP B C 1
ATOM 5249 O O . ASP B 1 278 ? 17.703 40.594 6.137 1 93 278 ASP B O 1
ATOM 5253 N N . VAL B 1 279 ? 15.758 40.281 5.145 1 93.69 279 VAL B N 1
ATOM 5254 C CA . VAL B 1 279 ? 15.312 39.469 6.273 1 93.69 279 VAL B CA 1
ATOM 5255 C C . VAL B 1 279 ? 15.859 38.062 6.137 1 93.69 279 VAL B C 1
ATOM 5257 O O . VAL B 1 279 ? 16.125 37.594 5.023 1 93.69 279 VAL B O 1
ATOM 5260 N N . GLU B 1 280 ? 16.078 37.438 7.266 1 96.12 280 GLU B N 1
ATOM 5261 C CA . GLU B 1 280 ? 16.422 36.031 7.234 1 96.12 280 GLU B CA 1
ATOM 5262 C C . GLU B 1 280 ? 15.266 35.188 6.715 1 96.12 280 GLU B C 1
ATOM 5264 O O . GLU B 1 280 ? 14.117 35.375 7.129 1 96.12 280 GLU B O 1
ATOM 5269 N N . ARG B 1 281 ? 15.57 34.281 5.762 1 95.5 281 ARG B N 1
ATOM 5270 C CA . ARG B 1 281 ? 14.539 33.438 5.156 1 95.5 281 ARG B CA 1
ATOM 5271 C C . ARG B 1 281 ? 14.82 31.969 5.398 1 95.5 281 ARG B C 1
ATOM 5273 O O . ARG B 1 281 ? 15.977 31.562 5.535 1 95.5 281 ARG B O 1
ATOM 5280 N N . THR B 1 282 ? 13.773 31.234 5.473 1 96 282 THR B N 1
ATOM 5281 C CA . THR B 1 282 ? 13.828 29.797 5.633 1 96 282 THR B CA 1
ATOM 5282 C C . THR B 1 282 ? 14.008 29.094 4.281 1 96 282 THR B C 1
ATOM 5284 O O . THR B 1 282 ? 14.047 29.766 3.244 1 96 282 THR B O 1
ATOM 5287 N N . LEU B 1 283 ? 14.094 27.75 4.312 1 95.19 283 LEU B N 1
ATOM 5288 C CA . LEU B 1 283 ? 14.281 27 3.078 1 95.19 283 LEU B CA 1
ATOM 5289 C C . LEU B 1 283 ? 13.031 27.062 2.205 1 95.19 283 LEU B C 1
ATOM 5291 O O . LEU B 1 283 ? 13.086 26.766 1.011 1 95.19 283 LEU B O 1
ATOM 5295 N N . THR B 1 284 ? 11.852 27.406 2.744 1 92.62 284 THR B N 1
ATOM 5296 C CA . THR B 1 284 ? 10.633 27.625 1.979 1 92.62 284 THR B CA 1
ATOM 5297 C C . THR B 1 284 ? 10.539 29.078 1.505 1 92.62 284 THR B C 1
ATOM 5299 O O . THR B 1 284 ? 9.516 29.484 0.953 1 92.62 284 THR B O 1
ATOM 5302 N N . THR B 1 285 ? 11.539 29.875 1.856 1 90.94 285 THR B N 1
ATOM 5303 C CA . THR B 1 285 ? 11.672 31.281 1.48 1 90.94 285 THR B CA 1
ATOM 5304 C C . THR B 1 285 ? 10.742 32.156 2.312 1 90.94 285 THR B C 1
ATOM 5306 O O . THR B 1 285 ? 10.5 33.312 1.97 1 90.94 285 THR B O 1
ATOM 5309 N N . TRP B 1 286 ? 10.234 31.641 3.379 1 92.94 286 TRP B N 1
ATOM 5310 C CA . TRP B 1 286 ? 9.453 32.406 4.328 1 92.94 286 TRP B CA 1
ATOM 5311 C C . TRP B 1 286 ? 10.367 33.219 5.246 1 92.94 286 TRP B C 1
ATOM 5313 O O . TRP B 1 286 ? 11.5 32.812 5.52 1 92.94 286 TRP B O 1
ATOM 5323 N N . GLU B 1 287 ? 9.859 34.375 5.672 1 95.5 287 GLU B N 1
ATOM 5324 C CA . GLU B 1 287 ? 10.602 35.125 6.668 1 95.5 287 GLU B CA 1
ATOM 5325 C C . GLU B 1 287 ? 10.758 34.344 7.965 1 95.5 287 GLU B C 1
ATOM 5327 O O . GLU B 1 287 ? 9.805 33.688 8.422 1 95.5 287 GLU B O 1
ATOM 5332 N N . TYR B 1 288 ? 12 34.344 8.531 1 97.31 288 TYR B N 1
ATOM 5333 C CA . TYR B 1 288 ? 12.219 33.812 9.883 1 97.31 288 TYR B CA 1
ATOM 5334 C C . TYR B 1 288 ? 11.492 34.656 10.914 1 97.31 288 TYR B C 1
ATOM 5336 O O . TYR B 1 288 ? 11.891 35.781 11.203 1 97.31 288 TYR B O 1
ATOM 5344 N N . TYR B 1 289 ? 10.43 34.156 11.469 1 97.12 289 TYR B N 1
ATOM 5345 C CA . TYR B 1 289 ? 9.586 34.906 12.383 1 97.12 289 TYR B CA 1
ATOM 5346 C C . TYR B 1 289 ? 8.961 34 13.438 1 97.12 289 TYR B C 1
ATOM 5348 O O . TYR B 1 289 ? 7.746 33.781 13.414 1 97.12 289 TYR B O 1
ATOM 5356 N N . PRO B 1 290 ? 9.703 33.625 14.484 1 97.38 290 PRO B N 1
ATOM 5357 C CA . PRO B 1 290 ? 9.227 32.688 15.5 1 97.38 290 PRO B CA 1
ATOM 5358 C C . PRO B 1 290 ? 7.988 33.188 16.234 1 97.38 290 PRO B C 1
ATOM 5360 O O . PRO B 1 290 ? 7.191 32.406 16.734 1 97.38 290 PRO B O 1
ATOM 5363 N N . GLY B 1 291 ? 7.742 34.5 16.281 1 97.5 291 GLY B N 1
ATOM 5364 C CA . GLY B 1 291 ? 6.625 35.094 17.016 1 97.5 291 GLY B CA 1
ATOM 5365 C C . GLY B 1 291 ? 5.289 34.844 16.344 1 97.5 291 GLY B C 1
ATOM 5366 O O . GLY B 1 291 ? 4.238 35.094 16.938 1 97.5 291 GLY B O 1
ATOM 5367 N N . ALA B 1 292 ? 5.301 34.25 15.125 1 98.31 292 ALA B N 1
ATOM 5368 C CA . ALA B 1 292 ? 4.086 34.062 14.336 1 98.31 292 ALA B CA 1
ATOM 5369 C C . ALA B 1 292 ? 3.031 33.281 15.109 1 98.31 292 ALA B C 1
ATOM 5371 O O . ALA B 1 292 ? 1.854 33.656 15.109 1 98.31 292 ALA B O 1
ATOM 5372 N N . VAL B 1 293 ? 3.445 32.25 15.789 1 98.75 293 VAL B N 1
ATOM 5373 C CA . VAL B 1 293 ? 2.502 31.375 16.469 1 98.75 293 VAL B CA 1
ATOM 5374 C C . VAL B 1 293 ? 1.789 32.125 17.578 1 98.75 293 VAL B C 1
ATOM 5376 O O . VAL B 1 293 ? 0.589 31.953 17.797 1 98.75 293 VAL B O 1
ATOM 5379 N N . GLY B 1 294 ? 2.463 33 18.328 1 98.62 294 GLY B N 1
ATOM 5380 C CA . GLY B 1 294 ? 1.829 33.812 19.359 1 98.62 294 GLY B CA 1
ATOM 5381 C C . GLY B 1 294 ? 0.772 34.75 18.812 1 98.62 294 GLY B C 1
ATOM 5382 O O . GLY B 1 294 ? -0.314 34.875 19.391 1 98.62 294 GLY B O 1
ATOM 5383 N N . GLU B 1 295 ? 1.124 35.375 17.75 1 98.56 295 GLU B N 1
ATOM 5384 C CA . GLU B 1 295 ? 0.178 36.281 17.109 1 98.56 295 GLU B CA 1
ATOM 5385 C C . GLU B 1 295 ? -1.03 35.531 16.562 1 98.56 295 GLU B C 1
ATOM 5387 O O . GLU B 1 295 ? -2.166 36 16.672 1 98.56 295 GLU B O 1
ATOM 5392 N N . ALA B 1 296 ? -0.788 34.406 15.969 1 98.81 296 ALA B N 1
ATOM 5393 C CA . ALA B 1 296 ? -1.86 33.594 15.43 1 98.81 296 ALA B CA 1
ATOM 5394 C C . ALA B 1 296 ? -2.801 33.125 16.547 1 98.81 296 ALA B C 1
ATOM 5396 O O . ALA B 1 296 ? -4.023 33.125 16.375 1 98.81 296 ALA B O 1
ATOM 5397 N N . LEU B 1 297 ? -2.236 32.656 17.672 1 98.88 297 LEU B N 1
ATOM 5398 C CA . LEU B 1 297 ? -3.027 32.219 18.812 1 98.88 297 LEU B CA 1
ATOM 5399 C C . LEU B 1 297 ? -3.939 33.344 19.297 1 98.88 297 LEU B C 1
ATOM 5401 O O . LEU B 1 297 ? -5.137 33.125 19.516 1 98.88 297 LEU B O 1
ATOM 5405 N N . ARG B 1 298 ? -3.414 34.531 19.484 1 98.62 298 ARG B N 1
ATOM 5406 C CA . ARG B 1 298 ? -4.191 35.656 20 1 98.62 298 ARG B CA 1
ATOM 5407 C C . ARG B 1 298 ? -5.309 36.031 19.031 1 98.62 298 ARG B C 1
ATOM 5409 O O . ARG B 1 298 ? -6.445 36.281 19.438 1 98.62 298 ARG B O 1
ATOM 5416 N N . HIS B 1 299 ? -4.969 36.062 17.734 1 98.62 299 HIS B N 1
ATOM 5417 C CA . HIS B 1 299 ? -5.98 36.406 16.734 1 98.62 299 HIS B CA 1
ATOM 5418 C C . HIS B 1 299 ? -7.086 35.344 16.703 1 98.62 299 HIS B C 1
ATOM 5420 O O . HIS B 1 299 ? -8.273 35.688 16.672 1 98.62 299 HIS B O 1
ATOM 5426 N N . THR B 1 300 ? -6.715 34.062 16.641 1 98.88 300 THR B N 1
ATOM 5427 C CA . THR B 1 300 ? -7.691 33 16.594 1 98.88 300 THR B CA 1
ATOM 5428 C C . THR B 1 300 ? -8.602 33 17.812 1 98.88 300 THR B C 1
ATOM 5430 O O . THR B 1 300 ? -9.82 32.844 17.688 1 98.88 300 THR B O 1
ATOM 5433 N N . ALA B 1 301 ? -8.023 33.219 18.969 1 98.75 301 ALA B N 1
ATOM 5434 C CA . ALA B 1 301 ? -8.812 33.312 20.188 1 98.75 301 ALA B CA 1
ATOM 5435 C C . ALA B 1 301 ? -9.836 34.438 20.094 1 98.75 301 ALA B C 1
ATOM 5437 O O . ALA B 1 301 ? -10.984 34.281 20.516 1 98.75 301 ALA B O 1
ATOM 5438 N N . GLU B 1 302 ? -9.398 35.531 19.594 1 98.31 302 GLU B N 1
ATOM 5439 C CA . GLU B 1 302 ? -10.281 36.688 19.453 1 98.31 302 GLU B CA 1
ATOM 5440 C C . GLU B 1 302 ? -11.461 36.375 18.547 1 98.31 302 GLU B C 1
ATOM 5442 O O . GLU B 1 302 ? -12.594 36.781 18.828 1 98.31 302 GLU B O 1
ATOM 5447 N N . VAL B 1 303 ? -11.25 35.719 17.484 1 98.69 303 VAL B N 1
ATOM 5448 C CA . VAL B 1 303 ? -12.258 35.469 16.453 1 98.69 303 VAL B CA 1
ATOM 5449 C C . VAL B 1 303 ? -13.203 34.344 16.906 1 98.69 303 VAL B C 1
ATOM 5451 O O . VAL B 1 303 ? -14.422 34.469 16.781 1 98.69 303 VAL B O 1
ATOM 5454 N N . VAL B 1 304 ? -12.641 33.281 17.453 1 98.69 304 VAL B N 1
ATOM 5455 C CA . VAL B 1 304 ? -13.422 32.062 17.672 1 98.69 304 VAL B CA 1
ATOM 5456 C C . VAL B 1 304 ? -14.109 32.125 19.031 1 98.69 304 VAL B C 1
ATOM 5458 O O . VAL B 1 304 ? -15.102 31.422 19.266 1 98.69 304 VAL B O 1
ATOM 5461 N N . GLY B 1 305 ? -13.602 32.875 20.016 1 97.06 305 GLY B N 1
ATOM 5462 C CA . GLY B 1 305 ? -14.203 33 21.344 1 97.06 305 GLY B CA 1
ATOM 5463 C C . GLY B 1 305 ? -13.727 31.938 22.297 1 97.06 305 GLY B C 1
ATOM 5464 O O . GLY B 1 305 ? -12.516 31.75 22.484 1 97.06 305 GLY B O 1
ATOM 5465 N N . ASP B 1 306 ? -14.555 31.109 22.844 1 96.75 306 ASP B N 1
ATOM 5466 C CA . ASP B 1 306 ? -14.273 30.266 23.984 1 96.75 306 ASP B CA 1
ATOM 5467 C C . ASP B 1 306 ? -13.789 28.891 23.531 1 96.75 306 ASP B C 1
ATOM 5469 O O . ASP B 1 306 ? -13.57 28 24.359 1 96.75 306 ASP B O 1
ATOM 5473 N N . VAL B 1 307 ? -13.602 28.688 22.297 1 98.69 307 VAL B N 1
ATOM 5474 C CA . VAL B 1 307 ? -13.109 27.406 21.797 1 98.69 307 VAL B CA 1
ATOM 5475 C C . VAL B 1 307 ? -11.633 27.234 22.156 1 98.69 307 VAL B C 1
ATOM 5477 O O . VAL B 1 307 ? -10.812 28.094 21.828 1 98.69 307 VAL B O 1
ATOM 5480 N N . PRO B 1 308 ? -11.273 26.141 22.922 1 98.75 308 PRO B N 1
ATOM 5481 C CA . PRO B 1 308 ? -9.859 25.906 23.234 1 98.75 308 PRO B CA 1
ATOM 5482 C C . PRO B 1 308 ? -8.984 25.828 21.984 1 98.75 308 PRO B C 1
ATOM 5484 O O . PRO B 1 308 ? -9.461 25.406 20.922 1 98.75 308 PRO B O 1
ATOM 5487 N N . LEU B 1 309 ? -7.715 26.25 22.125 1 98.94 309 LEU B N 1
ATOM 5488 C CA . LEU B 1 309 ? -6.773 26.234 21.016 1 98.94 309 LEU B CA 1
ATOM 5489 C C . LEU B 1 309 ? -5.715 25.156 21.219 1 98.94 309 LEU B C 1
ATOM 5491 O O . LEU B 1 309 ? -5.324 24.859 22.344 1 98.94 309 LEU B O 1
ATOM 5495 N N . ILE B 1 310 ? -5.297 24.516 20.156 1 98.94 310 ILE B N 1
ATOM 5496 C CA . ILE B 1 310 ? -4.152 23.625 20.125 1 98.94 310 ILE B CA 1
ATOM 5497 C C . ILE B 1 310 ? -3.215 24.016 18.984 1 98.94 310 ILE B C 1
ATOM 5499 O O . ILE B 1 310 ? -3.65 24.203 17.844 1 98.94 310 ILE B O 1
ATOM 5503 N N . VAL B 1 311 ? -1.935 24.281 19.281 1 98.94 311 VAL B N 1
ATOM 5504 C CA . VAL B 1 311 ? -0.967 24.422 18.188 1 98.94 311 VAL B CA 1
ATOM 5505 C C . VAL B 1 311 ? -0.705 23.047 17.562 1 98.94 311 VAL B C 1
ATOM 5507 O O . VAL B 1 311 ? -0.021 22.203 18.156 1 98.94 311 VAL B O 1
ATOM 5510 N N . THR B 1 312 ? -1.211 22.875 16.359 1 98.94 312 THR B N 1
ATOM 5511 C CA . THR B 1 312 ? -1.143 21.547 15.758 1 98.94 312 THR B CA 1
ATOM 5512 C C . THR B 1 312 ? 0.05 21.438 14.812 1 98.94 312 THR B C 1
ATOM 5514 O O . THR B 1 312 ? 0.45 20.328 14.438 1 98.94 312 THR B O 1
ATOM 5517 N N . GLU B 1 313 ? 0.532 22.547 14.344 1 98.88 313 GLU B N 1
ATOM 5518 C CA . GLU B 1 313 ? 1.766 22.578 13.562 1 98.88 313 GLU B CA 1
ATOM 5519 C C . GLU B 1 313 ? 2.529 23.891 13.797 1 98.88 313 GLU B C 1
ATOM 5521 O O . GLU B 1 313 ? 1.934 24.969 13.836 1 98.88 313 GLU B O 1
ATOM 5526 N N . ASN B 1 314 ? 3.734 23.844 13.992 1 98.81 314 ASN B N 1
ATOM 5527 C CA . ASN B 1 314 ? 4.684 24.938 14.07 1 98.81 314 ASN B CA 1
ATOM 5528 C C . ASN B 1 314 ? 6.117 24.469 13.891 1 98.81 314 ASN B C 1
ATOM 5530 O O . ASN B 1 314 ? 6.469 23.359 14.305 1 98.81 314 ASN B O 1
ATOM 5534 N N . GLY B 1 315 ? 6.832 25.25 13.297 1 98.25 315 GLY B N 1
ATOM 5535 C CA . GLY B 1 315 ? 8.219 24.859 13.062 1 98.25 315 GLY B CA 1
ATOM 5536 C C . GLY B 1 315 ? 8.883 25.688 11.977 1 98.25 315 GLY B C 1
ATOM 5537 O O . GLY B 1 315 ? 8.438 26.797 11.664 1 98.25 315 GLY B O 1
ATOM 5538 N N . ILE B 1 316 ? 10.039 25.188 11.461 1 98.38 316 ILE B N 1
ATOM 5539 C CA . ILE B 1 316 ? 10.852 25.922 10.5 1 98.38 316 ILE B CA 1
ATOM 5540 C C . ILE B 1 316 ? 11.531 24.953 9.547 1 98.38 316 ILE B C 1
ATOM 5542 O O . ILE B 1 316 ? 11.992 23.891 9.953 1 98.38 316 ILE B O 1
ATOM 5546 N N . ALA B 1 317 ? 11.516 25.312 8.227 1 98.25 317 ALA B N 1
ATOM 5547 C CA . ALA B 1 317 ? 12.359 24.594 7.262 1 98.25 317 ALA B CA 1
ATOM 5548 C C . ALA B 1 317 ? 13.773 25.172 7.254 1 98.25 317 ALA B C 1
ATOM 5550 O O . ALA B 1 317 ? 13.992 26.312 6.836 1 98.25 317 ALA B O 1
ATOM 5551 N N . THR B 1 318 ? 14.719 24.391 7.707 1 98.12 318 THR B N 1
ATOM 5552 C CA . THR B 1 318 ? 16.094 24.859 7.789 1 98.12 318 THR B CA 1
ATOM 5553 C C . THR B 1 318 ? 17.078 23.688 7.738 1 98.12 318 THR B C 1
ATOM 5555 O O . THR B 1 318 ? 16.703 22.547 7.992 1 98.12 318 THR B O 1
ATOM 5558 N N . ASP B 1 319 ? 18.25 23.953 7.27 1 96.69 319 ASP B N 1
ATOM 5559 C CA . ASP B 1 319 ? 19.328 22.953 7.289 1 96.69 319 ASP B CA 1
ATOM 5560 C C . ASP B 1 319 ? 20.266 23.188 8.469 1 96.69 319 ASP B C 1
ATOM 5562 O O . ASP B 1 319 ? 21.25 22.469 8.633 1 96.69 319 ASP B O 1
ATOM 5566 N N . ASP B 1 320 ? 19.938 24.172 9.289 1 98.06 320 ASP B N 1
ATOM 5567 C CA . ASP B 1 320 ? 20.703 24.5 10.492 1 98.06 320 ASP B CA 1
ATOM 5568 C C . ASP B 1 320 ? 19.906 24.141 11.75 1 98.06 320 ASP B C 1
ATOM 5570 O O . ASP B 1 320 ? 19.031 24.891 12.172 1 98.06 320 ASP B O 1
ATOM 5574 N N . ASP B 1 321 ? 20.344 23.125 12.391 1 98.44 321 ASP B N 1
ATOM 5575 C CA . ASP B 1 321 ? 19.578 22.594 13.516 1 98.44 321 ASP B CA 1
ATOM 5576 C C . ASP B 1 321 ? 19.609 23.531 14.711 1 98.44 321 ASP B C 1
ATOM 5578 O O . ASP B 1 321 ? 18.688 23.562 15.523 1 98.44 321 ASP B O 1
ATOM 5582 N N . SER B 1 322 ? 20.672 24.234 14.867 1 98.12 322 SER B N 1
ATOM 5583 C CA . SER B 1 322 ? 20.719 25.234 15.938 1 98.12 322 SER B CA 1
ATOM 5584 C C . SER B 1 322 ? 19.672 26.328 15.727 1 98.12 322 SER B C 1
ATOM 5586 O O . SER B 1 322 ? 19.062 26.812 16.688 1 98.12 322 SER B O 1
ATOM 5588 N N . ARG B 1 323 ? 19.547 26.703 14.461 1 97.69 323 ARG B N 1
ATOM 5589 C CA . ARG B 1 323 ? 18.531 27.703 14.133 1 97.69 323 ARG B CA 1
ATOM 5590 C C . ARG B 1 323 ? 17.125 27.156 14.344 1 97.69 323 ARG B C 1
ATOM 5592 O O . ARG B 1 323 ? 16.219 27.891 14.711 1 97.69 323 ARG B O 1
ATOM 5599 N N . ARG B 1 324 ? 16.984 25.859 14.148 1 98.5 324 ARG B N 1
ATOM 5600 C CA . ARG B 1 324 ? 15.719 25.203 14.445 1 98.5 324 ARG B CA 1
ATOM 5601 C C . ARG B 1 324 ? 15.383 25.312 15.93 1 98.5 324 ARG B C 1
ATOM 5603 O O . ARG B 1 324 ? 14.266 25.672 16.297 1 98.5 324 ARG B O 1
ATOM 5610 N N . ALA B 1 325 ? 16.344 25.031 16.734 1 98.19 325 ALA B N 1
ATOM 5611 C CA . ALA B 1 325 ? 16.156 25.141 18.172 1 98.19 325 ALA B CA 1
ATOM 5612 C C . ALA B 1 325 ? 15.797 26.562 18.578 1 98.19 325 ALA B C 1
ATOM 5614 O O . ALA B 1 325 ? 14.93 26.781 19.422 1 98.19 325 ALA B O 1
ATOM 5615 N N . ASP B 1 326 ? 16.547 27.484 17.953 1 98.06 326 ASP B N 1
ATOM 5616 C CA . ASP B 1 326 ? 16.25 28.891 18.219 1 98.06 326 ASP B CA 1
ATOM 5617 C C . ASP B 1 326 ? 14.812 29.25 17.859 1 98.06 326 ASP B C 1
ATOM 5619 O O . ASP B 1 326 ? 14.148 29.969 18.594 1 98.06 326 ASP B O 1
ATOM 5623 N N . TYR B 1 327 ? 14.398 28.766 16.75 1 98.5 327 TYR B N 1
ATOM 5624 C CA . TYR B 1 327 ? 13.031 29.031 16.297 1 98.5 327 TYR B CA 1
ATOM 5625 C C . TYR B 1 327 ? 12.016 28.5 17.297 1 98.5 327 TYR B C 1
ATOM 5627 O O . TYR B 1 327 ? 11.094 29.219 17.703 1 98.5 327 TYR B O 1
ATOM 5635 N N . TYR B 1 328 ? 12.195 27.25 17.734 1 98.56 328 TYR B N 1
ATOM 5636 C CA . TYR B 1 328 ? 11.266 26.656 18.688 1 98.56 328 TYR B CA 1
ATOM 5637 C C . TYR B 1 328 ? 11.281 27.391 20.016 1 98.56 328 TYR B C 1
ATOM 5639 O O . TYR B 1 328 ? 10.234 27.609 20.625 1 98.56 328 TYR B O 1
ATOM 5647 N N . ALA B 1 329 ? 12.445 27.781 20.438 1 97.88 329 ALA B N 1
ATOM 5648 C CA . ALA B 1 329 ? 12.547 28.516 21.703 1 97.88 329 ALA B CA 1
ATOM 5649 C C . ALA B 1 329 ? 11.758 29.828 21.641 1 97.88 3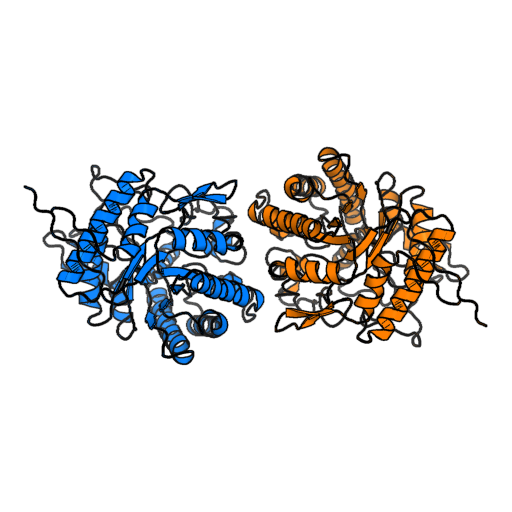29 ALA B C 1
ATOM 5651 O O . ALA B 1 329 ? 11.047 30.172 22.578 1 97.88 329 ALA B O 1
ATOM 5652 N N . GLY B 1 330 ? 11.969 30.516 20.531 1 98.06 330 GLY B N 1
ATOM 5653 C CA . GLY B 1 330 ? 11.227 31.75 20.344 1 98.06 330 GLY B CA 1
ATOM 5654 C C . GLY B 1 330 ? 9.727 31.547 20.25 1 98.06 330 GLY B C 1
ATOM 5655 O O . GLY B 1 330 ? 8.945 32.281 20.859 1 98.06 330 GLY B O 1
ATOM 5656 N N . ALA B 1 331 ? 9.297 30.578 19.5 1 98.56 331 ALA B N 1
ATOM 5657 C CA . ALA B 1 331 ? 7.883 30.266 19.328 1 98.56 331 ALA B CA 1
ATOM 5658 C C . ALA B 1 331 ? 7.246 29.875 20.656 1 98.56 331 ALA B C 1
ATOM 5660 O O . ALA B 1 331 ? 6.164 30.359 21 1 98.56 331 ALA B O 1
ATOM 5661 N N . LEU B 1 332 ? 7.941 29 21.391 1 98.56 332 LEU B N 1
ATOM 5662 C CA . LEU B 1 332 ? 7.402 28.516 22.656 1 98.56 332 LEU B CA 1
ATOM 5663 C C . LEU B 1 332 ? 7.32 29.625 23.688 1 98.56 332 LEU B C 1
ATOM 5665 O O . LEU B 1 332 ? 6.41 29.641 24.516 1 98.56 332 LEU B O 1
ATOM 5669 N N . SER B 1 333 ? 8.281 30.516 23.609 1 98.19 333 SER B N 1
ATOM 5670 C CA . SER B 1 333 ? 8.195 31.688 24.484 1 98.19 333 SER B CA 1
ATOM 5671 C C . SER B 1 333 ? 6.926 32.469 24.203 1 98.19 333 SER B C 1
ATOM 5673 O O . SER B 1 333 ? 6.305 33 25.141 1 98.19 333 SER B O 1
ATOM 5675 N N . GLU B 1 334 ? 6.582 32.594 22.969 1 97.94 334 GLU B N 1
ATOM 5676 C CA . GLU B 1 334 ? 5.355 33.281 22.578 1 97.94 334 GLU B CA 1
ATOM 5677 C C . GLU B 1 334 ? 4.121 32.5 23.031 1 97.94 334 GLU B C 1
ATOM 5679 O O . GLU B 1 334 ? 3.109 33.094 23.406 1 97.94 334 GLU B O 1
ATOM 5684 N N . VAL B 1 335 ? 4.109 31.219 22.953 1 98.69 335 VAL B N 1
ATOM 5685 C CA . VAL B 1 335 ? 3.012 30.391 23.438 1 98.69 335 VAL B CA 1
ATOM 5686 C C . VAL B 1 335 ? 2.84 30.578 24.938 1 98.69 335 VAL B C 1
ATOM 5688 O O . VAL B 1 335 ? 1.717 30.75 25.422 1 98.69 335 VAL B O 1
ATOM 5691 N N . ALA B 1 336 ? 3.984 30.578 25.656 1 98.19 336 ALA B N 1
ATOM 5692 C CA . ALA B 1 336 ? 3.959 30.812 27.094 1 98.19 336 ALA B CA 1
ATOM 5693 C C . ALA B 1 336 ? 3.316 32.156 27.422 1 98.19 336 ALA B C 1
ATOM 5695 O O . ALA B 1 336 ? 2.502 32.25 28.344 1 98.19 336 ALA B O 1
ATOM 5696 N N . SER B 1 337 ? 3.734 33.125 26.688 1 97.62 337 SER B N 1
ATOM 5697 C CA . SER B 1 337 ? 3.172 34.469 26.875 1 97.62 337 SER B CA 1
ATOM 5698 C C . SER B 1 337 ? 1.666 34.469 26.625 1 97.62 337 SER B C 1
ATOM 5700 O O . SER B 1 337 ? 0.916 35.125 27.359 1 97.62 337 SER B O 1
ATOM 5702 N N . ALA B 1 338 ? 1.226 33.812 25.594 1 98.06 338 ALA B N 1
ATOM 5703 C CA . ALA B 1 338 ? -0.199 33.719 25.281 1 98.06 338 ALA B CA 1
ATOM 5704 C C . ALA B 1 338 ? -0.96 33 26.391 1 98.06 338 ALA B C 1
ATOM 5706 O O . ALA B 1 338 ? -2.092 33.375 26.719 1 98.06 338 ALA B O 1
ATOM 5707 N N . LEU B 1 339 ? -0.375 31.984 26.969 1 98 339 LEU B N 1
ATOM 5708 C CA . LEU B 1 339 ? -0.956 31.312 28.109 1 98 339 LEU B CA 1
ATOM 5709 C C . LEU B 1 339 ? -1.113 32.281 29.281 1 98 339 LEU B C 1
ATOM 5711 O O . LEU B 1 339 ? -2.154 32.281 29.953 1 98 339 LEU B O 1
ATOM 5715 N N . GLU B 1 340 ? -0.14 33.031 29.5 1 96.12 340 GLU B N 1
ATOM 5716 C CA . GLU B 1 340 ? -0.164 34 30.594 1 96.12 340 GLU B CA 1
ATOM 5717 C C . GLU B 1 340 ? -1.217 35.062 30.359 1 96.12 340 GLU B C 1
ATOM 5719 O O . GLU B 1 340 ? -1.755 35.625 31.312 1 96.12 340 GLU B O 1
ATOM 5724 N N . ASP B 1 341 ? -1.469 35.344 29.094 1 95.94 341 ASP B N 1
ATOM 5725 C CA . ASP B 1 341 ? -2.527 36.281 28.734 1 95.94 341 ASP B CA 1
ATOM 5726 C C . ASP B 1 341 ? -3.906 35.688 29.016 1 95.94 341 ASP B C 1
ATOM 5728 O O . ASP B 1 341 ? -4.922 36.344 28.875 1 95.94 341 ASP B O 1
ATOM 5732 N N . GLY B 1 342 ? -3.967 34.438 29.359 1 97.19 342 GLY B N 1
ATOM 5733 C CA . GLY B 1 342 ? -5.223 33.812 29.719 1 97.19 342 GLY B CA 1
ATOM 5734 C C . GLY B 1 342 ? -5.859 33.031 28.594 1 97.19 342 GLY B C 1
ATOM 5735 O O . GLY B 1 342 ? -6.988 32.562 28.719 1 97.19 342 GLY B O 1
ATOM 5736 N N . ILE B 1 343 ? -5.195 32.906 27.453 1 98.38 343 ILE B N 1
ATOM 5737 C CA . ILE B 1 343 ? -5.73 32.156 26.312 1 98.38 343 ILE B CA 1
ATOM 5738 C C . ILE B 1 343 ? -5.715 30.672 26.641 1 98.38 343 ILE B C 1
ATOM 5740 O O . ILE B 1 343 ? -4.738 30.156 27.188 1 98.38 343 ILE B O 1
ATOM 5744 N N . ASP B 1 344 ? -6.801 29.938 26.375 1 98.62 344 ASP B N 1
ATOM 5745 C CA . ASP B 1 344 ? -6.938 28.5 26.641 1 98.62 344 ASP B CA 1
ATOM 5746 C C . ASP B 1 344 ? -6.223 27.672 25.578 1 98.62 344 ASP B C 1
ATOM 5748 O O . ASP B 1 344 ? -6.848 27.203 24.625 1 98.62 344 ASP B O 1
ATOM 5752 N N . ILE B 1 345 ? -4.961 27.531 25.75 1 98.81 345 ILE B N 1
ATOM 5753 C CA . ILE B 1 345 ? -4.117 26.734 24.859 1 98.81 345 ILE B CA 1
ATOM 5754 C C . ILE B 1 345 ? -3.871 25.359 25.5 1 98.81 345 ILE B C 1
ATOM 5756 O O . ILE B 1 345 ? -3.35 25.281 26.609 1 98.81 345 ILE B O 1
ATOM 5760 N N . ARG B 1 346 ? -4.141 24.281 24.719 1 98.81 346 ARG B N 1
ATOM 5761 C CA . ARG B 1 346 ? -4.172 22.984 25.359 1 98.81 346 ARG B CA 1
ATOM 5762 C C . ARG B 1 346 ? -3.127 22.047 24.766 1 98.81 346 ARG B C 1
ATOM 5764 O O . ARG B 1 346 ? -3.09 20.859 25.094 1 98.81 346 ARG B O 1
ATOM 5771 N N . GLY B 1 347 ? -2.279 22.578 23.906 1 98.81 347 GLY B N 1
ATOM 5772 C CA . GLY B 1 347 ? -1.248 21.703 23.375 1 98.81 347 GLY B CA 1
ATOM 5773 C C . GLY B 1 347 ? -0.347 22.391 22.359 1 98.81 347 GLY B C 1
ATOM 5774 O O . GLY B 1 347 ? -0.662 23.484 21.891 1 98.81 347 GLY B O 1
ATOM 5775 N N . TYR B 1 348 ? 0.736 21.75 22.062 1 98.88 348 TYR B N 1
ATOM 5776 C CA . TYR B 1 348 ? 1.73 22.141 21.078 1 98.88 348 TYR B CA 1
ATOM 5777 C C . TYR B 1 348 ? 2.33 20.938 20.375 1 98.88 348 TYR B C 1
ATOM 5779 O O . TYR B 1 348 ? 3.006 20.109 21 1 98.88 348 TYR B O 1
ATOM 5787 N N . LEU B 1 349 ? 2.059 20.828 19.141 1 98.94 349 LEU B N 1
ATOM 5788 C CA . LEU B 1 349 ? 2.605 19.766 18.297 1 98.94 349 LEU B CA 1
ATOM 5789 C C . LEU B 1 349 ? 3.518 20.344 17.219 1 98.94 349 LEU B C 1
ATOM 5791 O O . LEU B 1 349 ? 3.088 21.172 16.406 1 98.94 349 LEU B O 1
ATOM 5795 N N . ALA B 1 350 ? 4.684 19.891 17.188 1 98.81 350 ALA B N 1
ATOM 5796 C CA . ALA B 1 350 ? 5.695 20.391 16.25 1 98.81 350 ALA B CA 1
ATOM 5797 C C . ALA B 1 350 ? 5.457 19.844 14.852 1 98.81 350 ALA B C 1
ATOM 5799 O O . ALA B 1 350 ? 4.957 18.719 14.688 1 98.81 350 ALA B O 1
ATOM 5800 N N . TRP B 1 351 ? 5.664 20.672 13.922 1 98.62 351 TRP B N 1
ATOM 5801 C CA . TRP B 1 351 ? 5.836 20.25 12.531 1 98.62 351 TRP B CA 1
ATOM 5802 C C . TRP B 1 351 ? 7.289 20.422 12.086 1 98.62 351 TRP B C 1
ATOM 5804 O O . TRP B 1 351 ? 7.848 21.516 12.18 1 98.62 351 TRP B O 1
ATOM 5814 N N . SER B 1 352 ? 7.812 19.266 11.641 1 98.5 352 SER B N 1
ATOM 5815 C CA . SER B 1 352 ? 7.211 17.938 11.555 1 98.5 352 SER B CA 1
ATOM 5816 C C . SER B 1 352 ? 8.062 16.906 12.281 1 98.5 352 SER B C 1
ATOM 5818 O O . SER B 1 352 ? 9.195 17.188 12.68 1 98.5 352 SER B O 1
ATOM 5820 N N . ALA B 1 353 ? 7.477 15.766 12.547 1 98.88 353 ALA B N 1
ATOM 5821 C CA . ALA B 1 353 ? 8.242 14.703 13.188 1 98.88 353 ALA B CA 1
ATOM 5822 C C . ALA B 1 353 ? 9.43 14.281 12.32 1 98.88 353 ALA B C 1
ATOM 5824 O O . ALA B 1 353 ? 10.562 14.195 12.805 1 98.88 353 ALA B O 1
ATOM 5825 N N . LEU B 1 354 ? 9.172 14.102 11.055 1 98.88 354 LEU B N 1
ATOM 5826 C CA . LEU B 1 354 ? 10.172 13.633 10.102 1 98.88 354 LEU B CA 1
ATOM 5827 C C . LEU B 1 354 ? 10.438 14.688 9.031 1 98.88 354 LEU B C 1
ATOM 5829 O O . LEU B 1 354 ? 9.531 15.43 8.648 1 98.88 354 LEU B O 1
ATOM 5833 N N . ASP B 1 355 ? 11.758 14.727 8.555 1 98.5 355 ASP B N 1
ATOM 5834 C CA . ASP B 1 355 ? 11.883 15.344 7.246 1 98.5 355 ASP B CA 1
ATOM 5835 C C . ASP B 1 355 ? 10.977 14.664 6.223 1 98.5 355 ASP B C 1
ATOM 5837 O O . ASP B 1 355 ? 11.062 13.453 6.023 1 98.5 355 ASP B O 1
ATOM 5841 N N . ASN B 1 356 ? 10.023 15.445 5.727 1 98.25 356 ASN B N 1
ATOM 5842 C CA . ASN B 1 356 ? 9.008 14.836 4.875 1 98.25 356 ASN B CA 1
ATOM 5843 C C . ASN B 1 356 ? 8.922 15.531 3.518 1 98.25 356 ASN B C 1
ATOM 5845 O O . ASN B 1 356 ? 9.609 16.531 3.283 1 98.25 356 ASN B O 1
ATOM 5849 N N . TYR B 1 357 ? 8.18 14.922 2.572 1 98.31 357 TYR B N 1
ATOM 5850 C CA . TYR B 1 357 ? 7.863 15.5 1.271 1 98.31 357 TYR B CA 1
ATOM 5851 C C . TYR B 1 357 ? 7.062 16.781 1.424 1 98.31 357 TYR B C 1
ATOM 5853 O O . TYR B 1 357 ? 6.082 16.828 2.172 1 98.31 357 TYR B O 1
ATOM 5861 N N . GLU B 1 358 ? 7.512 17.859 0.846 1 96.94 358 GLU B N 1
ATOM 5862 C CA . GLU B 1 358 ? 6.832 19.141 0.975 1 96.94 358 GLU B CA 1
ATOM 5863 C C . GLU B 1 358 ? 6.234 19.594 -0.356 1 96.94 358 GLU B C 1
ATOM 5865 O O . GLU B 1 358 ? 6.617 20.625 -0.902 1 96.94 358 GLU B O 1
ATOM 5870 N N . TRP B 1 359 ? 5.344 18.766 -0.896 1 95.12 359 TRP B N 1
ATOM 5871 C CA . TRP B 1 359 ? 4.465 19.047 -2.027 1 95.12 359 TRP B CA 1
ATOM 5872 C C . TRP B 1 359 ? 5.273 19.531 -3.234 1 95.12 359 TRP B C 1
ATOM 5874 O O . TRP B 1 359 ? 4.949 20.547 -3.844 1 95.12 359 TRP B O 1
ATOM 5884 N N . GLY B 1 360 ? 6.281 18.797 -3.576 1 96 360 GLY B N 1
ATOM 5885 C CA . GLY B 1 360 ? 7.059 19.062 -4.777 1 96 360 GLY B CA 1
ATOM 5886 C C . GLY B 1 360 ? 8.555 19.109 -4.523 1 96 360 GLY B C 1
ATOM 5887 O O . GLY B 1 360 ? 9.336 19.312 -5.453 1 96 360 GLY B O 1
ATOM 5888 N N . THR B 1 361 ? 8.938 18.922 -3.188 1 96.12 361 THR B N 1
ATOM 5889 C CA . THR B 1 361 ? 10.375 18.984 -2.914 1 96.12 361 THR B CA 1
ATOM 5890 C C . THR B 1 361 ? 10.703 18.281 -1.604 1 96.12 361 THR B C 1
ATOM 5892 O O . THR B 1 361 ? 9.867 18.203 -0.706 1 96.12 361 THR B O 1
ATOM 5895 N N . TYR B 1 362 ? 11.883 17.766 -1.536 1 96.88 362 TYR B N 1
ATOM 5896 C CA . TYR B 1 362 ? 12.43 17.219 -0.301 1 96.88 362 TYR B CA 1
ATOM 5897 C C . TYR B 1 362 ? 13.469 18.156 0.303 1 96.88 362 TYR B C 1
ATOM 5899 O O . TYR B 1 362 ? 14.031 17.859 1.359 1 96.88 362 TYR B O 1
ATOM 5907 N N . LYS B 1 363 ? 13.617 19.281 -0.258 1 95.81 363 LYS B N 1
ATOM 5908 C CA . LYS B 1 363 ? 14.672 20.203 0.155 1 95.81 363 LYS B CA 1
ATOM 5909 C C . LYS B 1 363 ? 14.266 20.984 1.404 1 95.81 363 LYS B C 1
ATOM 5911 O O . LYS B 1 363 ? 15.125 21.453 2.154 1 95.81 363 LYS B O 1
ATOM 5916 N N . ALA B 1 364 ? 12.969 21.219 1.575 1 96.31 364 ALA B N 1
ATOM 5917 C CA . ALA B 1 364 ? 12.477 21.938 2.746 1 96.31 364 ALA B CA 1
ATOM 5918 C C . ALA B 1 364 ? 12.438 21.031 3.971 1 96.31 364 ALA B C 1
ATOM 5920 O O . ALA B 1 364 ? 11.398 20.438 4.281 1 96.31 364 ALA B O 1
ATOM 5921 N N . THR B 1 365 ? 13.531 21 4.684 1 97.19 365 THR B N 1
ATOM 5922 C CA . THR B 1 365 ? 13.641 20.094 5.816 1 97.19 365 THR B CA 1
ATOM 5923 C C . THR B 1 365 ? 12.984 20.688 7.059 1 97.19 365 THR B C 1
ATOM 5925 O O . THR B 1 365 ? 13.578 21.547 7.727 1 97.19 365 THR B O 1
ATOM 5928 N N . PHE B 1 366 ? 11.797 20.188 7.43 1 97.75 366 PHE B N 1
ATOM 5929 C CA . PHE B 1 366 ? 11.031 20.609 8.602 1 97.75 366 PHE B CA 1
ATOM 5930 C C . PHE B 1 366 ? 11.258 19.641 9.758 1 97.75 366 PHE B C 1
ATOM 5932 O O . PHE B 1 366 ? 10.977 19.984 10.914 1 97.75 366 PHE B O 1
ATOM 5939 N N . GLY B 1 367 ? 11.766 18.5 9.5 1 98.62 367 GLY B N 1
ATOM 5940 C CA . GLY B 1 367 ? 11.664 17.375 10.422 1 98.62 367 GLY B CA 1
ATOM 5941 C C . GLY B 1 367 ? 12.562 17.516 11.633 1 98.62 367 GLY B C 1
ATOM 5942 O O . GLY B 1 367 ? 13.719 17.938 11.516 1 98.62 367 GLY B O 1
ATOM 5943 N N . LEU B 1 368 ? 12.062 17.094 12.789 1 98.81 368 LEU B N 1
ATOM 5944 C CA . LEU B 1 368 ? 12.852 16.859 14 1 98.81 368 LEU B CA 1
ATOM 5945 C C . LEU B 1 368 ? 13.781 15.664 13.828 1 98.81 368 LEU B C 1
ATOM 5947 O O . LEU B 1 368 ? 14.836 15.594 14.461 1 98.81 368 LEU B O 1
ATOM 5951 N N . ILE B 1 369 ? 13.375 14.773 13.023 1 98.88 369 ILE B N 1
ATOM 5952 C CA . ILE B 1 369 ? 14.125 13.57 12.703 1 98.88 369 ILE B CA 1
ATOM 5953 C C . ILE B 1 369 ? 14.531 13.586 11.227 1 98.88 369 ILE B C 1
ATOM 5955 O O . ILE B 1 369 ? 13.68 13.719 10.352 1 98.88 369 ILE B O 1
ATOM 5959 N N . ALA B 1 370 ? 15.797 13.484 10.969 1 98.75 370 ALA B N 1
ATOM 5960 C CA . ALA B 1 370 ? 16.312 13.422 9.602 1 98.75 370 ALA B CA 1
ATOM 5961 C C . ALA B 1 370 ? 16.125 12.031 9 1 98.75 370 ALA B C 1
ATOM 5963 O O . ALA B 1 370 ? 16.156 11.031 9.719 1 98.75 370 ALA B O 1
ATOM 5964 N N . ILE B 1 371 ? 15.938 12.008 7.695 1 98.5 371 ILE B N 1
ATOM 5965 C CA . ILE B 1 371 ? 15.719 10.758 6.98 1 98.5 371 ILE B CA 1
ATOM 5966 C C . ILE B 1 371 ? 16.797 10.578 5.91 1 98.5 371 ILE B C 1
ATOM 5968 O O . ILE B 1 371 ? 17.062 11.492 5.133 1 98.5 371 ILE B O 1
ATOM 5972 N N . ASP B 1 372 ? 17.469 9.477 5.895 1 97.94 372 ASP B N 1
ATOM 5973 C CA . ASP B 1 372 ? 18.234 9.062 4.727 1 97.94 372 ASP B CA 1
ATOM 5974 C C . ASP B 1 372 ? 17.328 8.523 3.629 1 97.94 372 ASP B C 1
ATOM 5976 O O . ASP B 1 372 ? 16.719 7.461 3.783 1 97.94 372 ASP B O 1
ATOM 5980 N N . TRP B 1 373 ? 17.25 9.18 2.551 1 94.62 373 TRP B N 1
ATOM 5981 C CA . TRP B 1 373 ? 16.234 8.906 1.538 1 94.62 373 TRP B CA 1
ATOM 5982 C C . TRP B 1 373 ? 16.531 7.621 0.786 1 94.62 373 TRP B C 1
ATOM 5984 O O . TRP B 1 373 ? 15.688 7.098 0.059 1 94.62 373 TRP B O 1
ATOM 5994 N N . GLU B 1 374 ? 17.688 7.074 0.947 1 94.25 374 GLU B N 1
ATOM 5995 C CA . GLU B 1 374 ? 18.062 5.824 0.29 1 94.25 374 GLU B CA 1
ATOM 5996 C C . GLU B 1 374 ? 17.828 4.625 1.206 1 94.25 374 GLU B C 1
ATOM 5998 O O . GLU B 1 374 ? 17.281 3.611 0.78 1 94.25 374 GLU B O 1
ATOM 6003 N N . THR B 1 375 ? 18.203 4.773 2.479 1 96.94 375 THR B N 1
ATOM 6004 C CA . THR B 1 375 ? 18.141 3.646 3.4 1 96.94 375 THR B CA 1
ATOM 6005 C C . THR B 1 375 ? 16.922 3.77 4.324 1 96.94 375 THR B C 1
ATOM 6007 O O . THR B 1 375 ? 16.562 2.807 5 1 96.94 375 THR B O 1
ATOM 6010 N N . PHE B 1 376 ? 16.344 4.98 4.414 1 98.19 376 PHE B N 1
ATOM 6011 C CA . PHE B 1 376 ? 15.227 5.355 5.27 1 98.19 376 PHE B CA 1
ATOM 6012 C C . PHE B 1 376 ? 15.648 5.41 6.73 1 98.19 376 PHE B C 1
ATOM 6014 O O . PHE B 1 376 ? 14.805 5.438 7.629 1 98.19 376 PHE B O 1
ATOM 6021 N N . GLU B 1 377 ? 17 5.402 6.949 1 98.56 377 GLU B N 1
ATOM 6022 C CA . GLU B 1 377 ? 17.469 5.527 8.32 1 98.56 377 GLU B CA 1
ATOM 6023 C C . GLU B 1 377 ? 16.984 6.824 8.961 1 98.56 377 GLU B C 1
ATOM 6025 O O . GLU B 1 377 ? 16.984 7.879 8.32 1 98.56 377 GLU B O 1
ATOM 6030 N N . ARG B 1 378 ? 16.547 6.789 10.25 1 98.75 378 ARG B N 1
ATOM 6031 C CA . ARG B 1 378 ? 16.062 7.922 11.031 1 98.75 378 ARG B CA 1
ATOM 6032 C C . ARG B 1 378 ? 17.141 8.398 12 1 98.75 378 ARG B C 1
ATOM 6034 O O . ARG B 1 378 ? 17.734 7.598 12.734 1 98.75 378 ARG B O 1
ATOM 6041 N N . THR B 1 379 ? 17.328 9.68 11.984 1 98.75 379 THR B N 1
ATOM 6042 C CA . THR B 1 379 ? 18.297 10.266 12.898 1 98.75 379 THR B CA 1
ATOM 6043 C C . THR B 1 379 ? 17.703 11.469 13.625 1 98.75 379 THR B C 1
ATOM 6045 O O . THR B 1 379 ? 17.562 12.539 13.031 1 98.75 379 THR B O 1
ATOM 6048 N N . PRO B 1 380 ? 17.406 11.32 14.906 1 98.75 380 PRO B N 1
ATOM 6049 C CA . PRO B 1 380 ? 16.906 12.477 15.656 1 98.75 380 PRO B CA 1
ATOM 6050 C C . PRO B 1 380 ? 17.938 13.594 15.758 1 98.75 380 PRO B C 1
ATOM 6052 O O . PRO B 1 380 ? 19.125 13.336 16.031 1 98.75 380 PRO B O 1
ATOM 6055 N N . ARG B 1 381 ? 17.516 14.812 15.555 1 98.69 381 ARG B N 1
ATOM 6056 C CA . ARG B 1 381 ? 18.391 15.984 15.672 1 98.69 381 ARG B CA 1
ATOM 6057 C C . ARG B 1 381 ? 18.516 16.422 17.125 1 98.69 381 ARG B C 1
ATOM 6059 O O . ARG B 1 381 ? 17.75 15.984 17.984 1 98.69 381 ARG B O 1
ATOM 6066 N N . ASP B 1 382 ? 19.438 17.297 17.344 1 98.62 382 ASP B N 1
ATOM 6067 C CA . ASP B 1 382 ? 19.609 17.828 18.688 1 98.62 382 ASP B CA 1
ATOM 6068 C C . ASP B 1 382 ? 18.406 18.703 19.078 1 98.62 382 ASP B C 1
ATOM 6070 O O . ASP B 1 382 ? 18 18.719 20.25 1 98.62 382 ASP B O 1
ATOM 6074 N N . SER B 1 383 ? 17.875 19.438 18.141 1 98.62 383 SER B N 1
ATOM 6075 C CA . SER B 1 383 ? 16.672 20.203 18.406 1 98.62 383 SER B CA 1
ATOM 6076 C C . SER B 1 383 ? 15.516 19.312 18.844 1 98.62 383 SER B C 1
ATOM 6078 O O . SER B 1 383 ? 14.695 19.688 19.672 1 98.62 383 SER B O 1
ATOM 6080 N N . ALA B 1 384 ? 15.477 18.125 18.281 1 98.75 384 ALA B N 1
ATOM 6081 C CA . ALA B 1 384 ? 14.445 17.156 18.672 1 98.75 384 ALA B CA 1
ATOM 6082 C C . ALA B 1 384 ? 14.617 16.703 20.109 1 98.75 384 ALA B C 1
ATOM 6084 O O . ALA B 1 384 ? 13.641 16.625 20.859 1 98.75 384 ALA B O 1
ATOM 6085 N N . LYS B 1 385 ? 15.828 16.391 20.453 1 98.62 385 LYS B N 1
ATOM 6086 C CA . LYS B 1 385 ? 16.125 15.992 21.828 1 98.62 385 LYS B CA 1
ATOM 6087 C C . LYS B 1 385 ? 15.75 17.094 22.812 1 98.62 385 LYS B C 1
ATOM 6089 O O . LYS B 1 385 ? 15.156 16.828 23.859 1 98.62 385 LYS B O 1
ATOM 6094 N N . TRP B 1 386 ? 16.141 18.25 22.438 1 98.44 386 TRP B N 1
ATOM 6095 C CA . TRP B 1 386 ? 15.836 19.406 23.281 1 98.44 386 TRP B CA 1
ATOM 6096 C C . TRP B 1 386 ? 14.328 19.594 23.422 1 98.44 386 TRP B C 1
ATOM 6098 O O . TRP B 1 386 ? 13.797 19.688 24.531 1 98.44 386 TRP B O 1
ATOM 6108 N N . LEU B 1 387 ? 13.656 19.672 22.328 1 98.56 387 LEU B N 1
ATOM 6109 C CA . LEU B 1 387 ? 12.211 19.906 22.328 1 98.56 387 LEU B CA 1
ATOM 6110 C C . LEU B 1 387 ? 11.484 18.797 23.094 1 98.56 387 LEU B C 1
ATOM 6112 O O . LEU B 1 387 ? 10.594 19.078 23.891 1 98.56 387 LEU B O 1
ATOM 6116 N N . GLY B 1 388 ? 11.859 17.547 22.781 1 98.25 388 GLY B N 1
ATOM 6117 C CA . GLY B 1 388 ? 11.258 16.422 23.469 1 98.25 388 GLY B CA 1
ATOM 6118 C C . GLY B 1 388 ? 11.469 16.453 24.969 1 98.25 388 GLY B C 1
ATOM 6119 O O . GLY B 1 388 ? 10.586 16.047 25.734 1 98.25 388 GLY B O 1
ATOM 6120 N N . SER B 1 389 ? 12.594 16.906 25.406 1 97.31 389 SER B N 1
ATOM 6121 C CA . SER B 1 389 ? 12.922 16.938 26.828 1 97.31 389 SER B CA 1
ATOM 6122 C C . SER B 1 389 ? 11.977 17.859 27.594 1 97.31 389 SER B C 1
ATOM 6124 O O . SER B 1 389 ? 11.766 17.672 28.797 1 97.31 389 SER B O 1
ATOM 6126 N N . LEU B 1 390 ? 11.391 18.797 26.891 1 97.81 390 LEU B N 1
ATOM 6127 C CA . LEU B 1 390 ? 10.43 19.703 27.531 1 97.81 390 LEU B CA 1
ATOM 6128 C C . LEU B 1 390 ? 9.172 18.938 27.953 1 97.81 390 LEU B C 1
ATOM 6130 O O . LEU B 1 390 ? 8.445 19.375 28.844 1 97.81 390 LEU B O 1
ATOM 6134 N N . GLY B 1 391 ? 8.93 17.812 27.297 1 96.25 391 GLY B N 1
ATOM 6135 C CA . GLY B 1 391 ? 7.832 16.953 27.703 1 96.25 391 GLY B CA 1
ATOM 6136 C C . GLY B 1 391 ? 8.055 16.281 29.047 1 96.25 391 GLY B C 1
ATOM 6137 O O . GLY B 1 391 ? 7.098 15.906 29.719 1 96.25 391 GLY B O 1
ATOM 6138 N N . ARG B 1 392 ? 9.242 16.203 29.438 1 94.94 392 ARG B N 1
ATOM 6139 C CA . ARG B 1 392 ? 9.594 15.609 30.719 1 94.94 392 ARG B CA 1
ATOM 6140 C C . ARG B 1 392 ? 9.539 16.641 31.844 1 94.94 392 ARG B C 1
ATOM 6142 O O . ARG B 1 392 ? 9.039 16.359 32.938 1 94.94 392 ARG B O 1
ATOM 6149 N N . THR B 1 393 ? 10.039 17.828 31.5 1 94.88 393 THR B N 1
ATOM 6150 C CA . THR B 1 393 ? 10.062 18.891 32.531 1 94.88 393 THR B CA 1
ATOM 6151 C C . THR B 1 393 ? 8.688 19.547 32.625 1 94.88 393 THR B C 1
ATOM 6153 O O . THR B 1 393 ? 8.367 20.156 33.656 1 94.88 393 THR B O 1
ATOM 6156 N N . ARG B 1 394 ? 8 19.531 31.562 1 97.06 394 ARG B N 1
ATOM 6157 C CA . ARG B 1 394 ? 6.645 20.062 31.469 1 97.06 394 ARG B CA 1
ATOM 6158 C C . ARG B 1 394 ? 6.629 21.562 31.75 1 97.06 394 ARG B C 1
ATOM 6160 O O . ARG B 1 394 ? 5.832 22.031 32.562 1 97.06 394 ARG B O 1
ATOM 6167 N N . GLU B 1 395 ? 7.523 22.203 31.125 1 96.81 395 GLU B N 1
ATOM 6168 C CA . GLU B 1 395 ? 7.633 23.656 31.219 1 96.81 395 GLU B CA 1
ATOM 6169 C C . GLU B 1 395 ? 7.98 24.281 29.859 1 96.81 395 GLU B C 1
ATOM 6171 O O . GLU B 1 395 ? 8.789 23.734 29.125 1 96.81 395 GLU B O 1
ATOM 6176 N N . LEU B 1 396 ? 7.348 25.375 29.562 1 97 396 LEU B N 1
ATOM 6177 C CA . LEU B 1 396 ? 7.672 26.141 28.359 1 97 396 LEU B CA 1
ATOM 6178 C C . LEU B 1 396 ? 8.781 27.156 28.641 1 97 396 LEU B C 1
ATOM 6180 O O . LEU B 1 396 ? 8.695 27.922 29.594 1 97 396 LEU B O 1
ATOM 6184 N N . PRO B 1 397 ? 9.766 27.141 27.828 1 93.81 397 PRO B N 1
ATOM 6185 C CA . PRO B 1 397 ? 10.867 28.078 28.031 1 93.81 397 PRO B CA 1
ATOM 6186 C C . PRO B 1 397 ? 10.469 29.516 27.719 1 93.81 397 PRO B C 1
ATOM 6188 O O . PRO B 1 397 ? 9.5 29.766 27 1 93.81 397 PRO B O 1
ATOM 6191 N N . ARG B 1 398 ? 11.234 30.422 28.344 1 93.44 398 ARG B N 1
ATOM 6192 C CA . ARG B 1 398 ? 11.086 31.844 28.078 1 93.44 398 ARG B CA 1
ATOM 6193 C C . ARG B 1 398 ? 12.398 32.438 27.562 1 93.44 398 ARG B C 1
ATOM 6195 O O . ARG B 1 398 ? 13.477 32.094 28.047 1 93.44 398 ARG B O 1
ATOM 6202 N N . THR B 1 399 ? 12.273 33.094 26.516 1 85.44 399 THR B N 1
ATOM 6203 C CA . THR B 1 399 ? 13.453 33.781 26 1 85.44 399 THR B CA 1
ATOM 6204 C C . THR B 1 399 ? 13.445 35.25 26.375 1 85.44 399 THR B C 1
ATOM 6206 O O . THR B 1 399 ? 12.383 35.844 26.656 1 85.44 399 THR B O 1
ATOM 6209 N N . ALA B 1 400 ? 14.609 35.781 26.641 1 74.5 400 ALA B N 1
ATOM 6210 C CA . ALA B 1 400 ? 14.727 37.188 26.969 1 74.5 400 ALA B CA 1
ATOM 6211 C C . ALA B 1 400 ? 14.188 38.062 25.828 1 74.5 400 ALA B C 1
ATOM 6213 O O . ALA B 1 400 ? 14.328 37.719 24.656 1 74.5 400 ALA B O 1
ATOM 6214 N N . ALA B 1 401 ? 13.219 39.156 26.328 1 55.94 401 ALA B N 1
ATOM 6215 C CA . ALA B 1 401 ? 12.68 40.125 25.391 1 55.94 401 ALA B CA 1
ATOM 6216 C C . ALA B 1 401 ? 13.805 40.906 24.688 1 55.94 401 ALA B C 1
ATOM 6218 O O . ALA B 1 401 ? 14.836 41.188 25.297 1 55.94 401 ALA B O 1
#

Foldseek 3Di:
DLDFDDWFFADPQAAFAFEDECLWAQAPLCQWPLVCLQPPPPHPQQHHCHCWLNCLVVVLVLLLVRLVLQGQAYEYEQAQCQQPVDQPDGDPVSLVSLLVSLVSNVVSNYQYEYEHEEQIHGPVCVVQVHLLHVCNLVSLLVSLLSSLSRCLPRHQEYAHYEALLVVQQVVQCVVVVHPDADLADTHQGHPSSSVSVLSSQVSSQVSVCVSPVRHQYFHEHEDAAEAEDVPCVVVSCVRCCRRTLVSLQSRQVGQAYEYAYEAHWYAYNVGTDHDDPPADAAPVRGGLDLLGRLSRLVVSCVRRPPHAYEHREYFTQHPDVVVRLVSQLSNLQSVSVSVVVVHRYRYHHYPHQEQTHDRRDSNRGGHQWYADPVVSDTHGDPSSSVSSVCSVVRTGGGDRD/DLDFDDWFFADVQAAFAAEDECLWAQAPLCQWPLVCLQPPPPHPQQHHCHCWLNCLVVVLVLLLVRLVLQGQAYEYEQAQCQQPVDQPDGDPVSLVSLLVSLVSNVVSNYQYEYEHEEQIHGPVCVVQVHLLHVCNLVSLLVSLLSSLSRCLPRHQEYAHYEALLVVQQVVQCVVVVHPDADLADTHQGHPSSSVSVLSSQVSSQVSVCVSPVRHQYFHEHEAAAEAEDVPCVVVSCVRCCRRTLVSLQSRQVGQAYEYAWEAHWYAYNVGTDHDDPPADAAPVRGGLDLLGRLSRLVVSCVRRPPHAYEHREYFTFHPDVVVRLVSQLSNLQSVSVSVVVVHRYRYHHYPHQEQTHDRRDSNRGGHQWYADPVVSDTHGDPSSSVSSVCSVVRTGGGDRD

Radius of gyration: 30.74 Å; Cα contacts (8 Å, |Δi|>4): 1760; chains: 2; bounding box: 48×110×69 Å

Nearest PDB structures (foldseek):
  8kap-assembly1_B  TM=9.985E-01  e=8.732E-79  Streptomyces griseus subsp. griseus NBRC 13350
  8kaq-assembly3_C  TM=9.954E-01  e=1.712E-77  Streptomyces griseus subsp. griseus NBRC 13350
  8kaq-assembly4_D  TM=9.904E-01  e=1.594E-68  Streptomyces griseus subsp. griseus NBRC 13350
  6yn7-assembly1_C  TM=8.865E-01  e=6.613E-33  Alicyclobacillus herbarius
  8wft-assembly4_D  TM=8.977E-01  e=7.150E-32  Thermoanaerobacterium saccharolyticum

pLDDT: mean 96.31, std 6.5, range [38.06, 98.94]

Sequence (802 aa):
MTNTPAPVPFPEGFLWGASTAAHQIEGNNTNSDWWIKEHSTGTHIQEPSLDACDSYHRWPEDMDLLASLGFTDYRFSVEWARIEPVEGSFSRAELAHYRLMVEGAIARGLRPMVTLHHFTVPQWFEARGGWTAEGATELFARYVAACAPVISEGVTHVCTINEPNMIAVMAGQAKRGDNSFPPAGLPTPDDETTAAVIAAHHAAVKEVRALDAGIQVGWTIANQVYQALPGAEDVTAAYRHPREDVFIEAARGDDWIGVQSYTRTRIGPDGPIPAADDVERTLTTWEYYPGAVGEALRHTAEVVGDVPLIVTENGIATDDDSRRADYYAGALSEVASALEDGIDIRGYLAWSALDNYEWGTYKATFGLIAIDWETFERTPRDSAKWLGSLGRTRELPRTAAMTNTPAPVPFPEGFLWGASTAAHQIEGNNTNSDWWIKEHSTGTHIQEPSLDACDSYHRWPEDMDLLASLGFTDYRFSVEWARIEPVEGSFSRAELAHYRLMVEGAIARGLRPMVTLHHFTVPQWFEARGGWTAEGATELFARYVAACAPVISEGVTHVCTINEPNMIAVMAGQAKRGDNSFPPAGLPTPDDETTAAVIAAHHAAVKEVRALDAGIQVGWTIANQVYQALPGAEDVTAAYRHPREDVFIEAARGDDWIGVQSYTRTRIGPDGPIPAADDVERTLTTWEYYPGAVGEALRHTAEVVGDVPLIVTENGIATDDDSRRADYYAGALSEVASALEDGIDIRGYLAWSALDNYEWGTYKATFGLIAIDWETFERTPRDSAKWLGSLGRTRELPRTAA

InterPro domains:
  IPR001360 Glycoside hydrolase family 1 [PF00232] (9-225)
  IPR001360 Glycoside hydrolase family 1 [PF00232] (278-393)
  IPR001360 Glycoside hydrolase family 1 [PR00131] (253-267)
  IPR001360 Glycoside hydrolase family 1 [PR00131] (309-317)
  IPR001360 Glycoside hydrolase family 1 [PR00131] (321-332)
  IPR001360 Glycoside hydrolase family 1 [PR00131] (342-359)
  IPR001360 Glycoside hydrolase family 1 [PR00131] (365-377)
  IPR001360 Glycoside hydrolase family 1 [PTHR10353] (10-240)
  IPR017853 Glycoside hydrolase superfamily [SSF51445] (9-396)
  IPR018120 Glycoside hydrolase family 1, active site [PS00572] (309-317)

Solvent-accessible surface area (backbone atoms only — not comparable to full-atom values): 40203 Å² total; per-residue (Å²): 126,86,72,51,54,74,61,37,66,56,56,90,83,44,41,35,27,30,18,57,44,36,73,28,25,25,27,68,55,72,50,21,41,57,42,50,49,43,68,38,87,86,45,85,48,77,40,62,54,59,42,39,48,32,34,68,82,38,45,66,62,54,51,50,50,43,36,72,33,29,29,42,24,39,34,38,34,51,52,50,18,61,30,35,66,43,91,91,46,69,34,62,54,47,43,49,50,51,25,48,50,46,52,50,30,50,75,59,62,24,48,37,29,43,24,57,31,66,85,58,40,21,39,66,49,48,74,61,50,35,64,69,21,91,61,30,45,58,52,49,27,52,52,52,52,67,43,43,80,37,49,74,62,85,34,49,36,38,32,48,37,51,26,54,45,53,55,11,19,50,50,23,29,53,74,69,71,46,91,68,79,54,90,38,66,77,57,65,42,24,67,65,41,44,54,31,50,52,51,29,42,56,43,33,49,52,42,50,43,70,74,37,73,80,42,39,39,29,38,30,40,60,39,54,39,79,41,52,36,94,89,4,53,67,50,33,51,66,59,40,32,77,48,42,48,58,61,44,48,66,43,55,86,35,62,29,37,28,42,25,27,50,23,69,35,41,19,34,80,91,36,58,42,60,77,64,87,84,55,59,58,36,62,79,66,42,55,72,35,40,55,20,40,27,54,33,50,55,51,48,40,67,68,36,49,86,49,34,32,28,35,52,30,35,57,55,29,49,94,46,57,68,58,47,36,50,36,51,45,44,23,37,22,27,45,40,51,40,44,72,70,65,50,60,65,46,31,44,19,34,30,23,43,45,37,30,41,59,89,29,36,70,76,42,32,30,28,34,20,41,59,39,84,84,80,52,48,76,42,76,36,70,40,32,45,54,59,16,43,34,52,71,70,38,43,32,52,42,57,62,132,126,86,72,49,56,74,61,38,68,56,57,90,84,44,41,34,26,29,17,57,46,36,77,28,24,25,26,67,56,72,50,21,43,57,43,51,49,42,69,38,89,85,46,84,48,77,37,64,55,59,43,42,48,31,34,69,82,38,45,66,60,53,50,52,50,42,36,71,33,30,29,43,25,39,34,39,35,51,53,48,19,62,30,34,67,43,91,92,46,67,34,62,55,47,42,48,50,51,25,47,49,46,51,49,29,48,77,58,60,24,47,35,30,42,25,57,31,68,84,58,40,21,40,67,48,49,74,62,50,35,64,68,20,91,60,30,41,57,54,50,26,52,51,52,52,67,43,42,80,37,48,74,63,84,35,50,36,37,31,47,38,52,27,54,45,54,56,12,19,51,50,23,30,53,75,68,70,46,90,68,77,53,91,37,65,75,57,64,42,25,67,65,40,44,54,31,51,52,50,27,43,59,44,32,49,53,43,50,42,69,74,37,73,77,41,39,38,28,38,29,41,60,41,53,38,80,42,53,36,94,90,4,54,66,50,34,51,66,60,40,33,78,49,43,48,59,62,45,48,65,42,54,86,36,61,27,37,27,42,25,25,50,24,70,33,41,19,33,80,90,37,58,45,59,76,64,89,85,55,59,59,36,61,79,66,41,55,71,34,40,54,19,40,28,54,33,51,55,52,49,40,66,67,33,49,87,47,35,34,27,35,51,29,36,56,56,30,48,94,44,55,68,59,45,37,50,38,51,43,43,24,36,21,27,46,40,50,39,45,72,72,65,50,60,62,45,30,44,19,32,29,24,44,45,36,32,41,58,88,30,36,68,76,42,31,30,27,34,21,43,57,38,86,84,80,51,49,75,43,75,36,70,40,32,46,55,59,16,44,33,53,71,70,39,43,32,52,44,57,64,131

Organism: Streptomyces microflavus (NCBI:txid1919)

Secondary structure (DSSP, 8-state):
----PPPEEPPTT-EEEEE--HHHHT---TTBHHHHHHHSTT---SS--TTTT-HHHHHHHHHHHHHHHT--EEEEE--HHHH-SBTTB--HHHHHHHHHHHHHHHHTTPEEEEES--S--BHHHHHTTGGGSTTHHHHHHHHHHHTHHHHTTT--EEEEEE-HHHHHHHHHHHHTT--S--SSS-PPPPHHHHHHHHHHHHHHHHHHHHH-TTSEEEEEEEE--EEEPTT-HHHHHHHHIIIIIHHHHTTTTSSEEEEEE---EEEETTEEEPPPTTS-B-TTS-B--TTHHHHHHHHHHHHH-S--EEEEE-----S-HHHHHHHHHHHHHHHHHHHHTT--EEEEEEE-SB----SS-S-S---SEEE-TTT--EEE-HHHHHHHHHHHHTEE-----/----PPPEEPPTT-EEEEE--HHHHT---TTBHHHHHHHSTT---SS--TTTT-HHHHHHHHHHHHHHHT--EEEEE--HHHH-SBTTB--HHHHHHHHHHHHHHHHTTPEEEEES--S--BHHHHHTTGGGSTTHHHHHHHHHHHTHHHHSSS--EEEEEE-HHHHHHHHHHHHTT--S--SSS-PPPPHHHHHHHHHHHHHHHHHHHHH-TTSEEEEEEEE--EEEPTT-HHHHHHHHIIIIIHHHHTTTTSSEEEEEE---EEEETTEEEPPPTTS-B-TTS-B--TTHHHHHHHHHHHHH-S--EEEEE-----S-HHHHHHHHHHHHHHHHHHHHTT--EEEEEEE-SB----SS-S-S---SEEE-TTT--EEE-HHHHHHHHHHHHTEE-----